Protein AF-0000000087757355 (afdb_homodimer)

Foldseek 3Di:
DPPDPPPPPPPPPPDPDPPDDDFDQQFDQPPDPDDSRRPRPGPPPPPPPPPVVVVVPDDDPVVVVVVLLVVLLVLLVVLVVLVVVLVVLLVCVVVVVDDPVRNVVSLVVSLVVNCVSAPFAADDDQWLDKDWWWWQDPVPDDNDTFIWIWTQHLLQQKIKTFGPDDPDPDDPPPPSNVCVPPQPVCVVSVPPDDCPVGMDIGRQALWDWDWDQDPVRWTKIWTWHDDPDDPDDTDIIIITDDDPVVSVSVRVSSCVRRVNVLVVLQVLQAADDDLVSLCVSVQVCPFPKFFLSSLVNVVSVVCVVVVDDDDDLVSDRVVLLLVQLCVAWEQEQNRTDHCVVHSVVVLVVQLVVQLVLCVVLVPPPVPPQPVVNCVVSVSSSLSSSLSSVVSSLQRCVSVVVSQVSVCCSRSPYPFKDKAWDPPDFDHKYWYWDDDNVKTKIKIKGKTKIFIWGPPPDPPTDTSFIKMKIWIWMGIRNHDTRNTMITMHTDPPPD/DPPDPPPPPPPPPPPPDPPDDDFDQQFPQPPDPDDSPRPRPGPPPCPPPPPPVVVVPDDDPVVVVVVLLVVLLVLLVVLVVLVVVLVVLLVCVVVVVDDPVRNVVSVVVSLVVNCVSAPFAADDDQWLDKDWWWWQDPPPDDNDTFIWIWTQHLLQQKIKTFGPDDPDPDDPPDPSNVCSPPQPVCVVSVPPPPPPVGMDIGRQALWDWDWDQDPVRWTKIKTWDDDPDDPDDTDIIIITDDDPVVSVSVSVSSCVRRVNVLVVLQVLQAADDDLVSLCVSVQVCPFPKFFLSSLVNVVSVVCVVVVDDDDDLVSDRVVLLLVQLCVAWEQEQNRTDHCVVHSVVVLVVQLVVQLVLCCVQVPPPVPPQPVVNCVVSVSSSLSSSLSSVVSSLQRCVSVVVSQVSVCCSRSPYPFKDKAWDPDDFDHKYWYWDDDNVKTKIKIKGKTKIFIWGPPPDPPTDTSFMKMKIWIWMGIRNHDTRSTMITMHTDPPPD

Radius of gyration: 35.77 Å; Cα contacts (8 Å, |Δi|>4): 1519; chains: 2; bounding box: 74×114×95 Å

pLDDT: mean 72.82, std 23.97, range [17.98, 97.5]

Solvent-accessible surface area (backbone atoms only — not comparable to full-atom values): 55435 Å² total; per-residue (Å²): 135,83,82,71,82,74,80,76,73,73,77,77,73,75,76,77,70,82,76,78,86,80,73,63,68,55,55,54,64,57,76,67,87,81,80,64,59,51,44,57,47,64,69,68,61,74,66,72,69,60,66,65,63,58,64,73,34,44,60,51,45,64,45,25,42,52,15,32,52,34,49,50,38,44,50,52,53,48,52,51,44,53,50,49,52,51,52,48,53,52,50,34,35,74,70,65,34,32,41,72,68,45,50,52,54,49,48,54,53,51,31,50,45,53,57,59,70,44,69,52,65,58,42,82,70,80,56,75,47,74,49,75,38,29,36,61,50,60,85,48,89,76,79,57,73,40,71,26,44,35,40,32,30,41,63,76,24,29,38,36,33,39,43,71,67,66,90,71,80,77,74,78,81,68,77,74,57,62,53,81,76,47,59,75,78,55,47,49,63,73,55,50,73,75,80,59,84,43,60,49,75,44,66,26,69,57,18,45,76,43,80,44,80,42,92,85,72,39,38,30,41,36,39,36,25,72,48,88,63,92,86,55,67,70,47,74,43,40,32,40,33,88,44,67,70,58,37,52,51,49,51,51,53,49,46,70,42,15,40,35,66,56,54,52,46,24,64,63,42,33,74,53,86,47,55,70,60,41,48,52,55,51,56,72,53,48,69,38,76,43,46,42,37,51,52,49,47,53,49,51,53,47,20,69,73,70,65,53,82,72,84,65,66,90,65,60,54,55,59,61,35,49,47,37,43,49,72,39,42,36,27,48,71,84,40,76,44,66,24,85,86,33,59,58,56,64,53,32,42,52,36,19,55,46,45,54,52,48,63,67,61,43,75,69,73,73,65,79,57,47,73,40,50,46,50,72,65,29,59,48,31,25,34,48,45,52,47,50,52,52,47,62,72,61,22,54,71,52,48,48,50,52,43,49,49,53,46,52,63,47,66,34,30,86,60,47,40,84,38,75,56,80,69,85,77,57,51,37,35,36,42,75,47,79,50,96,90,40,50,34,39,39,37,38,43,55,50,46,33,33,31,28,62,63,70,71,61,88,80,69,67,66,62,43,36,36,36,31,34,40,41,34,48,40,39,72,55,35,57,66,54,80,34,32,34,39,35,37,77,52,78,71,79,122,142,76,82,70,82,71,80,76,72,73,78,76,74,76,74,80,71,83,74,81,86,79,75,63,72,56,57,55,72,64,79,68,84,81,81,68,62,53,45,58,49,64,69,70,60,72,67,71,70,60,67,66,63,57,63,74,34,45,58,53,44,63,45,25,42,49,15,31,53,34,49,49,39,43,50,53,53,48,51,52,44,52,51,48,50,50,52,49,52,51,50,35,35,76,71,63,34,31,42,72,68,46,48,51,54,50,48,53,52,52,29,50,47,55,58,58,72,46,71,52,65,58,44,82,69,81,57,74,46,74,49,75,38,28,36,60,52,59,84,51,93,74,78,59,74,40,72,24,44,35,40,32,30,42,62,75,22,29,38,36,34,39,45,69,68,66,92,73,80,77,74,78,82,70,76,72,59,60,51,83,75,46,61,77,75,55,45,50,65,72,51,45,81,74,69,67,84,41,61,48,75,43,68,27,70,57,18,44,76,43,80,41,77,42,95,85,74,39,39,31,40,36,38,35,26,72,48,88,64,94,86,57,69,69,47,75,43,40,31,41,36,93,45,68,70,58,35,53,51,48,53,54,52,50,46,70,42,15,40,36,66,54,53,52,46,25,64,64,41,34,73,54,86,47,54,68,60,39,47,52,57,51,56,72,53,47,71,37,77,42,48,42,38,51,51,50,48,53,50,49,53,47,20,68,71,70,66,54,82,73,84,64,64,91,65,60,54,53,60,58,36,47,46,38,44,51,72,40,44,37,27,47,72,82,40,75,44,65,24,85,86,31,59,58,55,64,53,34,41,54,36,18,53,46,45,54,52,48,62,69,62,44,73,70,72,75,61,80,57,45,71,42,52,47,49,72,64,29,59,47,30,25,36,47,45,52,48,49,53,51,47,62,72,62,20,54,70,51,48,50,50,52,42,50,50,51,47,53,63,47,66,35,32,85,61,47,39,83,40,76,58,78,70,85,78,57,49,37,35,36,42,74,47,79,50,94,88,40,50,34,40,38,36,39,42,54,49,46,33,33,32,26,63,64,70,70,61,89,81,68,68,65,61,43,37,36,35,31,33,39,39,34,50,40,40,73,55,36,58,65,54,81,33,34,34,38,36,36,77,52,78,71,81,119

Nearest PDB structures (foldseek):
  3qwm-assembly1_A-2  TM=7.011E-01  e=1.470E-02  Homo sapiens
  5i7l-assembly3_A  TM=5.453E-01  e=4.694E-01  Homo sapiens
  4m4d-assembly1_A  TM=5.616E-01  e=2.652E+00  Mus musculus
  4m4d-assembly2_B  TM=4.818E-01  e=3.986E+00  Mus musculus
  3qwm-assembly1_A-2  TM=7.019E-01  e=2.580E-02  Homo sapiens

Secondary structure (DSSP, 8-state):
-------------------------EEEE--SSS---EEEE-TT------HHHHHHHSPPHHHHHHHHHHHHHHHHHHHHHHHHHHHHHHHHHHTTSB-HHHHHHHHHHHHHHHHHT-SS--B---EEEEEEEEE--TTSTTSS-EEEEEEEETTTTEEEEE----S--------TT-GGGS-HHHHHHHTTS---TTEEEEE-TT-EEEEEE-TTS-EEEEEEEEPSSTT--EEEEEEEESSHHHHHHHHHHHHHHH-HHHHHHHHHHTT--SHHHHHHHHHHHPSEEEEHHHHHHHHHHHHHHH------GGG--HHHHHHHHHH--EEETTEEEPGGG-THHHHHHHHHHHHHHHHHHS--------HHHHHHHTHHHHHHHHHHHHHHHT-HHHHHHHHHHHHHHHS--TTEEEEE--S--PPEEEEEEEETTEEEEEEEEEEEEEEEES---TT---SEEEEEEEEEEEETTBPPP--EEEEEE--TT-/-------------------------EEE---SSS----EEE-TT------HHHHHHHSPPHHHHHHHHHHHHHHHHHHHHHHHHHHHHHHHHHHTTSB-HHHHHHHHHHHHHHHHHT-SS--B---EEEEEEEEE--TTSTTSS-EEEEEEEETTTTEEEEE----S--------TT-GGGS-HHHHHHHTTS---TTEEEEE-TT-EEEEEE-TTS-EEEEEEEEPSSTT--EEEEEEEESSHHHHHHHHHHHHHHH-HHHHHHHHHHTT--SHHHHHHHHHHHPSEEEEHHHHHHHHHHHHHHH---PPPGGG--HHHHHHHHHH--EEETTEEEPGGG-THHHHHHHHHHHHHHHHHHS--------HHHHHHHTHHHHHHHHHHHHHHHT-HHHHHHHHHHHHHHHS--TTEEEEE--S--PPEEEEEEEETTEEEEEEEEEEEEEEEES---TT---SEEEEEEEEEEEETTBPPP--EEEEEE--TT-

InterPro domains:
  IPR001849 Pleckstrin homology domain [PS50003] (126-259)
  IPR001849 Pleckstrin homology domain [SM00233] (127-261)
  IPR011993 PH-like domain superfamily [G3DSA:2.30.29.30] (118-261)

Sequence (988 aa):
MDKAYQDHSIPFNQQQREKPARVYDVSMIMENDGASQGLRVDVNAKRKINDEKMKNGFACADTYLNASIQLLQQQSDTRQRIRNLWFLTQRLKWDNHINAHAMELLRTDLLQTMKGLGMEKQDGERVSKKGYLIMLDPIVRHNQPLKVWCTLSEEQCQLEITLPQHSSSSLPFQDAFGLSRLSSSLSWLLNEDQFDHENMSLPLYGAQVHATLAGDMKFRLDILVQKPSAGQGSRSFQFQVENEDEYLSWMTALESVARYDLFQLQASIRHVPNQDDYVRILSSYCPINIPLAWQRNRIAKEEKQTGIQRRDSKNMPMLQVIKDIERDSYVIDGITMTTTDGVNNVIQYLVGRVMEYLQDTDDPAPTVTSPAARMAKATEAKALSFVERILRGSSRTQSGGDIYDAISIVCSNKQLLVCPVSHDALPVQIDITVAPDAFQVNVFVVMHFKIMTQDTSASVADWARLEGTLKRSFTYGLVAQPGSIEIDIISTQEMDKAYQDHSIPFNQQQREKPARVYDVSMIMENDGASQGLRVDVNAKRKINDEKMKNGFACADTYLNASIQLLQQQSDTRQRIRNLWFLTQRLKWDNHINAHAMELLRTDLLQTMKGLGMEKQDGERVSKKGYLIMLDPIVRHNQPLKVWCTLSEEQCQLEITLPQHSSSSLPFQDAFGLSRLSSSLSWLLNEDQFDHENMSLPLYGAQVHATLAGDMKFRLDILVQKPSAGQGSRSFQFQVENEDEYLSWMTALESVARYDLFQLQASIRHVPNQDDYVRILSSYCPINIPLAWQRNRIAKEEKQTGIQRRDSKNMPMLQVIKDIERDSYVIDGITMTTTDGVNNVIQYLVGRVMEYLQDTDDPAPTVTSPAARMAKATEAKALSFVERILRGSSRTQSGGDIYDAISIVCSNKQLLVCPVSHDALPVQIDITVAPDAFQVNVFVVMHFKIMTQDTSASVADWARLEGTLKRSFTYGLVAQPGSIEIDIISTQE

Organism: NCBI:txid74557

Structure (mmCIF, N/CA/C/O backbone):
data_AF-0000000087757355-model_v1
#
loop_
_entity.id
_entity.type
_entity.pdbx_description
1 polymer 'PH domain-containing protein'
#
loop_
_atom_site.group_PDB
_atom_site.id
_atom_site.type_symbol
_atom_site.label_atom_id
_atom_site.label_alt_id
_atom_site.label_comp_id
_atom_site.label_asym_id
_atom_site.label_entity_id
_atom_site.label_seq_id
_atom_site.pdbx_PDB_ins_code
_atom_site.Cartn_x
_atom_site.Cartn_y
_atom_site.Cartn_z
_atom_site.occupancy
_atom_site.B_iso_or_equiv
_atom_site.auth_seq_id
_atom_site.auth_comp_id
_atom_site.auth_asym_id
_atom_site.auth_atom_id
_atom_site.pdbx_PDB_model_num
ATOM 1 N N . MET A 1 1 ? 26.609 4.07 35.969 1 19.14 1 MET A N 1
ATOM 2 C CA . MET A 1 1 ? 25.625 3.664 36.969 1 19.14 1 MET A CA 1
ATOM 3 C C . MET A 1 1 ? 24.219 4.094 36.531 1 19.14 1 MET A C 1
ATOM 5 O O . MET A 1 1 ? 23.969 5.277 36.312 1 19.14 1 MET A O 1
ATOM 9 N N . ASP A 1 2 ? 23.453 3.291 35.75 1 17.98 2 ASP A N 1
ATOM 10 C CA . ASP A 1 2 ? 22.484 3.383 34.656 1 17.98 2 ASP A CA 1
ATOM 11 C C . ASP A 1 2 ? 21.094 3.717 35.188 1 17.98 2 ASP A C 1
ATOM 13 O O . ASP A 1 2 ? 20.391 2.84 35.688 1 17.98 2 ASP A O 1
ATOM 17 N N . LYS A 1 3 ? 20.844 4.84 36.031 1 20.81 3 LYS A N 1
ATOM 18 C CA . LYS A 1 3 ? 19.672 4.918 36.906 1 20.81 3 LYS A CA 1
ATOM 19 C C . LYS A 1 3 ? 18.391 4.797 36.062 1 20.81 3 LYS A C 1
ATOM 21 O O . LYS A 1 3 ? 18.188 5.535 35.094 1 20.81 3 LYS A O 1
ATOM 26 N N . ALA A 1 4 ? 17.656 3.703 36.25 1 19.58 4 ALA A N 1
ATOM 27 C CA . ALA A 1 4 ? 16.438 3.025 35.812 1 19.58 4 ALA A CA 1
ATOM 28 C C . ALA A 1 4 ? 15.211 3.936 35.969 1 19.58 4 ALA A C 1
ATOM 30 O O . ALA A 1 4 ? 14.922 4.426 37.062 1 19.58 4 ALA A O 1
ATOM 31 N N . TYR A 1 5 ? 15.109 4.969 35.156 1 19.44 5 TYR A N 1
ATOM 32 C CA . TYR A 1 5 ? 13.953 5.859 35.25 1 19.44 5 TYR A CA 1
ATOM 33 C C . TYR A 1 5 ? 12.68 5.07 35.5 1 19.44 5 TYR A C 1
ATOM 35 O O . TYR A 1 5 ? 12.289 4.219 34.688 1 19.44 5 TYR A O 1
ATOM 43 N N . GLN A 1 6 ? 12.43 4.652 36.781 1 19.73 6 GLN A N 1
ATOM 44 C CA . GLN A 1 6 ? 11.344 3.85 37.344 1 19.73 6 GLN A CA 1
ATOM 45 C C . GLN A 1 6 ? 9.984 4.398 36.906 1 19.73 6 GLN A C 1
ATOM 47 O O . GLN A 1 6 ? 9.734 5.598 37.031 1 19.73 6 GLN A O 1
ATOM 52 N N . ASP A 1 7 ? 9.297 3.811 35.969 1 21.03 7 ASP A N 1
ATOM 53 C CA . ASP A 1 7 ? 7.949 3.889 35.406 1 21.03 7 ASP A CA 1
ATOM 54 C C . ASP A 1 7 ? 6.898 3.996 36.5 1 21.03 7 ASP A C 1
ATOM 56 O O . ASP A 1 7 ? 6.637 3.025 37.219 1 21.03 7 ASP A O 1
ATOM 60 N N . HIS A 1 8 ? 7.055 4.977 37.438 1 21.56 8 HIS A N 1
ATOM 61 C CA . HIS A 1 8 ? 6.082 5.027 38.5 1 21.56 8 HIS A CA 1
ATOM 62 C C . HIS A 1 8 ? 4.656 5.027 37.969 1 21.56 8 HIS A C 1
ATOM 64 O O . HIS A 1 8 ? 4.27 5.938 37.219 1 21.56 8 HIS A O 1
ATOM 70 N N . SER A 1 9 ? 4.066 3.881 37.75 1 21.88 9 SER A N 1
ATOM 71 C CA . SER A 1 9 ? 2.695 3.469 37.469 1 21.88 9 SER A CA 1
ATOM 72 C C . SER A 1 9 ? 1.715 4.109 38.438 1 21.88 9 SER A C 1
ATOM 74 O O . SER A 1 9 ? 1.725 3.793 39.625 1 21.88 9 SER A O 1
ATOM 76 N N . ILE A 1 10 ? 1.559 5.434 38.469 1 22.17 10 ILE A N 1
ATOM 77 C CA . ILE A 1 10 ? 0.559 5.961 39.406 1 22.17 10 ILE A CA 1
ATOM 78 C C . ILE A 1 10 ? -0.728 5.148 39.281 1 22.17 10 ILE A C 1
ATOM 80 O O . ILE A 1 10 ? -1.236 4.93 38.188 1 22.17 10 ILE A O 1
ATOM 84 N N . PRO A 1 11 ? -1.086 4.379 40.281 1 22.83 11 PRO A N 1
ATOM 85 C CA . PRO A 1 11 ? -2.262 3.514 40.375 1 22.83 11 PRO A CA 1
ATOM 86 C C . PRO A 1 11 ? -3.572 4.266 40.156 1 22.83 11 PRO A C 1
ATOM 88 O O . PRO A 1 11 ? -3.842 5.262 40.812 1 22.83 11 PRO A O 1
ATOM 91 N N . PHE A 1 12 ? -3.912 4.547 38.938 1 20.47 12 PHE A N 1
ATOM 92 C CA . PHE A 1 12 ? -5.207 5.148 38.656 1 20.47 12 PHE A CA 1
ATOM 93 C C . PHE A 1 12 ? -6.332 4.348 39.281 1 20.47 12 PHE A C 1
ATOM 95 O O . PHE A 1 12 ? -6.562 3.191 38.938 1 20.47 12 PHE A O 1
ATOM 102 N N . ASN A 1 13 ? -6.465 4.512 40.594 1 20.12 13 ASN A N 1
ATOM 103 C CA . ASN A 1 13 ? -7.613 3.961 41.312 1 20.12 13 ASN A CA 1
ATOM 104 C C . ASN A 1 13 ? -8.93 4.316 40.625 1 20.12 13 ASN A C 1
ATOM 106 O O . ASN A 1 13 ? -9.156 5.473 40.25 1 20.12 13 ASN A O 1
ATOM 110 N N . GLN A 1 14 ? -9.625 3.387 40.125 1 20.36 14 GLN A N 1
ATOM 111 C CA . GLN A 1 14 ? -10.852 3.182 39.375 1 20.36 14 GLN A CA 1
ATOM 112 C C . GLN A 1 14 ? -12.062 3.744 40.125 1 20.36 14 GLN A C 1
ATOM 114 O O . GLN A 1 14 ? -13.172 3.234 39.969 1 20.36 14 GLN A O 1
ATOM 119 N N . GLN A 1 15 ? -11.828 4.656 41.125 1 21.11 15 GLN A N 1
ATOM 120 C CA . GLN A 1 15 ? -13.164 4.809 41.656 1 21.11 15 GLN A CA 1
ATOM 121 C C . GLN A 1 15 ? -14.102 5.492 40.688 1 21.11 15 GLN A C 1
ATOM 123 O O . GLN A 1 15 ? -13.758 6.531 40.125 1 21.11 15 GLN A O 1
ATOM 128 N N . GLN A 1 16 ? -15.164 4.859 40.25 1 21.23 16 GLN A N 1
ATOM 129 C CA . GLN A 1 16 ? -16.328 5.078 39.406 1 21.23 16 GLN A CA 1
ATOM 130 C C . GLN A 1 16 ? -17.109 6.309 39.844 1 21.23 16 GLN A C 1
ATOM 132 O O . GLN A 1 16 ? -18.219 6.191 40.375 1 21.23 16 GLN A O 1
ATOM 137 N N . ARG A 1 17 ? -16.516 7.379 40.375 1 22.75 17 ARG A N 1
ATOM 138 C CA . ARG A 1 17 ? -17.594 8.266 40.781 1 22.75 17 ARG A CA 1
ATOM 139 C C . ARG A 1 17 ? -18.312 8.852 39.594 1 22.75 17 ARG A C 1
ATOM 141 O O . ARG A 1 17 ? -17.688 9.148 38.562 1 22.75 17 ARG A O 1
ATOM 148 N N . GLU A 1 18 ? -19.703 8.898 39.594 1 22.75 18 GLU A N 1
ATOM 149 C CA . GLU A 1 18 ? -20.766 9.398 38.75 1 22.75 18 GLU A CA 1
ATOM 150 C C . GLU A 1 18 ? -20.594 10.891 38.469 1 22.75 18 GLU A C 1
ATOM 152 O O . GLU A 1 18 ? -20.672 11.711 39.375 1 22.75 18 GLU A O 1
ATOM 157 N N . LYS A 1 19 ? -19.594 11.375 37.844 1 25.83 19 LYS A N 1
ATOM 158 C CA . LYS A 1 19 ? -19.562 12.836 37.812 1 25.83 19 LYS A CA 1
ATOM 159 C C . LYS A 1 19 ? -20.812 13.406 37.156 1 25.83 19 LYS A C 1
ATOM 161 O O . LYS A 1 19 ? -21.219 12.922 36.094 1 25.83 19 LYS A O 1
ATOM 166 N N . PRO A 1 20 ? -21.516 14.328 37.812 1 21.27 20 PRO A N 1
ATOM 167 C CA . PRO A 1 20 ? -22.766 14.945 37.344 1 21.27 20 PRO A CA 1
ATOM 168 C C . PRO A 1 20 ? -22.578 15.758 36.062 1 21.27 20 PRO A C 1
ATOM 170 O O . PRO A 1 20 ? -21.469 16.219 35.781 1 21.27 20 PRO A O 1
ATOM 173 N N . ALA A 1 21 ? -23.578 15.836 35.156 1 23.12 21 ALA A N 1
ATOM 174 C CA . ALA A 1 21 ? -23.828 16.422 33.844 1 23.12 21 ALA A CA 1
ATOM 175 C C . ALA A 1 21 ? -23.719 17.938 33.875 1 23.12 21 ALA A C 1
ATOM 177 O O . ALA A 1 21 ? -24.562 18.609 34.469 1 23.12 21 ALA A O 1
ATOM 178 N N . ARG A 1 22 ? -22.578 18.547 34.125 1 22.89 22 ARG A N 1
ATOM 179 C CA . ARG A 1 22 ? -22.625 20.016 34.188 1 22.89 22 ARG A CA 1
ATOM 180 C C . ARG A 1 22 ? -23 20.594 32.844 1 22.89 22 ARG A C 1
ATOM 182 O O . ARG A 1 22 ? -22.453 20.188 31.797 1 22.89 22 ARG A O 1
ATOM 189 N N . VAL A 1 23 ? -24.188 21.344 32.688 1 21.55 23 VAL A N 1
ATOM 190 C CA . VAL A 1 23 ? -24.891 22.078 31.641 1 21.55 23 VAL A CA 1
ATOM 191 C C . VAL A 1 23 ? -24.141 23.375 31.312 1 21.55 23 VAL A C 1
ATOM 193 O O . VAL A 1 23 ? -23.875 24.172 32.219 1 21.55 23 VAL A O 1
ATOM 196 N N . TYR A 1 24 ? -23.172 23.391 30.547 1 20.98 24 TYR A N 1
ATOM 197 C CA . TYR A 1 24 ? -22.578 24.688 30.297 1 20.98 24 TYR A CA 1
ATOM 198 C C . TYR A 1 24 ? -23.438 25.516 29.344 1 20.98 24 TYR A C 1
ATOM 200 O O . TYR A 1 24 ? -23.891 25 28.312 1 20.98 24 TYR A O 1
ATOM 208 N N . ASP A 1 25 ? -24.125 26.641 29.75 1 21.53 25 ASP A N 1
ATOM 209 C CA . ASP A 1 25 ? -24.953 27.672 29.141 1 21.53 25 ASP A CA 1
ATOM 210 C C . ASP A 1 25 ? -24.109 28.594 28.266 1 21.53 25 ASP A C 1
ATOM 212 O O . ASP A 1 25 ? -23.281 29.359 28.766 1 21.53 25 ASP A O 1
ATOM 216 N N . VAL A 1 26 ? -23.609 28.188 27.219 1 22.27 26 VAL A N 1
ATOM 217 C CA . VAL A 1 26 ? -22.844 29.156 26.453 1 22.27 26 VAL A CA 1
ATOM 218 C C . VAL A 1 26 ? -23.812 30.109 25.734 1 22.27 26 VAL A C 1
ATOM 220 O O . VAL A 1 26 ? -24.641 29.672 24.938 1 22.27 26 VAL A O 1
ATOM 223 N N . SER A 1 27 ? -24.156 31.312 26.188 1 20.97 27 SER A N 1
ATOM 224 C CA . SER A 1 27 ? -24.969 32.406 25.703 1 20.97 27 SER A CA 1
ATOM 225 C C . SER A 1 27 ? -24.328 33.094 24.5 1 20.97 27 SER A C 1
ATOM 227 O O . SER A 1 27 ? -23.234 33.656 24.609 1 20.97 27 SER A O 1
ATOM 229 N N . MET A 1 28 ? -24.625 32.719 23.328 1 21.73 28 MET A N 1
ATOM 230 C CA . MET A 1 28 ? -24.25 33.469 22.125 1 21.73 28 MET A CA 1
ATOM 231 C C . MET A 1 28 ? -25.109 34.719 21.984 1 21.73 28 MET A C 1
ATOM 233 O O . MET A 1 28 ? -26.328 34.625 21.859 1 21.73 28 MET A O 1
ATOM 237 N N . ILE A 1 29 ? -24.75 35.938 22.422 1 22.88 29 ILE A N 1
ATOM 238 C CA . ILE A 1 29 ? -25.406 37.219 22.312 1 22.88 29 ILE A CA 1
ATOM 239 C C . ILE A 1 29 ? -25.281 37.75 20.875 1 22.88 29 ILE A C 1
ATOM 241 O O . ILE A 1 29 ? -24.188 38 20.391 1 22.88 29 ILE A O 1
ATOM 245 N N . MET A 1 30 ? -26.281 37.469 20 1 23.89 30 MET A N 1
ATOM 246 C CA . MET A 1 30 ? -26.531 38.125 18.719 1 23.89 30 MET A CA 1
ATOM 247 C C . MET A 1 30 ? -26.969 39.562 18.938 1 23.89 30 MET A C 1
ATOM 249 O O . MET A 1 30 ? -27.984 39.812 19.562 1 23.89 30 MET A O 1
ATOM 253 N N . GLU A 1 31 ? -26.109 40.469 19.016 1 21.27 31 GLU A N 1
ATOM 254 C CA . GLU A 1 31 ? -26.562 41.844 19.094 1 21.27 31 GLU A CA 1
ATOM 255 C C . GLU A 1 31 ? -27.203 42.281 17.781 1 21.27 31 GLU A C 1
ATOM 257 O O . GLU A 1 31 ? -26.5 42.594 16.812 1 21.27 31 GLU A O 1
ATOM 262 N N . ASN A 1 32 ? -28.281 41.844 17.234 1 21.7 32 ASN A N 1
ATOM 263 C CA . ASN A 1 32 ? -28.984 42.844 16.469 1 21.7 32 ASN A CA 1
ATOM 264 C C . ASN A 1 32 ? -29.297 44.094 17.312 1 21.7 32 ASN A C 1
ATOM 266 O O . ASN A 1 32 ? -29.203 44.031 18.547 1 21.7 32 ASN A O 1
ATOM 270 N N . ASP A 1 33 ? -30.312 45.094 17.047 1 25.72 33 ASP A N 1
ATOM 271 C CA . ASP A 1 33 ? -31.016 46.031 17.906 1 25.72 33 ASP A CA 1
ATOM 272 C C . ASP A 1 33 ? -31.234 45.438 19.297 1 25.72 33 ASP A C 1
ATOM 274 O O . ASP A 1 33 ? -30.703 45.938 20.297 1 25.72 33 ASP A O 1
ATOM 278 N N . GLY A 1 34 ? -32.562 45.281 19.734 1 23.41 34 GLY A N 1
ATOM 279 C CA . GLY A 1 34 ? -33.062 45.219 21.109 1 23.41 34 GLY A CA 1
ATOM 280 C C . GLY A 1 34 ? -32.438 44.094 21.922 1 23.41 34 GLY A C 1
ATOM 281 O O . GLY A 1 34 ? -31.5 44.344 22.688 1 23.41 34 GLY A O 1
ATOM 282 N N . ALA A 1 35 ? -33.375 42.969 22.078 1 21.91 35 ALA A N 1
ATOM 283 C CA . ALA A 1 35 ? -33.344 41.969 23.156 1 21.91 35 ALA A CA 1
ATOM 284 C C . ALA A 1 35 ? -32.188 41 22.984 1 21.91 35 ALA A C 1
ATOM 286 O O . ALA A 1 35 ? -31.953 40.5 21.891 1 21.91 35 ALA A O 1
ATOM 287 N N . SER A 1 36 ? -31.125 41.188 23.703 1 24.17 36 SER A N 1
ATOM 288 C CA . SER A 1 36 ? -29.906 40.438 24.031 1 24.17 36 SER A CA 1
ATOM 289 C C . SER A 1 36 ? -30.172 38.969 24.203 1 24.17 36 SER A C 1
ATOM 291 O O . SER A 1 36 ? -30.281 38.469 25.328 1 24.17 36 SER A O 1
ATOM 293 N N . GLN A 1 37 ? -31.234 38.375 23.516 1 22.56 37 GLN A N 1
ATOM 294 C CA . GLN A 1 37 ? -31.516 37.062 24.078 1 22.56 37 GLN A CA 1
ATOM 295 C C . GLN A 1 37 ? -30.328 36.125 23.891 1 22.56 37 GLN A C 1
ATOM 297 O O . GLN A 1 37 ? -29.781 36.031 22.797 1 22.56 37 GLN A O 1
ATOM 302 N N . GLY A 1 38 ? -29.531 35.938 24.938 1 24.05 38 GLY A N 1
ATOM 303 C CA . GLY A 1 38 ? -28.516 34.938 25.266 1 24.05 38 GLY A CA 1
ATOM 304 C C . GLY A 1 38 ? -28.812 33.562 24.719 1 24.05 38 GLY A C 1
ATOM 305 O O . GLY A 1 38 ? -29.844 32.969 25.047 1 24.05 38 GLY A O 1
ATOM 306 N N . LEU A 1 39 ? -28.609 33.406 23.438 1 24.05 39 LEU A N 1
ATOM 307 C CA . LEU A 1 39 ? -28.938 32.062 22.969 1 24.05 39 LEU A CA 1
ATOM 308 C C . LEU A 1 39 ? -28.25 31 23.812 1 24.05 39 LEU A C 1
ATOM 310 O O . LEU A 1 39 ? -27.016 30.922 23.828 1 24.05 39 LEU A O 1
ATOM 314 N N . ARG A 1 40 ? -28.797 30.609 24.906 1 23.83 40 ARG A N 1
ATOM 315 C CA . ARG A 1 40 ? -28.547 29.469 25.797 1 23.83 40 ARG A CA 1
ATOM 316 C C . ARG A 1 40 ? -28.562 28.156 25.031 1 23.83 40 ARG A C 1
ATOM 318 O O . ARG A 1 40 ? -29.578 27.797 24.422 1 23.83 40 ARG A O 1
ATOM 325 N N . VAL A 1 41 ? -27.516 27.891 24.453 1 25.41 41 VAL A N 1
ATOM 326 C CA . VAL A 1 41 ? -27.516 26.578 23.828 1 25.41 41 VAL A CA 1
ATOM 327 C C . VAL A 1 41 ? -27.578 25.5 24.906 1 25.41 41 VAL A C 1
ATOM 329 O O . VAL A 1 41 ? -26.719 25.438 25.797 1 25.41 41 VAL A O 1
ATOM 332 N N . ASP A 1 42 ? -28.734 25.172 25.297 1 24.2 42 ASP A N 1
ATOM 333 C CA . ASP A 1 42 ? -29 24.078 26.234 1 24.2 42 ASP A CA 1
ATOM 334 C C . ASP A 1 42 ? -28.375 22.781 25.75 1 24.2 42 ASP A C 1
ATOM 336 O O . ASP A 1 42 ? -28.734 22.25 24.688 1 24.2 42 ASP A O 1
ATOM 340 N N . VAL A 1 43 ? -27.328 22.594 26.281 1 27.97 43 VAL A N 1
ATOM 341 C CA . VAL A 1 43 ? -26.453 21.453 26.047 1 27.97 43 VAL A CA 1
ATOM 342 C C . VAL A 1 43 ? -27.234 20.156 26.297 1 27.97 43 VAL A C 1
ATOM 344 O O . VAL A 1 43 ? -26.781 19.078 25.938 1 27.97 43 VAL A O 1
ATOM 347 N N . ASN A 1 44 ? -28.281 20.281 27.219 1 25.83 44 ASN A N 1
ATOM 348 C CA . ASN A 1 44 ? -29.031 19.094 27.625 1 25.83 44 ASN A CA 1
ATOM 349 C C . ASN A 1 44 ? -30.109 18.75 26.609 1 25.83 44 ASN A C 1
ATOM 351 O O . ASN A 1 44 ? -31.031 17.984 26.891 1 25.83 44 ASN A O 1
ATOM 355 N N . ALA A 1 45 ? -30.297 19.609 25.734 1 24.92 45 ALA A N 1
ATOM 356 C CA . ALA A 1 45 ? -31.484 19.172 25.016 1 24.92 45 ALA A CA 1
ATOM 357 C C . ALA A 1 45 ? -31.234 17.844 24.297 1 24.92 45 ALA A C 1
ATOM 359 O O . ALA A 1 45 ? -30.375 17.766 23.422 1 24.92 45 ALA A O 1
ATOM 360 N N . LYS A 1 46 ? -31.609 16.875 24.906 1 30.62 46 LYS A N 1
ATOM 361 C CA . LYS A 1 46 ? -31.719 15.539 24.312 1 30.62 46 LYS A CA 1
ATOM 362 C C . LYS A 1 46 ? -32.375 15.602 22.938 1 30.62 46 LYS A C 1
ATOM 364 O O . LYS A 1 46 ? -33.594 15.664 22.828 1 30.62 46 LYS A O 1
ATOM 369 N N . ARG A 1 47 ? -31.844 16.406 22.094 1 28.03 47 ARG A N 1
ATOM 370 C CA . ARG A 1 47 ? -32.594 16.203 20.859 1 28.03 47 ARG A CA 1
ATOM 371 C C . ARG A 1 47 ? -32.594 14.734 20.453 1 28.03 47 ARG A C 1
ATOM 373 O O . ARG A 1 47 ? -31.547 14.094 20.391 1 28.03 47 ARG A O 1
ATOM 380 N N . LYS A 1 48 ? -33.625 14.172 20.531 1 29.75 48 LYS A N 1
ATOM 381 C CA . LYS A 1 48 ? -33.906 12.859 19.938 1 29.75 48 LYS A CA 1
ATOM 382 C C . LYS A 1 48 ? -33.344 12.75 18.531 1 29.75 48 LYS A C 1
ATOM 384 O O . LYS A 1 48 ? -33.688 13.555 17.656 1 29.75 48 LYS A O 1
ATOM 389 N N . ILE A 1 49 ? -32.156 12.336 18.453 1 32.88 49 ILE A N 1
ATOM 390 C CA . ILE A 1 49 ? -31.578 11.898 17.188 1 32.88 49 ILE A CA 1
ATOM 391 C C . ILE A 1 49 ? -32.656 11.305 16.297 1 32.88 49 ILE A C 1
ATOM 393 O O . ILE A 1 49 ? -33.312 10.312 16.656 1 32.88 49 ILE A O 1
ATOM 397 N N . ASN A 1 50 ? -33.344 12.055 15.664 1 32.28 50 ASN A N 1
ATOM 398 C CA . ASN A 1 50 ? -34.281 11.43 14.75 1 32.28 50 ASN A CA 1
ATOM 399 C C . ASN A 1 50 ? -33.688 10.203 14.07 1 32.28 50 ASN A C 1
ATOM 401 O O . ASN A 1 50 ? -32.688 10.305 13.375 1 32.28 50 ASN A O 1
ATOM 405 N N . ASP A 1 51 ? -33.812 9.078 14.586 1 38.31 51 ASP A N 1
ATOM 406 C CA . ASP A 1 51 ? -33.562 7.684 14.211 1 38.31 51 ASP A CA 1
ATOM 407 C C . ASP A 1 51 ? -33.562 7.52 12.695 1 38.31 51 ASP A C 1
ATOM 409 O O . ASP A 1 51 ? -32.781 6.715 12.156 1 38.31 51 ASP A O 1
ATOM 413 N N . GLU A 1 52 ? -34.375 8.312 12.016 1 40.75 52 GLU A N 1
ATOM 414 C CA . GLU A 1 52 ? -34.562 8.094 10.586 1 40.75 52 GLU A CA 1
ATOM 415 C C . GLU A 1 52 ? -33.375 8.641 9.797 1 40.75 52 GLU A C 1
ATOM 417 O O . GLU A 1 52 ? -33 8.086 8.758 1 40.75 52 GLU A O 1
ATOM 422 N N . LYS A 1 53 ? -32.906 9.742 10.07 1 40.53 53 LYS A N 1
ATOM 423 C CA . LYS A 1 53 ? -31.812 10.344 9.305 1 40.53 53 LYS A CA 1
ATOM 424 C C . LYS A 1 53 ? -30.516 9.562 9.5 1 40.53 53 LYS A C 1
ATOM 426 O O . LYS A 1 53 ? -29.641 9.586 8.625 1 40.53 53 LYS A O 1
ATOM 431 N N . MET A 1 54 ? -30.266 9.055 10.609 1 40.84 54 MET A N 1
ATOM 432 C CA . MET A 1 54 ? -29.094 8.211 10.82 1 40.84 54 MET A CA 1
ATOM 433 C C . MET A 1 54 ? -29.141 6.977 9.93 1 40.84 54 MET A C 1
ATOM 435 O O . MET A 1 54 ? -28.094 6.457 9.523 1 40.84 54 MET A O 1
ATOM 439 N N . LYS A 1 55 ? -30.266 6.461 9.898 1 43.56 55 LYS A N 1
ATOM 440 C CA . LYS A 1 55 ? -30.391 5.227 9.133 1 43.56 55 LYS A CA 1
ATOM 441 C C . LYS A 1 55 ? -29.984 5.441 7.68 1 43.56 55 LYS A C 1
ATOM 443 O O . LYS A 1 55 ? -29.375 4.559 7.059 1 43.56 55 LYS A O 1
ATOM 448 N N . ASN A 1 56 ? -30.328 6.605 7.172 1 44.5 56 ASN A N 1
ATOM 449 C CA . ASN A 1 56 ? -30.078 6.855 5.754 1 44.5 56 ASN A CA 1
ATOM 450 C C . ASN A 1 56 ? -28.641 7.324 5.516 1 44.5 56 ASN A C 1
ATOM 452 O O . ASN A 1 56 ? -28.203 7.43 4.367 1 44.5 56 ASN A O 1
ATOM 456 N N . GLY A 1 57 ? -27.938 7.645 6.555 1 49.31 57 GLY A N 1
ATOM 457 C CA . GLY A 1 57 ? -26.656 8.305 6.344 1 49.31 57 GLY A CA 1
ATOM 458 C C . GLY A 1 57 ? -25.469 7.352 6.441 1 49.31 57 GLY A C 1
ATOM 459 O O . GLY A 1 57 ? -24.344 7.738 6.172 1 49.31 57 GLY A O 1
ATOM 460 N N . PHE A 1 58 ? -25.75 6.133 6.859 1 55.56 58 PHE A N 1
ATOM 461 C CA . PHE A 1 58 ? -24.641 5.203 7.035 1 55.56 58 PHE A CA 1
ATOM 462 C C . PHE A 1 58 ? -24.359 4.461 5.734 1 55.56 58 PHE A C 1
ATOM 464 O O . PHE A 1 58 ? -25.281 4.09 5.008 1 55.56 58 PHE A O 1
ATOM 471 N N . ALA A 1 59 ? -23.094 4.457 5.41 1 65.38 59 ALA A N 1
ATOM 472 C CA . ALA A 1 59 ? -22.688 3.701 4.227 1 65.38 59 ALA A CA 1
ATOM 473 C C . ALA A 1 59 ? -22.984 2.213 4.402 1 65.38 59 ALA A C 1
ATOM 475 O O . ALA A 1 59 ? -22.969 1.699 5.523 1 65.38 59 ALA A O 1
ATOM 476 N N . CYS A 1 60 ? -23.406 1.604 3.34 1 74.06 60 CYS A N 1
ATOM 477 C CA . CYS A 1 60 ? -23.797 0.201 3.342 1 74.06 60 CYS A CA 1
ATOM 478 C C . CYS A 1 60 ? -22.578 -0.712 3.23 1 74.06 60 CYS A C 1
ATOM 480 O O . CYS A 1 60 ? -21.469 -0.239 3.045 1 74.06 60 CYS A O 1
ATOM 482 N N . ALA A 1 61 ? -22.812 -1.98 3.475 1 79.75 61 ALA A N 1
ATOM 483 C CA . ALA A 1 61 ? -21.766 -3.008 3.438 1 79.75 61 ALA A CA 1
ATOM 484 C C . ALA A 1 61 ? -21.047 -3.006 2.098 1 79.75 61 ALA A C 1
ATOM 486 O O . ALA A 1 61 ? -19.812 -3.168 2.047 1 79.75 61 ALA A O 1
ATOM 487 N N . ASP A 1 62 ? -21.75 -2.705 1.098 1 82.5 62 ASP A N 1
ATOM 488 C CA . ASP A 1 62 ? -21.172 -2.693 -0.24 1 82.5 62 ASP A CA 1
ATOM 489 C C . ASP A 1 62 ? -20.156 -1.566 -0.384 1 82.5 62 ASP A C 1
ATOM 491 O O . ASP A 1 62 ? -19.141 -1.721 -1.073 1 82.5 62 ASP A O 1
ATOM 495 N N . THR A 1 63 ? -20.438 -0.512 0.31 1 84.88 63 THR A N 1
ATOM 496 C CA . THR A 1 63 ? -19.516 0.62 0.258 1 84.88 63 THR A CA 1
ATOM 497 C C . THR A 1 63 ? -18.156 0.231 0.813 1 84.88 63 THR A C 1
ATOM 499 O O . THR A 1 63 ? -17.125 0.483 0.18 1 84.88 63 THR A O 1
ATOM 502 N N . TYR A 1 64 ? -18.219 -0.455 1.852 1 89.12 64 TYR A N 1
ATOM 503 C CA . TYR A 1 64 ? -16.953 -0.789 2.516 1 89.12 64 TYR A CA 1
ATOM 504 C C . TYR A 1 64 ? -16.266 -1.954 1.819 1 89.12 64 TYR A C 1
ATOM 506 O O . TYR A 1 64 ? -15.031 -2.02 1.78 1 89.12 64 TYR A O 1
ATOM 514 N N . LEU A 1 65 ? -17.031 -2.83 1.315 1 88.25 65 LEU A N 1
ATOM 515 C CA . LEU A 1 65 ? -16.438 -3.891 0.516 1 88.25 65 LEU A CA 1
ATOM 516 C C . LEU A 1 65 ? -15.734 -3.316 -0.71 1 88.25 65 LEU A C 1
ATOM 518 O O . LEU A 1 65 ? -14.586 -3.668 -0.996 1 88.25 65 LEU A O 1
ATOM 522 N N . ASN A 1 66 ? -16.422 -2.494 -1.392 1 87 66 ASN A N 1
ATOM 523 C CA . ASN A 1 66 ? -15.82 -1.848 -2.555 1 87 66 ASN A CA 1
ATOM 524 C C . ASN A 1 66 ? -14.555 -1.075 -2.178 1 87 66 ASN A C 1
ATOM 526 O O . ASN A 1 66 ? -13.547 -1.146 -2.881 1 87 66 ASN A O 1
ATOM 530 N N . ALA A 1 67 ? -14.641 -0.381 -1.104 1 90.38 67 ALA A N 1
ATOM 531 C CA . ALA A 1 67 ? -13.461 0.354 -0.638 1 90.38 67 ALA A CA 1
ATOM 532 C C . ALA A 1 67 ? -12.289 -0.59 -0.378 1 90.38 67 ALA A C 1
ATOM 534 O O . ALA A 1 67 ? -11.156 -0.302 -0.765 1 90.38 67 ALA A O 1
ATOM 535 N N . SER A 1 68 ? -12.617 -1.651 0.258 1 90.94 68 SER A N 1
ATOM 536 C CA . SER A 1 68 ? -11.57 -2.611 0.592 1 90.94 68 SER A CA 1
ATOM 537 C C . SER A 1 68 ? -10.93 -3.195 -0.665 1 90.94 68 SER A C 1
ATOM 539 O O . SER A 1 68 ? -9.711 -3.332 -0.743 1 90.94 68 SER A O 1
ATOM 541 N N . ILE A 1 69 ? -11.719 -3.514 -1.643 1 88.44 69 ILE A N 1
ATOM 542 C CA . ILE A 1 69 ? -11.203 -4.082 -2.885 1 88.44 69 ILE A CA 1
ATOM 543 C C . ILE A 1 69 ? -10.383 -3.035 -3.629 1 88.44 69 ILE A C 1
ATOM 545 O O . ILE A 1 69 ? -9.344 -3.357 -4.215 1 88.44 69 ILE A O 1
ATOM 549 N N . GLN A 1 70 ? -10.844 -1.88 -3.615 1 89.5 70 GLN A N 1
ATOM 550 C CA . GLN A 1 70 ? -10.125 -0.784 -4.254 1 89.5 70 GLN A CA 1
ATOM 551 C C . GLN A 1 70 ? -8.773 -0.553 -3.586 1 89.5 70 GLN A C 1
ATOM 553 O O . GLN A 1 70 ? -7.773 -0.301 -4.262 1 89.5 70 GLN A O 1
ATOM 558 N N . LEU A 1 71 ? -8.766 -0.611 -2.305 1 90.94 71 LEU A N 1
ATOM 559 C CA . LEU A 1 71 ? -7.52 -0.465 -1.564 1 90.94 71 LEU A CA 1
ATOM 560 C C . LEU A 1 71 ? -6.57 -1.62 -1.865 1 90.94 71 LEU A C 1
ATOM 562 O O . LEU A 1 71 ? -5.359 -1.422 -1.977 1 90.94 71 LEU A O 1
ATOM 566 N N . LEU A 1 72 ? -7.094 -2.771 -2.002 1 87.62 72 LEU A N 1
ATOM 567 C CA . LEU A 1 72 ? -6.273 -3.922 -2.367 1 87.62 72 LEU A CA 1
ATOM 568 C C . LEU A 1 72 ? -5.68 -3.746 -3.762 1 87.62 72 LEU A C 1
ATOM 570 O O . LEU A 1 72 ? -4.531 -4.133 -4.004 1 87.62 72 LEU A O 1
ATOM 574 N N . GLN A 1 73 ? -6.457 -3.262 -4.664 1 86.25 73 GLN A N 1
ATOM 575 C CA . GLN A 1 73 ? -5.941 -2.967 -5.996 1 86.25 73 GLN A CA 1
ATOM 576 C C . GLN A 1 73 ? -4.773 -1.986 -5.93 1 86.25 73 GLN A C 1
ATOM 578 O O . GLN A 1 73 ? -3.773 -2.154 -6.633 1 86.25 73 GLN A O 1
ATOM 583 N N . GLN A 1 74 ? -4.953 -0.998 -5.164 1 87.94 74 GLN A N 1
ATOM 584 C CA . GLN A 1 74 ? -3.881 -0.024 -4.996 1 87.94 74 GLN A CA 1
ATOM 585 C C . GLN A 1 74 ? -2.625 -0.681 -4.434 1 87.94 74 GLN A C 1
ATOM 587 O O . GLN A 1 74 ? -1.508 -0.328 -4.816 1 87.94 74 GLN A O 1
ATOM 592 N N . GLN A 1 75 ? -2.789 -1.536 -3.521 1 86.25 75 GLN A N 1
ATOM 593 C CA . GLN A 1 75 ? -1.657 -2.266 -2.961 1 86.25 75 GLN A CA 1
ATOM 594 C C . GLN A 1 75 ? -0.947 -3.088 -4.031 1 86.25 75 GLN A C 1
ATOM 596 O O . GLN A 1 75 ? 0.282 -3.188 -4.035 1 86.25 75 GLN A O 1
ATOM 601 N N . SER A 1 76 ? -1.718 -3.654 -4.855 1 82.69 76 SER A N 1
ATOM 602 C CA . SER A 1 76 ? -1.135 -4.414 -5.957 1 82.69 76 SER A CA 1
ATOM 603 C C . SER A 1 76 ? -0.313 -3.516 -6.875 1 82.69 76 SER A C 1
ATOM 605 O O . SER A 1 76 ? 0.775 -3.895 -7.312 1 82.69 76 SER A O 1
ATOM 607 N N . ASP A 1 77 ? -0.809 -2.4 -7.137 1 84.31 77 ASP A N 1
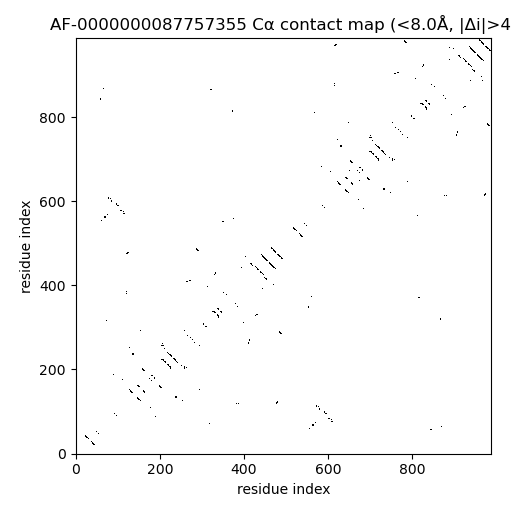ATOM 608 C CA . ASP A 1 77 ? -0.077 -1.433 -7.949 1 84.31 77 ASP A CA 1
ATOM 609 C C . ASP A 1 77 ? 1.227 -1.021 -7.27 1 84.31 77 ASP A C 1
ATOM 611 O O . ASP A 1 77 ? 2.256 -0.867 -7.93 1 84.31 77 ASP A O 1
ATOM 615 N N . THR A 1 78 ? 1.11 -0.831 -6.012 1 88.5 78 THR A N 1
ATOM 616 C CA . THR A 1 78 ? 2.299 -0.447 -5.258 1 88.5 78 THR A CA 1
ATOM 617 C C . THR A 1 78 ? 3.352 -1.552 -5.309 1 88.5 78 THR A C 1
ATOM 619 O O . THR A 1 78 ? 4.547 -1.274 -5.43 1 88.5 78 THR A O 1
ATOM 622 N N . ARG A 1 79 ? 2.955 -2.764 -5.199 1 84.94 79 ARG A N 1
ATOM 623 C CA . ARG A 1 79 ? 3.881 -3.887 -5.312 1 84.94 79 ARG A CA 1
ATOM 624 C C . ARG A 1 79 ? 4.621 -3.854 -6.645 1 84.94 79 ARG A C 1
ATOM 626 O O . ARG A 1 79 ? 5.832 -4.086 -6.691 1 84.94 79 ARG A O 1
ATOM 633 N N . GLN A 1 80 ? 3.889 -3.568 -7.637 1 82.56 80 GLN A N 1
ATOM 634 C CA . GLN A 1 80 ? 4.504 -3.486 -8.961 1 82.56 80 GLN A CA 1
ATOM 635 C C . GLN A 1 80 ? 5.52 -2.348 -9.023 1 82.56 80 GLN A C 1
ATOM 637 O O . GLN A 1 80 ? 6.582 -2.49 -9.633 1 82.56 80 GLN A O 1
ATOM 642 N N . ARG A 1 81 ? 5.238 -1.302 -8.414 1 86.38 81 ARG A N 1
ATOM 643 C CA . ARG A 1 81 ? 6.164 -0.173 -8.406 1 86.38 81 ARG A CA 1
ATOM 644 C C . ARG A 1 81 ? 7.43 -0.51 -7.625 1 86.38 81 ARG A C 1
ATOM 646 O O . ARG A 1 81 ? 8.523 -0.091 -8 1 86.38 81 ARG A O 1
ATOM 653 N N . ILE A 1 82 ? 7.234 -1.195 -6.574 1 87.38 82 ILE A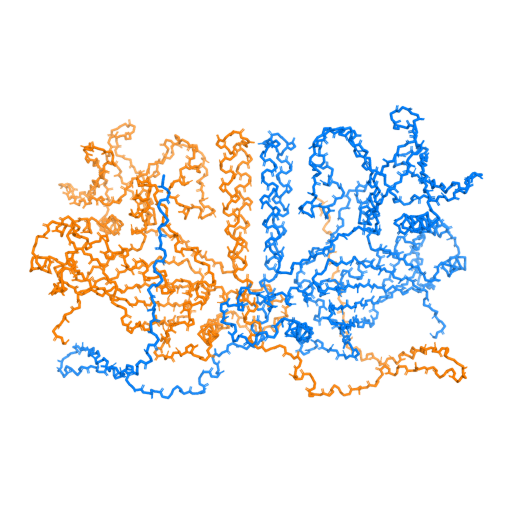 N 1
ATOM 654 C CA . ILE A 1 82 ? 8.391 -1.609 -5.789 1 87.38 82 ILE A CA 1
ATOM 655 C C . ILE A 1 82 ? 9.242 -2.584 -6.598 1 87.38 82 ILE A C 1
ATOM 657 O O . ILE A 1 82 ? 10.477 -2.518 -6.562 1 87.38 82 ILE A O 1
ATOM 661 N N . ARG A 1 83 ? 8.656 -3.43 -7.352 1 81.94 83 ARG A N 1
ATOM 662 C CA . ARG A 1 83 ? 9.398 -4.316 -8.242 1 81.94 83 ARG A CA 1
ATOM 663 C C . ARG A 1 83 ? 10.18 -3.523 -9.281 1 81.94 83 ARG A C 1
ATOM 665 O O . ARG A 1 83 ? 11.336 -3.842 -9.578 1 81.94 83 ARG A O 1
ATOM 672 N N . ASN A 1 84 ? 9.547 -2.541 -9.766 1 82.88 84 ASN A N 1
ATOM 673 C CA . ASN A 1 84 ? 10.211 -1.681 -10.734 1 82.88 84 ASN A CA 1
ATOM 674 C C . ASN A 1 84 ? 11.414 -0.973 -10.117 1 82.88 84 ASN A C 1
ATOM 676 O O . ASN A 1 84 ? 12.445 -0.79 -10.781 1 82.88 84 ASN A O 1
ATOM 680 N N . LEU A 1 85 ? 11.234 -0.557 -8.914 1 89.44 85 LEU A N 1
ATOM 681 C CA . LEU A 1 85 ? 12.344 0.063 -8.203 1 89.44 85 LEU A CA 1
ATOM 682 C C . LEU A 1 85 ? 13.508 -0.911 -8.055 1 89.44 85 LEU A C 1
ATOM 684 O O . LEU A 1 85 ? 14.672 -0.519 -8.18 1 89.44 85 LEU A O 1
ATOM 688 N N . TRP A 1 86 ? 13.141 -2.066 -7.812 1 85.62 86 TRP A N 1
ATOM 689 C CA . TRP A 1 86 ? 14.188 -3.08 -7.707 1 85.62 86 TRP A CA 1
ATOM 690 C C . TRP A 1 86 ? 14.883 -3.285 -9.047 1 85.62 86 TRP A C 1
ATOM 692 O O . TRP A 1 86 ? 16.109 -3.387 -9.102 1 85.62 86 TRP A O 1
ATOM 702 N N . PHE A 1 87 ? 14.117 -3.33 -10.094 1 80.19 87 PHE A N 1
ATOM 703 C CA . PHE A 1 87 ? 14.695 -3.461 -11.422 1 80.19 87 PHE A CA 1
ATOM 704 C C . PHE A 1 87 ? 15.602 -2.279 -11.742 1 80.19 87 PHE A C 1
ATOM 706 O O . PHE A 1 87 ? 16.688 -2.455 -12.305 1 80.19 87 PHE A O 1
ATOM 713 N N . LEU A 1 88 ? 15.18 -1.231 -11.383 1 87.5 88 LEU A N 1
ATOM 714 C CA . LEU A 1 88 ? 15.992 -0.035 -11.586 1 87.5 88 LEU A CA 1
ATOM 715 C C . LEU A 1 88 ? 17.297 -0.123 -10.805 1 87.5 88 LEU A C 1
ATOM 717 O O . LEU A 1 88 ? 18.359 0.194 -11.328 1 87.5 88 LEU A O 1
ATOM 721 N N . THR A 1 89 ? 17.219 -0.505 -9.594 1 88 89 THR A N 1
ATOM 722 C CA . THR A 1 89 ? 18.406 -0.631 -8.75 1 88 89 THR A CA 1
ATOM 723 C C . THR A 1 89 ? 19.406 -1.597 -9.375 1 88 89 THR A C 1
ATOM 725 O O . THR A 1 89 ? 20.609 -1.331 -9.375 1 88 89 THR A O 1
ATOM 728 N N . GLN A 1 90 ? 18.938 -2.621 -9.93 1 79.88 90 GLN A N 1
ATOM 729 C CA . GLN A 1 90 ? 19.797 -3.6 -10.586 1 79.88 90 GLN A CA 1
ATOM 730 C C . GLN A 1 90 ? 20.469 -3.006 -11.82 1 79.88 90 GLN A C 1
ATOM 732 O O . GLN A 1 90 ? 21.672 -3.191 -12.039 1 79.88 90 GLN A O 1
ATOM 737 N N . ARG A 1 91 ? 19.688 -2.363 -12.531 1 81.56 91 ARG A N 1
ATOM 738 C CA . ARG A 1 91 ? 20.219 -1.726 -13.734 1 81.56 91 ARG A CA 1
ATOM 739 C C . ARG A 1 91 ? 21.297 -0.696 -13.383 1 81.56 91 ARG A C 1
ATOM 741 O O . ARG A 1 91 ? 22.328 -0.618 -14.047 1 81.56 91 ARG A O 1
ATOM 748 N N . LEU A 1 92 ? 21.031 0.021 -12.398 1 87.5 92 LEU A N 1
ATOM 749 C CA . LEU A 1 92 ? 21.969 1.046 -11.969 1 87.5 92 LEU A CA 1
ATOM 750 C C . LEU A 1 92 ? 23.281 0.416 -11.484 1 87.5 92 LEU A C 1
ATOM 752 O O . LEU A 1 92 ? 24.359 0.985 -11.68 1 87.5 92 LEU A O 1
ATOM 756 N N . LYS A 1 93 ? 23.203 -0.674 -10.875 1 86.31 93 LYS A N 1
ATOM 757 C CA . LYS A 1 93 ? 24.406 -1.396 -10.484 1 86.31 93 LYS A CA 1
ATOM 758 C C . LYS A 1 93 ? 25.188 -1.869 -11.703 1 86.31 93 LYS A C 1
ATOM 760 O O . LYS A 1 93 ? 26.422 -1.728 -11.766 1 86.31 93 LYS A O 1
ATOM 765 N N . TRP A 1 94 ? 24.5 -2.389 -12.578 1 79.12 94 TRP A N 1
ATOM 766 C CA . TRP A 1 94 ? 25.109 -2.875 -13.805 1 79.12 94 TRP A CA 1
ATOM 767 C C . TRP A 1 94 ? 25.828 -1.749 -14.539 1 79.12 94 TRP A C 1
ATOM 769 O O . TRP A 1 94 ? 26.922 -1.954 -15.094 1 79.12 94 TRP A O 1
ATOM 779 N N . ASP A 1 95 ? 25.281 -0.63 -14.508 1 84.69 95 ASP A N 1
ATOM 780 C CA . ASP A 1 95 ? 25.844 0.531 -15.188 1 84.69 95 ASP A CA 1
ATOM 781 C C . ASP A 1 95 ? 26.875 1.241 -14.297 1 84.69 95 ASP A C 1
ATOM 783 O O . ASP A 1 95 ? 27.359 2.32 -14.641 1 84.69 95 ASP A O 1
ATOM 787 N N . ASN A 1 96 ? 27.078 0.701 -13.164 1 87.19 96 ASN A N 1
ATOM 788 C CA . ASN A 1 96 ? 28.094 1.167 -12.219 1 87.19 96 ASN A CA 1
ATOM 789 C C . ASN A 1 96 ? 27.734 2.531 -11.641 1 87.19 96 ASN A C 1
ATOM 791 O O . ASN A 1 96 ? 28.609 3.357 -11.391 1 87.19 96 ASN A O 1
ATOM 795 N N . HIS A 1 97 ? 26.531 2.738 -11.469 1 91.56 97 HIS A N 1
ATOM 796 C CA . HIS A 1 97 ? 26.062 3.959 -10.812 1 91.56 97 HIS A CA 1
ATOM 797 C C . HIS A 1 97 ? 25.859 3.738 -9.32 1 91.56 97 HIS A C 1
ATOM 799 O O . HIS A 1 97 ? 25.766 4.699 -8.555 1 91.56 97 HIS A O 1
ATOM 805 N N . ILE A 1 98 ? 25.75 2.473 -8.922 1 92.19 98 ILE A N 1
ATOM 806 C CA . ILE A 1 98 ? 25.594 2.053 -7.531 1 92.19 98 ILE A CA 1
ATOM 807 C C . ILE A 1 98 ? 26.578 0.914 -7.234 1 92.19 98 ILE A C 1
ATOM 809 O O . ILE A 1 98 ? 26.812 0.049 -8.078 1 92.19 98 ILE A O 1
ATOM 813 N N . ASN A 1 99 ? 27.203 0.964 -6.043 1 89.94 99 ASN A N 1
ATOM 814 C CA . ASN A 1 99 ? 28.125 -0.116 -5.711 1 89.94 99 ASN A CA 1
ATOM 815 C C . ASN A 1 99 ? 27.422 -1.275 -5.027 1 89.94 99 ASN A C 1
ATOM 817 O O . ASN A 1 99 ? 26.203 -1.216 -4.797 1 89.94 99 ASN A O 1
ATOM 821 N N . ALA A 1 100 ? 28.125 -2.338 -4.68 1 83.5 100 ALA A N 1
ATOM 822 C CA . ALA A 1 100 ? 27.562 -3.576 -4.152 1 83.5 100 ALA A CA 1
ATOM 823 C C . ALA A 1 100 ? 26.984 -3.367 -2.756 1 83.5 100 ALA A C 1
ATOM 825 O O . ALA A 1 100 ? 25.953 -3.947 -2.406 1 83.5 100 ALA A O 1
ATOM 826 N N . HIS A 1 101 ? 27.656 -2.516 -2.078 1 85.5 101 HIS A N 1
ATOM 827 C CA . HIS A 1 101 ? 27.203 -2.236 -0.721 1 85.5 101 HIS A CA 1
ATOM 828 C C . HIS A 1 101 ? 25.844 -1.535 -0.726 1 85.5 101 HIS A C 1
ATOM 830 O O . HIS A 1 101 ? 24.938 -1.924 0.014 1 85.5 101 HIS A O 1
ATOM 836 N N . ALA A 1 102 ? 25.703 -0.592 -1.566 1 90.25 102 ALA A N 1
ATOM 837 C CA . ALA A 1 102 ? 24.453 0.145 -1.7 1 90.25 102 ALA A CA 1
ATOM 838 C C . ALA A 1 102 ? 23.328 -0.763 -2.201 1 90.25 102 ALA A C 1
ATOM 840 O O . ALA A 1 102 ? 22.203 -0.681 -1.724 1 90.25 102 ALA A O 1
ATOM 841 N N . MET A 1 103 ? 23.688 -1.583 -3.086 1 89.25 103 MET A N 1
ATOM 842 C CA . MET A 1 103 ? 22.703 -2.498 -3.641 1 89.25 103 MET A CA 1
ATOM 843 C C . MET A 1 103 ? 22.141 -3.422 -2.561 1 89.25 103 MET A C 1
ATOM 845 O O . MET A 1 103 ? 20.938 -3.664 -2.5 1 89.25 103 MET A O 1
ATOM 849 N N . GLU A 1 104 ? 22.938 -3.867 -1.716 1 84.56 104 GLU A N 1
ATOM 850 C CA . GLU A 1 104 ? 22.516 -4.789 -0.665 1 84.56 104 GLU A CA 1
ATOM 851 C C . GLU A 1 104 ? 21.609 -4.094 0.344 1 84.56 104 GLU A C 1
ATOM 853 O O . GLU A 1 104 ? 20.625 -4.668 0.793 1 84.56 104 GLU A O 1
ATOM 858 N N . LEU A 1 105 ? 21.969 -2.912 0.657 1 89.38 105 LEU A N 1
ATOM 859 C CA . LEU A 1 105 ? 21.141 -2.17 1.607 1 89.38 105 LEU A CA 1
ATOM 860 C C . LEU A 1 105 ? 19.781 -1.851 1.01 1 89.38 105 LEU A C 1
ATOM 862 O O . LEU A 1 105 ? 18.75 -2.01 1.675 1 89.38 105 LEU A O 1
ATOM 866 N N . LEU A 1 106 ? 19.812 -1.467 -0.232 1 91 106 LEU A N 1
ATOM 867 C CA . LEU A 1 106 ? 18.562 -1.163 -0.917 1 91 106 LEU A CA 1
ATOM 868 C C . LEU A 1 106 ? 17.719 -2.422 -1.093 1 91 106 LEU A C 1
ATOM 870 O O . LEU A 1 106 ? 16.5 -2.385 -0.937 1 91 106 LEU A O 1
ATOM 874 N N . ARG A 1 107 ? 18.328 -3.473 -1.366 1 87.88 107 ARG A N 1
ATOM 875 C CA . ARG A 1 107 ? 17.641 -4.75 -1.483 1 87.88 107 ARG A CA 1
ATOM 876 C C . ARG A 1 107 ? 16.906 -5.098 -0.186 1 87.88 107 ARG A C 1
ATOM 878 O O . ARG A 1 107 ? 15.734 -5.465 -0.203 1 87.88 107 ARG A O 1
ATOM 885 N N . THR A 1 108 ? 17.578 -4.992 0.852 1 85.94 108 THR A N 1
ATOM 886 C CA . THR A 1 108 ? 17.031 -5.348 2.158 1 85.94 108 THR A CA 1
ATOM 887 C C . THR A 1 108 ? 15.812 -4.492 2.482 1 85.94 108 THR A C 1
ATOM 889 O O . THR A 1 108 ? 14.773 -5.016 2.9 1 85.94 108 THR A O 1
ATOM 892 N N . ASP A 1 109 ? 15.938 -3.242 2.221 1 90.19 109 ASP A N 1
ATOM 893 C CA . ASP A 1 109 ? 14.844 -2.338 2.547 1 90.19 109 ASP A CA 1
ATOM 894 C C . ASP A 1 109 ? 13.664 -2.543 1.599 1 90.19 109 ASP A C 1
ATOM 896 O O . ASP A 1 109 ? 12.5 -2.447 2.012 1 90.19 109 ASP A O 1
ATOM 900 N N . LEU A 1 110 ? 13.992 -2.777 0.374 1 90.19 110 LEU A N 1
ATOM 901 C CA . LEU A 1 110 ? 12.93 -3.031 -0.595 1 90.19 110 LEU A CA 1
ATOM 902 C C . LEU A 1 110 ? 12.203 -4.332 -0.275 1 90.19 110 LEU A C 1
ATOM 904 O O . LEU A 1 110 ? 10.977 -4.406 -0.384 1 90.19 110 LEU A O 1
ATOM 908 N N . LEU A 1 111 ? 12.906 -5.316 0.18 1 84.12 111 LEU A N 1
ATOM 909 C CA . LEU A 1 111 ? 12.297 -6.586 0.569 1 84.12 111 LEU A CA 1
ATOM 910 C C . LEU A 1 111 ? 11.398 -6.406 1.788 1 84.12 111 LEU A C 1
ATOM 912 O O . LEU A 1 111 ? 10.305 -6.977 1.848 1 84.12 111 LEU A O 1
ATOM 916 N N . GLN A 1 112 ? 11.891 -5.641 2.641 1 85.62 112 GLN A N 1
ATOM 917 C CA . GLN A 1 112 ? 11.086 -5.371 3.826 1 85.62 112 GLN A CA 1
ATOM 918 C C . GLN A 1 112 ? 9.812 -4.621 3.465 1 85.62 112 GLN A C 1
ATOM 920 O O . GLN A 1 112 ? 8.75 -4.883 4.039 1 85.62 112 GLN A O 1
ATOM 925 N N . THR A 1 113 ? 9.906 -3.746 2.582 1 88.38 113 THR A N 1
ATOM 926 C CA . THR A 1 113 ? 8.742 -2.994 2.125 1 88.38 113 THR A CA 1
ATOM 927 C C . THR A 1 113 ? 7.746 -3.914 1.426 1 88.38 113 THR A C 1
ATOM 929 O O . THR A 1 113 ? 6.539 -3.816 1.653 1 88.38 113 THR A O 1
ATOM 932 N N . MET A 1 114 ? 8.234 -4.84 0.681 1 85.5 114 MET A N 1
ATOM 933 C CA . MET A 1 114 ? 7.391 -5.801 -0.025 1 85.5 114 MET A CA 1
ATOM 934 C C . MET A 1 114 ? 6.668 -6.715 0.957 1 85.5 114 MET A C 1
ATOM 936 O O . MET A 1 114 ? 5.469 -6.965 0.812 1 85.5 114 MET A O 1
ATOM 940 N N . LYS A 1 115 ? 7.383 -7.168 1.902 1 81.19 115 LYS A N 1
ATOM 941 C CA . LYS A 1 115 ? 6.797 -8.039 2.916 1 81.19 115 LYS A CA 1
ATOM 942 C C . LYS A 1 115 ? 5.73 -7.305 3.725 1 81.19 115 LYS A C 1
ATOM 944 O O . LYS A 1 115 ? 4.723 -7.895 4.117 1 81.19 115 LYS A O 1
ATOM 949 N N . GLY A 1 116 ? 5.988 -6.035 3.867 1 83.19 116 GLY A N 1
ATOM 950 C CA . GLY A 1 116 ? 5.047 -5.227 4.621 1 83.19 116 GLY A CA 1
ATOM 951 C C . GLY A 1 116 ? 3.734 -4.996 3.893 1 83.19 116 GLY A C 1
ATOM 952 O O . GLY A 1 116 ? 2.723 -4.668 4.512 1 83.19 116 GLY A O 1
ATOM 953 N N . LEU A 1 117 ? 3.697 -5.199 2.619 1 85.12 117 LEU A N 1
ATOM 954 C CA . LEU A 1 117 ? 2.504 -4.977 1.81 1 85.12 117 LEU A CA 1
ATOM 955 C C . LEU A 1 117 ? 1.584 -6.191 1.856 1 85.12 117 LEU A C 1
ATOM 957 O O . LEU A 1 117 ? 0.414 -6.105 1.478 1 85.12 117 LEU A O 1
ATOM 961 N N . GLY A 1 118 ? 1.978 -7.297 2.344 1 80.62 118 GLY A N 1
ATOM 962 C CA . GLY A 1 118 ? 1.138 -8.477 2.445 1 80.62 118 GLY A CA 1
ATOM 963 C C . GLY A 1 118 ? 0.445 -8.602 3.789 1 80.62 118 GLY A C 1
ATOM 964 O O . GLY A 1 118 ? 1.104 -8.719 4.824 1 80.62 118 GLY A O 1
ATOM 965 N N . MET A 1 119 ? -0.86 -8.539 3.703 1 82.56 119 MET A N 1
ATOM 966 C CA . MET A 1 119 ? -1.604 -8.656 4.953 1 82.56 119 MET A CA 1
ATOM 967 C C . MET A 1 119 ? -1.565 -10.086 5.48 1 82.56 119 MET A C 1
ATOM 969 O O . MET A 1 119 ? -1.448 -10.312 6.688 1 82.56 119 MET A O 1
ATOM 973 N N . GLU A 1 120 ? -1.684 -10.945 4.469 1 80.5 120 GLU A N 1
ATOM 974 C CA . GLU A 1 120 ? -1.611 -12.359 4.84 1 80.5 120 GLU A CA 1
ATOM 975 C C . GLU A 1 120 ? -0.164 -12.828 4.938 1 80.5 120 GLU A C 1
ATOM 977 O O . GLU A 1 120 ? 0.608 -12.672 3.988 1 80.5 120 GLU A O 1
ATOM 982 N N . LYS A 1 121 ? 0.309 -13.094 6.098 1 77.19 121 LYS A N 1
ATOM 983 C CA . LYS A 1 121 ? 1.641 -13.68 6.227 1 77.19 121 LYS A CA 1
ATOM 984 C C . LYS A 1 121 ? 1.652 -15.133 5.758 1 77.19 121 LYS A C 1
ATOM 986 O O . LYS A 1 121 ? 0.954 -15.977 6.32 1 77.19 121 LYS A O 1
ATOM 991 N N . GLN A 1 122 ? 2.316 -15.305 4.695 1 80.56 122 GLN A N 1
ATOM 992 C CA . GLN A 1 122 ? 2.34 -16.641 4.105 1 80.56 122 GLN A CA 1
ATOM 993 C C . GLN A 1 122 ? 3.648 -17.359 4.418 1 80.56 122 GLN A C 1
ATOM 995 O O . GLN A 1 122 ? 4.727 -16.766 4.324 1 80.56 122 GLN A O 1
ATOM 1000 N N . ASP A 1 123 ? 3.445 -18.469 4.891 1 73.75 123 ASP A N 1
ATOM 1001 C CA . ASP A 1 123 ? 4.594 -19.312 5.219 1 73.75 123 ASP A CA 1
ATOM 1002 C C . ASP A 1 123 ? 4.781 -20.422 4.18 1 73.75 123 ASP A C 1
ATOM 1004 O O . ASP A 1 123 ? 3.842 -20.766 3.469 1 73.75 123 ASP A O 1
ATOM 1008 N N . GLY A 1 124 ? 6.062 -20.797 4.102 1 70.88 124 GLY A N 1
ATOM 1009 C CA . GLY A 1 124 ? 6.352 -21.938 3.256 1 70.88 124 GLY A CA 1
ATOM 1010 C C . GLY A 1 124 ? 7.18 -21.578 2.035 1 70.88 124 GLY A C 1
ATOM 1011 O O . GLY A 1 124 ? 7.332 -20.406 1.7 1 70.88 124 GLY A O 1
ATOM 1012 N N . GLU A 1 125 ? 8.008 -22.594 1.646 1 67.06 125 GLU A N 1
ATOM 1013 C CA . GLU A 1 125 ? 8.828 -22.484 0.446 1 67.06 125 GLU A CA 1
ATOM 1014 C C . GLU A 1 125 ? 8.273 -23.344 -0.687 1 67.06 125 GLU A C 1
ATOM 1016 O O . GLU A 1 125 ? 7.621 -24.359 -0.44 1 67.06 125 GLU A O 1
ATOM 1021 N N . ARG A 1 126 ? 8.336 -22.719 -1.79 1 71.5 126 ARG A N 1
ATOM 1022 C CA . ARG A 1 126 ? 7.934 -23.516 -2.945 1 71.5 126 ARG A CA 1
ATOM 1023 C C . ARG A 1 126 ? 9.023 -24.5 -3.342 1 71.5 126 ARG A C 1
ATOM 1025 O O . ARG A 1 126 ? 9.625 -24.375 -4.41 1 71.5 126 ARG A O 1
ATOM 1032 N N . VAL A 1 127 ? 9.516 -25.281 -2.348 1 70.12 127 VAL A N 1
ATOM 1033 C CA . VAL A 1 127 ? 10.531 -26.297 -2.555 1 70.12 127 VAL A CA 1
ATOM 1034 C C . VAL A 1 127 ? 9.883 -27.688 -2.582 1 70.12 127 VAL A C 1
ATOM 1036 O O . VAL A 1 127 ? 9.062 -28 -1.719 1 70.12 127 VAL A O 1
ATOM 1039 N N . SER A 1 128 ? 10.219 -28.375 -3.707 1 76.25 128 SER A N 1
ATOM 1040 C CA . SER A 1 128 ? 9.641 -29.703 -3.883 1 76.25 128 SER A CA 1
ATOM 1041 C C . SER A 1 128 ? 10.32 -30.719 -2.973 1 76.25 128 SER A C 1
ATOM 1043 O O . SER A 1 128 ? 9.648 -31.578 -2.396 1 76.25 128 SER A O 1
ATOM 1045 N N . LYS A 1 129 ? 11.695 -30.609 -2.889 1 88.62 129 LYS A N 1
ATOM 1046 C CA . LYS A 1 129 ? 12.438 -31.562 -2.066 1 88.62 129 LYS A CA 1
ATOM 1047 C C . LYS A 1 129 ? 13.812 -31.016 -1.7 1 88.62 129 LYS A C 1
ATOM 1049 O O . LYS A 1 129 ? 14.422 -30.281 -2.482 1 88.62 129 LYS A O 1
ATOM 1054 N N . LYS A 1 130 ? 14.18 -31.344 -0.462 1 90.06 130 LYS A N 1
ATOM 1055 C CA . LYS A 1 130 ? 15.523 -31.031 0.003 1 90.06 130 LYS A CA 1
ATOM 1056 C C . LYS A 1 130 ? 16.172 -32.25 0.657 1 90.06 130 LYS A C 1
ATOM 1058 O O . LYS A 1 130 ? 15.484 -33.125 1.188 1 90.06 130 LYS A O 1
ATOM 1063 N N . GLY A 1 131 ? 17.469 -32.312 0.465 1 89.19 131 GLY A N 1
ATOM 1064 C CA . GLY A 1 131 ? 18.172 -33.406 1.1 1 89.19 131 GLY A CA 1
ATOM 1065 C C . GLY A 1 131 ? 19.594 -33.594 0.577 1 89.19 131 GLY A C 1
ATOM 1066 O O . GLY A 1 131 ? 20.078 -32.781 -0.218 1 89.19 131 GLY A O 1
ATOM 1067 N N . TYR A 1 132 ? 20.203 -34.594 1.04 1 89.81 132 TYR A N 1
ATOM 1068 C CA . TYR A 1 132 ? 21.594 -34.844 0.665 1 89.81 132 TYR A CA 1
ATOM 1069 C C . TYR A 1 132 ? 21.656 -35.875 -0.466 1 89.81 132 TYR A C 1
ATOM 1071 O O . TYR A 1 132 ? 20.875 -36.844 -0.496 1 89.81 132 TYR A O 1
ATOM 1079 N N . LEU A 1 133 ? 22.578 -35.625 -1.374 1 90.31 133 LEU A N 1
ATOM 1080 C CA . LEU A 1 133 ? 22.969 -36.562 -2.418 1 90.31 133 LEU A CA 1
ATOM 1081 C C . LEU A 1 133 ? 24.484 -36.688 -2.486 1 90.31 133 LEU A C 1
ATOM 1083 O O . LEU A 1 133 ? 25.219 -35.812 -2.01 1 90.31 133 LEU A O 1
ATOM 1087 N N . ILE A 1 134 ? 24.922 -37.812 -2.938 1 88.69 134 ILE A N 1
ATOM 1088 C CA . ILE A 1 134 ? 26.344 -38 -3.168 1 88.69 134 ILE A CA 1
ATOM 1089 C C . ILE A 1 134 ? 26.656 -37.812 -4.652 1 88.69 134 ILE A C 1
ATOM 1091 O O . ILE A 1 134 ? 26.266 -38.625 -5.48 1 88.69 134 ILE A O 1
ATOM 1095 N N . MET A 1 135 ? 27.297 -36.844 -4.957 1 89.12 135 MET A N 1
ATOM 1096 C CA . MET A 1 135 ? 27.641 -36.531 -6.344 1 89.12 135 MET A CA 1
ATOM 1097 C C . MET A 1 135 ? 28.859 -37.344 -6.785 1 89.12 135 MET A C 1
ATOM 1099 O O . MET A 1 135 ? 29.906 -37.312 -6.125 1 89.12 135 MET A O 1
ATOM 1103 N N . LEU A 1 136 ? 28.734 -38 -7.949 1 83 136 LEU A N 1
ATOM 1104 C CA . LEU A 1 136 ? 29.812 -38.844 -8.461 1 83 136 LEU A CA 1
ATOM 1105 C C . LEU A 1 136 ? 30.547 -38.156 -9.602 1 83 136 LEU A C 1
ATOM 1107 O O . LEU A 1 136 ? 31.578 -38.625 -10.07 1 83 136 LEU A O 1
ATOM 1111 N N . ASP A 1 137 ? 30.094 -36.938 -10.062 1 72 137 ASP A N 1
ATOM 1112 C CA . ASP A 1 137 ? 30.656 -36.25 -11.211 1 72 137 ASP A CA 1
ATOM 1113 C C . ASP A 1 137 ? 32.062 -35.75 -10.906 1 72 137 ASP A C 1
ATOM 1115 O O . ASP A 1 137 ? 32.281 -35.156 -9.844 1 72 137 ASP A O 1
ATOM 1119 N N . PRO A 1 138 ? 32.938 -36.031 -11.883 1 60.53 138 PRO A N 1
ATOM 1120 C CA . PRO A 1 138 ? 34.344 -35.656 -11.648 1 60.53 138 PRO A CA 1
ATOM 1121 C C . PRO A 1 138 ? 34.531 -34.156 -11.578 1 60.53 138 PRO A C 1
ATOM 1123 O O . PRO A 1 138 ? 35.594 -33.656 -11.242 1 60.53 138 PRO A O 1
ATOM 1126 N N . ILE A 1 139 ? 33.625 -33.469 -12.133 1 55.22 139 ILE A N 1
ATOM 1127 C CA . ILE A 1 139 ? 33.844 -32 -12.164 1 55.22 139 ILE A CA 1
ATOM 1128 C C . ILE A 1 139 ? 34.219 -31.516 -10.766 1 55.22 139 ILE A C 1
ATOM 1130 O O . ILE A 1 139 ? 34.844 -30.469 -10.625 1 55.22 139 ILE A O 1
ATOM 1134 N N . VAL A 1 140 ? 33.688 -32.156 -9.875 1 51.25 140 VAL A N 1
ATOM 1135 C CA . VAL A 1 140 ? 34 -31.609 -8.555 1 51.25 140 VAL A CA 1
ATOM 1136 C C . VAL A 1 140 ? 35.406 -32.062 -8.141 1 51.25 140 VAL A C 1
ATOM 1138 O O . VAL A 1 140 ? 35.906 -33.062 -8.625 1 51.25 140 VAL A O 1
ATOM 1141 N N . ARG A 1 141 ? 36.219 -31.422 -7.414 1 49.94 141 ARG A N 1
ATOM 1142 C CA . ARG A 1 141 ? 37.625 -31.203 -7.141 1 49.94 141 ARG A CA 1
ATOM 1143 C C . ARG A 1 141 ? 38.438 -32.469 -7.402 1 49.94 141 ARG A C 1
ATOM 1145 O O . ARG A 1 141 ? 39.531 -32.406 -7.965 1 49.94 141 ARG A O 1
ATOM 1152 N N . HIS A 1 142 ? 38.5 -33.406 -6.629 1 50.75 142 HIS A N 1
ATOM 1153 C CA . HIS A 1 142 ? 39.594 -34.344 -6.512 1 50.75 142 HIS A CA 1
ATOM 1154 C C . HIS A 1 142 ? 39.125 -35.781 -6.738 1 50.75 142 HIS A C 1
ATOM 1156 O O . HIS A 1 142 ? 39.625 -36.719 -6.109 1 50.75 142 HIS A O 1
ATOM 1162 N N . ASN A 1 143 ? 38.156 -36.156 -7.738 1 58.5 143 ASN A N 1
ATOM 1163 C CA . ASN A 1 143 ? 37.844 -37.5 -8.188 1 58.5 143 ASN A CA 1
ATOM 1164 C C . ASN A 1 143 ? 37.219 -38.344 -7.082 1 58.5 143 ASN A C 1
ATOM 1166 O O . ASN A 1 143 ? 37.281 -39.562 -7.086 1 58.5 143 ASN A O 1
ATOM 1170 N N . GLN A 1 144 ? 36.844 -37.625 -5.824 1 69.5 144 GLN A N 1
ATOM 1171 C CA . GLN A 1 144 ? 36.125 -38.375 -4.789 1 69.5 144 GLN A CA 1
ATOM 1172 C C . GLN A 1 144 ? 34.656 -37.969 -4.723 1 69.5 144 GLN A C 1
ATOM 1174 O O . GLN A 1 144 ? 34.312 -36.812 -4.961 1 69.5 144 GLN A O 1
ATOM 1179 N N . PRO A 1 145 ? 33.844 -39 -4.484 1 80.94 145 PRO A N 1
ATOM 1180 C CA . PRO A 1 145 ? 32.438 -38.688 -4.262 1 80.94 145 PRO A CA 1
ATOM 1181 C C . PRO A 1 145 ? 32.219 -37.656 -3.146 1 80.94 145 PRO A C 1
ATOM 1183 O O . PRO A 1 145 ? 32.906 -37.688 -2.133 1 80.94 145 PRO A O 1
ATOM 1186 N N . LEU A 1 146 ? 31.375 -36.688 -3.377 1 82.38 146 LEU A N 1
ATOM 1187 C CA . LEU A 1 146 ? 31.141 -35.594 -2.43 1 82.38 146 LEU A CA 1
ATOM 1188 C C . LEU A 1 146 ? 29.672 -35.562 -2.006 1 82.38 146 LEU A C 1
ATOM 1190 O O . LEU A 1 146 ? 28.781 -35.562 -2.854 1 82.38 146 LEU A O 1
ATOM 1194 N N . LYS A 1 147 ? 29.516 -35.594 -0.701 1 86.69 147 LYS A N 1
ATOM 1195 C CA . LYS A 1 147 ? 28.156 -35.406 -0.181 1 86.69 147 LYS A CA 1
ATOM 1196 C C . LYS A 1 147 ? 27.734 -33.938 -0.312 1 86.69 147 LYS A C 1
ATOM 1198 O O . LYS A 1 147 ? 28.375 -33.031 0.25 1 86.69 147 LYS A O 1
ATOM 1203 N N . VAL A 1 148 ? 26.688 -33.75 -1.065 1 87.31 148 VAL A N 1
ATOM 1204 C CA . VAL A 1 148 ? 26.25 -32.406 -1.359 1 87.31 148 VAL A CA 1
ATOM 1205 C C . VAL A 1 148 ? 24.812 -32.219 -0.903 1 87.31 148 VAL A C 1
ATOM 1207 O O . VAL A 1 148 ? 24.031 -33.156 -0.865 1 87.31 148 VAL A O 1
ATOM 1210 N N . TRP A 1 149 ? 24.531 -31.047 -0.477 1 89.25 149 TRP A N 1
ATOM 1211 C CA . TRP A 1 149 ? 23.156 -30.688 -0.161 1 89.25 149 TRP A CA 1
ATOM 1212 C C . TRP A 1 149 ? 22.422 -30.203 -1.404 1 89.25 149 TRP A C 1
ATOM 1214 O O . TRP A 1 149 ? 22.875 -29.297 -2.092 1 89.25 149 TRP A O 1
ATOM 1224 N N . CYS A 1 150 ? 21.266 -30.828 -1.617 1 90.69 150 CYS A N 1
ATOM 1225 C CA . CYS A 1 150 ? 20.516 -30.5 -2.826 1 90.69 150 CYS A CA 1
ATOM 1226 C C . CYS A 1 150 ? 19.141 -29.938 -2.482 1 90.69 150 CYS A C 1
ATOM 1228 O O . CYS A 1 150 ? 18.484 -30.406 -1.546 1 90.69 150 CYS A O 1
ATOM 1230 N N . THR A 1 151 ? 18.828 -28.875 -3.188 1 89.25 151 THR A N 1
ATOM 1231 C CA . THR A 1 151 ? 17.5 -28.281 -3.092 1 89.25 151 THR A CA 1
ATOM 1232 C C . THR A 1 151 ? 16.812 -28.281 -4.453 1 89.25 151 THR A C 1
ATOM 1234 O O . THR A 1 151 ? 17.297 -27.672 -5.406 1 89.25 151 THR A O 1
ATOM 1237 N N . LEU A 1 152 ? 15.688 -28.969 -4.43 1 92.12 152 LEU A N 1
ATOM 1238 C CA . LEU A 1 152 ? 14.922 -29.062 -5.664 1 92.12 152 LEU A CA 1
ATOM 1239 C C . LEU A 1 152 ? 13.828 -28 -5.703 1 92.12 152 LEU A C 1
ATOM 1241 O O . LEU A 1 152 ? 12.945 -27.969 -4.844 1 92.12 152 LEU A O 1
ATOM 1245 N N . SER A 1 153 ? 13.852 -27.156 -6.719 1 86.06 153 SER A N 1
ATOM 1246 C CA . SER A 1 153 ? 12.852 -26.109 -6.887 1 86.06 153 SER A CA 1
ATOM 1247 C C . SER A 1 153 ? 11.922 -26.406 -8.055 1 86.06 153 SER A C 1
ATOM 1249 O O . SER A 1 153 ? 12.367 -26.531 -9.195 1 86.06 153 SER A O 1
ATOM 1251 N N . GLU A 1 154 ? 10.695 -26.422 -7.762 1 83.25 154 GLU A N 1
ATOM 1252 C CA . GLU A 1 154 ? 9.703 -26.641 -8.805 1 83.25 154 GLU A CA 1
ATOM 1253 C C . GLU A 1 154 ? 9.523 -25.375 -9.656 1 83.25 154 GLU A C 1
ATOM 1255 O O . GLU A 1 154 ? 9.391 -25.453 -10.883 1 83.25 154 GLU A O 1
ATOM 1260 N N . GLU A 1 155 ? 9.555 -24.312 -9.062 1 78.44 155 GLU A N 1
ATOM 1261 C CA . GLU A 1 155 ? 9.289 -23.062 -9.742 1 78.44 155 GLU A CA 1
ATOM 1262 C C . GLU A 1 155 ? 10.383 -22.75 -10.773 1 78.44 155 GLU A C 1
ATOM 1264 O O . GLU A 1 155 ? 10.086 -22.281 -11.875 1 78.44 155 GLU A O 1
ATOM 1269 N N . GLN A 1 156 ? 11.586 -23.031 -10.445 1 77.56 156 GLN A N 1
ATOM 1270 C CA . GLN A 1 156 ? 12.695 -22.719 -11.344 1 77.56 156 GLN A CA 1
ATOM 1271 C C . GLN A 1 156 ? 13.109 -23.938 -12.156 1 77.56 156 GLN A C 1
ATOM 1273 O O . GLN A 1 156 ? 13.93 -23.828 -13.07 1 77.56 156 GLN A O 1
ATOM 1278 N N . CYS A 1 157 ? 12.539 -25.016 -11.82 1 85.5 157 CYS A N 1
ATOM 1279 C CA . CYS A 1 157 ? 12.883 -26.281 -12.469 1 85.5 157 CYS A CA 1
ATOM 1280 C C . CYS A 1 157 ? 14.383 -26.531 -12.406 1 85.5 157 CYS A C 1
ATOM 1282 O O . CYS A 1 157 ? 15.023 -26.781 -13.43 1 85.5 157 CYS A O 1
ATOM 1284 N N . GLN A 1 158 ? 14.914 -26.422 -11.211 1 88.62 158 GLN A N 1
ATOM 1285 C CA . GLN A 1 158 ? 16.359 -26.562 -11.039 1 88.62 158 GLN A CA 1
ATOM 1286 C C . GLN A 1 158 ? 16.688 -27.344 -9.773 1 88.62 158 GLN A C 1
ATOM 1288 O O . GLN A 1 158 ? 15.914 -27.344 -8.812 1 88.62 158 GLN A O 1
ATOM 1293 N N . LEU A 1 159 ? 17.75 -28 -9.867 1 91 159 LEU A N 1
ATOM 1294 C CA . LEU A 1 159 ? 18.359 -28.609 -8.695 1 91 159 LEU A CA 1
ATOM 1295 C C . LEU A 1 159 ? 19.578 -27.797 -8.234 1 91 159 LEU A C 1
ATOM 1297 O O . LEU A 1 159 ? 20.594 -27.766 -8.922 1 91 159 LEU A O 1
ATOM 1301 N N . GLU A 1 160 ? 19.391 -27.203 -7.152 1 88.44 160 GLU A N 1
ATOM 1302 C CA . GLU A 1 160 ? 20.5 -26.438 -6.586 1 88.44 160 GLU A CA 1
ATOM 1303 C C . GLU A 1 160 ? 21.375 -27.328 -5.707 1 88.44 160 GLU A C 1
ATOM 1305 O O . GLU A 1 160 ? 20.891 -27.969 -4.785 1 88.44 160 GLU A O 1
ATOM 1310 N N . ILE A 1 161 ? 22.625 -27.281 -6.016 1 87.25 161 ILE A N 1
ATOM 1311 C CA . ILE A 1 161 ? 23.594 -28.125 -5.316 1 87.25 161 ILE A CA 1
ATOM 1312 C C . ILE A 1 161 ? 24.578 -27.25 -4.539 1 87.25 161 ILE A C 1
ATOM 1314 O O . ILE A 1 161 ? 25.266 -26.406 -5.125 1 87.25 161 ILE A O 1
ATOM 1318 N N . THR A 1 162 ? 24.5 -27.406 -3.299 1 83.31 162 THR A N 1
ATOM 1319 C CA . THR A 1 162 ? 25.453 -26.703 -2.441 1 83.31 162 THR A CA 1
ATOM 1320 C C . THR A 1 162 ? 26.641 -27.594 -2.084 1 83.31 162 THR A C 1
ATOM 1322 O O . THR A 1 162 ? 26.469 -28.625 -1.445 1 83.31 162 THR A O 1
ATOM 1325 N N . LEU A 1 163 ? 27.781 -27.125 -2.445 1 76.12 163 LEU A N 1
ATOM 1326 C CA . LEU A 1 163 ? 29 -27.875 -2.174 1 76.12 163 LEU A CA 1
ATOM 1327 C C . LEU A 1 163 ? 29.516 -27.594 -0.769 1 76.12 163 LEU A C 1
ATOM 1329 O O . LEU A 1 163 ? 29.359 -26.484 -0.258 1 76.12 163 LEU A O 1
ATOM 1333 N N . PRO A 1 164 ? 29.703 -28.625 0.03 1 68.06 164 PRO A N 1
ATOM 1334 C CA . PRO A 1 164 ? 30.219 -28.391 1.38 1 68.06 164 PRO A CA 1
ATOM 1335 C C . PRO A 1 164 ? 31.359 -27.375 1.407 1 68.06 164 PRO A C 1
ATOM 1337 O O . PRO A 1 164 ? 32.156 -27.344 0.479 1 68.06 164 PRO A O 1
ATOM 1340 N N . GLN A 1 165 ? 30.938 -26.125 1.959 1 52.69 165 GLN A N 1
ATOM 1341 C CA . GLN A 1 165 ? 31.984 -25.125 2.129 1 52.69 165 GLN A CA 1
ATOM 1342 C C . GLN A 1 165 ? 33.25 -25.766 2.693 1 52.69 165 GLN A C 1
ATOM 1344 O O . GLN A 1 165 ? 33.188 -26.688 3.504 1 52.69 165 GLN A O 1
ATOM 1349 N N . HIS A 1 166 ? 34.281 -25.766 2.129 1 43.66 166 HIS A N 1
ATOM 1350 C CA . HIS A 1 166 ? 35.375 -25.609 3.072 1 43.66 166 HIS A CA 1
ATOM 1351 C C . HIS A 1 166 ? 35.062 -24.547 4.121 1 43.66 166 HIS A C 1
ATOM 1353 O O . HIS A 1 166 ? 34.188 -23.688 3.898 1 43.66 166 HIS A O 1
ATOM 1359 N N . SER A 1 167 ? 35.594 -24.422 5.453 1 37 167 SER A N 1
ATOM 1360 C CA . SER A 1 167 ? 35.312 -23.609 6.641 1 37 167 SER A CA 1
ATOM 1361 C C . SER A 1 167 ? 34.938 -22.188 6.258 1 37 167 SER A C 1
ATOM 1363 O O . SER A 1 167 ? 34.875 -21.312 7.121 1 37 167 SER A O 1
ATOM 1365 N N . SER A 1 168 ? 35.094 -21.609 5.09 1 34.56 168 SER A N 1
ATOM 1366 C CA . SER A 1 168 ? 34.906 -20.188 5.328 1 34.56 168 SER A CA 1
ATOM 1367 C C . SER A 1 168 ? 33.406 -19.828 5.406 1 34.56 168 SER A C 1
ATOM 1369 O O . SER A 1 168 ? 32.594 -20.469 4.758 1 34.56 168 SER A O 1
ATOM 1371 N N . SER A 1 169 ? 32.875 -19.047 6.383 1 34.06 169 SER A N 1
ATOM 1372 C CA . SER A 1 169 ? 31.719 -18.484 7.066 1 34.06 169 SER A CA 1
ATOM 1373 C C . SER A 1 169 ? 30.734 -17.891 6.07 1 34.06 169 SER A C 1
ATOM 1375 O O . SER A 1 169 ? 30 -16.938 6.398 1 34.06 169 SER A O 1
ATOM 1377 N N . SER A 1 170 ? 30.766 -18.078 4.781 1 34.94 170 SER A N 1
ATOM 1378 C CA . SER A 1 170 ? 29.922 -17.062 4.141 1 34.94 170 SER A CA 1
ATOM 1379 C C . SER A 1 170 ? 28.438 -17.422 4.266 1 34.94 170 SER A C 1
ATOM 1381 O O . SER A 1 170 ? 28.078 -18.594 4.16 1 34.94 170 SER A O 1
ATOM 1383 N N . LEU A 1 171 ? 27.547 -16.719 5.031 1 32.25 171 LEU A N 1
ATOM 1384 C CA . LEU A 1 171 ? 26.109 -16.719 5.324 1 32.25 171 LEU A CA 1
ATOM 1385 C C . LEU A 1 171 ? 25.297 -16.953 4.055 1 32.25 171 LEU A C 1
ATOM 1387 O O . LEU A 1 171 ? 25.594 -16.375 3.01 1 32.25 171 LEU A O 1
ATOM 1391 N N . PRO A 1 172 ? 24.562 -18 3.977 1 35.44 172 PRO A N 1
ATOM 1392 C CA . PRO A 1 172 ? 23.688 -18.328 2.852 1 35.44 172 PRO A CA 1
ATOM 1393 C C . PRO A 1 172 ? 22.75 -17.172 2.484 1 35.44 172 PRO A C 1
ATOM 1395 O O . PRO A 1 172 ? 22.312 -16.422 3.363 1 35.44 172 PRO A O 1
ATOM 1398 N N . PHE A 1 173 ? 22.891 -16.688 1.369 1 32 173 PHE A N 1
ATOM 1399 C CA . PHE A 1 173 ? 22 -15.656 0.83 1 32 173 PHE A CA 1
ATOM 1400 C C . PHE A 1 173 ? 20.547 -16.125 0.838 1 32 173 PHE A C 1
ATOM 1402 O O . PHE A 1 173 ? 20.203 -17.078 0.144 1 32 173 PHE A O 1
ATOM 1409 N N . GLN A 1 174 ? 19.875 -16.156 1.88 1 33.34 174 GLN A N 1
ATOM 1410 C CA . GLN A 1 174 ? 18.438 -16.406 1.913 1 33.34 174 GLN A CA 1
ATOM 1411 C C . GLN A 1 174 ? 17.688 -15.484 0.956 1 33.34 174 GLN A C 1
ATOM 1413 O O . GLN A 1 174 ? 17.922 -14.273 0.959 1 33.34 174 GLN A O 1
ATOM 1418 N N . ASP A 1 175 ? 17.203 -16.016 -0.078 1 32.5 175 ASP A N 1
ATOM 1419 C CA . ASP A 1 175 ? 16.359 -15.32 -1.058 1 32.5 175 ASP A CA 1
ATOM 1420 C C . ASP A 1 175 ? 15.18 -14.625 -0.383 1 32.5 175 ASP A C 1
ATOM 1422 O O . ASP A 1 175 ? 14.109 -15.219 -0.243 1 32.5 175 ASP A O 1
ATOM 1426 N N . ALA A 1 176 ? 15.484 -13.867 0.501 1 30.67 176 ALA A N 1
ATOM 1427 C CA . ALA A 1 176 ? 14.492 -13.203 1.34 1 30.67 176 ALA A CA 1
ATOM 1428 C C . ALA A 1 176 ? 13.445 -12.484 0.489 1 30.67 176 ALA A C 1
ATOM 1430 O O . ALA A 1 176 ? 12.414 -12.055 1 1 30.67 176 ALA A O 1
ATOM 1431 N N . PHE A 1 177 ? 13.961 -11.945 -0.688 1 32.72 177 PHE A N 1
ATOM 1432 C CA . PHE A 1 177 ? 13.094 -10.969 -1.322 1 32.72 177 PHE A CA 1
ATOM 1433 C C . PHE A 1 177 ? 12.078 -11.648 -2.236 1 32.72 177 PHE A C 1
ATOM 1435 O O . PHE A 1 177 ? 11.422 -10.992 -3.047 1 32.72 177 PHE A O 1
ATOM 1442 N N . GLY A 1 178 ? 11.891 -12.914 -2.1 1 36.19 178 GLY A N 1
ATOM 1443 C CA . GLY A 1 178 ? 10.977 -13.57 -3.023 1 36.19 178 GLY A CA 1
ATOM 1444 C C . GLY A 1 178 ? 11.227 -13.195 -4.473 1 36.19 178 GLY A C 1
ATOM 1445 O O . GLY A 1 178 ? 10.289 -13.148 -5.277 1 36.19 178 GLY A O 1
ATOM 1446 N N . LEU A 1 179 ? 12.266 -12.531 -4.727 1 35.31 179 LEU A N 1
ATOM 1447 C CA . LEU A 1 179 ? 12.719 -12.172 -6.062 1 35.31 179 LEU A CA 1
ATOM 1448 C C . LEU A 1 179 ? 12.883 -13.414 -6.938 1 35.31 179 LEU A C 1
ATOM 1450 O O . LEU A 1 179 ? 13.219 -13.305 -8.117 1 35.31 179 LEU A O 1
ATOM 1454 N N . SER A 1 180 ? 12.883 -14.523 -6.402 1 37.44 180 SER A N 1
ATOM 1455 C CA . SER A 1 180 ? 12.891 -15.75 -7.191 1 37.44 180 SER A CA 1
ATOM 1456 C C . SER A 1 180 ? 11.695 -15.797 -8.141 1 37.44 180 SER A C 1
ATOM 1458 O O . SER A 1 180 ? 11.641 -16.641 -9.031 1 37.44 180 SER A O 1
ATOM 1460 N N . ARG A 1 181 ? 10.766 -15.109 -7.879 1 38.78 181 ARG A N 1
ATOM 1461 C CA . ARG A 1 181 ? 9.586 -14.992 -8.727 1 38.78 181 ARG A CA 1
ATOM 1462 C C . ARG A 1 181 ? 9.812 -13.992 -9.852 1 38.78 181 ARG A C 1
ATOM 1464 O O . ARG A 1 181 ? 8.859 -13.555 -10.5 1 38.78 181 ARG A O 1
ATOM 1471 N N . LEU A 1 182 ? 10.977 -13.266 -9.992 1 32.94 182 LEU A N 1
ATOM 1472 C CA . LEU A 1 182 ? 11.359 -12.5 -11.172 1 32.94 182 LEU A CA 1
ATOM 1473 C C . LEU A 1 182 ? 11.562 -13.422 -12.375 1 32.94 182 LEU A C 1
ATOM 1475 O O . LEU A 1 182 ? 11.844 -14.609 -12.211 1 32.94 182 LEU A O 1
ATOM 1479 N N . SER A 1 183 ? 11.328 -12.992 -13.609 1 32.5 183 SER A N 1
ATOM 1480 C CA . SER A 1 183 ? 11.664 -13.773 -14.797 1 32.5 183 SER A CA 1
ATOM 1481 C C . SER A 1 183 ? 13.109 -14.258 -14.75 1 32.5 183 SER A C 1
ATOM 1483 O O . SER A 1 183 ? 13.938 -13.672 -14.055 1 32.5 183 SER A O 1
ATOM 1485 N N . SER A 1 184 ? 13.414 -15.508 -15.18 1 35.22 184 SER A N 1
ATOM 1486 C CA . SER A 1 184 ? 14.742 -16.094 -15.312 1 35.22 184 SER A CA 1
ATOM 1487 C C . SER A 1 184 ? 15.766 -15.07 -15.797 1 35.22 184 SER A C 1
ATOM 1489 O O . SER A 1 184 ? 16.922 -15.086 -15.359 1 35.22 184 SER A O 1
ATOM 1491 N N . SER A 1 185 ? 15.438 -14.227 -16.625 1 32.97 185 SER A N 1
ATOM 1492 C CA . SER A 1 185 ? 16.406 -13.281 -17.172 1 32.97 185 SER A CA 1
ATOM 1493 C C . SER A 1 185 ? 16.938 -12.344 -16.078 1 32.97 185 SER A C 1
ATOM 1495 O O . SER A 1 185 ? 18.062 -11.875 -16.156 1 32.97 185 SER A O 1
ATOM 1497 N N . LEU A 1 186 ? 16.062 -12.039 -15.219 1 34.03 186 LEU A N 1
ATOM 1498 C CA . LEU A 1 186 ? 16.5 -11.016 -14.273 1 34.03 186 LEU A CA 1
ATOM 1499 C C . LEU A 1 186 ? 17.141 -11.648 -13.047 1 34.03 186 LEU A C 1
ATOM 1501 O O . LEU A 1 186 ? 17.844 -10.969 -12.289 1 34.03 186 LEU A O 1
ATOM 1505 N N . SER A 1 187 ? 16.812 -12.82 -12.797 1 35.5 187 SER A N 1
ATOM 1506 C CA . SER A 1 187 ? 17.453 -13.531 -11.695 1 35.5 187 SER A CA 1
ATOM 1507 C C . SER A 1 187 ? 18.969 -13.594 -11.898 1 35.5 187 SER A C 1
ATOM 1509 O O . SER A 1 187 ? 19.719 -13.734 -10.938 1 35.5 187 SER A O 1
ATOM 1511 N N . TRP A 1 188 ? 19.344 -13.594 -13.133 1 38.5 188 TRP A N 1
ATOM 1512 C CA . TRP A 1 188 ? 20.766 -13.633 -13.445 1 38.5 188 TRP A CA 1
ATOM 1513 C C . TRP A 1 188 ? 21.484 -12.406 -12.883 1 38.5 188 TRP A C 1
ATOM 1515 O O . TRP A 1 188 ? 22.656 -12.492 -12.492 1 38.5 188 TRP A O 1
ATOM 1525 N N . LEU A 1 189 ? 20.766 -11.328 -12.922 1 35 189 LEU A N 1
ATOM 1526 C CA . LEU A 1 189 ? 21.391 -10.055 -12.57 1 35 189 LEU A CA 1
ATOM 1527 C C . LEU A 1 189 ? 21.734 -10.016 -11.086 1 35 189 LEU A C 1
ATOM 1529 O O . LEU A 1 189 ? 22.609 -9.25 -10.664 1 35 189 LEU A O 1
ATOM 1533 N N . LEU A 1 190 ? 20.828 -10.516 -10.367 1 36.44 190 LEU A N 1
ATOM 1534 C CA . LEU A 1 190 ? 21.094 -10.555 -8.938 1 36.44 190 LEU A CA 1
ATOM 1535 C C . LEU A 1 190 ? 22.297 -11.422 -8.633 1 36.44 190 LEU A C 1
ATOM 1537 O O . LEU A 1 190 ? 22.906 -11.297 -7.566 1 36.44 190 LEU A O 1
ATOM 1541 N N . ASN A 1 191 ? 22.328 -12.469 -9.336 1 35.44 191 ASN A N 1
ATOM 1542 C CA . ASN A 1 191 ? 23.453 -13.391 -9.156 1 35.44 191 ASN A CA 1
ATOM 1543 C C . ASN A 1 191 ? 24.734 -12.844 -9.781 1 35.44 191 ASN A C 1
ATOM 1545 O O . ASN A 1 191 ? 25.188 -13.352 -10.805 1 35.44 191 ASN A O 1
ATOM 1549 N N . GLU A 1 192 ? 24.703 -11.602 -9.906 1 33.59 192 GLU A N 1
ATOM 1550 C CA . GLU A 1 192 ? 26 -11.281 -10.508 1 33.59 192 GLU A CA 1
ATOM 1551 C C . GLU A 1 192 ? 27.125 -12.039 -9.828 1 33.59 192 GLU A C 1
ATOM 1553 O O . GLU A 1 192 ? 28.266 -12.031 -10.305 1 33.59 192 GLU A O 1
ATOM 1558 N N . ASP A 1 193 ? 27.25 -11.57 -8.469 1 33 193 ASP A N 1
ATOM 1559 C CA . ASP A 1 193 ? 28.625 -11.953 -8.148 1 33 193 ASP A CA 1
ATOM 1560 C C . ASP A 1 193 ? 28.969 -13.328 -8.711 1 33 193 ASP A C 1
ATOM 1562 O O . ASP A 1 193 ? 28.078 -14.125 -9 1 33 193 ASP A O 1
ATOM 1566 N N . GLN A 1 194 ? 30.375 -13.5 -8.836 1 32.97 194 GLN A N 1
ATOM 1567 C CA . GLN A 1 194 ? 31.328 -14.508 -9.281 1 32.97 194 GLN A CA 1
ATOM 1568 C C . GLN A 1 194 ? 30.797 -15.914 -9.031 1 32.97 194 GLN A C 1
ATOM 1570 O O . GLN A 1 194 ? 29.875 -16.109 -8.242 1 32.97 194 GLN A O 1
ATOM 1575 N N . PHE A 1 195 ? 31.453 -16.984 -9.578 1 33.16 195 PHE A N 1
ATOM 1576 C CA . PHE A 1 195 ? 31.875 -18.359 -9.398 1 33.16 195 PHE A CA 1
ATOM 1577 C C . PHE A 1 195 ? 31.797 -18.766 -7.926 1 33.16 195 PHE A C 1
ATOM 1579 O O . PHE A 1 195 ? 32.844 -18.938 -7.273 1 33.16 195 PHE A O 1
ATOM 1586 N N . ASP A 1 196 ? 31.188 -18.109 -7.141 1 38.78 196 ASP A N 1
ATOM 1587 C CA . ASP A 1 196 ? 31.438 -18.766 -5.867 1 38.78 196 ASP A CA 1
ATOM 1588 C C . ASP A 1 196 ? 31.266 -20.281 -5.996 1 38.78 196 ASP A C 1
ATOM 1590 O O . ASP A 1 196 ? 30.172 -20.766 -6.309 1 38.78 196 ASP A O 1
ATOM 1594 N N . HIS A 1 197 ? 32.125 -20.875 -6.355 1 43.19 197 HIS A N 1
ATOM 1595 C CA . HIS A 1 197 ? 32.562 -22.25 -6.523 1 43.19 197 HIS A CA 1
ATOM 1596 C C . HIS A 1 197 ? 31.734 -23.203 -5.664 1 43.19 197 HIS A C 1
ATOM 1598 O O . HIS A 1 197 ? 31.828 -24.422 -5.816 1 43.19 197 HIS A O 1
ATOM 1604 N N . GLU A 1 198 ? 30.781 -22.531 -4.734 1 57.22 198 GLU A N 1
ATOM 1605 C CA . GLU A 1 198 ? 30.234 -23.453 -3.746 1 57.22 198 GLU A CA 1
ATOM 1606 C C . GLU A 1 198 ? 28.859 -23.938 -4.152 1 57.22 198 GLU A C 1
ATOM 1608 O O . GLU A 1 198 ? 28.359 -24.938 -3.617 1 57.22 198 GLU A O 1
ATOM 1613 N N . ASN A 1 199 ? 28.109 -23.203 -5.109 1 68.5 199 ASN A N 1
ATOM 1614 C CA . ASN A 1 199 ? 26.797 -23.719 -5.453 1 68.5 199 ASN A CA 1
ATOM 1615 C C . ASN A 1 199 ? 26.672 -23.969 -6.953 1 68.5 199 ASN A C 1
ATOM 1617 O O . ASN A 1 199 ? 27.219 -23.219 -7.762 1 68.5 199 ASN A O 1
ATOM 1621 N N . MET A 1 200 ? 26.281 -25.188 -7.312 1 77.19 200 MET A N 1
ATOM 1622 C CA . MET A 1 200 ? 25.984 -25.594 -8.68 1 77.19 200 MET A CA 1
ATOM 1623 C C . MET A 1 200 ? 24.469 -25.719 -8.883 1 77.19 200 MET A C 1
ATOM 1625 O O . MET A 1 200 ? 23.75 -26.109 -7.965 1 77.19 200 MET A O 1
ATOM 1629 N N . SER A 1 201 ? 23.984 -25.172 -10.016 1 85.62 201 SER A N 1
ATOM 1630 C CA . SER A 1 201 ? 22.578 -25.328 -10.367 1 85.62 201 SER A CA 1
ATOM 1631 C C . SER A 1 201 ? 22.422 -26.188 -11.617 1 85.62 201 SER A C 1
ATOM 1633 O O . SER A 1 201 ? 23.078 -25.938 -12.633 1 85.62 201 SER A O 1
ATOM 1635 N N . LEU A 1 202 ? 21.688 -27.219 -11.523 1 87.25 202 LEU A N 1
ATOM 1636 C CA . LEU A 1 202 ? 21.391 -28.109 -12.648 1 87.25 202 LEU A CA 1
ATOM 1637 C C . LEU A 1 202 ? 19.984 -27.844 -13.188 1 87.25 202 LEU A C 1
ATOM 1639 O O . LEU A 1 202 ? 19 -28.109 -12.5 1 87.25 202 LEU A O 1
ATOM 1643 N N . PRO A 1 203 ? 19.891 -27.312 -14.391 1 87.38 203 PRO A N 1
ATOM 1644 C CA . PRO A 1 203 ? 18.547 -27.188 -14.977 1 87.38 203 PRO A CA 1
ATOM 1645 C C . PRO A 1 203 ? 17.891 -28.531 -15.258 1 87.38 203 PRO A C 1
ATOM 1647 O O . PRO A 1 203 ? 18.516 -29.422 -15.844 1 87.38 203 PRO A O 1
ATOM 1650 N N . LEU A 1 204 ? 16.719 -28.672 -14.906 1 89.56 204 LEU A N 1
ATOM 1651 C CA . LEU A 1 204 ? 16.078 -29.984 -14.984 1 89.56 204 LEU A CA 1
ATOM 1652 C C . LEU A 1 204 ? 15.008 -30 -16.078 1 89.56 204 LEU A C 1
ATOM 1654 O O . LEU A 1 204 ? 14.492 -31.062 -16.438 1 89.56 204 LEU A O 1
ATOM 1658 N N . TYR A 1 205 ? 14.711 -28.891 -16.578 1 87.12 205 TYR A N 1
ATOM 1659 C CA . TYR A 1 205 ? 13.648 -28.797 -17.578 1 87.12 205 TYR A CA 1
ATOM 1660 C C . TYR A 1 205 ? 13.922 -29.719 -18.75 1 87.12 205 TYR A C 1
ATOM 1662 O O . TYR A 1 205 ? 14.812 -29.453 -19.562 1 87.12 205 TYR A O 1
ATOM 1670 N N . GLY A 1 206 ? 13.094 -30.812 -18.891 1 86.62 206 GLY A N 1
ATOM 1671 C CA . GLY A 1 206 ? 13.242 -31.766 -19.984 1 86.62 206 GLY A CA 1
ATOM 1672 C C . GLY A 1 206 ? 14.352 -32.781 -19.75 1 86.62 206 GLY A C 1
ATOM 1673 O O . GLY A 1 206 ? 14.688 -33.562 -20.641 1 86.62 206 GLY A O 1
ATOM 1674 N N . ALA A 1 207 ? 14.93 -32.75 -18.562 1 90.12 207 ALA A N 1
ATOM 1675 C CA . ALA A 1 207 ? 15.984 -33.688 -18.25 1 90.12 207 ALA A CA 1
ATOM 1676 C C . ALA A 1 207 ? 15.414 -35.094 -18.094 1 90.12 207 ALA A C 1
ATOM 1678 O O . ALA A 1 207 ? 14.266 -35.281 -17.688 1 90.12 207 ALA A O 1
ATOM 1679 N N . GLN A 1 208 ? 16.219 -36.031 -18.453 1 90.94 208 GLN A N 1
ATOM 1680 C CA . GLN A 1 208 ? 15.852 -37.438 -18.25 1 90.94 208 GLN A CA 1
ATOM 1681 C C . GLN A 1 208 ? 16.516 -38 -17 1 90.94 208 GLN A C 1
ATOM 1683 O O . GLN A 1 208 ? 17.719 -37.844 -16.797 1 90.94 208 GLN A O 1
ATOM 1688 N N . VAL A 1 209 ? 15.727 -38.562 -16.234 1 91.44 209 VAL A N 1
ATOM 1689 C CA . VAL A 1 209 ? 16.234 -39.188 -15.016 1 91.44 209 VAL A CA 1
ATOM 1690 C C . VAL A 1 209 ? 16.234 -40.688 -15.133 1 91.44 209 VAL A C 1
ATOM 1692 O O . VAL A 1 209 ? 15.195 -41.281 -15.422 1 91.44 209 VAL A O 1
ATOM 1695 N N . HIS A 1 210 ? 17.422 -41.25 -14.945 1 88.31 210 HIS A N 1
ATOM 1696 C CA . HIS A 1 210 ? 17.547 -42.719 -15.016 1 88.31 210 HIS A CA 1
ATOM 1697 C C . HIS A 1 210 ? 18.016 -43.281 -13.68 1 88.31 210 HIS A C 1
ATOM 1699 O O . HIS A 1 210 ? 18.891 -42.719 -13.016 1 88.31 210 HIS A O 1
ATOM 1705 N N . ALA A 1 211 ? 17.25 -44.219 -13.32 1 82.12 211 ALA A N 1
ATOM 1706 C CA . ALA A 1 211 ? 17.625 -44.938 -12.102 1 82.12 211 ALA A CA 1
ATOM 1707 C C . ALA A 1 211 ? 18.375 -46.219 -12.43 1 82.12 211 ALA A C 1
ATOM 1709 O O . ALA A 1 211 ? 17.953 -47 -13.289 1 82.12 211 ALA A O 1
ATOM 1710 N N . THR A 1 212 ? 19.609 -46.188 -12.031 1 75 212 THR A N 1
ATOM 1711 C CA . THR A 1 212 ? 20.375 -47.438 -12.242 1 75 212 THR A CA 1
ATOM 1712 C C . THR A 1 212 ? 20.766 -48.062 -10.906 1 75 212 THR A C 1
ATOM 1714 O O . THR A 1 212 ? 21.062 -47.344 -9.945 1 75 212 THR A O 1
ATOM 1717 N N . LEU A 1 213 ? 20.344 -49.281 -10.703 1 65.88 213 LEU A N 1
ATOM 1718 C CA . LEU A 1 213 ? 20.844 -50.031 -9.555 1 65.88 213 LEU A CA 1
ATOM 1719 C C . LEU A 1 213 ? 22.25 -50.531 -9.797 1 65.88 213 LEU A C 1
ATOM 1721 O O . LEU A 1 213 ? 22.531 -51.156 -10.844 1 65.88 213 LEU A O 1
ATOM 1725 N N . ALA A 1 214 ? 23.172 -49.906 -9.086 1 62.06 214 ALA A N 1
ATOM 1726 C CA . ALA A 1 214 ? 24.516 -50.469 -9.211 1 62.06 214 ALA A CA 1
ATOM 1727 C C . ALA A 1 214 ? 24.688 -51.719 -8.391 1 62.06 214 ALA A C 1
ATOM 1729 O O . ALA A 1 214 ? 23.875 -52 -7.504 1 62.06 214 ALA A O 1
ATOM 1730 N N . GLY A 1 215 ? 25.562 -52.688 -8.875 1 58.75 215 GLY A N 1
ATOM 1731 C CA . GLY A 1 215 ? 25.812 -54 -8.305 1 58.75 215 GLY A CA 1
ATOM 1732 C C . GLY A 1 215 ? 25.875 -53.969 -6.785 1 58.75 215 GLY A C 1
ATOM 1733 O O . GLY A 1 215 ? 25.469 -54.938 -6.133 1 58.75 215 GLY A O 1
ATOM 1734 N N . ASP A 1 216 ? 26.516 -53.125 -6.102 1 57.12 216 ASP A N 1
ATOM 1735 C CA . ASP A 1 216 ? 26.688 -53.188 -4.656 1 57.12 216 ASP A CA 1
ATOM 1736 C C . ASP A 1 216 ? 25.516 -52.531 -3.928 1 57.12 216 ASP A C 1
ATOM 1738 O O . ASP A 1 216 ? 25.688 -52.031 -2.809 1 57.12 216 ASP A O 1
ATOM 1742 N N . MET A 1 217 ? 24.359 -52.531 -4.422 1 57.69 217 MET A N 1
ATOM 1743 C CA . MET A 1 217 ? 23.109 -52.094 -3.816 1 57.69 217 MET A CA 1
ATOM 1744 C C . MET A 1 217 ? 23.109 -50.562 -3.678 1 57.69 217 MET A C 1
ATOM 1746 O O . MET A 1 217 ? 22.5 -50.031 -2.756 1 57.69 217 MET A O 1
ATOM 1750 N N . LYS A 1 218 ? 23.984 -50.031 -4.5 1 74.69 218 LYS A N 1
ATOM 1751 C CA . LYS A 1 218 ? 24 -48.594 -4.441 1 74.69 218 LYS A CA 1
ATOM 1752 C C . LYS A 1 218 ? 23 -48 -5.438 1 74.69 218 LYS A C 1
ATOM 1754 O O . LYS A 1 218 ? 22.922 -48.438 -6.586 1 74.69 218 LYS A O 1
ATOM 1759 N N . PHE A 1 219 ? 22.078 -47.188 -4.953 1 82.62 219 PHE A N 1
ATOM 1760 C CA . PHE A 1 219 ? 21.078 -46.5 -5.762 1 82.62 219 PHE A CA 1
ATOM 1761 C C . PHE A 1 219 ? 21.672 -45.281 -6.465 1 82.62 219 PHE A C 1
ATOM 1763 O O . PHE A 1 219 ? 22.234 -44.406 -5.816 1 82.62 219 PHE A O 1
ATOM 1770 N N . ARG A 1 220 ? 21.719 -45.406 -7.82 1 87.88 220 ARG A N 1
ATOM 1771 C CA . ARG A 1 220 ? 22.312 -44.312 -8.594 1 87.88 220 ARG A CA 1
ATOM 1772 C C . ARG A 1 220 ? 21.25 -43.594 -9.422 1 87.88 220 ARG A C 1
ATOM 1774 O O . ARG A 1 220 ? 20.344 -44.25 -9.977 1 87.88 220 ARG A O 1
ATOM 1781 N N . LEU A 1 221 ? 21.328 -42.312 -9.375 1 90 221 LEU A N 1
ATOM 1782 C CA . LEU A 1 221 ? 20.5 -41.438 -10.188 1 90 221 LEU A CA 1
ATOM 1783 C C . LEU A 1 221 ? 21.328 -40.75 -11.266 1 90 221 LEU A C 1
ATOM 1785 O O . LEU A 1 221 ? 22.344 -40.125 -10.961 1 90 221 LEU A O 1
ATOM 1789 N N . ASP A 1 222 ? 20.984 -41 -12.477 1 89.25 222 ASP A N 1
ATOM 1790 C CA . ASP A 1 222 ? 21.609 -40.312 -13.609 1 89.25 222 ASP A CA 1
ATOM 1791 C C . ASP A 1 222 ? 20.672 -39.281 -14.203 1 89.25 222 ASP A C 1
ATOM 1793 O O . ASP A 1 222 ? 19.594 -39.594 -14.68 1 89.25 222 ASP A O 1
ATOM 1797 N N . ILE A 1 223 ? 21.094 -38.094 -14.102 1 90.94 223 ILE A N 1
ATOM 1798 C CA . ILE A 1 223 ? 20.312 -36.969 -14.656 1 90.94 223 ILE A CA 1
ATOM 1799 C C . ILE A 1 223 ? 20.953 -36.5 -15.961 1 90.94 223 ILE A C 1
ATOM 1801 O O . ILE A 1 223 ? 22.078 -35.969 -15.961 1 90.94 223 ILE A O 1
ATOM 1805 N N . LEU A 1 224 ? 20.281 -36.719 -17 1 89.81 224 LEU A N 1
ATOM 1806 C CA . LEU A 1 224 ? 20.75 -36.281 -18.312 1 89.81 224 LEU A CA 1
ATOM 1807 C C . LEU A 1 224 ? 20.141 -34.906 -18.688 1 89.81 224 LEU A C 1
ATOM 1809 O O . LEU A 1 224 ? 18.922 -34.812 -18.859 1 89.81 224 LEU A O 1
ATOM 1813 N N . VAL A 1 225 ? 21 -33.938 -18.703 1 86.81 225 VAL A N 1
ATOM 1814 C CA . VAL A 1 225 ? 20.547 -32.562 -19 1 86.81 225 VAL A CA 1
ATOM 1815 C C . VAL A 1 225 ? 20.922 -32.219 -20.438 1 86.81 225 VAL A C 1
ATOM 1817 O O . VAL A 1 225 ? 22.031 -32.531 -20.891 1 86.81 225 VAL A O 1
ATOM 1820 N N . GLN A 1 226 ? 19.859 -31.594 -21.141 1 72.31 226 GLN A N 1
ATOM 1821 C CA . GLN A 1 226 ? 20.141 -31.156 -22.5 1 72.31 226 GLN A CA 1
ATOM 1822 C C . GLN A 1 226 ? 20.797 -29.797 -22.516 1 72.31 226 GLN A C 1
ATOM 1824 O O . GLN A 1 226 ? 20.453 -28.906 -21.734 1 72.31 226 GLN A O 1
ATOM 1829 N N . LYS A 1 227 ? 21.953 -29.562 -23.109 1 60.25 227 LYS A N 1
ATOM 1830 C CA . LYS A 1 227 ? 22.625 -28.266 -23.219 1 60.25 227 LYS A CA 1
ATOM 1831 C C . LYS A 1 227 ? 21.891 -27.359 -24.203 1 60.25 227 LYS A C 1
ATOM 1833 O O . LYS A 1 227 ? 21.469 -27.812 -25.281 1 60.25 227 LYS A O 1
ATOM 1838 N N . PRO A 1 228 ? 21.422 -26.094 -23.781 1 52.62 228 PRO A N 1
ATOM 1839 C CA . PRO A 1 228 ? 20.688 -25.141 -24.609 1 52.62 228 PRO A CA 1
ATOM 1840 C C . PRO A 1 228 ? 21.297 -24.969 -26 1 52.62 228 PRO A C 1
ATOM 1842 O O . PRO A 1 228 ? 20.609 -24.594 -26.938 1 52.62 228 PRO A O 1
ATOM 1845 N N . SER A 1 229 ? 22.656 -24.703 -26.188 1 45.78 229 SER A N 1
ATOM 1846 C CA . SER A 1 229 ? 23.219 -24.312 -27.469 1 45.78 229 SER A CA 1
ATOM 1847 C C . SER A 1 229 ? 22.953 -25.375 -28.531 1 45.78 229 SER A C 1
ATOM 1849 O O . SER A 1 229 ? 22.828 -26.562 -28.219 1 45.78 229 SER A O 1
ATOM 1851 N N . ALA A 1 230 ? 22.812 -24.984 -29.922 1 38.62 230 ALA A N 1
ATOM 1852 C CA . ALA A 1 230 ? 22.75 -25.5 -31.281 1 38.62 230 ALA A CA 1
ATOM 1853 C C . ALA A 1 230 ? 23.625 -26.734 -31.438 1 38.62 230 ALA A C 1
ATOM 1855 O O . ALA A 1 230 ? 24.797 -26.641 -31.797 1 38.62 230 ALA A O 1
ATOM 1856 N N . GLY A 1 231 ? 23.266 -27.844 -31.141 1 46.59 231 GLY A N 1
ATOM 1857 C CA . GLY A 1 231 ? 23.875 -29.078 -31.641 1 46.59 231 GLY A CA 1
ATOM 1858 C C . GLY A 1 231 ? 24.672 -29.812 -30.578 1 46.59 231 GLY A C 1
ATOM 1859 O O . GLY A 1 231 ? 25.281 -30.844 -30.859 1 46.59 231 GLY A O 1
ATOM 1860 N N . GLN A 1 232 ? 25.109 -29.078 -29.422 1 51.06 232 GLN A N 1
ATOM 1861 C CA . GLN A 1 232 ? 26.141 -29.75 -28.641 1 51.06 232 GLN A CA 1
ATOM 1862 C C . GLN A 1 232 ? 25.547 -30.531 -27.484 1 51.06 232 GLN A C 1
ATOM 1864 O O . GLN A 1 232 ? 24.641 -30.031 -26.797 1 51.06 232 GLN A O 1
ATOM 1869 N N . GLY A 1 233 ? 25.875 -31.891 -27.109 1 64.12 233 GLY A N 1
ATOM 1870 C CA . GLY A 1 233 ? 25.828 -33.156 -26.406 1 64.12 233 GLY A CA 1
ATOM 1871 C C . GLY A 1 233 ? 25.156 -33.062 -25.047 1 64.12 233 GLY A C 1
ATOM 1872 O O . GLY A 1 233 ? 24.766 -31.969 -24.609 1 64.12 233 GLY A O 1
ATOM 1873 N N . SER A 1 234 ? 24.266 -33.906 -24.594 1 74.12 234 SER A N 1
ATOM 1874 C CA . SER A 1 234 ? 23.703 -34.156 -23.281 1 74.12 234 SER A CA 1
ATOM 1875 C C . SER A 1 234 ? 24.797 -34.438 -22.25 1 74.12 234 SER A C 1
ATOM 1877 O O . SER A 1 234 ? 25.859 -34.938 -22.594 1 74.12 234 SER A O 1
ATOM 1879 N N . ARG A 1 235 ? 24.688 -33.625 -21.188 1 82.06 235 ARG A N 1
ATOM 1880 C CA . ARG A 1 235 ? 25.594 -33.906 -20.078 1 82.06 235 ARG A CA 1
ATOM 1881 C C . ARG A 1 235 ? 24.891 -34.719 -18.984 1 82.06 235 ARG A C 1
ATOM 1883 O O . ARG A 1 235 ? 23.734 -34.438 -18.641 1 82.06 235 ARG A O 1
ATOM 1890 N N . SER A 1 236 ? 25.594 -35.719 -18.594 1 85.31 236 SER A N 1
ATOM 1891 C CA . SER A 1 236 ? 25.031 -36.594 -17.562 1 85.31 236 SER A CA 1
ATOM 1892 C C . SER A 1 236 ? 25.641 -36.281 -16.188 1 85.31 236 SER A C 1
ATOM 1894 O O . SER A 1 236 ? 26.844 -36.031 -16.078 1 85.31 236 SER A O 1
ATOM 1896 N N . PHE A 1 237 ? 24.781 -36.156 -15.211 1 88.31 237 PHE A N 1
ATOM 1897 C CA . PHE A 1 237 ? 25.188 -36 -13.82 1 88.31 237 PHE A CA 1
ATOM 1898 C C . PHE A 1 237 ? 24.75 -37.219 -13 1 88.31 237 PHE A C 1
ATOM 1900 O O . PHE A 1 237 ? 23.578 -37.594 -13.016 1 88.31 237 PHE A O 1
ATOM 1907 N N . GLN A 1 238 ? 25.797 -37.75 -12.273 1 87.94 238 GLN A N 1
ATOM 1908 C CA . GLN A 1 238 ? 25.5 -38.969 -11.531 1 87.94 238 GLN A CA 1
ATOM 1909 C C . GLN A 1 238 ? 25.516 -38.719 -10.031 1 87.94 238 GLN A C 1
ATOM 1911 O O . GLN A 1 238 ? 26.406 -38.062 -9.508 1 87.94 238 GLN A O 1
ATOM 1916 N N . PHE A 1 239 ? 24.453 -39.25 -9.453 1 90.69 239 PHE A N 1
ATOM 1917 C CA . PHE A 1 239 ? 24.328 -39.156 -8 1 90.69 239 PHE A CA 1
ATOM 1918 C C . PHE A 1 239 ? 24.094 -40.531 -7.387 1 90.69 239 PHE A C 1
ATOM 1920 O O . PHE A 1 239 ? 23.5 -41.406 -8.023 1 90.69 239 PHE A O 1
ATOM 1927 N N . GLN A 1 240 ? 24.641 -40.656 -6.176 1 89.38 240 GLN A N 1
ATOM 1928 C CA . GLN A 1 240 ? 24.375 -41.844 -5.391 1 89.38 240 GLN A CA 1
ATOM 1929 C C . GLN A 1 240 ? 23.516 -41.531 -4.168 1 89.38 240 GLN A C 1
ATOM 1931 O O . GLN A 1 240 ? 23.656 -40.469 -3.562 1 89.38 240 GLN A O 1
ATOM 1936 N N . VAL A 1 241 ? 22.547 -42.469 -3.904 1 89 241 VAL A N 1
ATOM 1937 C CA . VAL A 1 241 ? 21.688 -42.344 -2.736 1 89 241 VAL A CA 1
ATOM 1938 C C . VAL A 1 241 ? 21.859 -43.562 -1.832 1 89 241 VAL A C 1
ATOM 1940 O O . VAL A 1 241 ? 22.031 -44.688 -2.316 1 89 241 VAL A O 1
ATOM 1943 N N . GLU A 1 242 ? 21.859 -43.344 -0.57 1 78.88 242 GLU A N 1
ATOM 1944 C CA . GLU A 1 242 ? 22.25 -44.375 0.385 1 78.88 242 GLU A CA 1
ATOM 1945 C C . GLU A 1 242 ? 21.078 -45.312 0.661 1 78.88 242 GLU A C 1
ATOM 1947 O O . GLU A 1 242 ? 21.281 -46.5 0.896 1 78.88 242 GLU A O 1
ATOM 1952 N N . ASN A 1 243 ? 19.891 -44.812 0.718 1 84.12 243 ASN A N 1
ATOM 1953 C CA . ASN A 1 243 ? 18.75 -45.656 1.056 1 84.12 243 ASN A CA 1
ATOM 1954 C C . ASN A 1 243 ? 17.719 -45.688 -0.075 1 84.12 243 ASN A C 1
ATOM 1956 O O . ASN A 1 243 ? 17.625 -44.75 -0.853 1 84.12 243 ASN A O 1
ATOM 1960 N N . GLU A 1 244 ? 16.984 -46.844 -0.102 1 84.88 244 GLU A N 1
ATOM 1961 C CA . GLU A 1 244 ? 16.031 -47.062 -1.173 1 84.88 244 GLU A CA 1
ATOM 1962 C C . GLU A 1 244 ? 14.867 -46.094 -1.097 1 84.88 244 GLU A C 1
ATOM 1964 O O . GLU A 1 244 ? 14.406 -45.562 -2.123 1 84.88 244 GLU A O 1
ATOM 1969 N N . ASP A 1 245 ? 14.484 -45.906 0.057 1 87.31 245 ASP A N 1
ATOM 1970 C CA . ASP A 1 245 ? 13.359 -45 0.219 1 87.31 245 ASP A CA 1
ATOM 1971 C C . ASP A 1 245 ? 13.719 -43.594 -0.278 1 87.31 245 ASP A C 1
ATOM 1973 O O . ASP A 1 245 ? 12.914 -42.969 -0.953 1 87.31 245 ASP A O 1
ATOM 1977 N N . GLU A 1 246 ? 14.898 -43.188 0.004 1 89.5 246 GLU A N 1
ATOM 1978 C CA . GLU A 1 246 ? 15.359 -41.906 -0.442 1 89.5 246 GLU A CA 1
ATOM 1979 C C . GLU A 1 246 ? 15.562 -41.875 -1.953 1 89.5 246 GLU A C 1
ATOM 1981 O O . GLU A 1 246 ? 15.32 -40.844 -2.602 1 89.5 246 GLU A O 1
ATOM 1986 N N . TYR A 1 247 ? 16 -42.969 -2.33 1 89.25 247 TYR A N 1
ATOM 1987 C CA . TYR A 1 247 ? 16.219 -43.094 -3.768 1 89.25 247 TYR A CA 1
ATOM 1988 C C . TYR A 1 247 ? 14.906 -42.938 -4.531 1 89.25 247 TYR A C 1
ATOM 1990 O O . TYR A 1 247 ? 14.836 -42.125 -5.461 1 89.25 247 TYR A O 1
ATOM 1998 N N . LEU A 1 248 ? 13.898 -43.562 -4.133 1 89.56 248 LEU A N 1
ATOM 1999 C CA . LEU A 1 248 ? 12.594 -43.469 -4.789 1 89.56 248 LEU A CA 1
ATOM 2000 C C . LEU A 1 248 ? 12 -42.094 -4.637 1 89.56 248 LEU A C 1
ATOM 2002 O O . LEU A 1 248 ? 11.391 -41.562 -5.57 1 89.56 248 LEU A O 1
ATOM 2006 N N . SER A 1 249 ? 12.227 -41.562 -3.553 1 92.12 249 SER A N 1
ATOM 2007 C CA . SER A 1 249 ? 11.711 -40.219 -3.281 1 92.12 249 SER A CA 1
ATOM 2008 C C . SER A 1 249 ? 12.359 -39.188 -4.191 1 92.12 249 SER A C 1
ATOM 2010 O O . SER A 1 249 ? 11.672 -38.312 -4.738 1 92.12 249 SER A O 1
ATOM 2012 N N . TRP A 1 250 ? 13.594 -39.25 -4.391 1 92.88 250 TRP A N 1
ATOM 2013 C CA . TRP A 1 250 ? 14.297 -38.312 -5.254 1 92.88 250 TRP A CA 1
ATOM 2014 C C . TRP A 1 250 ? 13.938 -38.531 -6.719 1 92.88 250 TRP A C 1
ATOM 2016 O O . TRP A 1 250 ? 13.758 -37.594 -7.477 1 92.88 250 TRP A O 1
ATOM 2026 N N . MET A 1 251 ? 13.891 -39.781 -7.059 1 91.38 251 MET A N 1
ATOM 2027 C CA . MET A 1 251 ? 13.531 -40.062 -8.445 1 91.38 251 MET A CA 1
ATOM 2028 C C . MET A 1 251 ? 12.18 -39.469 -8.797 1 91.38 251 MET A C 1
ATOM 2030 O O . MET A 1 251 ? 12.039 -38.812 -9.82 1 91.38 251 MET A O 1
ATOM 2034 N N . THR A 1 252 ? 11.266 -39.719 -7.902 1 90.94 252 THR A N 1
ATOM 2035 C CA . THR A 1 252 ? 9.914 -39.219 -8.133 1 90.94 252 THR A CA 1
ATOM 2036 C C . THR A 1 252 ? 9.906 -37.688 -8.172 1 90.94 252 THR A C 1
ATOM 2038 O O . THR A 1 252 ? 9.25 -37.094 -9.016 1 90.94 252 THR A O 1
ATOM 2041 N N . ALA A 1 253 ? 10.609 -37.125 -7.305 1 92.88 253 ALA A N 1
ATOM 2042 C CA . ALA A 1 253 ? 10.656 -35.656 -7.227 1 92.88 253 ALA A CA 1
ATOM 2043 C C . ALA A 1 253 ? 11.305 -35.062 -8.477 1 92.88 253 ALA A C 1
ATOM 2045 O O . ALA A 1 253 ? 10.781 -34.125 -9.055 1 92.88 253 ALA A O 1
ATOM 2046 N N . LEU A 1 254 ? 12.352 -35.656 -8.867 1 93.12 254 LEU A N 1
ATOM 2047 C CA . LEU A 1 254 ? 13.07 -35.156 -10.031 1 93.12 254 LEU A CA 1
ATOM 2048 C C . LEU A 1 254 ? 12.242 -35.312 -11.297 1 93.12 254 LEU A C 1
ATOM 2050 O O . LEU A 1 254 ? 12.18 -34.406 -12.125 1 93.12 254 LEU A O 1
ATOM 2054 N N . GLU A 1 255 ? 11.609 -36.406 -11.391 1 90.81 255 GLU A N 1
ATOM 2055 C CA . GLU A 1 255 ? 10.766 -36.656 -12.547 1 90.81 255 GLU A CA 1
ATOM 2056 C C . GLU A 1 255 ? 9.578 -35.688 -12.586 1 90.81 255 GLU A C 1
ATOM 2058 O O . GLU A 1 255 ? 9.172 -35.219 -13.656 1 90.81 255 GLU A O 1
ATOM 2063 N N . SER A 1 256 ? 9.125 -35.438 -11.406 1 90 256 SER A N 1
ATOM 2064 C CA . SER A 1 256 ? 7.969 -34.562 -11.312 1 90 256 SER A CA 1
ATOM 2065 C C . SER A 1 256 ? 8.32 -33.156 -11.734 1 90 256 SER A C 1
ATOM 2067 O O . SER A 1 256 ? 7.449 -32.375 -12.172 1 90 256 SER A O 1
ATOM 2069 N N . VAL A 1 257 ? 9.531 -32.812 -11.656 1 91.19 257 VAL A N 1
ATOM 2070 C CA . VAL A 1 257 ? 9.953 -31.453 -12.008 1 91.19 257 VAL A CA 1
ATOM 2071 C C . VAL A 1 257 ? 10.445 -31.422 -13.453 1 91.19 257 VAL A C 1
ATOM 2073 O O . VAL A 1 257 ? 10.148 -30.484 -14.195 1 91.19 257 VAL A O 1
ATOM 2076 N N . ALA A 1 258 ? 11.141 -32.438 -13.859 1 92.31 258 ALA A N 1
ATOM 2077 C CA . ALA A 1 258 ? 11.719 -32.469 -15.203 1 92.31 258 ALA A CA 1
ATOM 2078 C C . ALA A 1 258 ? 10.633 -32.656 -16.266 1 92.31 258 ALA A C 1
ATOM 2080 O O . ALA A 1 258 ? 10.648 -31.984 -17.297 1 92.31 258 ALA A O 1
ATOM 2081 N N . ARG A 1 259 ? 9.75 -33.562 -16.031 1 92.81 259 ARG A N 1
ATOM 2082 C CA . ARG A 1 259 ? 8.602 -33.906 -16.875 1 92.81 259 ARG A CA 1
ATOM 2083 C C . ARG A 1 259 ? 9.055 -34.25 -18.297 1 92.81 259 ARG A C 1
ATOM 2085 O O . ARG A 1 259 ? 8.523 -33.719 -19.266 1 92.81 259 ARG A O 1
ATOM 2092 N N . TYR A 1 260 ? 9.977 -35.125 -18.359 1 91.81 260 TYR A N 1
ATOM 2093 C CA . TYR A 1 260 ? 10.445 -35.625 -19.641 1 91.81 260 TYR A CA 1
ATOM 2094 C C . TYR A 1 260 ? 9.305 -36.25 -20.438 1 91.81 260 TYR A C 1
ATOM 2096 O O . TYR A 1 260 ? 9.312 -36.219 -21.656 1 91.81 260 TYR A O 1
ATOM 2104 N N . ASP A 1 261 ? 8.375 -36.844 -19.781 1 91.19 261 ASP A N 1
ATOM 2105 C CA . ASP A 1 261 ? 7.207 -37.438 -20.406 1 91.19 261 ASP A CA 1
ATOM 2106 C C . ASP A 1 261 ? 6.48 -36.438 -21.297 1 91.19 261 ASP A C 1
ATOM 2108 O O . ASP A 1 261 ? 5.992 -36.781 -22.375 1 91.19 261 ASP A O 1
ATOM 2112 N N . LEU A 1 262 ? 6.367 -35.219 -20.922 1 93.5 262 LEU A N 1
ATOM 2113 C CA . LEU A 1 262 ? 5.691 -34.188 -21.703 1 93.5 262 LEU A CA 1
ATOM 2114 C C . LEU A 1 262 ? 6.48 -33.875 -22.969 1 93.5 262 LEU A C 1
ATOM 2116 O O . LEU A 1 262 ? 5.891 -33.562 -24.016 1 93.5 262 LEU A O 1
ATOM 2120 N N . PHE A 1 263 ? 7.762 -33.938 -22.922 1 91 263 PHE A N 1
ATOM 2121 C CA . PHE A 1 263 ? 8.594 -33.719 -24.094 1 91 263 PHE A CA 1
ATOM 2122 C C . PHE A 1 263 ? 8.398 -34.875 -25.094 1 91 263 PHE A C 1
ATOM 2124 O O . PHE A 1 263 ? 8.359 -34.656 -26.297 1 91 263 PHE A O 1
ATOM 2131 N N . GLN A 1 264 ? 8.336 -36.031 -24.547 1 90.94 264 GLN A N 1
ATOM 2132 C CA . GLN A 1 264 ? 8.094 -37.188 -25.391 1 90.94 264 GLN A CA 1
ATOM 2133 C C . GLN A 1 264 ? 6.754 -37.094 -26.109 1 90.94 264 GLN A C 1
ATOM 2135 O O . GLN A 1 264 ? 6.656 -37.406 -27.312 1 90.94 264 GLN A O 1
ATOM 2140 N N . LEU A 1 265 ? 5.828 -36.688 -25.391 1 93.62 265 LEU A N 1
ATOM 2141 C CA . LEU A 1 265 ? 4.52 -36.5 -26 1 93.62 265 LEU A CA 1
ATOM 2142 C C . LEU A 1 265 ? 4.602 -35.469 -27.141 1 93.62 265 LEU A C 1
ATOM 2144 O O . LEU A 1 265 ? 4.102 -35.719 -28.234 1 93.62 265 LEU A O 1
ATOM 2148 N N . GLN A 1 266 ? 5.164 -34.406 -26.891 1 91.19 266 GLN A N 1
ATOM 2149 C CA . GLN A 1 266 ? 5.305 -33.344 -27.891 1 91.19 266 GLN A CA 1
ATOM 2150 C C . GLN A 1 266 ? 5.988 -33.875 -29.156 1 91.19 266 GLN A C 1
ATOM 2152 O O . GLN A 1 266 ? 5.551 -33.594 -30.266 1 91.19 266 GLN A O 1
ATOM 2157 N N . ALA A 1 267 ? 7.016 -34.594 -28.922 1 89.62 267 ALA A N 1
ATOM 2158 C CA . ALA A 1 267 ? 7.777 -35.156 -30.047 1 89.62 267 ALA A CA 1
ATOM 2159 C C . ALA A 1 267 ? 6.938 -36.125 -30.844 1 89.62 267 ALA A C 1
ATOM 2161 O O . ALA A 1 267 ? 7.043 -36.188 -32.062 1 89.62 267 ALA A O 1
ATOM 2162 N N . SER A 1 268 ? 6.125 -36.844 -30.188 1 92.19 268 SER A N 1
ATOM 2163 C CA . SER A 1 268 ? 5.34 -37.906 -30.828 1 92.19 268 SER A CA 1
ATOM 2164 C C . SER A 1 268 ? 4.203 -37.312 -31.656 1 92.19 268 SER A C 1
ATOM 2166 O O . SER A 1 268 ? 3.816 -37.875 -32.688 1 92.19 268 SER A O 1
ATOM 2168 N N . ILE A 1 269 ? 3.699 -36.188 -31.219 1 92.75 269 ILE A N 1
ATOM 2169 C CA . ILE A 1 269 ? 2.479 -35.688 -31.844 1 92.75 269 ILE A CA 1
ATOM 2170 C C . ILE A 1 269 ? 2.828 -34.625 -32.875 1 92.75 269 ILE A C 1
ATOM 2172 O O . ILE A 1 269 ? 2.039 -34.344 -33.781 1 92.75 269 ILE A O 1
ATOM 2176 N N . ARG A 1 270 ? 3.91 -34.062 -32.844 1 90 270 ARG A N 1
ATOM 2177 C CA . ARG A 1 270 ? 4.289 -32.875 -33.625 1 90 270 ARG A CA 1
ATOM 2178 C C . ARG A 1 270 ? 4.172 -33.125 -35.125 1 90 270 ARG A C 1
ATOM 2180 O O . ARG A 1 270 ? 3.822 -32.219 -35.875 1 90 270 ARG A O 1
ATOM 2187 N N . HIS A 1 271 ? 4.457 -34.312 -35.594 1 89.75 271 HIS A N 1
ATOM 2188 C CA . HIS A 1 271 ? 4.527 -34.531 -37.031 1 89.75 271 HIS A CA 1
ATOM 2189 C C . HIS A 1 271 ? 3.525 -35.594 -37.5 1 89.75 271 HIS A C 1
ATOM 2191 O O . HIS A 1 271 ? 3.611 -36.094 -38.594 1 89.75 271 HIS A O 1
ATOM 2197 N N . VAL A 1 272 ? 2.623 -35.844 -36.656 1 91.75 272 VAL A N 1
ATOM 2198 C CA . VAL A 1 272 ? 1.623 -36.844 -37.031 1 91.75 272 VAL A CA 1
ATOM 2199 C C . VAL A 1 272 ? 0.76 -36.312 -38.156 1 91.75 272 VAL A C 1
ATOM 2201 O O . VAL A 1 272 ? 0.168 -35.219 -38.062 1 91.75 272 VAL A O 1
ATOM 2204 N N . PRO A 1 273 ? 0.684 -36.969 -39.281 1 87.94 273 PRO A N 1
ATOM 2205 C CA . PRO A 1 273 ? 0.047 -36.406 -40.469 1 87.94 273 PRO A CA 1
ATOM 2206 C C . PRO A 1 273 ? -1.457 -36.656 -40.5 1 87.94 273 PRO A C 1
ATOM 2208 O O . PRO A 1 273 ? -2.176 -36.031 -41.281 1 87.94 273 PRO A O 1
ATOM 2211 N N . ASN A 1 274 ? -1.989 -37.688 -39.844 1 90 274 ASN A N 1
ATOM 2212 C CA . ASN A 1 274 ? -3.41 -38.031 -39.938 1 90 274 ASN A CA 1
ATOM 2213 C C . ASN A 1 274 ? -4.109 -37.938 -38.594 1 90 274 ASN A C 1
ATOM 2215 O O . ASN A 1 274 ? -3.467 -38.062 -37.562 1 90 274 ASN A O 1
ATOM 2219 N N . GLN A 1 275 ? -5.387 -37.812 -38.688 1 90.06 275 GLN A N 1
ATOM 2220 C CA . GLN A 1 275 ? -6.227 -37.594 -37.5 1 90.06 275 GLN A CA 1
ATOM 2221 C C . GLN A 1 275 ? -6.246 -38.844 -36.594 1 90.06 275 GLN A C 1
ATOM 2223 O O . GLN A 1 275 ? -6.16 -38.719 -35.375 1 90.06 275 GLN A O 1
ATOM 2228 N N . ASP A 1 276 ? -6.375 -39.969 -37.219 1 91.12 276 ASP A N 1
ATOM 2229 C CA . ASP A 1 276 ? -6.496 -41.219 -36.438 1 91.12 276 ASP A CA 1
ATOM 2230 C C . ASP A 1 276 ? -5.258 -41.438 -35.562 1 91.12 276 ASP A C 1
ATOM 2232 O O . ASP A 1 276 ? -5.371 -41.781 -34.406 1 91.12 276 ASP A O 1
ATOM 2236 N N . ASP A 1 277 ? -4.109 -41.188 -36.156 1 93.44 277 ASP A N 1
ATOM 2237 C CA . ASP A 1 277 ? -2.865 -41.375 -35.406 1 93.44 277 ASP A CA 1
ATOM 2238 C C . ASP A 1 277 ? -2.717 -40.312 -34.312 1 93.44 277 ASP A C 1
ATOM 2240 O O . ASP A 1 277 ? -2.24 -40.594 -33.219 1 93.44 277 ASP A O 1
ATOM 2244 N N . TYR A 1 278 ? -3.115 -39.125 -34.719 1 93.62 278 TYR A N 1
ATOM 2245 C CA . TYR A 1 278 ? -3.059 -38.031 -33.75 1 93.62 278 TYR A CA 1
ATOM 2246 C C . TYR A 1 278 ? -3.879 -38.375 -32.5 1 93.62 278 TYR A C 1
ATOM 2248 O O . TYR A 1 278 ? -3.383 -38.25 -31.391 1 93.62 278 TYR A O 1
ATOM 2256 N N . VAL A 1 279 ? -5.105 -38.812 -32.688 1 93.06 279 VAL A N 1
ATOM 2257 C CA . VAL A 1 279 ? -6.023 -39.094 -31.578 1 93.06 279 VAL A CA 1
ATOM 2258 C C . VAL A 1 279 ? -5.531 -40.281 -30.797 1 93.06 279 VAL A C 1
ATOM 2260 O O . VAL A 1 279 ? -5.641 -40.344 -29.562 1 93.06 279 VAL A O 1
ATOM 2263 N N . ARG A 1 280 ? -5.016 -41.219 -31.484 1 93.75 280 ARG A N 1
ATOM 2264 C CA . ARG A 1 280 ? -4.508 -42.438 -30.828 1 93.75 280 ARG A CA 1
ATOM 2265 C C . ARG A 1 280 ? -3.355 -42.094 -29.891 1 93.75 280 ARG A C 1
ATOM 2267 O O . ARG A 1 280 ? -3.336 -42.531 -28.734 1 93.75 280 ARG A O 1
ATOM 2274 N N . ILE A 1 281 ? -2.426 -41.344 -30.375 1 93.31 281 ILE A N 1
ATOM 2275 C CA . ILE A 1 281 ? -1.275 -40.969 -29.562 1 93.31 281 ILE A CA 1
ATOM 2276 C C . ILE A 1 281 ? -1.74 -40.125 -28.375 1 93.31 281 ILE A C 1
ATOM 2278 O O . ILE A 1 281 ? -1.358 -40.375 -27.234 1 93.31 281 ILE A O 1
ATOM 2282 N N . LEU A 1 282 ? -2.559 -39.156 -28.672 1 93.62 282 LEU A N 1
ATOM 2283 C CA . LEU A 1 282 ? -3.055 -38.281 -27.625 1 93.62 282 LEU A CA 1
ATOM 2284 C C . LEU A 1 282 ? -3.811 -39.094 -26.562 1 93.62 282 LEU A C 1
ATOM 2286 O O . LEU A 1 282 ? -3.631 -38.875 -25.359 1 93.62 282 LEU A O 1
ATOM 2290 N N . SER A 1 283 ? -4.68 -39.969 -26.969 1 92.81 283 SER A N 1
ATOM 2291 C CA . SER A 1 283 ? -5.488 -40.781 -26.062 1 92.81 283 SER A CA 1
ATOM 2292 C C . SER A 1 283 ? -4.609 -41.625 -25.156 1 92.81 283 SER A C 1
ATOM 2294 O O . SER A 1 283 ? -4.969 -41.906 -24.016 1 92.81 283 SER A O 1
ATOM 2296 N N . SER A 1 284 ? -3.512 -42.031 -25.625 1 93 284 SER A N 1
ATOM 2297 C CA . SER A 1 284 ? -2.623 -42.875 -24.844 1 93 284 SER A CA 1
ATOM 2298 C C . SER A 1 284 ? -1.985 -42.094 -23.703 1 93 284 SER A C 1
ATOM 2300 O O . SER A 1 284 ? -1.554 -42.688 -22.703 1 93 284 SER A O 1
ATOM 2302 N N . TYR A 1 285 ? -1.911 -40.812 -23.781 1 93.25 285 TYR A N 1
ATOM 2303 C CA . TYR A 1 285 ? -1.285 -40 -22.75 1 93.25 285 TYR A CA 1
ATOM 2304 C C . TYR A 1 285 ? -2.334 -39.375 -21.828 1 93.25 285 TYR A C 1
ATOM 2306 O O . TYR A 1 285 ? -2.008 -38.906 -20.75 1 93.25 285 TYR A O 1
ATOM 2314 N N . CYS A 1 286 ? -3.623 -39.406 -22.266 1 93.31 286 CYS A N 1
ATOM 2315 C CA . CYS A 1 286 ? -4.672 -38.75 -21.5 1 93.31 286 CYS A CA 1
ATOM 2316 C C . CYS A 1 286 ? -5.078 -39.594 -20.297 1 93.31 286 CYS A C 1
ATOM 2318 O O . CYS A 1 286 ? -5.133 -40.812 -20.391 1 93.31 286 CYS A O 1
ATOM 2320 N N . PRO A 1 287 ? -5.293 -39 -19.141 1 95.19 287 PRO A N 1
ATOM 2321 C CA . PRO A 1 287 ? -5.223 -37.562 -18.891 1 95.19 287 PRO A CA 1
ATOM 2322 C C . PRO A 1 287 ? -3.791 -37.031 -18.734 1 95.19 287 PRO A C 1
ATOM 2324 O O . PRO A 1 287 ? -2.953 -37.719 -18.141 1 95.19 287 PRO A O 1
ATOM 2327 N N . ILE A 1 288 ? -3.551 -35.906 -19.359 1 96.19 288 ILE A N 1
ATOM 2328 C CA . ILE A 1 288 ? -2.234 -35.281 -19.281 1 96.19 288 ILE A CA 1
ATOM 2329 C C . ILE A 1 288 ? -2.217 -34.25 -18.156 1 96.19 288 ILE A C 1
ATOM 2331 O O . ILE A 1 288 ? -3.051 -33.344 -18.109 1 96.19 288 ILE A O 1
ATOM 2335 N N . ASN A 1 289 ? -1.334 -34.375 -17.266 1 95.19 289 ASN A N 1
ATOM 2336 C CA . ASN A 1 289 ? -1.181 -33.406 -16.172 1 95.19 289 ASN A CA 1
ATOM 2337 C C . ASN A 1 289 ? 0.033 -32.531 -16.391 1 95.19 289 ASN A C 1
ATOM 2339 O O . ASN A 1 289 ? 1.163 -33 -16.469 1 95.19 289 ASN A O 1
ATOM 2343 N N . ILE A 1 290 ? -0.194 -31.281 -16.438 1 95.38 290 ILE A N 1
ATOM 2344 C CA . ILE A 1 290 ? 0.861 -30.312 -16.688 1 95.38 290 ILE A CA 1
ATOM 2345 C C . ILE A 1 290 ? 0.981 -29.359 -15.5 1 95.38 290 ILE A C 1
ATOM 2347 O O . ILE A 1 290 ? 0.101 -28.531 -15.266 1 95.38 290 ILE A O 1
ATOM 2351 N N . PRO A 1 291 ? 2.076 -29.406 -14.773 1 92.12 291 PRO A N 1
ATOM 2352 C CA . PRO A 1 291 ? 2.275 -28.406 -13.711 1 92.12 291 PRO A CA 1
ATOM 2353 C C . PRO A 1 291 ? 2.461 -27 -14.266 1 92.12 291 PRO A C 1
ATOM 2355 O O . PRO A 1 291 ? 3.199 -26.797 -15.234 1 92.12 291 PRO A O 1
ATOM 2358 N N . LEU A 1 292 ? 1.823 -26.047 -13.633 1 90.88 292 LEU A N 1
ATOM 2359 C CA . LEU A 1 292 ? 1.903 -24.672 -14.117 1 90.88 292 LEU A CA 1
ATOM 2360 C C . LEU A 1 292 ? 3.33 -24.156 -14.016 1 90.88 292 LEU A C 1
ATOM 2362 O O . LEU A 1 292 ? 3.762 -23.359 -14.852 1 90.88 292 LEU A O 1
ATOM 2366 N N . ALA A 1 293 ? 3.996 -24.531 -12.977 1 86.19 293 ALA A N 1
ATOM 2367 C CA . ALA A 1 293 ? 5.387 -24.109 -12.836 1 86.19 293 ALA A CA 1
ATOM 2368 C C . ALA A 1 293 ? 6.215 -24.547 -14.039 1 86.19 293 ALA A C 1
ATOM 2370 O O . ALA A 1 293 ? 7.023 -23.781 -14.562 1 86.19 293 ALA A O 1
ATOM 2371 N N . TRP A 1 294 ? 6.012 -25.703 -14.422 1 89.19 294 TRP A N 1
ATOM 2372 C CA . TRP A 1 294 ? 6.715 -26.25 -15.578 1 89.19 294 TRP A CA 1
ATOM 2373 C C . TRP A 1 294 ? 6.371 -25.469 -16.844 1 89.19 294 TRP A C 1
ATOM 2375 O O . TRP A 1 294 ? 7.258 -25.125 -17.625 1 89.19 294 TRP A O 1
ATOM 2385 N N . GLN A 1 295 ? 5.133 -25.25 -17.016 1 89.88 295 GLN A N 1
ATOM 2386 C CA . GLN A 1 295 ? 4.66 -24.5 -18.172 1 89.88 295 GLN A CA 1
ATOM 2387 C C . GLN A 1 295 ? 5.301 -23.109 -18.219 1 89.88 295 GLN A C 1
ATOM 2389 O O . GLN A 1 295 ? 5.703 -22.656 -19.281 1 89.88 295 GLN A O 1
ATOM 2394 N N . ARG A 1 296 ? 5.312 -22.516 -17.156 1 83.81 296 ARG A N 1
ATOM 2395 C CA . ARG A 1 296 ? 5.879 -21.172 -17.078 1 83.81 296 ARG A CA 1
ATOM 2396 C C . ARG A 1 296 ? 7.352 -21.172 -17.469 1 83.81 296 ARG A C 1
ATOM 2398 O O . ARG A 1 296 ? 7.832 -20.25 -18.125 1 83.81 296 ARG A O 1
ATOM 2405 N N . ASN A 1 297 ? 8.008 -22.109 -17.016 1 80.94 297 ASN A N 1
ATOM 2406 C CA . ASN A 1 297 ? 9.414 -22.234 -17.375 1 80.94 297 ASN A CA 1
ATOM 2407 C C . ASN A 1 297 ? 9.586 -22.438 -18.875 1 80.94 297 ASN A C 1
ATOM 2409 O O . ASN A 1 297 ? 10.516 -21.891 -19.484 1 80.94 297 ASN A O 1
ATOM 2413 N N . ARG A 1 298 ? 8.758 -23.203 -19.406 1 83 298 ARG A N 1
ATOM 2414 C CA . ARG A 1 298 ? 8.789 -23.422 -20.844 1 83 298 ARG A CA 1
ATOM 2415 C C . ARG A 1 298 ? 8.555 -22.125 -21.609 1 83 298 ARG A C 1
ATOM 2417 O O . ARG A 1 298 ? 9.281 -21.812 -22.562 1 83 298 ARG A O 1
ATOM 2424 N N . ILE A 1 299 ? 7.59 -21.438 -21.188 1 82.44 299 ILE A N 1
ATOM 2425 C CA . ILE A 1 299 ? 7.227 -20.188 -21.844 1 82.44 299 ILE A CA 1
ATOM 2426 C C . ILE A 1 299 ? 8.352 -19.172 -21.688 1 82.44 299 ILE A C 1
ATOM 2428 O O . ILE A 1 299 ? 8.711 -18.469 -22.641 1 82.44 299 ILE A O 1
ATOM 2432 N N . ALA A 1 300 ? 8.836 -19.078 -20.516 1 74.81 300 ALA A N 1
ATOM 2433 C CA . ALA A 1 300 ? 9.93 -18.156 -20.25 1 74.81 300 ALA A CA 1
ATOM 2434 C C . ALA A 1 300 ? 11.125 -18.438 -21.156 1 74.81 300 ALA A C 1
ATOM 2436 O O . ALA A 1 300 ? 11.781 -17.516 -21.641 1 74.81 300 ALA A O 1
ATOM 2437 N N . LYS A 1 301 ? 11.469 -19.641 -21.281 1 72.12 301 LYS A N 1
ATOM 2438 C CA . LYS A 1 301 ? 12.578 -20.047 -22.141 1 72.12 301 LYS A CA 1
ATOM 2439 C C . LYS A 1 301 ? 12.328 -19.641 -23.594 1 72.12 301 LYS A C 1
ATOM 2441 O O . LYS A 1 301 ? 13.234 -19.156 -24.281 1 72.12 301 LYS A O 1
ATOM 2446 N N . GLU A 1 302 ? 11.125 -19.844 -23.922 1 73.44 302 GLU A N 1
ATOM 2447 C CA . GLU A 1 302 ? 10.758 -19.469 -25.281 1 73.44 302 GLU A CA 1
ATOM 2448 C C . GLU A 1 302 ? 10.805 -17.953 -25.469 1 73.44 302 GLU A C 1
ATOM 2450 O O . GLU A 1 302 ? 11.227 -17.469 -26.516 1 73.44 302 GLU A O 1
ATOM 2455 N N . GLU A 1 303 ? 10.312 -17.297 -24.453 1 71.5 303 GLU A N 1
ATOM 2456 C CA . GLU A 1 303 ? 10.336 -15.836 -24.516 1 71.5 303 GLU A CA 1
ATOM 2457 C C . GLU A 1 303 ? 11.766 -15.312 -24.609 1 71.5 303 GLU A C 1
ATOM 2459 O O . GLU A 1 303 ? 12.039 -14.359 -25.328 1 71.5 303 GLU A O 1
ATOM 2464 N N . LYS A 1 304 ? 12.617 -15.828 -23.844 1 62.84 304 LYS A N 1
ATOM 2465 C CA . LYS A 1 304 ? 14.023 -15.438 -23.891 1 62.84 304 LYS A CA 1
ATOM 2466 C C . LYS A 1 304 ? 14.625 -15.688 -25.266 1 62.84 304 LYS A C 1
ATOM 2468 O O . LYS A 1 304 ? 15.422 -14.891 -25.766 1 62.84 304 LYS A O 1
ATOM 2473 N N . GLN A 1 305 ? 14.195 -16.734 -25.844 1 61.78 305 GLN A N 1
ATOM 2474 C CA . GLN A 1 305 ? 14.727 -17.125 -27.141 1 61.78 305 GLN A CA 1
ATOM 2475 C C . GLN A 1 305 ? 14.141 -16.266 -28.266 1 61.78 305 GLN A C 1
ATOM 2477 O O . GLN A 1 305 ? 14.852 -15.867 -29.188 1 61.78 305 GLN A O 1
ATOM 2482 N N . THR A 1 306 ? 12.844 -16.031 -28.062 1 61.97 306 THR A N 1
ATOM 2483 C CA . THR A 1 306 ? 12.172 -15.312 -29.141 1 61.97 306 THR A CA 1
ATOM 2484 C C . THR A 1 306 ? 12.156 -13.812 -28.875 1 61.97 306 THR A C 1
ATOM 2486 O O . THR A 1 306 ? 11.977 -13.016 -29.797 1 61.97 306 THR A O 1
ATOM 2489 N N . GLY A 1 307 ? 12.336 -13.383 -27.547 1 57.09 307 GLY A N 1
ATOM 2490 C CA . GLY A 1 307 ? 12.281 -11.984 -27.172 1 57.09 307 GLY A CA 1
ATOM 2491 C C . GLY A 1 307 ? 10.867 -11.484 -26.938 1 57.09 307 GLY A C 1
ATOM 2492 O O . GLY A 1 307 ? 10.672 -10.336 -26.531 1 57.09 307 GLY A O 1
ATOM 2493 N N . ILE A 1 308 ? 9.914 -12.297 -27.203 1 48.88 308 ILE A N 1
ATOM 2494 C CA . ILE A 1 308 ? 8.523 -11.883 -27.047 1 48.88 308 ILE A CA 1
ATOM 2495 C C . ILE A 1 308 ? 8.062 -12.148 -25.625 1 48.88 308 ILE A C 1
ATOM 2497 O O . ILE A 1 308 ? 8.172 -13.266 -25.125 1 48.88 308 ILE A O 1
ATOM 2501 N N . GLN A 1 309 ? 7.793 -11.023 -24.906 1 55.31 309 GLN A N 1
ATOM 2502 C CA . GLN A 1 309 ? 7.375 -11.141 -23.516 1 55.31 309 GLN A CA 1
ATOM 2503 C C . GLN A 1 309 ? 5.867 -11.336 -23.406 1 55.31 309 GLN A C 1
ATOM 2505 O O . GLN A 1 309 ? 5.09 -10.594 -24.016 1 55.31 309 GLN A O 1
ATOM 2510 N N . ARG A 1 310 ? 5.531 -12.531 -22.953 1 53.62 310 ARG A N 1
ATOM 2511 C CA . ARG A 1 310 ? 4.117 -12.766 -22.656 1 53.62 310 ARG A CA 1
ATOM 2512 C C . ARG A 1 310 ? 3.736 -12.211 -21.297 1 53.62 310 ARG A C 1
ATOM 2514 O O . ARG A 1 310 ? 4.582 -12.102 -20.406 1 53.62 310 ARG A O 1
ATOM 2521 N N . ARG A 1 311 ? 2.627 -11.68 -21.141 1 49.19 311 ARG A N 1
ATOM 2522 C CA . ARG A 1 311 ? 2.121 -11.031 -19.938 1 49.19 311 ARG A CA 1
ATOM 2523 C C . ARG A 1 311 ? 2.033 -12.023 -18.781 1 49.19 311 ARG A C 1
ATOM 2525 O O . ARG A 1 311 ? 1.583 -13.156 -18.953 1 49.19 311 ARG A O 1
ATOM 2532 N N . ASP A 1 312 ? 2.748 -11.812 -17.75 1 49.66 312 ASP A N 1
ATOM 2533 C CA . ASP A 1 312 ? 2.76 -12.656 -16.547 1 49.66 312 ASP A CA 1
ATOM 2534 C C . ASP A 1 312 ? 1.409 -12.625 -15.844 1 49.66 312 ASP A C 1
ATOM 2536 O O . ASP A 1 312 ? 0.876 -11.547 -15.562 1 49.66 312 ASP A O 1
ATOM 2540 N N . SER A 1 313 ? 0.682 -13.727 -15.758 1 49.28 313 SER A N 1
ATOM 2541 C CA . SER A 1 313 ? -0.593 -13.953 -15.078 1 49.28 313 SER A CA 1
ATOM 2542 C C . SER A 1 313 ? -0.562 -13.422 -13.648 1 49.28 313 SER A C 1
ATOM 2544 O O . SER A 1 313 ? -1.589 -13.008 -13.109 1 49.28 313 SER A O 1
ATOM 2546 N N . LYS A 1 314 ? 0.563 -13.562 -12.898 1 52.91 314 LYS A N 1
ATOM 2547 C CA . LYS A 1 314 ? 0.629 -13.25 -11.477 1 52.91 314 LYS A CA 1
ATOM 2548 C C . LYS A 1 314 ? 0.33 -11.773 -11.219 1 52.91 314 LYS A C 1
ATOM 2550 O O . LYS A 1 314 ? -0.077 -11.398 -10.117 1 52.91 314 LYS A O 1
ATOM 2555 N N . ASN A 1 315 ? 0.346 -11.133 -12.266 1 60.91 315 ASN A N 1
ATOM 2556 C CA . ASN A 1 315 ? 0.22 -9.695 -12.055 1 60.91 315 ASN A CA 1
ATOM 2557 C C . ASN A 1 315 ? -1.08 -9.156 -12.648 1 60.91 315 ASN A C 1
ATOM 2559 O O . ASN A 1 315 ? -1.142 -7.996 -13.07 1 60.91 315 ASN A O 1
ATOM 2563 N N . MET A 1 316 ? -1.969 -10.094 -12.547 1 71.5 316 MET A N 1
ATOM 2564 C CA . MET A 1 316 ? -3.234 -9.633 -13.109 1 71.5 316 MET A CA 1
ATOM 2565 C C . MET A 1 316 ? -3.83 -8.508 -12.266 1 71.5 316 MET A C 1
ATOM 2567 O O . MET A 1 316 ? -3.963 -8.648 -11.047 1 71.5 316 MET A O 1
ATOM 2571 N N . PRO A 1 317 ? -4.164 -7.441 -12.898 1 74.44 317 PRO A N 1
ATOM 2572 C CA . PRO A 1 317 ? -4.809 -6.355 -12.156 1 74.44 317 PRO A CA 1
ATOM 2573 C C . PRO A 1 317 ? -6.18 -6.75 -11.609 1 74.44 317 PRO A C 1
ATOM 2575 O O . PRO A 1 317 ? -6.914 -7.492 -12.266 1 74.44 317 PRO A O 1
ATOM 2578 N N . MET A 1 318 ? -6.531 -6.293 -10.492 1 79.94 318 MET A N 1
ATOM 2579 C CA . MET A 1 318 ? -7.816 -6.574 -9.859 1 79.94 318 MET A CA 1
ATOM 2580 C C . MET A 1 318 ? -8.969 -6.129 -10.75 1 79.94 318 MET A C 1
ATOM 2582 O O . MET A 1 318 ? -10.047 -6.73 -10.727 1 79.94 318 MET A O 1
ATOM 2586 N N . LEU A 1 319 ? -8.719 -5.133 -11.523 1 81.19 319 LEU A N 1
ATOM 2587 C CA . LEU A 1 319 ? -9.758 -4.668 -12.43 1 81.19 319 LEU A CA 1
ATOM 2588 C C . LEU A 1 319 ? -10.195 -5.781 -13.383 1 81.19 319 LEU A C 1
ATOM 2590 O O . LEU A 1 319 ? -11.391 -5.98 -13.602 1 81.19 319 LEU A O 1
ATOM 2594 N N . GLN A 1 320 ? -9.25 -6.52 -13.922 1 84.12 320 GLN A N 1
ATOM 2595 C CA . GLN A 1 320 ? -9.57 -7.629 -14.82 1 84.12 320 GLN A CA 1
ATOM 2596 C C . GLN A 1 320 ? -10.273 -8.758 -14.07 1 84.12 320 GLN A C 1
ATOM 2598 O O . GLN A 1 320 ? -11.195 -9.383 -14.602 1 84.12 320 GLN A O 1
ATOM 2603 N N . VAL A 1 321 ? -9.859 -9.008 -12.875 1 86.81 321 VAL A N 1
ATOM 2604 C CA . VAL A 1 321 ? -10.477 -10.039 -12.055 1 86.81 321 VAL A CA 1
ATOM 2605 C C . VAL A 1 321 ? -11.953 -9.711 -11.828 1 86.81 321 VAL A C 1
ATOM 2607 O O . VAL A 1 321 ? -12.812 -10.586 -11.969 1 86.81 321 VAL A O 1
ATOM 2610 N N . ILE A 1 322 ? -12.203 -8.492 -11.555 1 85.25 322 ILE A N 1
ATOM 2611 C CA . ILE A 1 322 ? -13.578 -8.07 -11.289 1 85.25 322 ILE A CA 1
ATOM 2612 C C . ILE A 1 322 ? -14.406 -8.18 -12.562 1 85.25 322 ILE A C 1
ATOM 2614 O O . ILE A 1 322 ? -15.57 -8.586 -12.516 1 85.25 322 ILE A O 1
ATOM 2618 N N . LYS A 1 323 ? -13.891 -7.797 -13.648 1 83.81 323 LYS A N 1
ATOM 2619 C CA . LYS A 1 323 ? -14.586 -7.957 -14.922 1 83.81 323 LYS A CA 1
ATOM 2620 C C . LYS A 1 323 ? -14.945 -9.422 -15.18 1 83.81 323 LYS A C 1
ATOM 2622 O O . LYS A 1 323 ? -16.047 -9.727 -15.648 1 83.81 323 LYS A O 1
ATOM 2627 N N . ASP A 1 324 ? -14 -10.281 -14.898 1 87.06 324 ASP A N 1
ATOM 2628 C CA . ASP A 1 324 ? -14.234 -11.711 -15.07 1 87.06 324 ASP A CA 1
ATOM 2629 C C . ASP A 1 324 ? -15.344 -12.195 -14.133 1 87.06 324 ASP A C 1
ATOM 2631 O O . ASP A 1 324 ? -16.203 -12.977 -14.539 1 87.06 324 ASP A O 1
ATOM 2635 N N . ILE A 1 325 ? -15.289 -11.719 -12.938 1 86.31 325 ILE A N 1
ATOM 2636 C CA . ILE A 1 325 ? -16.281 -12.148 -11.961 1 86.31 325 ILE A CA 1
ATOM 2637 C C . ILE A 1 325 ? -17.672 -11.703 -12.422 1 86.31 325 ILE A C 1
ATOM 2639 O O . ILE A 1 325 ? -18.656 -12.438 -12.242 1 86.31 325 ILE A O 1
ATOM 2643 N N . GLU A 1 326 ? -17.734 -10.586 -12.953 1 82.06 326 GLU A N 1
ATOM 2644 C CA . GLU A 1 326 ? -19 -10.055 -13.43 1 82.06 326 GLU A CA 1
ATOM 2645 C C . GLU A 1 326 ? -19.578 -10.914 -14.547 1 82.06 326 GLU A C 1
ATOM 2647 O O . GLU A 1 326 ? -20.797 -11.055 -14.656 1 82.06 326 GLU A O 1
ATOM 2652 N N . ARG A 1 327 ? -18.781 -11.422 -15.289 1 81.19 327 ARG A N 1
ATOM 2653 C CA . ARG A 1 327 ? -19.203 -12.156 -16.469 1 81.19 327 ARG A CA 1
ATOM 2654 C C . ARG A 1 327 ? -19.391 -13.641 -16.156 1 81.19 327 ARG A C 1
ATOM 2656 O O . ARG A 1 327 ? -20.172 -14.328 -16.828 1 81.19 327 ARG A O 1
ATOM 2663 N N . ASP A 1 328 ? -18.828 -14.094 -15.141 1 85.5 328 ASP A N 1
ATOM 2664 C CA . ASP A 1 328 ? -18.734 -15.531 -14.914 1 85.5 328 ASP A CA 1
ATOM 2665 C C . ASP A 1 328 ? -19.781 -15.984 -13.891 1 85.5 328 ASP A C 1
ATOM 2667 O O . ASP A 1 328 ? -20.453 -15.156 -13.281 1 85.5 328 ASP A O 1
ATOM 2671 N N . SER A 1 329 ? -19.906 -17.234 -13.891 1 87.12 329 SER A N 1
ATOM 2672 C CA . SER A 1 329 ? -20.688 -17.891 -12.844 1 87.12 329 SER A CA 1
ATOM 2673 C C . SER A 1 329 ? -19.812 -18.734 -11.93 1 87.12 329 SER A C 1
ATOM 2675 O O . SER A 1 329 ? -18.75 -19.203 -12.344 1 87.12 329 SER A O 1
ATOM 2677 N N . TYR A 1 330 ? -20.312 -18.859 -10.68 1 91.06 330 TYR A N 1
ATOM 2678 C CA . TYR A 1 330 ? -19.547 -19.594 -9.688 1 91.06 330 TYR A CA 1
ATOM 2679 C C . TYR A 1 330 ? -20.391 -20.656 -9.008 1 91.06 330 TYR A C 1
ATOM 2681 O O . TYR A 1 330 ? -21.594 -20.453 -8.812 1 91.06 330 TYR A O 1
ATOM 2689 N N . VAL A 1 331 ? -19.812 -21.734 -8.789 1 92.56 331 VAL A N 1
ATOM 2690 C CA . VAL A 1 331 ? -20.391 -22.734 -7.902 1 92.56 331 VAL A CA 1
ATOM 2691 C C . VAL A 1 331 ? -19.484 -22.938 -6.695 1 92.56 331 VAL A C 1
ATOM 2693 O O . VAL A 1 331 ? -18.359 -23.453 -6.832 1 92.56 331 VAL A O 1
ATOM 2696 N N . ILE A 1 332 ? -19.969 -22.516 -5.523 1 92.38 332 ILE A N 1
ATOM 2697 C CA . ILE A 1 332 ? -19.172 -22.609 -4.301 1 92.38 332 ILE A CA 1
ATOM 2698 C C . ILE A 1 332 ? -19.812 -23.625 -3.357 1 92.38 332 ILE A C 1
ATOM 2700 O O .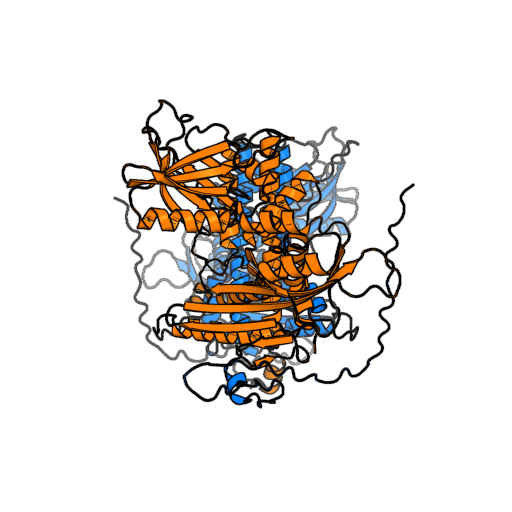 ILE A 1 332 ? -20.953 -23.438 -2.904 1 92.38 332 ILE A O 1
ATOM 2704 N N . ASP A 1 333 ? -19.078 -24.609 -3.047 1 91 333 ASP A N 1
ATOM 2705 C CA . ASP A 1 333 ? -19.562 -25.688 -2.199 1 91 333 ASP A CA 1
ATOM 2706 C C . ASP A 1 333 ? -20.906 -26.203 -2.693 1 91 333 ASP A C 1
ATOM 2708 O O . ASP A 1 333 ? -21.844 -26.359 -1.906 1 91 333 ASP A O 1
ATOM 2712 N N . GLY A 1 334 ? -21 -26.281 -3.992 1 88.19 334 GLY A N 1
ATOM 2713 C CA . GLY A 1 334 ? -22.203 -26.812 -4.605 1 88.19 334 GLY A CA 1
ATOM 2714 C C . GLY A 1 334 ? -23.297 -25.781 -4.789 1 88.19 334 GLY A C 1
ATOM 2715 O O . GLY A 1 334 ? -24.344 -26.078 -5.375 1 88.19 334 GLY A O 1
ATOM 2716 N N . ILE A 1 335 ? -23.062 -24.562 -4.324 1 86 335 ILE A N 1
ATOM 2717 C CA . ILE A 1 335 ? -24.062 -23.516 -4.438 1 86 335 ILE A CA 1
ATOM 2718 C C . ILE A 1 335 ? -23.734 -22.625 -5.637 1 86 335 ILE A C 1
ATOM 2720 O O . ILE A 1 335 ? -22.656 -22.047 -5.727 1 86 335 ILE A O 1
ATOM 2724 N N . THR A 1 336 ? -24.719 -22.516 -6.465 1 87.31 336 THR A N 1
ATOM 2725 C CA . THR A 1 336 ? -24.531 -21.672 -7.633 1 87.31 336 THR A CA 1
ATOM 2726 C C . THR A 1 336 ? -24.734 -20.203 -7.266 1 87.31 336 THR A C 1
ATOM 2728 O O . THR A 1 336 ? -25.75 -19.828 -6.684 1 87.31 336 THR A O 1
ATOM 2731 N N . MET A 1 337 ? -23.734 -19.5 -7.453 1 83 337 MET A N 1
ATOM 2732 C CA . MET A 1 337 ? -23.812 -18.062 -7.203 1 83 337 MET A CA 1
ATOM 2733 C C . MET A 1 337 ? -23.906 -17.297 -8.516 1 83 337 MET A C 1
ATOM 2735 O O . MET A 1 337 ? -23.109 -17.516 -9.43 1 83 337 MET A O 1
ATOM 2739 N N . THR A 1 338 ? -25 -16.609 -8.703 1 69.75 338 THR A N 1
ATOM 2740 C CA . THR A 1 338 ? -25.125 -15.797 -9.906 1 69.75 338 THR A CA 1
ATOM 2741 C C . THR A 1 338 ? -24.578 -14.391 -9.656 1 69.75 338 THR A C 1
ATOM 2743 O O . THR A 1 338 ? -24.75 -13.836 -8.57 1 69.75 338 THR A O 1
ATOM 2746 N N . THR A 1 339 ? -23.766 -14.031 -10.461 1 66.44 339 THR A N 1
ATOM 2747 C CA . THR A 1 339 ? -23.156 -12.711 -10.344 1 66.44 339 THR A CA 1
ATOM 2748 C C . THR A 1 339 ? -24.078 -11.641 -10.938 1 66.44 339 THR A C 1
ATOM 2750 O O . THR A 1 339 ? -23.703 -10.461 -10.984 1 66.44 339 THR A O 1
ATOM 2753 N N . THR A 1 340 ? -25.188 -12.133 -11.367 1 59.84 340 THR A N 1
ATOM 2754 C CA . THR A 1 340 ? -26.141 -11.148 -11.867 1 59.84 340 THR A CA 1
ATOM 2755 C C . THR A 1 340 ? -26.531 -10.164 -10.773 1 59.84 340 THR A C 1
ATOM 2757 O O . THR A 1 340 ? -26.812 -8.992 -11.055 1 59.84 340 THR A O 1
ATOM 2760 N N . ASP A 1 341 ? -26.547 -10.703 -9.578 1 56.06 341 ASP A N 1
ATOM 2761 C CA . ASP A 1 341 ? -27 -9.852 -8.484 1 56.06 341 ASP A CA 1
ATOM 2762 C C . ASP A 1 341 ? -25.844 -9.016 -7.934 1 56.06 341 ASP A C 1
ATOM 2764 O O . ASP A 1 341 ? -26.016 -8.25 -6.984 1 56.06 341 ASP A O 1
ATOM 2768 N N . GLY A 1 342 ? -24.688 -9.242 -8.562 1 65.44 342 GLY A N 1
ATOM 2769 C CA . GLY A 1 342 ? -23.594 -8.359 -8.156 1 65.44 342 GLY A CA 1
ATOM 2770 C C . GLY A 1 342 ? -22.312 -9.102 -7.828 1 65.44 342 GLY A C 1
ATOM 2771 O O . GLY A 1 342 ? -22.359 -10.188 -7.23 1 65.44 342 GLY A O 1
ATOM 2772 N N . VAL A 1 343 ? -21.234 -8.625 -8.227 1 71.69 343 VAL A N 1
ATOM 2773 C CA . VAL A 1 343 ? -19.891 -9.156 -8.031 1 71.69 343 VAL A CA 1
ATOM 2774 C C . VAL A 1 343 ? -19.609 -9.328 -6.543 1 71.69 343 VAL A C 1
ATOM 2776 O O . VAL A 1 343 ? -18.875 -10.234 -6.141 1 71.69 343 VAL A O 1
ATOM 2779 N N . ASN A 1 344 ? -20.406 -8.719 -5.738 1 81.62 344 ASN A N 1
ATOM 2780 C CA . ASN A 1 344 ? -20.109 -8.664 -4.312 1 81.62 344 ASN A CA 1
ATOM 2781 C C . ASN A 1 344 ? -20.578 -9.93 -3.596 1 81.62 344 ASN A C 1
ATOM 2783 O O . ASN A 1 344 ? -20.031 -10.297 -2.553 1 81.62 344 ASN A O 1
ATOM 2787 N N . ASN A 1 345 ? -21.453 -10.703 -4.215 1 83.19 345 ASN A N 1
ATOM 2788 C CA . ASN A 1 345 ? -22 -11.875 -3.539 1 83.19 345 ASN A CA 1
ATOM 2789 C C . ASN A 1 345 ? -20.938 -12.961 -3.369 1 83.19 345 ASN A C 1
ATOM 2791 O O . ASN A 1 345 ? -20.828 -13.562 -2.301 1 83.19 345 ASN A O 1
ATOM 2795 N N . VAL A 1 346 ? -20.203 -13.188 -4.414 1 87.62 346 VAL A N 1
ATOM 2796 C CA . VAL A 1 346 ? -19.156 -14.203 -4.387 1 87.62 346 VAL A CA 1
ATOM 2797 C C . VAL A 1 346 ? -18.109 -13.836 -3.344 1 87.62 346 VAL A C 1
ATOM 2799 O O . VAL A 1 346 ? -17.734 -14.672 -2.516 1 87.62 346 VAL A O 1
ATOM 2802 N N . ILE A 1 347 ? -17.766 -12.594 -3.355 1 89.69 347 ILE A N 1
ATOM 2803 C CA . ILE A 1 347 ? -16.719 -12.117 -2.457 1 89.69 347 ILE A CA 1
ATOM 2804 C C . ILE A 1 347 ? -17.219 -12.172 -1.014 1 89.69 347 ILE A C 1
ATOM 2806 O O . ILE A 1 347 ? -16.5 -12.641 -0.121 1 89.69 347 ILE A O 1
ATOM 2810 N N . GLN A 1 348 ? -18.438 -11.758 -0.823 1 89.44 348 GLN A N 1
ATOM 2811 C CA . GLN A 1 348 ? -19.016 -11.727 0.513 1 89.44 348 GLN A CA 1
ATOM 2812 C C . GLN A 1 348 ? -19.125 -13.125 1.102 1 89.44 348 GLN A C 1
ATOM 2814 O O . GLN A 1 348 ? -18.859 -13.328 2.287 1 89.44 348 GLN A O 1
ATOM 2819 N N . TYR A 1 349 ? -19.484 -13.992 0.267 1 89.12 349 TYR A N 1
ATOM 2820 C CA . TYR A 1 349 ? -19.625 -15.367 0.734 1 89.12 349 TYR A CA 1
ATOM 2821 C C . TYR A 1 349 ? -18.281 -15.938 1.149 1 89.12 349 TYR A C 1
ATOM 2823 O O . TYR A 1 349 ? -18.141 -16.516 2.229 1 89.12 349 TYR A O 1
ATOM 2831 N N . LEU A 1 350 ? -17.328 -15.82 0.341 1 92.75 350 LEU A N 1
ATOM 2832 C CA . LEU A 1 350 ? -15.992 -16.344 0.622 1 92.75 350 LEU A CA 1
ATOM 2833 C C . LEU A 1 350 ? -15.406 -15.711 1.877 1 92.75 350 LEU A C 1
ATOM 2835 O O . LEU A 1 350 ? -14.859 -16.406 2.732 1 92.75 350 LEU A O 1
ATOM 2839 N N . VAL A 1 351 ? -15.555 -14.391 1.982 1 92.81 351 VAL A N 1
ATOM 2840 C CA . VAL A 1 351 ? -15.039 -13.695 3.156 1 92.81 351 VAL A CA 1
ATOM 2841 C C . VAL A 1 351 ? -15.758 -14.195 4.41 1 92.81 351 VAL A C 1
ATOM 2843 O O . VAL A 1 351 ? -15.133 -14.398 5.449 1 92.81 351 VAL A O 1
ATOM 2846 N N . GLY A 1 352 ? -17.031 -14.336 4.258 1 90.31 352 GLY A N 1
ATOM 2847 C CA . GLY A 1 352 ? -17.797 -14.859 5.375 1 90.31 352 GLY A CA 1
ATOM 2848 C C . GLY A 1 352 ? -17.297 -16.203 5.875 1 90.31 352 GLY A C 1
ATOM 2849 O O . GLY A 1 352 ? -17.172 -16.406 7.086 1 90.31 352 GLY A O 1
ATOM 2850 N N . ARG A 1 353 ? -16.969 -17.062 4.992 1 91.88 353 ARG A N 1
ATOM 2851 C CA . ARG A 1 353 ? -16.484 -18.391 5.348 1 91.88 353 ARG A CA 1
ATOM 2852 C C . ARG A 1 353 ? -15.117 -18.312 6.016 1 91.88 353 ARG A C 1
ATOM 2854 O O . ARG A 1 353 ? -14.844 -19.047 6.977 1 91.88 353 ARG A O 1
ATOM 2861 N N . VAL A 1 354 ? -14.242 -17.5 5.52 1 92.81 354 VAL A N 1
ATOM 2862 C CA . VAL A 1 354 ? -12.914 -17.344 6.094 1 92.81 354 VAL A CA 1
ATOM 2863 C C . VAL A 1 354 ? -13.016 -16.75 7.492 1 92.81 354 VAL A C 1
ATOM 2865 O O . VAL A 1 354 ? -12.328 -17.188 8.414 1 92.81 354 VAL A O 1
ATOM 2868 N N . MET A 1 355 ? -13.891 -15.758 7.633 1 89.75 355 MET A N 1
ATOM 2869 C CA . MET A 1 355 ? -14.086 -15.102 8.922 1 89.75 355 MET A CA 1
ATOM 2870 C C . MET A 1 355 ? -14.586 -16.094 9.969 1 89.75 355 MET A C 1
ATOM 2872 O O . MET A 1 355 ? -14.141 -16.062 11.117 1 89.75 355 MET A O 1
ATOM 2876 N N . GLU A 1 356 ? -15.461 -16.891 9.57 1 87.19 356 GLU A N 1
ATOM 2877 C CA . GLU A 1 356 ? -15.961 -17.922 10.477 1 87.19 356 GLU A CA 1
ATOM 2878 C C . GLU A 1 356 ? -14.82 -18.797 10.984 1 87.19 356 GLU A C 1
ATOM 2880 O O . GLU A 1 356 ? -14.758 -19.109 12.18 1 87.19 356 GLU A O 1
ATOM 2885 N N . TYR A 1 357 ? -14.008 -19.172 10.141 1 89 357 TYR A N 1
ATOM 2886 C CA . TYR A 1 357 ? -12.859 -20 10.492 1 89 357 TYR A CA 1
ATOM 2887 C C . TYR A 1 357 ? -11.922 -19.266 11.438 1 89 357 TYR A C 1
ATOM 2889 O O . TYR A 1 357 ? -11.484 -19.828 12.445 1 89 357 TYR A O 1
ATOM 2897 N N . LEU A 1 358 ? -11.648 -18.031 11.117 1 86.81 358 LEU A N 1
ATOM 2898 C CA . LEU A 1 358 ? -10.688 -17.266 11.906 1 86.81 358 LEU A CA 1
ATOM 2899 C C . LEU A 1 358 ? -11.242 -16.953 13.289 1 86.81 358 LEU A C 1
ATOM 2901 O O . LEU A 1 358 ? -10.492 -16.875 14.258 1 86.81 358 LEU A O 1
ATOM 2905 N N . GLN A 1 359 ? -12.461 -16.719 13.359 1 79.75 359 GLN A N 1
ATOM 2906 C CA . GLN A 1 359 ? -13.086 -16.453 14.648 1 79.75 359 GLN A CA 1
ATOM 2907 C C . GLN A 1 359 ? -13.086 -17.688 15.531 1 79.75 359 GLN A C 1
ATOM 2909 O O . GLN A 1 359 ? -12.969 -17.594 16.75 1 79.75 359 GLN A O 1
ATOM 2914 N N . ASP A 1 360 ? -13.203 -18.766 14.859 1 78.56 360 ASP A N 1
ATOM 2915 C CA . ASP A 1 360 ? -13.211 -20.016 15.586 1 78.56 360 ASP A CA 1
ATOM 2916 C C . ASP A 1 360 ? -11.812 -20.375 16.078 1 78.56 360 ASP A C 1
ATOM 2918 O O . ASP A 1 360 ? -11.656 -21 17.125 1 78.56 360 ASP A O 1
ATOM 2922 N N . THR A 1 361 ? -10.773 -20.078 15.289 1 73.12 361 THR A N 1
ATOM 2923 C CA . THR A 1 361 ? -9.398 -20.453 15.617 1 73.12 361 THR A CA 1
ATOM 2924 C C . THR A 1 361 ? -8.75 -19.406 16.516 1 73.12 361 THR A C 1
ATOM 2926 O O . THR A 1 361 ? -7.773 -19.703 17.203 1 73.12 361 THR A O 1
ATOM 2929 N N . ASP A 1 362 ? -9.07 -18.219 16.219 1 61.78 362 ASP A N 1
ATOM 2930 C CA . ASP A 1 362 ? -8.5 -17.172 17.062 1 61.78 362 ASP A CA 1
ATOM 2931 C C . ASP A 1 362 ? -8.867 -17.391 18.531 1 61.78 362 ASP A C 1
ATOM 2933 O O . ASP A 1 362 ? -9.953 -17.875 18.844 1 61.78 362 ASP A O 1
ATOM 2937 N N . ASP A 1 363 ? -7.934 -17.812 19.344 1 52.19 363 ASP A N 1
ATOM 2938 C CA . ASP A 1 363 ? -8.008 -18.016 20.797 1 52.19 363 ASP A CA 1
ATOM 2939 C C . ASP A 1 363 ? -9.18 -17.25 21.391 1 52.19 363 ASP A C 1
ATOM 2941 O O . ASP A 1 363 ? -9.367 -16.062 21.109 1 52.19 363 ASP A O 1
ATOM 2945 N N . PRO A 1 364 ? -10.203 -18.047 21.875 1 43.94 364 PRO A N 1
ATOM 2946 C CA . PRO A 1 364 ? -11.398 -17.594 22.594 1 43.94 364 PRO A CA 1
ATOM 2947 C C . PRO A 1 364 ? -11.133 -16.375 23.469 1 43.94 364 PRO A C 1
ATOM 2949 O O . PRO A 1 364 ? -11.953 -16.016 24.312 1 43.94 364 PRO A O 1
ATOM 2952 N N . ALA A 1 365 ? -10.008 -16.219 23.938 1 37.78 365 ALA A N 1
ATOM 2953 C CA . ALA A 1 365 ? -10.07 -15.266 25.047 1 37.78 365 ALA A CA 1
ATOM 2954 C C . ALA A 1 365 ? -11.07 -14.148 24.75 1 37.78 365 ALA A C 1
ATOM 2956 O O . ALA A 1 365 ? -11.062 -13.578 23.656 1 37.78 365 ALA A O 1
ATOM 2957 N N . PRO A 1 366 ? -12.25 -14.367 25.281 1 38.59 366 PRO A N 1
ATOM 2958 C CA . PRO A 1 366 ? -13.375 -13.422 25.312 1 38.59 366 PRO A CA 1
ATOM 2959 C C . PRO A 1 366 ? -12.961 -12 24.922 1 38.59 366 PRO A C 1
ATOM 2961 O O . PRO A 1 366 ? -13.734 -11.062 25.109 1 38.59 366 PRO A O 1
ATOM 2964 N N . THR A 1 367 ? -11.758 -11.633 25.344 1 40.84 367 THR A N 1
ATOM 2965 C CA . THR A 1 367 ? -11.539 -10.219 25.625 1 40.84 367 THR A CA 1
ATOM 2966 C C . THR A 1 367 ? -12.055 -9.352 24.484 1 40.84 367 THR A C 1
ATOM 2968 O O . THR A 1 367 ? -11.797 -9.633 23.312 1 40.84 367 THR A O 1
ATOM 2971 N N . VAL A 1 368 ? -13.242 -8.883 24.641 1 45.81 368 VAL A N 1
ATOM 2972 C CA . VAL A 1 368 ? -13.797 -7.68 24.047 1 45.81 368 VAL A CA 1
ATOM 2973 C C . VAL A 1 368 ? -12.695 -6.902 23.328 1 45.81 368 VAL A C 1
ATOM 2975 O O . VAL A 1 368 ? -11.906 -6.203 23.969 1 45.81 368 VAL A O 1
ATOM 2978 N N . THR A 1 369 ? -11.852 -7.445 22.547 1 54.91 369 THR A N 1
ATOM 2979 C CA . THR A 1 369 ? -10.578 -6.898 22.094 1 54.91 369 THR A CA 1
ATOM 2980 C C . THR A 1 369 ? -10.773 -5.504 21.5 1 54.91 369 THR A C 1
ATOM 2982 O O . THR A 1 369 ? -11.719 -5.273 20.75 1 54.91 369 THR A O 1
ATOM 2985 N N . SER A 1 370 ? -10.57 -4.551 22.219 1 69.94 370 SER A N 1
ATOM 2986 C CA . SER A 1 370 ? -10.508 -3.127 21.922 1 69.94 370 SER A CA 1
ATOM 2987 C C . SER A 1 370 ? -10.305 -2.891 20.422 1 69.94 370 SER A C 1
ATOM 2989 O O . SER A 1 370 ? -9.734 -3.734 19.734 1 69.94 370 SER A O 1
ATOM 2991 N N . PRO A 1 371 ? -11.211 -2.131 19.922 1 74.62 371 PRO A N 1
ATOM 2992 C CA . PRO A 1 371 ? -10.984 -1.744 18.531 1 74.62 371 PRO A CA 1
ATOM 2993 C C . PRO A 1 371 ? -9.5 -1.668 18.172 1 74.62 371 PRO A C 1
ATOM 2995 O O . PRO A 1 371 ? -9.109 -2.045 17.062 1 74.62 371 PRO A O 1
ATOM 2998 N N . ALA A 1 372 ? -8.805 -1.394 19.203 1 75.19 372 ALA A N 1
ATOM 2999 C CA . ALA A 1 372 ? -7.367 -1.31 18.953 1 75.19 372 ALA A CA 1
ATOM 3000 C C . ALA A 1 372 ? -6.758 -2.697 18.766 1 75.19 372 ALA A C 1
ATOM 3002 O O . ALA A 1 372 ? -5.891 -2.889 17.922 1 75.19 372 ALA A O 1
ATOM 3003 N N . ALA A 1 373 ? -7.23 -3.609 19.562 1 75.56 373 ALA A N 1
ATOM 3004 C CA . ALA A 1 373 ? -6.727 -4.977 19.438 1 75.56 373 ALA A CA 1
ATOM 3005 C C . ALA A 1 373 ? -7.137 -5.59 18.094 1 75.56 373 ALA A C 1
ATOM 3007 O O . ALA A 1 373 ? -6.352 -6.301 17.469 1 75.56 373 ALA A O 1
ATOM 3008 N N . ARG A 1 374 ? -8.266 -5.297 17.734 1 78.81 374 ARG A N 1
ATOM 3009 C CA . ARG A 1 374 ? -8.75 -5.781 16.453 1 78.81 374 ARG A CA 1
ATOM 3010 C C . ARG A 1 374 ? -7.93 -5.203 15.297 1 78.81 374 ARG A C 1
ATOM 3012 O O . ARG A 1 374 ? -7.602 -5.91 14.344 1 78.81 374 ARG A O 1
ATOM 3019 N N . MET A 1 375 ? -7.688 -3.957 15.445 1 80.25 375 MET A N 1
ATOM 3020 C CA . MET A 1 375 ? -6.879 -3.277 14.438 1 80.25 375 MET A CA 1
ATOM 3021 C C . MET A 1 375 ? -5.496 -3.91 14.336 1 80.25 375 MET A C 1
ATOM 3023 O O . MET A 1 375 ? -4.996 -4.148 13.234 1 80.25 375 MET A O 1
ATOM 3027 N N . ALA A 1 376 ? -4.961 -4.199 15.414 1 77.44 376 ALA A N 1
ATOM 3028 C CA . ALA A 1 376 ? -3.613 -4.758 15.445 1 77.44 376 ALA A CA 1
ATOM 3029 C C . ALA A 1 376 ? -3.584 -6.156 14.844 1 77.44 376 ALA A C 1
ATOM 3031 O O . ALA A 1 376 ? -2.639 -6.516 14.133 1 77.44 376 ALA A O 1
ATOM 3032 N N . LYS A 1 377 ? -4.598 -6.898 15.117 1 81.81 377 LYS A N 1
ATOM 3033 C CA . LYS A 1 377 ? -4.664 -8.258 14.602 1 81.81 377 LYS A CA 1
ATOM 3034 C C . LYS A 1 377 ? -4.977 -8.273 13.109 1 81.81 377 LYS A C 1
ATOM 3036 O O . LYS A 1 377 ? -4.57 -9.188 12.391 1 81.81 377 LYS A O 1
ATOM 3041 N N . ALA A 1 378 ? -5.727 -7.371 12.609 1 88.62 378 ALA A N 1
ATOM 3042 C CA . ALA A 1 378 ? -6.062 -7.156 11.203 1 88.62 378 ALA A CA 1
ATOM 3043 C C . ALA A 1 378 ? -6.723 -8.398 10.602 1 88.62 378 ALA A C 1
ATOM 3045 O O . ALA A 1 378 ? -6.406 -8.789 9.477 1 88.62 378 ALA A O 1
ATOM 3046 N N . THR A 1 379 ? -7.582 -9.008 11.383 1 87.69 379 THR A N 1
ATOM 3047 C CA . THR A 1 379 ? -8.211 -10.266 10.992 1 87.69 379 THR A CA 1
ATOM 3048 C C . THR A 1 379 ? -9.039 -10.086 9.727 1 87.69 379 THR A C 1
ATOM 3050 O O . THR A 1 379 ? -8.992 -10.922 8.82 1 87.69 379 THR A O 1
ATOM 3053 N N . GLU A 1 380 ? -9.766 -9.031 9.656 1 90.56 380 GLU A N 1
ATOM 3054 C CA . GLU A 1 380 ? -10.648 -8.797 8.516 1 90.56 380 GLU A CA 1
ATOM 3055 C C . GLU A 1 380 ? -9.852 -8.547 7.242 1 90.56 380 GLU A C 1
ATOM 3057 O O . GLU A 1 380 ? -10.188 -9.078 6.18 1 90.56 380 GLU A O 1
ATOM 3062 N N . ALA A 1 381 ? -8.844 -7.746 7.344 1 92.19 381 ALA A N 1
ATOM 3063 C CA . ALA A 1 381 ? -8.008 -7.477 6.18 1 92.19 381 ALA A CA 1
ATOM 3064 C C . ALA A 1 381 ? -7.293 -8.742 5.711 1 92.19 381 ALA A C 1
ATOM 3066 O O . ALA A 1 381 ? -7.113 -8.953 4.512 1 92.19 381 ALA A O 1
ATOM 3067 N N . LYS A 1 382 ? -6.879 -9.547 6.641 1 91.94 382 LYS A N 1
ATOM 3068 C CA . LYS A 1 382 ? -6.242 -10.812 6.297 1 91.94 382 LYS A CA 1
ATOM 3069 C C . LYS A 1 382 ? -7.207 -11.727 5.547 1 91.94 382 LYS A C 1
ATOM 3071 O O . LYS A 1 382 ? -6.824 -12.359 4.559 1 91.94 382 LYS A O 1
ATOM 3076 N N . ALA A 1 383 ? -8.391 -11.781 6.035 1 92.75 383 ALA A N 1
ATOM 3077 C CA . ALA A 1 383 ? -9.406 -12.586 5.371 1 92.75 383 ALA A CA 1
ATOM 3078 C C . ALA A 1 383 ? -9.641 -12.109 3.939 1 92.75 383 ALA A C 1
ATOM 3080 O O . ALA A 1 383 ? -9.68 -12.922 3.01 1 92.75 383 ALA A O 1
ATOM 3081 N N . LEU A 1 384 ? -9.773 -10.875 3.787 1 93.06 384 LEU A N 1
ATOM 3082 C CA . LEU A 1 384 ? -10 -10.297 2.469 1 93.06 384 LEU A CA 1
ATOM 3083 C C . LEU A 1 384 ? -8.812 -10.555 1.549 1 93.06 384 LEU A C 1
ATOM 3085 O O . LEU A 1 384 ? -8.984 -10.812 0.357 1 93.06 384 LEU A O 1
ATOM 3089 N N . SER A 1 385 ? -7.641 -10.398 2.033 1 92.25 385 SER A N 1
ATOM 3090 C CA . SER A 1 385 ? -6.434 -10.648 1.251 1 92.25 385 SER A CA 1
ATOM 3091 C C . SER A 1 385 ? -6.379 -12.086 0.763 1 92.25 385 SER A C 1
ATOM 3093 O O . SER A 1 385 ? -5.984 -12.352 -0.375 1 92.25 385 SER A O 1
ATOM 3095 N N . PHE A 1 386 ? -6.734 -13 1.596 1 93.5 386 PHE A N 1
ATOM 3096 C CA . PHE A 1 386 ? -6.789 -14.398 1.2 1 93.5 386 PHE A CA 1
ATOM 3097 C C . PHE A 1 386 ? -7.793 -14.609 0.073 1 93.5 386 PHE A C 1
ATOM 3099 O O . PHE A 1 386 ? -7.504 -15.312 -0.897 1 93.5 386 PHE A O 1
ATOM 3106 N N . VAL A 1 387 ? -8.914 -14.008 0.239 1 93.44 387 VAL A N 1
ATOM 3107 C CA . VAL A 1 387 ? -9.953 -14.133 -0.777 1 93.44 387 VAL A CA 1
ATOM 3108 C C . VAL A 1 387 ? -9.469 -13.523 -2.09 1 93.44 387 VAL A C 1
ATOM 3110 O O . VAL A 1 387 ? -9.734 -14.055 -3.168 1 93.44 387 VAL A O 1
ATOM 3113 N N . GLU A 1 388 ? -8.828 -12.422 -2.002 1 91.12 388 GLU A N 1
ATOM 3114 C CA . GLU A 1 388 ? -8.258 -11.812 -3.197 1 91.12 388 GLU A CA 1
ATOM 3115 C C . GLU A 1 388 ? -7.344 -12.781 -3.939 1 91.12 388 GLU A C 1
ATOM 3117 O O . GLU A 1 388 ? -7.379 -12.859 -5.168 1 91.12 388 GLU A O 1
ATOM 3122 N N . ARG A 1 389 ? -6.52 -13.492 -3.258 1 90.62 389 ARG A N 1
ATOM 3123 C CA . ARG A 1 389 ? -5.637 -14.477 -3.861 1 90.62 389 ARG A CA 1
ATOM 3124 C C . ARG A 1 389 ? -6.434 -15.547 -4.602 1 90.62 389 ARG A C 1
ATOM 3126 O O . ARG A 1 389 ? -6.062 -15.953 -5.707 1 90.62 389 ARG A O 1
ATOM 3133 N N . ILE A 1 390 ? -7.457 -15.953 -3.986 1 92.94 390 ILE A N 1
ATOM 3134 C CA . ILE A 1 390 ? -8.312 -16.984 -4.582 1 92.94 390 ILE A CA 1
ATOM 3135 C C . ILE A 1 390 ? -8.922 -16.453 -5.875 1 92.94 390 ILE A C 1
ATOM 3137 O O . ILE A 1 390 ? -8.906 -17.141 -6.902 1 92.94 390 ILE A O 1
ATOM 3141 N N . LEU A 1 391 ? -9.422 -15.281 -5.793 1 91.06 391 LEU A N 1
ATOM 3142 C CA . LEU A 1 391 ? -10.094 -14.695 -6.945 1 91.06 391 LEU A CA 1
ATOM 3143 C C . LEU A 1 391 ? -9.117 -14.469 -8.094 1 91.06 391 LEU A C 1
ATOM 3145 O O . LEU A 1 391 ? -9.438 -14.742 -9.25 1 91.06 391 LEU A O 1
ATOM 3149 N N . ARG A 1 392 ? -8 -14.016 -7.82 1 88.44 392 ARG A N 1
ATOM 3150 C CA . ARG A 1 392 ? -6.973 -13.828 -8.844 1 88.44 392 ARG A CA 1
ATOM 3151 C C . ARG A 1 392 ? -6.586 -15.164 -9.477 1 88.44 392 ARG A C 1
ATOM 3153 O O . ARG A 1 392 ? -6.391 -15.25 -10.688 1 88.44 392 ARG A O 1
ATOM 3160 N N . GLY A 1 393 ? -6.441 -16.141 -8.656 1 88.69 393 GLY A N 1
ATOM 3161 C CA . GLY A 1 393 ? -6.039 -17.453 -9.125 1 88.69 393 GLY A CA 1
ATOM 3162 C C . GLY A 1 393 ? -7.141 -18.188 -9.867 1 88.69 393 GLY A C 1
ATOM 3163 O O . GLY A 1 393 ? -6.891 -19.219 -10.516 1 88.69 393 GLY A O 1
ATOM 3164 N N . SER A 1 394 ? -8.367 -17.688 -9.797 1 89.69 394 SER A N 1
ATOM 3165 C CA . SER A 1 394 ? -9.5 -18.375 -10.422 1 89.69 394 SER A CA 1
ATOM 3166 C C . SER A 1 394 ? -10.047 -17.578 -11.602 1 89.69 394 SER A C 1
ATOM 3168 O O . SER A 1 394 ? -11.062 -17.953 -12.188 1 89.69 394 SER A O 1
ATOM 3170 N N . SER A 1 395 ? -9.406 -16.5 -11.859 1 89.31 395 SER A N 1
ATOM 3171 C CA . SER A 1 395 ? -9.883 -15.664 -12.953 1 89.31 395 SER A CA 1
ATOM 3172 C C . SER A 1 395 ? -9.898 -16.438 -14.273 1 89.31 395 SER A C 1
ATOM 3174 O O . SER A 1 395 ? -8.922 -17.094 -14.617 1 89.31 395 SER A O 1
ATOM 3176 N N . ARG A 1 396 ? -10.93 -16.297 -15.031 1 87.31 396 ARG A N 1
ATOM 3177 C CA . ARG A 1 396 ? -11.102 -17.047 -16.266 1 87.31 396 ARG A CA 1
ATOM 3178 C C . ARG A 1 396 ? -10.109 -16.594 -17.328 1 87.31 396 ARG A C 1
ATOM 3180 O O . ARG A 1 396 ? -9.633 -17.406 -18.141 1 87.31 396 ARG A O 1
ATOM 3187 N N . THR A 1 397 ? -9.891 -15.32 -17.359 1 86.56 397 THR A N 1
ATOM 3188 C CA . THR A 1 397 ? -8.953 -14.797 -18.344 1 86.56 397 THR A CA 1
ATOM 3189 C C . THR A 1 397 ? -7.574 -15.43 -18.172 1 86.56 397 THR A C 1
ATOM 3191 O O . THR A 1 397 ? -6.988 -15.93 -19.141 1 86.56 397 THR A O 1
ATOM 3194 N N . GLN A 1 398 ? -7.113 -15.469 -17.031 1 87.25 398 GLN A N 1
ATOM 3195 C CA . GLN A 1 398 ? -5.801 -16.062 -16.781 1 87.25 398 GLN A CA 1
ATOM 3196 C C . GLN A 1 398 ? -5.852 -17.578 -16.875 1 87.25 398 GLN A C 1
ATOM 3198 O O . GLN A 1 398 ? -4.969 -18.203 -17.469 1 87.25 398 GLN A O 1
ATOM 3203 N N . SER A 1 399 ? -6.785 -18.156 -16.234 1 89.88 399 SER A N 1
ATOM 3204 C CA . SER A 1 399 ? -6.918 -19.609 -16.266 1 89.88 399 SER A CA 1
ATOM 3205 C C . SER A 1 399 ? -7.109 -20.125 -17.688 1 89.88 399 SER A C 1
ATOM 3207 O O . SER A 1 399 ? -6.539 -21.141 -18.062 1 89.88 399 SER A O 1
ATOM 3209 N N . GLY A 1 400 ? -7.922 -19.391 -18.422 1 89.5 400 GLY A N 1
ATOM 3210 C CA . GLY A 1 400 ? -8.094 -19.75 -19.828 1 89.5 400 GLY A CA 1
ATOM 3211 C C . GLY A 1 400 ? -6.809 -19.656 -20.625 1 89.5 400 GLY A C 1
ATOM 3212 O O . GLY A 1 400 ? -6.523 -20.516 -21.469 1 89.5 400 GLY A O 1
ATOM 3213 N N . GLY A 1 401 ? -6.082 -18.609 -20.391 1 88.81 401 GLY A N 1
ATOM 3214 C CA . GLY A 1 401 ? -4.777 -18.469 -21.031 1 88.81 401 GLY A CA 1
ATOM 3215 C C . GLY A 1 401 ? -3.822 -19.594 -20.656 1 88.81 401 GLY A C 1
ATOM 3216 O O . GLY A 1 401 ? -3.111 -20.109 -21.516 1 88.81 401 GLY A O 1
ATOM 3217 N N . ASP A 1 402 ? -3.793 -19.922 -19.422 1 91.31 402 ASP A N 1
ATOM 3218 C CA . ASP A 1 402 ? -2.93 -21 -18.953 1 91.31 402 ASP A CA 1
ATOM 3219 C C . ASP A 1 402 ? -3.312 -22.328 -19.609 1 91.31 402 ASP A C 1
ATOM 3221 O O . ASP A 1 402 ? -2.441 -23.094 -20.016 1 91.31 402 ASP A O 1
ATOM 3225 N N . ILE A 1 403 ? -4.566 -22.594 -19.656 1 93.75 403 ILE A N 1
ATOM 3226 C CA . ILE A 1 403 ? -5.047 -23.828 -20.266 1 93.75 403 ILE A CA 1
ATOM 3227 C C . ILE A 1 403 ? -4.699 -23.844 -21.75 1 93.75 403 ILE A C 1
ATOM 3229 O O . ILE A 1 403 ? -4.223 -24.859 -22.281 1 93.75 403 ILE A O 1
ATOM 3233 N N . TYR A 1 404 ? -4.941 -22.781 -22.375 1 92.69 404 TYR A N 1
ATOM 3234 C CA . TYR A 1 404 ? -4.598 -22.672 -23.781 1 92.69 404 TYR A CA 1
ATOM 3235 C C . TYR A 1 404 ? -3.115 -22.953 -24.016 1 92.69 404 TYR A C 1
ATOM 3237 O O . TYR A 1 404 ? -2.752 -23.703 -24.906 1 92.69 404 TYR A O 1
ATOM 3245 N N . ASP A 1 405 ? -2.338 -22.312 -23.266 1 92 405 ASP A N 1
ATOM 3246 C CA . ASP A 1 405 ? -0.897 -22.516 -23.391 1 92 405 ASP A CA 1
ATOM 3247 C C . ASP A 1 405 ? -0.519 -23.969 -23.172 1 92 405 ASP A C 1
ATOM 3249 O O . ASP A 1 405 ? 0.317 -24.516 -23.906 1 92 405 ASP A O 1
ATOM 3253 N N . ALA A 1 406 ? -1.086 -24.547 -22.203 1 94.94 406 ALA A N 1
ATOM 3254 C CA . ALA A 1 406 ? -0.791 -25.938 -21.906 1 94.94 406 ALA A CA 1
ATOM 3255 C C . ALA A 1 406 ? -1.123 -26.828 -23.109 1 94.94 406 ALA A C 1
ATOM 3257 O O . ALA A 1 406 ? -0.297 -27.641 -23.547 1 94.94 406 ALA A O 1
ATOM 3258 N N . ILE A 1 407 ? -2.27 -26.625 -23.656 1 94.25 407 ILE A N 1
ATOM 3259 C CA . ILE A 1 407 ? -2.719 -27.406 -24.797 1 94.25 407 ILE A CA 1
ATOM 3260 C C . ILE A 1 407 ? -1.84 -27.109 -26 1 94.25 407 ILE A C 1
ATOM 3262 O O . ILE A 1 407 ? -1.42 -28.031 -26.719 1 94.25 407 ILE A O 1
ATOM 3266 N N . SER A 1 408 ? -1.522 -25.891 -26.156 1 91 408 SER A N 1
ATOM 3267 C CA . SER A 1 408 ? -0.711 -25.484 -27.297 1 91 408 SER A CA 1
ATOM 3268 C C . SER A 1 408 ? 0.697 -26.062 -27.219 1 91 408 SER A C 1
ATOM 3270 O O . SER A 1 408 ? 1.308 -26.375 -28.25 1 91 408 SER A O 1
ATOM 3272 N N . ILE A 1 409 ? 1.172 -26.188 -26.078 1 90.56 409 ILE A N 1
ATOM 3273 C CA . ILE A 1 409 ? 2.533 -26.688 -25.891 1 90.56 409 ILE A CA 1
ATOM 3274 C C . ILE A 1 409 ? 2.576 -28.188 -26.109 1 90.56 409 ILE A C 1
ATOM 3276 O O . ILE A 1 409 ? 3.449 -28.688 -26.828 1 90.56 409 ILE A O 1
ATOM 3280 N N . VAL A 1 410 ? 1.622 -28.875 -25.578 1 92.12 410 VAL A N 1
ATOM 3281 C CA . VAL A 1 410 ? 1.764 -30.328 -25.5 1 92.12 410 VAL A CA 1
ATOM 3282 C C . VAL A 1 410 ? 1.019 -30.984 -26.656 1 92.12 410 VAL A C 1
ATOM 3284 O O . VAL A 1 410 ? 1.368 -32.094 -27.094 1 92.12 410 VAL A O 1
ATOM 3287 N N . CYS A 1 411 ? 0.043 -30.328 -27.219 1 89.69 411 CYS A N 1
ATOM 3288 C CA . CYS A 1 411 ? -0.776 -30.938 -28.25 1 89.69 411 CYS A CA 1
ATOM 3289 C C . CYS A 1 411 ? -0.508 -30.281 -29.609 1 89.69 411 CYS A C 1
ATOM 3291 O O . CYS A 1 411 ? -1.286 -30.453 -30.547 1 89.69 411 CYS A O 1
ATOM 3293 N N . SER A 1 412 ? 0.515 -29.609 -29.641 1 83.69 412 SER A N 1
ATOM 3294 C CA . SER A 1 412 ? 0.818 -28.859 -30.844 1 83.69 412 SER A CA 1
ATOM 3295 C C . SER A 1 412 ? 1.217 -29.781 -32 1 83.69 412 SER A C 1
ATOM 3297 O O . SER A 1 412 ? 1.91 -30.766 -31.781 1 83.69 412 SER A O 1
ATOM 3299 N N . ASN A 1 413 ? 0.668 -29.484 -33.062 1 88.81 413 ASN A N 1
ATOM 3300 C CA . ASN A 1 413 ? 0.987 -30.078 -34.344 1 88.81 413 ASN A CA 1
ATOM 3301 C C . ASN A 1 413 ? 1.139 -29.016 -35.438 1 88.81 413 ASN A C 1
ATOM 3303 O O . ASN A 1 413 ? 0.427 -28 -35.406 1 88.81 413 ASN A O 1
ATOM 3307 N N . LYS A 1 414 ? 2.127 -29.156 -36.375 1 82.75 414 LYS A N 1
ATOM 3308 C CA . LYS A 1 414 ? 2.48 -28.141 -37.375 1 82.75 414 LYS A CA 1
ATOM 3309 C C . LYS A 1 414 ? 1.296 -27.828 -38.281 1 82.75 414 LYS A C 1
ATOM 3311 O O . LYS A 1 414 ? 1.207 -26.719 -38.812 1 82.75 414 LYS A O 1
ATOM 3316 N N . GLN A 1 415 ? 0.384 -28.688 -38.375 1 84.5 415 GLN A N 1
ATOM 3317 C CA . GLN A 1 415 ? -0.707 -28.516 -39.344 1 84.5 415 GLN A CA 1
ATOM 3318 C C . GLN A 1 415 ? -2.008 -28.156 -38.625 1 84.5 415 GLN A C 1
ATOM 3320 O O . GLN A 1 415 ? -3.031 -27.922 -39.281 1 84.5 415 GLN A O 1
ATOM 3325 N N . LEU A 1 416 ? -1.954 -28.156 -37.344 1 88.69 416 LEU A N 1
ATOM 3326 C CA . LEU A 1 416 ? -3.207 -28.047 -36.625 1 88.69 416 LEU A CA 1
ATOM 3327 C C . LEU A 1 416 ? -3.254 -26.75 -35.812 1 88.69 416 LEU A C 1
ATOM 3329 O O . LEU A 1 416 ? -2.211 -26.172 -35.5 1 88.69 416 LEU A O 1
ATOM 3333 N N . LEU A 1 417 ? -4.469 -26.281 -35.562 1 88.81 417 LEU A N 1
ATOM 3334 C CA . LEU A 1 417 ? -4.734 -25.094 -34.75 1 88.81 417 LEU A CA 1
ATOM 3335 C C . LEU A 1 417 ? -5.582 -25.453 -33.531 1 88.81 417 LEU A C 1
ATOM 3337 O O . LEU A 1 417 ? -6.445 -26.328 -33.594 1 88.81 417 LEU A O 1
ATOM 3341 N N . VAL A 1 418 ? -5.281 -24.812 -32.438 1 90.69 418 VAL A N 1
ATOM 3342 C CA . VAL A 1 418 ? -6.07 -24.922 -31.219 1 90.69 418 VAL A CA 1
ATOM 3343 C C . VAL A 1 418 ? -7.07 -23.766 -31.141 1 90.69 418 VAL A C 1
ATOM 3345 O O . VAL A 1 418 ? -6.68 -22.594 -31.172 1 90.69 418 VAL A O 1
ATOM 3348 N N . CYS A 1 419 ? -8.383 -24.031 -31.047 1 89.06 419 CYS A N 1
ATOM 3349 C CA . CYS A 1 419 ? -9.422 -23 -31 1 89.06 419 CYS A CA 1
ATOM 3350 C C . CYS A 1 419 ? -10.328 -23.203 -29.781 1 89.06 419 CYS A C 1
ATOM 3352 O O . CYS A 1 419 ? -10.844 -24.297 -29.562 1 89.06 419 CYS A O 1
ATOM 3354 N N . PRO A 1 420 ? -10.469 -22.156 -29.031 1 88.44 420 PRO A N 1
ATOM 3355 C CA . PRO A 1 420 ? -11.422 -22.281 -27.938 1 88.44 420 PRO A CA 1
ATOM 3356 C C . PRO A 1 420 ? -12.852 -22.516 -28.422 1 88.44 420 PRO A C 1
ATOM 3358 O O . PRO A 1 420 ? -13.25 -22 -29.469 1 88.44 420 PRO A O 1
ATOM 3361 N N . VAL A 1 421 ? -13.547 -23.344 -27.719 1 82.38 421 VAL A N 1
ATOM 3362 C CA . VAL A 1 421 ? -14.953 -23.578 -28.031 1 82.38 421 VAL A CA 1
ATOM 3363 C C . VAL A 1 421 ? -15.82 -22.531 -27.312 1 82.38 421 VAL A C 1
ATOM 3365 O O . VAL A 1 421 ? -15.656 -22.297 -26.125 1 82.38 421 VAL A O 1
ATOM 3368 N N . SER A 1 422 ? -16.281 -21.328 -27.984 1 64.38 422 SER A N 1
ATOM 3369 C CA . SER A 1 422 ? -16.969 -20.156 -27.484 1 64.38 422 SER A CA 1
ATOM 3370 C C . SER A 1 422 ? -18.188 -20.531 -26.641 1 64.38 422 SER A C 1
ATOM 3372 O O . SER A 1 422 ? -18.688 -19.734 -25.859 1 64.38 422 SER A O 1
ATOM 3374 N N . HIS A 1 423 ? -18.859 -21.719 -26.766 1 59.31 423 HIS A N 1
ATOM 3375 C CA . HIS A 1 423 ? -20.188 -21.734 -26.156 1 59.31 423 HIS A CA 1
ATOM 3376 C C . HIS A 1 423 ? -20.109 -21.422 -24.672 1 59.31 423 HIS A C 1
ATOM 3378 O O . HIS A 1 423 ? -19.078 -20.922 -24.188 1 59.31 423 HIS A O 1
ATOM 3384 N N . ASP A 1 424 ? -21.031 -22.062 -23.734 1 59.81 424 ASP A N 1
ATOM 3385 C CA . ASP A 1 424 ? -21.438 -21.844 -22.344 1 59.81 424 ASP A CA 1
ATOM 3386 C C . ASP A 1 424 ? -20.281 -22.062 -21.391 1 59.81 424 ASP A C 1
ATOM 3388 O O . ASP A 1 424 ? -19.797 -23.188 -21.219 1 59.81 424 ASP A O 1
ATOM 3392 N N . ALA A 1 425 ? -19.547 -20.984 -21.141 1 69.88 425 ALA A N 1
ATOM 3393 C CA . ALA A 1 425 ? -18.5 -21.031 -20.125 1 69.88 425 ALA A CA 1
ATOM 3394 C C . ALA A 1 425 ? -18.969 -21.766 -18.875 1 69.88 425 ALA A C 1
ATOM 3396 O O . ALA A 1 425 ? -20.062 -21.5 -18.375 1 69.88 425 ALA A O 1
ATOM 3397 N N . LEU A 1 426 ? -18.328 -22.906 -18.641 1 86.19 426 LEU A N 1
ATOM 3398 C CA . LEU A 1 426 ? -18.609 -23.625 -17.391 1 86.19 426 LEU A CA 1
ATOM 3399 C C . LEU A 1 426 ? -18.297 -22.75 -16.188 1 86.19 426 LEU A C 1
ATOM 3401 O O . LEU A 1 426 ? -17.375 -21.938 -16.219 1 86.19 426 LEU A O 1
ATOM 3405 N N . PRO A 1 427 ? -19.125 -22.906 -15.188 1 91.25 427 PRO A N 1
ATOM 3406 C CA . PRO A 1 427 ? -18.875 -22.094 -13.992 1 91.25 427 PRO A CA 1
ATOM 3407 C C . PRO A 1 427 ? -17.547 -22.422 -13.32 1 91.25 427 PRO A C 1
ATOM 3409 O O . PRO A 1 427 ? -17.078 -23.562 -13.414 1 91.25 427 PRO A O 1
ATOM 3412 N N . VAL A 1 428 ? -17.016 -21.453 -12.727 1 93.81 428 VAL A N 1
ATOM 3413 C CA . VAL A 1 428 ? -15.859 -21.688 -11.867 1 93.81 428 VAL A CA 1
ATOM 3414 C C . VAL A 1 428 ? -16.297 -22.438 -10.609 1 93.81 428 VAL A C 1
ATOM 3416 O O . VAL A 1 428 ? -17.25 -22.031 -9.938 1 93.81 428 VAL A O 1
ATOM 3419 N N . GLN A 1 429 ? -15.625 -23.484 -10.383 1 95.12 429 GLN A N 1
ATOM 3420 C CA . GLN A 1 429 ? -15.969 -24.297 -9.219 1 95.12 429 GLN A CA 1
ATOM 3421 C C . GLN A 1 429 ? -15 -24.031 -8.07 1 95.12 429 GLN A C 1
ATOM 3423 O O . GLN A 1 429 ? -13.781 -24.078 -8.25 1 95.12 429 GLN A O 1
ATOM 3428 N N . ILE A 1 430 ? -15.555 -23.766 -6.895 1 95.69 430 ILE A N 1
ATOM 3429 C CA . ILE A 1 430 ? -14.766 -23.531 -5.691 1 95.69 430 ILE A CA 1
ATOM 3430 C C . ILE A 1 430 ? -15.25 -24.438 -4.566 1 95.69 430 ILE A C 1
ATOM 3432 O O . ILE A 1 430 ? -16.438 -24.422 -4.215 1 95.69 430 ILE A O 1
ATOM 3436 N N . ASP A 1 431 ? -14.375 -25.234 -4.047 1 96 431 ASP A N 1
ATOM 3437 C CA . ASP A 1 431 ? -14.672 -26.109 -2.914 1 96 431 ASP A CA 1
ATOM 3438 C C . ASP A 1 431 ? -13.875 -25.703 -1.679 1 96 431 ASP A C 1
ATOM 3440 O O . ASP A 1 431 ? -12.648 -25.562 -1.739 1 96 431 ASP A O 1
ATOM 3444 N N . ILE A 1 432 ? -14.562 -25.547 -0.6 1 95.88 432 ILE A N 1
ATOM 3445 C CA . ILE A 1 432 ? -13.93 -25.109 0.642 1 95.88 432 ILE A CA 1
ATOM 3446 C C . ILE A 1 432 ? -13.852 -26.297 1.617 1 95.88 432 ILE A C 1
ATOM 3448 O O . ILE A 1 432 ? -14.867 -26.938 1.893 1 95.88 432 ILE A O 1
ATOM 3452 N N . THR A 1 433 ? -12.688 -26.594 2.074 1 94.31 433 THR A N 1
ATOM 3453 C CA . THR A 1 433 ? -12.461 -27.609 3.098 1 94.31 433 THR A CA 1
ATOM 3454 C C . THR A 1 433 ? -11.922 -26.969 4.375 1 94.31 433 THR A C 1
ATOM 3456 O O . THR A 1 433 ? -10.891 -26.297 4.355 1 94.31 433 THR A O 1
ATOM 3459 N N . VAL A 1 434 ? -12.602 -27.219 5.457 1 92.12 434 VAL A N 1
ATOM 3460 C CA . VAL A 1 434 ? -12.211 -26.625 6.738 1 92.12 434 VAL A CA 1
ATOM 3461 C C . VAL A 1 434 ? -11.789 -27.734 7.699 1 92.12 434 VAL A C 1
ATOM 3463 O O . VAL A 1 434 ? -12.562 -28.656 7.973 1 92.12 434 VAL A O 1
ATOM 3466 N N . ALA A 1 435 ? -10.578 -27.703 8.039 1 87.69 435 ALA A N 1
ATOM 3467 C CA . ALA A 1 435 ? -10.031 -28.531 9.117 1 87.69 435 ALA A CA 1
ATOM 3468 C C . ALA A 1 435 ? -9.648 -27.688 10.328 1 87.69 435 ALA A C 1
ATOM 3470 O O . ALA A 1 435 ? -9.633 -26.453 10.25 1 87.69 435 ALA A O 1
ATOM 3471 N N . PRO A 1 436 ? -9.484 -28.234 11.508 1 82.56 436 PRO A N 1
ATOM 3472 C CA . PRO A 1 436 ? -9.188 -27.453 12.711 1 82.56 436 PRO A CA 1
ATOM 3473 C C . PRO A 1 436 ? -7.992 -26.516 12.523 1 82.56 436 PRO A C 1
ATOM 3475 O O . PRO A 1 436 ? -8.008 -25.391 13.016 1 82.56 436 PRO A O 1
ATOM 3478 N N . ASP A 1 437 ? -7.055 -27.016 11.711 1 84.25 437 ASP A N 1
ATOM 3479 C CA . ASP A 1 437 ? -5.871 -26.156 11.633 1 84.25 437 ASP A CA 1
ATOM 3480 C C . ASP A 1 437 ? -5.617 -25.703 10.195 1 84.25 437 ASP A C 1
ATOM 3482 O O . ASP A 1 437 ? -4.516 -25.266 9.859 1 84.25 437 ASP A O 1
ATOM 3486 N N . ALA A 1 438 ? -6.672 -25.891 9.477 1 91.12 438 ALA A N 1
ATOM 3487 C CA . ALA A 1 438 ? -6.402 -25.531 8.086 1 91.12 438 ALA A CA 1
ATOM 3488 C C . ALA A 1 438 ? -7.684 -25.125 7.367 1 91.12 438 ALA A C 1
ATOM 3490 O O . ALA A 1 438 ? -8.727 -25.766 7.523 1 91.12 438 ALA A O 1
ATOM 3491 N N . PHE A 1 439 ? -7.648 -24.016 6.754 1 94.44 439 PHE A N 1
ATOM 3492 C CA . PHE A 1 439 ? -8.68 -23.562 5.836 1 94.44 439 PHE A CA 1
ATOM 3493 C C . PHE A 1 439 ? -8.195 -23.641 4.395 1 94.44 439 PHE A C 1
ATOM 3495 O O . PHE A 1 439 ? -7.344 -22.844 3.984 1 94.44 439 PHE A O 1
ATOM 3502 N N . GLN A 1 440 ? -8.758 -24.562 3.643 1 95.44 440 GLN A N 1
ATOM 3503 C CA . GLN A 1 440 ? -8.281 -24.797 2.285 1 95.44 440 GLN A CA 1
ATOM 3504 C C . GLN A 1 440 ? -9.391 -24.578 1.262 1 95.44 440 GLN A C 1
ATOM 3506 O O . GLN A 1 440 ? -10.539 -24.969 1.492 1 95.44 440 GLN A O 1
ATOM 3511 N N . VAL A 1 441 ? -9.008 -23.922 0.181 1 96.5 441 VAL A N 1
ATOM 3512 C CA . VAL A 1 441 ? -9.93 -23.672 -0.922 1 96.5 441 VAL A CA 1
ATOM 3513 C C . VAL A 1 441 ? -9.375 -24.281 -2.207 1 96.5 441 VAL A C 1
ATOM 3515 O O . VAL A 1 441 ? -8.242 -24.016 -2.596 1 96.5 441 VAL A O 1
ATOM 3518 N N . ASN A 1 442 ? -10.172 -25.109 -2.848 1 95.81 442 ASN A N 1
ATOM 3519 C CA . ASN A 1 442 ? -9.82 -25.703 -4.133 1 95.81 442 ASN A CA 1
ATOM 3520 C C . ASN A 1 442 ? -10.625 -25.094 -5.273 1 95.81 442 ASN A C 1
ATOM 3522 O O . ASN A 1 442 ? -11.844 -24.969 -5.184 1 95.81 442 ASN A O 1
ATOM 3526 N N . VAL A 1 443 ? -9.914 -24.688 -6.277 1 96.31 443 VAL A N 1
ATOM 3527 C CA . VAL A 1 443 ? -10.531 -24.016 -7.418 1 96.31 443 VAL A CA 1
ATOM 3528 C C . VAL A 1 443 ? -10.359 -24.875 -8.672 1 96.31 443 VAL A C 1
ATOM 3530 O O . VAL A 1 443 ? -9.281 -25.422 -8.922 1 96.31 443 VAL A O 1
ATOM 3533 N N . PHE A 1 444 ? -11.43 -24.953 -9.461 1 95.88 444 PHE A N 1
ATOM 3534 C CA . PHE A 1 444 ? -11.422 -25.656 -10.734 1 95.88 444 PHE A CA 1
ATOM 3535 C C . PHE A 1 444 ? -12 -24.781 -11.844 1 95.88 444 PHE A C 1
ATOM 3537 O O . PHE A 1 444 ? -13.109 -24.266 -11.711 1 95.88 444 PHE A O 1
ATOM 3544 N N . VAL A 1 445 ? -11.281 -24.578 -12.82 1 94.69 445 VAL A N 1
ATOM 3545 C CA . VAL A 1 445 ? -11.742 -23.875 -14.016 1 94.69 445 VAL A CA 1
ATOM 3546 C C . VAL A 1 445 ? -11.641 -24.797 -15.234 1 94.69 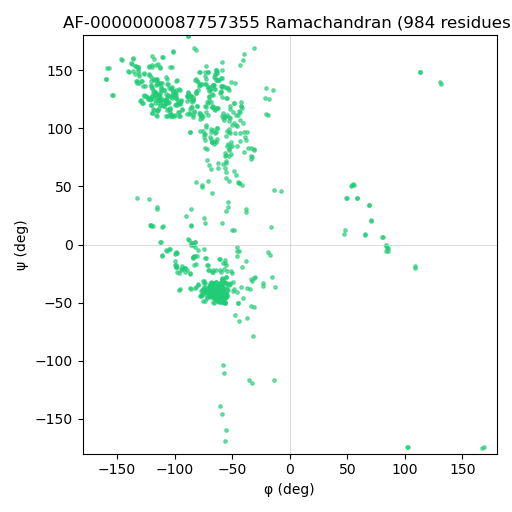445 VAL A C 1
ATOM 3548 O O . VAL A 1 445 ? -10.578 -25.359 -15.508 1 94.69 445 VAL A O 1
ATOM 3551 N N . VAL A 1 446 ? -12.727 -24.938 -15.977 1 93.88 446 VAL A N 1
ATOM 3552 C CA . VAL A 1 446 ? -12.781 -25.859 -17.094 1 93.88 446 VAL A CA 1
ATOM 3553 C C . VAL A 1 446 ? -13.031 -25.094 -18.391 1 93.88 446 VAL A C 1
ATOM 3555 O O . VAL A 1 446 ? -13.891 -24.203 -18.438 1 93.88 446 VAL A O 1
ATOM 3558 N N . MET A 1 447 ? -12.25 -25.406 -19.359 1 92.94 447 MET A N 1
ATOM 3559 C CA . MET A 1 447 ? -12.438 -24.844 -20.688 1 92.94 447 MET A CA 1
ATOM 3560 C C . MET A 1 447 ? -12.336 -25.938 -21.75 1 92.94 447 MET A C 1
ATOM 3562 O O . MET A 1 447 ? -11.648 -26.938 -21.562 1 92.94 447 MET A O 1
ATOM 3566 N N . HIS A 1 448 ? -13.016 -25.688 -22.891 1 92.25 448 HIS A N 1
ATOM 3567 C CA . HIS A 1 448 ? -13 -26.641 -24 1 92.25 448 HIS A CA 1
ATOM 3568 C C . HIS A 1 448 ? -12.328 -26.031 -25.234 1 92.25 448 HIS A C 1
ATOM 3570 O O . HIS A 1 448 ? -12.5 -24.844 -25.516 1 92.25 448 HIS A O 1
ATOM 3576 N N . PHE A 1 449 ? -11.594 -26.875 -25.875 1 91.75 449 PHE A N 1
ATOM 3577 C CA . PHE A 1 449 ? -10.906 -26.469 -27.094 1 91.75 449 PHE A CA 1
ATOM 3578 C C . PHE A 1 449 ? -11.117 -27.484 -28.203 1 91.75 449 PHE A C 1
ATOM 3580 O O . PHE A 1 449 ? -11.391 -28.656 -27.922 1 91.75 449 PHE A O 1
ATOM 3587 N N . LYS A 1 450 ? -11.086 -26.969 -29.422 1 90.25 450 LYS A N 1
ATOM 3588 C CA . LYS A 1 450 ? -11.102 -27.859 -30.578 1 90.25 450 LYS A CA 1
ATOM 3589 C C . LYS A 1 450 ? -9.789 -27.781 -31.359 1 90.25 450 LYS A C 1
ATOM 3591 O O . LYS A 1 450 ? -9.172 -26.719 -31.422 1 90.25 450 LYS A O 1
ATOM 3596 N N . ILE A 1 451 ? -9.32 -28.922 -31.781 1 91.19 451 ILE A N 1
ATOM 3597 C CA . ILE A 1 451 ? -8.148 -29.016 -32.656 1 91.19 451 ILE A CA 1
ATOM 3598 C C . ILE A 1 451 ? -8.594 -29.188 -34.094 1 91.19 451 ILE A C 1
ATOM 3600 O O . ILE A 1 451 ? -9.305 -30.141 -34.438 1 91.19 451 ILE A O 1
ATOM 3604 N N . MET A 1 452 ? -8.164 -28.234 -34.875 1 88.31 452 MET A N 1
ATOM 3605 C CA . MET A 1 452 ? -8.617 -28.297 -36.281 1 88.31 452 MET A CA 1
ATOM 3606 C C . MET A 1 452 ? -7.469 -28 -37.219 1 88.31 452 MET A C 1
ATOM 3608 O O . MET A 1 452 ? -6.434 -27.469 -36.812 1 88.31 452 MET A O 1
ATOM 3612 N N . THR A 1 453 ? -7.641 -28.406 -38.469 1 84.25 453 THR A N 1
ATOM 3613 C CA . THR A 1 453 ? -6.637 -28.156 -39.469 1 84.25 453 THR A CA 1
ATOM 3614 C C . THR A 1 453 ? -6.629 -26.688 -39.875 1 84.25 453 THR A C 1
ATOM 3616 O O . THR A 1 453 ? -7.633 -25.984 -39.719 1 84.25 453 THR A O 1
ATOM 3619 N N . GLN A 1 454 ? -5.43 -26.109 -40.188 1 74.31 454 GLN A N 1
ATOM 3620 C CA . GLN A 1 454 ? -5.273 -24.719 -40.594 1 74.31 454 GLN A CA 1
ATOM 3621 C C . GLN A 1 454 ? -6.039 -24.453 -41.906 1 74.31 454 GLN A C 1
ATOM 3623 O O . GLN A 1 454 ? -6.441 -23.328 -42.156 1 74.31 454 GLN A O 1
ATOM 3628 N N . ASP A 1 455 ? -6.094 -25.422 -42.812 1 62.91 455 ASP A N 1
ATOM 3629 C CA . ASP A 1 455 ? -6.75 -25.219 -44.094 1 62.91 455 ASP A CA 1
ATOM 3630 C C . ASP A 1 455 ? -8.242 -24.953 -43.938 1 62.91 455 ASP A C 1
ATOM 3632 O O . ASP A 1 455 ? -8.953 -25.766 -43.312 1 62.91 455 ASP A O 1
ATOM 3636 N N . THR A 1 456 ? -8.547 -23.703 -43.781 1 55.56 456 THR A N 1
ATOM 3637 C CA . THR A 1 456 ? -9.859 -23.109 -43.594 1 55.56 456 THR A CA 1
ATOM 3638 C C . THR A 1 456 ? -10.875 -23.703 -44.562 1 55.56 456 THR A C 1
ATOM 3640 O O . THR A 1 456 ? -11.977 -23.172 -44.719 1 55.56 456 THR A O 1
ATOM 3643 N N . SER A 1 457 ? -10.562 -24.469 -45.406 1 51.88 457 SER A N 1
ATOM 3644 C CA . SER A 1 457 ? -11.711 -24.828 -46.219 1 51.88 457 SER A CA 1
ATOM 3645 C C . SER A 1 457 ? -12.828 -25.422 -45.375 1 51.88 457 SER A C 1
ATOM 3647 O O . SER A 1 457 ? -12.578 -25.984 -44.312 1 51.88 457 SER A O 1
ATOM 3649 N N . ALA A 1 458 ? -14.102 -25.016 -45.625 1 51.75 458 ALA A N 1
ATOM 3650 C CA . ALA A 1 458 ? -15.406 -25.062 -44.969 1 51.75 458 ALA A CA 1
ATOM 3651 C C . ALA A 1 458 ? -15.562 -26.344 -44.156 1 51.75 458 ALA A C 1
ATOM 3653 O O . ALA A 1 458 ? -16.266 -26.359 -43.125 1 51.75 458 ALA A O 1
ATOM 3654 N N . SER A 1 459 ? -15.336 -27.484 -44.781 1 48.94 459 SER A N 1
ATOM 3655 C CA . SER A 1 459 ? -15.93 -28.734 -44.281 1 48.94 459 SER A CA 1
ATOM 3656 C C . SER A 1 459 ? -15.023 -29.406 -43.25 1 48.94 459 SER A C 1
ATOM 3658 O O . SER A 1 459 ? -15.203 -30.594 -42.969 1 48.94 459 SER A O 1
ATOM 3660 N N . VAL A 1 460 ? -13.906 -28.812 -42.844 1 55.88 460 VAL A N 1
ATOM 3661 C CA . VAL A 1 460 ? -12.938 -29.734 -42.25 1 55.88 460 VAL A CA 1
ATOM 3662 C C . VAL A 1 460 ? -13.281 -29.969 -40.781 1 55.88 460 VAL A C 1
ATOM 3664 O O . VAL A 1 460 ? -13.492 -29.016 -40.031 1 55.88 460 VAL A O 1
ATOM 3667 N N . ALA A 1 461 ? -13.68 -31.25 -40.406 1 66.62 461 ALA A N 1
ATOM 3668 C CA . ALA A 1 461 ? -14.039 -31.859 -39.125 1 66.62 461 ALA A CA 1
ATOM 3669 C C . ALA A 1 461 ? -12.953 -31.641 -38.094 1 66.62 461 ALA A C 1
ATOM 3671 O O . ALA A 1 461 ? -11.773 -31.562 -38.406 1 66.62 461 ALA A O 1
ATOM 3672 N N . ASP A 1 462 ? -13.227 -31.266 -36.875 1 83.44 462 ASP A N 1
ATOM 3673 C CA . ASP A 1 462 ? -12.359 -31.219 -35.688 1 83.44 462 ASP A CA 1
ATOM 3674 C C . ASP A 1 462 ? -11.594 -32.531 -35.531 1 83.44 462 ASP A C 1
ATOM 3676 O O . ASP A 1 462 ? -12.172 -33.625 -35.656 1 83.44 462 ASP A O 1
ATOM 3680 N N . TRP A 1 463 ? -10.234 -32.375 -35.531 1 89.12 463 TRP A N 1
ATOM 3681 C CA . TRP A 1 463 ? -9.453 -33.594 -35.25 1 89.12 463 TRP A CA 1
ATOM 3682 C C . TRP A 1 463 ? -9.758 -34.125 -33.844 1 89.12 463 TRP A C 1
ATOM 3684 O O . TRP A 1 463 ? -9.867 -35.344 -33.656 1 89.12 463 TRP A O 1
ATOM 3694 N N . ALA A 1 464 ? -9.867 -33.219 -32.906 1 91.62 464 ALA A N 1
ATOM 3695 C CA . ALA A 1 464 ? -10.125 -33.594 -31.531 1 91.62 464 ALA A CA 1
ATOM 3696 C C . ALA A 1 464 ? -10.742 -32.469 -30.734 1 91.62 464 ALA A C 1
ATOM 3698 O O . ALA A 1 464 ? -10.633 -31.297 -31.141 1 91.62 464 ALA A O 1
ATOM 3699 N N . ARG A 1 465 ? -11.5 -32.844 -29.734 1 91.94 465 ARG A N 1
ATOM 3700 C CA . ARG A 1 465 ? -11.984 -31.906 -28.734 1 91.94 465 ARG A CA 1
ATOM 3701 C C . ARG A 1 465 ? -11.359 -32.188 -27.375 1 91.94 465 ARG A C 1
ATOM 3703 O O . ARG A 1 465 ? -11.375 -33.312 -26.906 1 91.94 465 ARG A O 1
ATOM 3710 N N . LEU A 1 466 ? -10.805 -31.156 -26.875 1 93.81 466 LEU A N 1
ATOM 3711 C CA . LEU A 1 466 ? -10.062 -31.312 -25.625 1 93.81 466 LEU A CA 1
ATOM 3712 C C . LEU A 1 466 ? -10.703 -30.516 -24.5 1 93.81 466 LEU A C 1
ATOM 3714 O O . LEU A 1 466 ? -11.273 -29.438 -24.734 1 93.81 466 LEU A O 1
ATOM 3718 N N . GLU A 1 467 ? -10.68 -31.094 -23.344 1 94.25 467 GLU A N 1
ATOM 3719 C CA . GLU A 1 467 ? -11.055 -30.406 -22.109 1 94.25 467 GLU A CA 1
ATOM 3720 C C . GLU A 1 467 ? -9.828 -30.109 -21.25 1 94.25 467 GLU A C 1
ATOM 3722 O O . GLU A 1 467 ? -9.031 -31.016 -20.969 1 94.25 467 GLU A O 1
ATOM 3727 N N . GLY A 1 468 ? -9.648 -28.844 -20.984 1 95.5 468 GLY A N 1
ATOM 3728 C CA . GLY A 1 468 ? -8.625 -28.438 -20.031 1 95.5 468 GLY A CA 1
ATOM 3729 C C . GLY A 1 468 ? -9.195 -28 -18.703 1 95.5 468 GLY A C 1
ATOM 3730 O O . GLY A 1 468 ? -10.125 -27.188 -18.656 1 95.5 468 GLY A O 1
ATOM 3731 N N . THR A 1 469 ? -8.695 -28.578 -17.641 1 95.69 469 THR A N 1
ATOM 3732 C CA . THR A 1 469 ? -9.125 -28.203 -16.297 1 95.69 469 THR A CA 1
ATOM 3733 C C . THR A 1 469 ? -7.949 -27.656 -15.484 1 95.69 469 THR A C 1
ATOM 3735 O O . THR A 1 469 ? -6.98 -28.375 -15.227 1 95.69 469 THR A O 1
ATOM 3738 N N . LEU A 1 470 ? -8.07 -26.438 -15.125 1 96.25 470 LEU A N 1
ATOM 3739 C CA . LEU A 1 470 ? -7.105 -25.859 -14.195 1 96.25 470 LEU A CA 1
ATOM 3740 C C . LEU A 1 470 ? -7.492 -26.172 -12.75 1 96.25 470 LEU A C 1
ATOM 3742 O O . LEU A 1 470 ? -8.641 -25.953 -12.359 1 96.25 470 LEU A O 1
ATOM 3746 N N . LYS A 1 471 ? -6.59 -26.734 -12.047 1 96.06 471 LYS A N 1
ATOM 3747 C CA . LYS A 1 471 ? -6.77 -27.031 -10.625 1 96.06 471 LYS A CA 1
ATOM 3748 C C . LYS A 1 471 ? -5.777 -26.25 -9.773 1 96.06 471 LYS A C 1
ATOM 3750 O O . LYS A 1 471 ? -4.562 -26.344 -9.977 1 96.06 471 LYS A O 1
ATOM 3755 N N . ARG A 1 472 ? -6.266 -25.531 -8.828 1 94.75 472 ARG A N 1
ATOM 3756 C CA . ARG A 1 472 ? -5.434 -24.797 -7.887 1 94.75 472 ARG A CA 1
ATOM 3757 C C . ARG A 1 472 ? -5.945 -24.953 -6.457 1 94.75 472 ARG A C 1
ATOM 3759 O O . ARG A 1 472 ? -7.152 -25.094 -6.238 1 94.75 472 ARG A O 1
ATOM 3766 N N . SER A 1 473 ? -5.016 -24.906 -5.582 1 93.19 473 SER A N 1
ATOM 3767 C CA . SER A 1 473 ? -5.352 -24.984 -4.164 1 93.19 473 SER A CA 1
ATOM 3768 C C . SER A 1 473 ? -4.742 -23.828 -3.385 1 93.19 473 SER A C 1
ATOM 3770 O O . SER A 1 473 ? -3.588 -23.469 -3.615 1 93.19 473 SER A O 1
ATOM 3772 N N . PHE A 1 474 ? -5.555 -23.297 -2.533 1 93.69 474 PHE A N 1
ATOM 3773 C CA . PHE A 1 474 ? -5.125 -22.219 -1.654 1 93.69 474 PHE A CA 1
ATOM 3774 C C . PHE A 1 474 ? -5.371 -22.578 -0.194 1 93.69 474 PHE A C 1
ATOM 3776 O O . PHE A 1 474 ? -6.461 -23.031 0.165 1 93.69 474 PHE A O 1
ATOM 3783 N N . THR A 1 475 ? -4.379 -22.469 0.584 1 93.56 475 THR A N 1
ATOM 3784 C CA . THR A 1 475 ? -4.508 -22.672 2.023 1 93.56 475 THR A CA 1
ATOM 3785 C C . THR A 1 475 ? -4.172 -21.375 2.775 1 93.56 475 THR A C 1
ATOM 3787 O O . THR A 1 475 ? -3.141 -20.75 2.52 1 93.56 475 THR A O 1
ATOM 3790 N N . TYR A 1 476 ? -5.039 -21.016 3.691 1 92.75 476 TYR A N 1
ATOM 3791 C CA . TYR A 1 476 ? -4.809 -19.797 4.449 1 92.75 476 TYR A CA 1
ATOM 3792 C C . TYR A 1 476 ? -3.486 -19.859 5.207 1 92.75 476 TYR A C 1
ATOM 3794 O O . TYR A 1 476 ? -3.203 -20.859 5.883 1 92.75 476 TYR A O 1
ATOM 3802 N N . GLY A 1 477 ? -2.701 -18.828 5.109 1 89.56 477 GLY A N 1
ATOM 3803 C CA . GLY A 1 477 ? -1.449 -18.734 5.844 1 89.56 477 GLY A CA 1
ATOM 3804 C C . GLY A 1 477 ? -0.298 -19.438 5.156 1 89.56 477 GLY A C 1
ATOM 3805 O O . GLY A 1 477 ? 0.838 -19.406 5.633 1 89.56 477 GLY A O 1
ATOM 3806 N N . LEU A 1 478 ? -0.593 -20.047 4.035 1 88.5 478 LEU A N 1
ATOM 3807 C CA . LEU A 1 478 ? 0.457 -20.766 3.322 1 88.5 478 LEU A CA 1
ATOM 3808 C C . LEU A 1 478 ? 0.621 -20.219 1.906 1 88.5 478 LEU A C 1
ATOM 3810 O O . LEU A 1 478 ? -0.331 -19.703 1.322 1 88.5 478 LEU A O 1
ATOM 3814 N N . VAL A 1 479 ? 1.772 -20.391 1.476 1 83.31 479 VAL A N 1
ATOM 3815 C CA . VAL A 1 479 ? 2.051 -19.984 0.102 1 83.31 479 VAL A CA 1
ATOM 3816 C C . VAL A 1 479 ? 1.263 -20.875 -0.867 1 83.31 479 VAL A C 1
ATOM 3818 O O . VAL A 1 479 ? 1.169 -22.078 -0.676 1 83.31 479 VAL A O 1
ATOM 3821 N N . ALA A 1 480 ? 0.725 -20.094 -1.854 1 76.12 480 ALA A N 1
ATOM 3822 C CA . ALA A 1 480 ? -0.086 -20.812 -2.832 1 76.12 480 ALA A CA 1
ATOM 3823 C C . ALA A 1 480 ? 0.789 -21.641 -3.76 1 76.12 480 ALA A C 1
ATOM 3825 O O . ALA A 1 480 ? 1.866 -21.203 -4.172 1 76.12 480 ALA A O 1
ATOM 3826 N N . GLN A 1 481 ? 0.308 -22.812 -4.008 1 75.06 481 GLN A N 1
ATOM 3827 C CA . GLN A 1 481 ? 0.923 -23.625 -5.051 1 75.06 481 GLN A CA 1
ATOM 3828 C C . GLN A 1 481 ? 0.44 -23.203 -6.434 1 75.06 481 GLN A C 1
ATOM 3830 O O . GLN A 1 481 ? -0.69 -22.734 -6.59 1 75.06 481 GLN A O 1
ATOM 3835 N N . PRO A 1 482 ? 1.275 -23.188 -7.379 1 79.06 482 PRO A N 1
ATOM 3836 C CA . PRO A 1 482 ? 0.884 -22.719 -8.711 1 79.06 482 PRO A CA 1
ATOM 3837 C C . PRO A 1 482 ? -0.327 -23.469 -9.266 1 79.06 482 PRO A C 1
ATOM 3839 O O . PRO A 1 482 ? -1.198 -22.859 -9.891 1 79.06 482 PRO A O 1
ATOM 3842 N N . GLY A 1 483 ? -0.421 -24.719 -9.031 1 89.19 483 GLY A N 1
ATOM 3843 C CA . GLY A 1 483 ? -1.508 -25.516 -9.578 1 89.19 483 GLY A CA 1
ATOM 3844 C C . GLY A 1 483 ? -1.094 -26.344 -10.781 1 89.19 483 GLY A C 1
ATOM 3845 O O . GLY A 1 483 ? 0.097 -26.562 -11.008 1 89.19 483 GLY A O 1
ATOM 3846 N N . SER A 1 484 ? -2.053 -27 -11.406 1 94.19 484 SER A N 1
ATOM 3847 C CA . SER A 1 484 ? -1.815 -27.859 -12.555 1 94.19 484 SER A CA 1
ATOM 3848 C C . SER A 1 484 ? -2.988 -27.812 -13.531 1 94.19 484 SER A C 1
ATOM 3850 O O . SER A 1 484 ? -4.086 -27.391 -13.172 1 94.19 484 SER A O 1
ATOM 3852 N N . ILE A 1 485 ? -2.643 -28.188 -14.672 1 96.19 485 ILE A N 1
ATOM 3853 C CA . ILE A 1 485 ? -3.662 -28.297 -15.711 1 96.19 485 ILE A CA 1
ATOM 3854 C C . ILE A 1 485 ? -3.809 -29.766 -16.125 1 96.19 485 ILE A C 1
ATOM 3856 O O . ILE A 1 485 ? -2.814 -30.453 -16.375 1 96.19 485 ILE A O 1
ATOM 3860 N N . GLU A 1 486 ? -5.008 -30.219 -16.141 1 97.5 486 GLU A N 1
ATOM 3861 C CA . GLU A 1 486 ? -5.328 -31.562 -16.641 1 97.5 486 GLU A CA 1
ATOM 3862 C C . GLU A 1 486 ? -6.035 -31.484 -17.984 1 97.5 486 GLU A C 1
ATOM 3864 O O . GLU A 1 486 ? -7.027 -30.781 -18.141 1 97.5 486 GLU A O 1
ATOM 3869 N N . ILE A 1 487 ? -5.516 -32.125 -18.953 1 96.81 487 ILE A N 1
ATOM 3870 C CA . ILE A 1 487 ? -6.098 -32.156 -20.281 1 96.81 487 ILE A CA 1
ATOM 3871 C C . ILE A 1 487 ? -6.672 -33.531 -20.578 1 96.81 487 ILE A C 1
ATOM 3873 O O . ILE A 1 487 ? -6.016 -34.562 -20.328 1 96.81 487 ILE A O 1
ATOM 3877 N N . ASP A 1 488 ? -7.832 -33.562 -21.062 1 96 488 ASP A N 1
ATOM 3878 C CA . ASP A 1 488 ? -8.484 -34.812 -21.453 1 96 488 ASP A CA 1
ATOM 3879 C C . ASP A 1 488 ? -9.203 -34.656 -22.797 1 96 488 ASP A C 1
ATOM 3881 O O . ASP A 1 488 ? -9.516 -33.531 -23.219 1 96 488 ASP A O 1
ATOM 3885 N N . ILE A 1 489 ? -9.406 -35.75 -23.516 1 94.12 489 ILE A N 1
ATOM 3886 C CA . ILE A 1 489 ? -10.141 -35.75 -24.781 1 94.12 489 ILE A CA 1
ATOM 3887 C C . ILE A 1 489 ? -11.633 -35.938 -24.516 1 94.12 489 ILE A C 1
ATOM 3889 O O . ILE A 1 489 ? -12.031 -36.75 -23.672 1 94.12 489 ILE A O 1
ATOM 3893 N N . ILE A 1 490 ? -12.445 -35 -25.109 1 88.38 490 ILE A N 1
ATOM 3894 C CA . ILE A 1 490 ? -13.891 -35.094 -25 1 88.38 490 ILE A CA 1
ATOM 3895 C C . ILE A 1 490 ? -14.43 -36 -26.109 1 88.38 490 ILE A C 1
ATOM 3897 O O . ILE A 1 490 ? -14.078 -35.844 -27.281 1 88.38 490 ILE A O 1
ATOM 3901 N N . SER A 1 491 ? -15.102 -37.156 -25.828 1 75 491 SER A N 1
ATOM 3902 C CA . SER A 1 491 ? -15.68 -38.031 -26.828 1 75 491 SER A CA 1
ATOM 3903 C C . SER A 1 491 ? -16.844 -37.375 -27.562 1 75 491 SER A C 1
ATOM 3905 O O . SER A 1 491 ? -17.688 -36.719 -26.938 1 75 491 SER A O 1
ATOM 3907 N N . THR A 1 492 ? -16.625 -36.844 -28.734 1 56.88 492 THR A N 1
ATOM 3908 C CA . THR A 1 492 ? -17.719 -36.375 -29.578 1 56.88 492 THR A CA 1
ATOM 3909 C C . THR A 1 492 ? -18.844 -37.406 -29.625 1 56.88 492 THR A C 1
ATOM 3911 O O . THR A 1 492 ? -19.797 -37.25 -30.391 1 56.88 492 THR A O 1
ATOM 3914 N N . GLN A 1 493 ? -18.953 -38.531 -29.109 1 43.41 493 GLN A N 1
ATOM 3915 C CA . GLN A 1 493 ? -20.094 -39.312 -29.547 1 43.41 493 GLN A CA 1
ATOM 3916 C C . GLN A 1 493 ? -21.406 -38.562 -29.344 1 43.41 493 GLN A C 1
ATOM 3918 O O . GLN A 1 493 ? -22.422 -38.875 -29.969 1 43.41 493 GLN A O 1
ATOM 3923 N N . GLU A 1 494 ? -21.719 -37.844 -28.234 1 37.78 494 GLU A N 1
ATOM 3924 C CA . GLU A 1 494 ? -23.156 -37.562 -28.266 1 37.78 494 GLU A CA 1
ATOM 3925 C C . GLU A 1 494 ? -23.5 -36.469 -29.266 1 37.78 494 GLU A C 1
ATOM 3927 O O . GLU A 1 494 ? -22.781 -35.469 -29.375 1 37.78 494 GLU A O 1
ATOM 3932 N N . MET B 1 1 ? 4.676 4.613 -42.156 1 18.2 1 MET B N 1
ATOM 3933 C CA . MET B 1 1 ? 3.969 3.566 -42.875 1 18.2 1 MET B CA 1
ATOM 3934 C C . MET B 1 1 ? 3.703 2.363 -41.969 1 18.2 1 MET B C 1
ATOM 3936 O O . MET B 1 1 ? 4.375 1.337 -42.094 1 18.2 1 MET B O 1
ATOM 3940 N N . ASP B 1 2 ? 3.361 2.613 -40.75 1 18.12 2 ASP B N 1
ATOM 3941 C CA . ASP B 1 2 ? 3.113 2.23 -39.375 1 18.12 2 ASP B CA 1
ATOM 3942 C C . ASP B 1 2 ? 1.854 1.373 -39.25 1 18.12 2 ASP B C 1
ATOM 3944 O O . ASP B 1 2 ? 0.74 1.898 -39.25 1 18.12 2 ASP B O 1
ATOM 3948 N N . LYS B 1 3 ? 1.756 0.137 -40.094 1 20.81 3 LYS B N 1
ATOM 3949 C CA . LYS B 1 3 ? 0.431 -0.397 -40.406 1 20.81 3 LYS B CA 1
ATOM 3950 C C . LYS B 1 3 ? -0.332 -0.734 -39.125 1 20.81 3 LYS B C 1
ATOM 3952 O O . LYS B 1 3 ? 0.161 -1.487 -38.281 1 20.81 3 LYS B O 1
ATOM 3957 N N . ALA B 1 4 ? -1.366 0.004 -38.812 1 19.42 4 ALA B N 1
ATOM 3958 C CA . ALA B 1 4 ? -2.375 0.193 -37.781 1 19.42 4 ALA B CA 1
ATOM 3959 C C . ALA B 1 4 ? -3.184 -1.083 -37.562 1 19.42 4 ALA B C 1
ATOM 3961 O O . ALA B 1 4 ? -3.785 -1.611 -38.5 1 19.42 4 ALA B O 1
ATOM 3962 N N . TYR B 1 5 ? -2.508 -2.141 -36.969 1 19.91 5 TYR B N 1
ATOM 3963 C CA . TYR B 1 5 ? -3.254 -3.365 -36.719 1 19.91 5 TYR B CA 1
ATOM 3964 C C . TYR B 1 5 ? -4.695 -3.053 -36.312 1 19.91 5 TYR B C 1
ATOM 3966 O O . TYR B 1 5 ? -4.945 -2.338 -35.344 1 19.91 5 TYR B O 1
ATOM 3974 N N . GLN B 1 6 ? -5.574 -2.826 -37.281 1 19.95 6 GLN B N 1
ATOM 3975 C CA . GLN B 1 6 ? -6.984 -2.451 -37.281 1 19.95 6 GLN B CA 1
ATOM 3976 C C . GLN B 1 6 ? -7.797 -3.402 -36.406 1 19.95 6 GLN B C 1
ATOM 3978 O O . GLN B 1 6 ? -7.699 -4.621 -36.562 1 19.95 6 GLN B O 1
ATOM 3983 N N . ASP B 1 7 ? -8.117 -3.025 -35.188 1 21.47 7 ASP B N 1
ATOM 3984 C CA . ASP B 1 7 ? -9 -3.525 -34.156 1 21.47 7 ASP B CA 1
ATOM 3985 C C . ASP B 1 7 ? -10.336 -3.994 -34.719 1 21.47 7 ASP B C 1
ATOM 3987 O O . ASP B 1 7 ? -11.164 -3.176 -35.125 1 21.47 7 ASP B O 1
ATOM 3991 N N . HIS B 1 8 ? -10.258 -4.887 -35.781 1 21.95 8 HIS B N 1
ATOM 3992 C CA . HIS B 1 8 ? -11.531 -5.285 -36.344 1 21.95 8 HIS B CA 1
ATOM 3993 C C . HIS B 1 8 ? -12.508 -5.754 -35.281 1 21.95 8 HIS B C 1
ATOM 3995 O O . HIS B 1 8 ? -12.234 -6.727 -34.562 1 21.95 8 HIS B O 1
ATOM 4001 N N . SER B 1 9 ? -13.227 -4.855 -34.656 1 22.08 9 SER B N 1
ATOM 4002 C CA . SER B 1 9 ? -14.391 -4.926 -33.781 1 22.08 9 SER B CA 1
ATOM 4003 C C . SER B 1 9 ? -15.461 -5.848 -34.344 1 22.08 9 SER B C 1
ATOM 4005 O O . SER B 1 9 ? -16.062 -5.543 -35.375 1 22.08 9 SER B O 1
ATOM 4007 N N . ILE B 1 10 ? -15.172 -7.16 -34.562 1 22.22 10 ILE B N 1
ATOM 4008 C CA . ILE B 1 10 ? -16.25 -7.992 -35.062 1 22.22 10 ILE B CA 1
ATOM 4009 C C . ILE B 1 10 ? -17.531 -7.688 -34.281 1 22.22 10 ILE B C 1
ATOM 4011 O O . ILE B 1 10 ? -17.531 -7.641 -33.062 1 22.22 10 ILE B O 1
ATOM 4015 N N . PRO B 1 11 ? -18.5 -7.105 -34.906 1 23.53 11 PRO B N 1
ATOM 4016 C CA . PRO B 1 11 ? -19.812 -6.727 -34.344 1 23.53 11 PRO B CA 1
ATOM 4017 C C . PRO B 1 11 ? -20.547 -7.898 -33.719 1 23.53 11 PRO B C 1
ATOM 4019 O O . PRO B 1 11 ? -20.812 -8.906 -34.406 1 23.53 11 PRO B O 1
ATOM 4022 N N . PHE B 1 12 ? -20.109 -8.367 -32.594 1 20.28 12 PHE B N 1
ATOM 4023 C CA . PHE B 1 12 ? -20.844 -9.438 -31.922 1 20.28 12 PHE B CA 1
ATOM 4024 C C . PHE B 1 12 ? -22.312 -9.07 -31.781 1 20.28 12 PHE B C 1
ATOM 4026 O O . PHE B 1 12 ? -22.656 -8.109 -31.094 1 20.28 12 PHE B O 1
ATOM 4033 N N . ASN B 1 13 ? -23.031 -9.211 -32.875 1 20.5 13 ASN B N 1
ATOM 4034 C CA . ASN B 1 13 ? -24.484 -9.094 -32.844 1 20.5 13 ASN B CA 1
ATOM 4035 C C . ASN B 1 13 ? -25.094 -9.938 -31.719 1 20.5 13 ASN B C 1
ATOM 4037 O O . ASN B 1 13 ? -24.812 -11.133 -31.625 1 20.5 13 ASN B O 1
ATOM 4041 N N . GLN B 1 14 ? -25.5 -9.352 -30.703 1 20.08 14 GLN B N 1
ATOM 4042 C CA . GLN B 1 14 ? -26.125 -9.703 -29.438 1 20.08 14 GLN B CA 1
ATOM 4043 C C . GLN B 1 14 ? -27.406 -10.508 -29.656 1 20.08 14 GLN B C 1
ATOM 4045 O O . GLN B 1 14 ? -28.5 -10.008 -29.438 1 20.08 14 GLN B O 1
ATOM 4050 N N . GLN B 1 15 ? -27.469 -11.281 -30.812 1 21.72 15 GLN B N 1
ATOM 4051 C CA . GLN B 1 15 ? -28.797 -11.852 -30.703 1 21.72 15 GLN B CA 1
ATOM 4052 C C . GLN B 1 15 ? -28.906 -12.797 -29.516 1 21.72 15 GLN B C 1
ATOM 4054 O O . GLN B 1 15 ? -28.047 -13.656 -29.312 1 21.72 15 GLN B O 1
ATOM 4059 N N . GLN B 1 16 ? -29.734 -12.5 -28.547 1 20.97 16 GLN B N 1
ATOM 4060 C CA . GLN B 1 16 ? -30.203 -13.07 -27.281 1 20.97 16 GLN B CA 1
ATOM 4061 C C . GLN B 1 16 ? -30.719 -14.492 -27.469 1 20.97 16 GLN B C 1
ATOM 4063 O O . GLN B 1 16 ? -31.922 -14.734 -27.453 1 20.97 16 GLN B O 1
ATOM 4068 N N . ARG B 1 17 ? -30.141 -15.344 -28.328 1 23.34 17 ARG B N 1
ATOM 4069 C CA . ARG B 1 17 ? -30.969 -16.547 -28.297 1 23.34 17 ARG B CA 1
ATOM 4070 C C . ARG B 1 17 ? -30.797 -17.281 -26.969 1 23.34 17 ARG B C 1
ATOM 4072 O O . ARG B 1 17 ? -29.703 -17.328 -26.406 1 23.34 17 ARG B O 1
ATOM 4079 N N . GLU B 1 18 ? -31.938 -17.75 -26.344 1 22.77 18 GLU B N 1
ATOM 4080 C CA . GLU B 1 18 ? -32.25 -18.516 -25.141 1 22.77 18 GLU B CA 1
ATOM 4081 C C . GLU B 1 18 ? -31.516 -19.859 -25.156 1 22.77 18 GLU B C 1
ATOM 4083 O O . GLU B 1 18 ? -31.766 -20.703 -26.031 1 22.77 18 GLU B O 1
ATOM 4088 N N . LYS B 1 19 ? -30.25 -19.984 -25.094 1 26 19 LYS B N 1
ATOM 4089 C CA . LYS B 1 19 ? -29.75 -21.344 -25.25 1 26 19 LYS B CA 1
ATOM 4090 C C . LYS B 1 19 ? -30.297 -22.25 -24.141 1 26 19 LYS B C 1
ATOM 4092 O O . LYS B 1 19 ? -30.328 -21.859 -22.969 1 26 19 LYS B O 1
ATOM 4097 N N . PRO B 1 20 ? -30.859 -23.422 -24.469 1 21.36 20 PRO B N 1
ATOM 4098 C CA . PRO B 1 20 ? -31.484 -24.391 -23.562 1 21.36 20 PRO B CA 1
ATOM 4099 C C . PRO B 1 20 ? -30.484 -25 -22.594 1 21.36 20 PRO B C 1
ATOM 4101 O O . PRO B 1 20 ? -29.281 -25.047 -22.875 1 21.36 20 PRO B O 1
ATOM 4104 N N . ALA B 1 21 ? -30.859 -25.344 -21.312 1 23.09 21 ALA B N 1
ATOM 4105 C CA . ALA B 1 21 ? -30.266 -25.875 -20.094 1 23.09 21 ALA B CA 1
ATOM 4106 C C . ALA B 1 21 ? -29.703 -27.281 -20.312 1 23.09 21 ALA B C 1
ATOM 4108 O O . ALA B 1 21 ? -30.453 -28.219 -20.547 1 23.09 21 ALA B O 1
ATOM 4109 N N . ARG B 1 22 ? -28.625 -27.531 -21.047 1 23.11 22 ARG B N 1
ATOM 4110 C CA . ARG B 1 22 ? -28.203 -28.922 -21.203 1 23.11 22 ARG B CA 1
ATOM 4111 C C . ARG B 1 22 ? -27.719 -29.484 -19.875 1 23.11 22 ARG B C 1
ATOM 4113 O O . ARG B 1 22 ? -26.969 -28.828 -19.141 1 23.11 22 ARG B O 1
ATOM 4120 N N . VAL B 1 23 ? -28.359 -30.594 -19.25 1 21.66 23 VAL B N 1
ATOM 4121 C CA . VAL B 1 23 ? -28.25 -31.422 -18.062 1 21.66 23 VAL B CA 1
ATOM 4122 C C . VAL B 1 23 ? -27.047 -32.375 -18.203 1 21.66 23 VAL B C 1
ATOM 4124 O O . VAL B 1 23 ? -26.953 -33.125 -19.188 1 21.66 23 VAL B O 1
ATOM 4127 N N . TYR B 1 24 ? -25.875 -32 -17.922 1 21.27 24 TYR B N 1
ATOM 4128 C CA . TYR B 1 24 ? -24.812 -33 -18.047 1 21.27 24 TYR B CA 1
ATOM 4129 C C . TYR B 1 24 ? -24.812 -33.938 -16.844 1 21.27 24 TYR B C 1
ATOM 4131 O O . TYR B 1 24 ? -24.891 -33.5 -15.703 1 21.27 24 TYR B O 1
ATOM 4139 N N . ASP B 1 25 ? -25.125 -35.281 -16.938 1 21.89 25 ASP B N 1
ATOM 4140 C CA . ASP B 1 25 ? -25.156 -36.469 -16.062 1 21.89 25 ASP B CA 1
ATOM 4141 C C . ASP B 1 25 ? -23.75 -36.938 -15.719 1 21.89 25 ASP B C 1
ATOM 4143 O O . ASP B 1 25 ? -23.031 -37.438 -16.578 1 21.89 25 ASP B O 1
ATOM 4147 N N . VAL B 1 26 ? -23.031 -36.312 -14.945 1 22.44 26 VAL B N 1
ATOM 4148 C CA . VAL B 1 26 ? -21.719 -36.844 -14.633 1 22.44 26 VAL B CA 1
ATOM 4149 C C . VAL B 1 26 ? -21.859 -37.969 -13.617 1 22.44 26 VAL B C 1
ATOM 4151 O O . VAL B 1 26 ? -22.375 -37.781 -12.516 1 22.44 26 VAL B O 1
ATOM 4154 N N . SER B 1 27 ? -21.891 -39.281 -13.906 1 21.62 27 SER B N 1
ATOM 4155 C CA . SER B 1 27 ? -21.969 -40.562 -13.172 1 21.62 27 SER B CA 1
ATOM 4156 C C . SER B 1 27 ? -20.688 -40.812 -12.383 1 21.62 27 SER B C 1
ATOM 4158 O O . SER B 1 27 ? -19.609 -40.938 -12.961 1 21.62 27 SER B O 1
ATOM 4160 N N . MET B 1 28 ? -20.578 -40.406 -11.156 1 22.06 28 MET B N 1
ATOM 4161 C CA . MET B 1 28 ? -19.5 -40.812 -10.266 1 22.06 28 MET B CA 1
ATOM 4162 C C . MET B 1 28 ? -19.703 -42.25 -9.805 1 22.06 28 MET B C 1
ATOM 4164 O O . MET B 1 28 ? -20.703 -42.562 -9.172 1 22.06 28 MET B O 1
ATOM 4168 N N . ILE B 1 29 ? -19.156 -43.344 -10.359 1 23.73 29 ILE B N 1
ATOM 4169 C CA . ILE B 1 29 ? -19.188 -44.75 -10.031 1 23.73 29 ILE B CA 1
ATOM 4170 C C . ILE B 1 29 ? -18.312 -45.031 -8.805 1 23.73 29 ILE B C 1
ATOM 4172 O O . ILE B 1 29 ? -17.094 -44.844 -8.844 1 23.73 29 ILE B O 1
ATOM 4176 N N . MET B 1 30 ? -18.875 -44.969 -7.531 1 23.8 30 MET B N 1
ATOM 4177 C CA . MET B 1 30 ? -18.312 -45.5 -6.293 1 23.8 30 MET B CA 1
ATOM 4178 C C . MET B 1 30 ? -18.297 -47.031 -6.324 1 23.8 30 MET B C 1
ATOM 4180 O O . MET B 1 30 ? -19.344 -47.656 -6.516 1 23.8 30 MET B O 1
ATOM 4184 N N . GLU B 1 31 ? -17.297 -47.625 -6.648 1 21.98 31 GLU B N 1
ATOM 4185 C CA . GLU B 1 31 ? -17.188 -49.094 -6.637 1 21.98 31 GLU B CA 1
ATOM 4186 C C . GLU B 1 31 ? -17.234 -49.656 -5.211 1 21.98 31 GLU B C 1
ATOM 4188 O O . GLU B 1 31 ? -16.203 -49.688 -4.527 1 21.98 31 GLU B O 1
ATOM 4193 N N . ASN B 1 32 ? -18 -49.375 -4.195 1 22.31 32 ASN B N 1
ATOM 4194 C CA . ASN B 1 32 ? -18.094 -50.5 -3.271 1 22.31 32 ASN B CA 1
ATOM 4195 C C . ASN B 1 32 ? -18.594 -51.781 -3.975 1 22.31 32 ASN B C 1
ATOM 4197 O O . ASN B 1 32 ? -19.125 -51.688 -5.078 1 22.31 32 ASN B O 1
ATOM 4201 N N . ASP B 1 33 ? -19 -53 -3.297 1 26 33 ASP B N 1
ATOM 4202 C CA . ASP B 1 33 ? -19.672 -54.188 -3.811 1 26 33 ASP B CA 1
ATOM 4203 C C . ASP B 1 33 ? -20.688 -53.812 -4.887 1 26 33 ASP B C 1
ATOM 4205 O O . ASP B 1 33 ? -20.625 -54.312 -6.012 1 26 33 ASP B O 1
ATOM 4209 N N . GLY B 1 34 ? -22.031 -54.094 -4.602 1 23.59 34 GLY B N 1
ATOM 4210 C CA . GLY B 1 34 ? -23.078 -54.375 -5.574 1 23.59 34 GLY B CA 1
ATOM 4211 C C . GLY B 1 34 ? -23.234 -53.25 -6.594 1 23.59 34 GLY B C 1
ATOM 4212 O O . GLY B 1 34 ? -22.719 -53.344 -7.711 1 23.59 34 GLY B O 1
ATOM 4213 N N . ALA B 1 35 ? -24.5 -52.531 -6.395 1 22.52 35 ALA B N 1
ATOM 4214 C CA . ALA B 1 35 ? -25.25 -51.781 -7.402 1 22.52 35 ALA B CA 1
ATOM 4215 C C . ALA B 1 35 ? -24.531 -50.469 -7.738 1 22.52 35 ALA B C 1
ATOM 4217 O O . ALA B 1 35 ? -24.031 -49.781 -6.848 1 22.52 35 ALA B O 1
ATOM 4218 N N . SER B 1 36 ? -23.859 -50.406 -8.844 1 24.61 36 SER B N 1
ATOM 4219 C CA . SER B 1 36 ? -23.203 -49.375 -9.633 1 24.61 36 SER B CA 1
ATOM 4220 C C . SER B 1 36 ? -24.016 -48.094 -9.617 1 24.61 36 SER B C 1
ATOM 4222 O O . SER B 1 36 ? -24.844 -47.844 -10.492 1 24.61 36 SER B O 1
ATOM 4224 N N . GLN B 1 37 ? -24.781 -47.781 -8.523 1 22.69 37 GLN B N 1
ATOM 4225 C CA . GLN B 1 37 ? -25.703 -46.688 -8.836 1 22.69 37 GLN B CA 1
ATOM 4226 C C . GLN B 1 37 ? -24.938 -45.438 -9.18 1 22.69 37 GLN B C 1
ATOM 4228 O O . GLN B 1 37 ? -24.047 -45 -8.445 1 22.69 37 GLN B O 1
ATOM 4233 N N . GLY B 1 38 ? -24.781 -45.125 -10.469 1 24.17 38 GLY B N 1
ATOM 4234 C CA . GLY B 1 38 ? -24.391 -43.906 -11.172 1 24.17 38 GLY B CA 1
ATOM 4235 C C . GLY B 1 38 ? -24.859 -42.656 -10.484 1 24.17 38 GLY B C 1
ATOM 4236 O O . GLY B 1 38 ? -26.062 -42.438 -10.312 1 24.17 38 GLY B O 1
ATOM 4237 N N . LEU B 1 39 ? -24.172 -42.312 -9.406 1 24.14 39 LEU B N 1
ATOM 4238 C CA . LEU B 1 39 ? -24.703 -41.094 -8.773 1 24.14 39 LEU B CA 1
ATOM 4239 C C . LEU B 1 39 ? -24.797 -39.969 -9.773 1 24.14 39 LEU B C 1
ATOM 4241 O O . LEU B 1 39 ? -23.781 -39.531 -10.336 1 24.14 39 LEU B O 1
ATOM 4245 N N . ARG B 1 40 ? -25.844 -39.844 -10.508 1 24.5 40 ARG B N 1
ATOM 4246 C CA . ARG B 1 40 ? -26.375 -38.781 -11.367 1 24.5 40 ARG B CA 1
ATOM 4247 C C . ARG B 1 40 ? -26.453 -37.469 -10.609 1 24.5 40 ARG B C 1
ATOM 4249 O O . ARG B 1 40 ? -27.156 -37.344 -9.609 1 24.5 40 ARG B O 1
ATOM 4256 N N . VAL B 1 41 ? -25.391 -36.875 -10.57 1 25.89 41 VAL B N 1
ATOM 4257 C CA . VAL B 1 41 ? -25.531 -35.562 -9.953 1 25.89 41 VAL B CA 1
ATOM 4258 C C . VAL B 1 41 ? -26.375 -34.656 -10.844 1 25.89 41 VAL B C 1
ATOM 4260 O O . VAL B 1 41 ? -26.031 -34.438 -12.016 1 25.89 41 VAL B O 1
ATOM 4263 N N . ASP B 1 42 ? -27.625 -34.688 -10.68 1 24.83 42 ASP B N 1
ATOM 4264 C CA . ASP B 1 42 ? -28.594 -33.812 -11.344 1 24.83 42 ASP B CA 1
ATOM 4265 C C . ASP B 1 42 ? -28.219 -32.344 -11.18 1 24.83 42 ASP B C 1
ATOM 4267 O O . ASP B 1 42 ? -28.219 -31.828 -10.062 1 24.83 42 ASP B O 1
ATOM 4271 N N . VAL B 1 43 ? -27.609 -31.953 -12.117 1 28.95 43 VAL B N 1
ATOM 4272 C CA . VAL B 1 43 ? -27.109 -30.594 -12.242 1 28.95 43 VAL B CA 1
ATOM 4273 C C . VAL B 1 43 ? -28.266 -29.594 -12.078 1 28.95 43 VAL B C 1
ATOM 4275 O O . VAL B 1 43 ? -28.031 -28.406 -11.844 1 28.95 43 VAL B O 1
ATOM 4278 N N . ASN B 1 44 ? -29.5 -30.109 -12.469 1 26.66 44 ASN B N 1
ATOM 4279 C CA . ASN B 1 44 ? -30.672 -29.25 -12.438 1 26.66 44 ASN B CA 1
ATOM 4280 C C . ASN B 1 44 ? -31.25 -29.141 -11.023 1 26.66 44 ASN B C 1
ATOM 4282 O O . ASN B 1 44 ? -32.375 -28.672 -10.844 1 26.66 44 ASN B O 1
ATOM 4286 N N . ALA B 1 45 ? -30.734 -29.938 -10.227 1 25.75 45 ALA B N 1
ATOM 4287 C CA . ALA B 1 45 ? -31.547 -29.812 -9.016 1 25.75 45 ALA B CA 1
ATOM 4288 C C . ALA B 1 45 ? -31.406 -28.406 -8.414 1 25.75 45 ALA B C 1
ATOM 4290 O O . ALA B 1 45 ? -30.297 -28 -8.039 1 25.75 45 ALA B O 1
ATOM 4291 N N . LYS B 1 46 ? -32.281 -27.641 -8.734 1 31.11 46 LYS B N 1
ATOM 4292 C CA . LYS B 1 46 ? -32.5 -26.344 -8.102 1 31.11 46 LYS B CA 1
ATOM 4293 C C . LYS B 1 46 ? -32.406 -26.453 -6.582 1 31.11 46 LYS B C 1
ATOM 4295 O O . LYS B 1 46 ? -33.344 -26.891 -5.922 1 31.11 46 LYS B O 1
ATOM 4300 N N . ARG B 1 47 ? -31.359 -26.984 -6.125 1 28.2 47 ARG B N 1
ATOM 4301 C CA . ARG B 1 47 ? -31.5 -26.859 -4.68 1 28.2 47 ARG B CA 1
ATOM 4302 C C . ARG B 1 47 ? -31.781 -25.406 -4.281 1 28.2 47 ARG B C 1
ATOM 4304 O O . ARG B 1 47 ? -31.016 -24.5 -4.652 1 28.2 47 ARG B O 1
ATOM 4311 N N . LYS B 1 48 ? -32.906 -25.156 -3.943 1 31.8 48 LYS B N 1
ATOM 4312 C CA . LYS B 1 48 ? -33.281 -23.922 -3.273 1 31.8 48 LYS B CA 1
ATOM 4313 C C . LYS B 1 48 ? -32.281 -23.531 -2.193 1 31.8 48 LYS B C 1
ATOM 4315 O O . LYS B 1 48 ? -31.969 -24.344 -1.311 1 31.8 48 LYS B O 1
ATOM 4320 N N . ILE B 1 49 ? -31.375 -22.688 -2.549 1 33.75 49 ILE B N 1
ATOM 4321 C CA . ILE B 1 49 ? -30.531 -22 -1.587 1 33.75 49 ILE B CA 1
ATOM 4322 C C . ILE B 1 49 ? -31.297 -21.781 -0.287 1 33.75 49 ILE B C 1
ATOM 4324 O O . ILE B 1 49 ? -32.344 -21.109 -0.279 1 33.75 49 ILE B O 1
ATOM 4328 N N . ASN B 1 50 ? -31.344 -22.672 0.483 1 32.91 50 ASN B N 1
ATOM 4329 C CA . ASN B 1 50 ? -31.969 -22.312 1.751 1 32.91 50 ASN B CA 1
ATOM 4330 C C . ASN B 1 50 ? -31.578 -20.922 2.205 1 32.91 50 ASN B C 1
ATOM 4332 O O . ASN B 1 50 ? -30.391 -20.641 2.396 1 32.91 50 ASN B O 1
ATOM 4336 N N . ASP B 1 51 ? -32.281 -19.938 1.904 1 39.47 51 ASP B N 1
ATOM 4337 C CA . ASP B 1 51 ? -32.344 -18.516 2.232 1 39.47 51 ASP B CA 1
ATOM 4338 C C . ASP B 1 51 ? -31.672 -18.234 3.586 1 39.47 51 ASP B C 1
ATOM 4340 O O . ASP B 1 51 ? -31.031 -17.203 3.768 1 39.47 51 ASP B O 1
ATOM 4344 N N . GLU B 1 52 ? -31.828 -19.188 4.504 1 41.53 52 GLU B N 1
ATOM 4345 C CA . GLU B 1 52 ? -31.391 -18.922 5.871 1 41.53 52 GLU B CA 1
ATOM 4346 C C . GLU B 1 52 ? -29.875 -19.031 6 1 41.53 52 GLU B C 1
ATOM 4348 O O . GLU B 1 52 ? -29.266 -18.312 6.789 1 41.53 52 GLU B O 1
ATOM 4353 N N . LYS B 1 53 ? -29.266 -19.953 5.469 1 41.31 53 LYS B N 1
ATOM 4354 C CA . LYS B 1 53 ? -27.828 -20.156 5.617 1 41.31 53 LYS B CA 1
ATOM 4355 C C . LYS B 1 53 ? -27.047 -19.062 4.906 1 41.31 53 LYS B C 1
ATOM 4357 O O . LYS B 1 53 ? -25.906 -18.766 5.277 1 41.31 53 LYS B O 1
ATOM 4362 N N . MET B 1 54 ? -27.484 -18.578 3.855 1 41.94 54 MET B N 1
ATOM 4363 C CA . MET B 1 54 ? -26.844 -17.453 3.186 1 41.94 54 MET B CA 1
ATOM 4364 C C . MET B 1 54 ? -26.844 -16.219 4.078 1 41.94 54 MET B C 1
ATOM 4366 O O . MET B 1 54 ? -25.938 -15.383 3.982 1 41.94 54 MET B O 1
ATOM 4370 N N . LYS B 1 55 ? -27.922 -16.062 4.637 1 44.25 55 LYS B N 1
ATOM 4371 C CA . LYS B 1 55 ? -28.031 -14.852 5.441 1 44.25 55 LYS B CA 1
ATOM 4372 C C . LYS B 1 55 ? -26.969 -14.805 6.527 1 44.25 55 LYS B C 1
ATOM 4374 O O . LYS B 1 55 ? -26.438 -13.734 6.84 1 44.25 55 LYS B O 1
ATOM 4379 N N . ASN B 1 56 ? -26.688 -15.969 7.082 1 45.16 56 ASN B N 1
ATOM 4380 C CA . ASN B 1 56 ? -25.75 -15.992 8.203 1 45.16 56 ASN B CA 1
ATOM 4381 C C . ASN B 1 56 ? -24.312 -16 7.73 1 45.16 56 ASN B C 1
ATOM 4383 O O . ASN B 1 56 ? -23.391 -15.867 8.531 1 45.16 56 ASN B O 1
ATOM 4387 N N . GLY B 1 57 ? -24.078 -16.188 6.449 1 50.56 57 GLY B N 1
ATOM 4388 C CA . GLY B 1 57 ? -22.719 -16.406 6.012 1 50.56 57 GLY B CA 1
ATOM 4389 C C . GLY B 1 57 ? -22.047 -15.164 5.449 1 50.56 57 GLY B C 1
ATOM 4390 O O . GLY B 1 57 ? -20.859 -15.172 5.141 1 50.56 57 GLY B O 1
ATOM 4391 N N . PHE B 1 58 ? -22.828 -14.117 5.293 1 56.06 58 PHE B N 1
ATOM 4392 C CA . PHE B 1 58 ? -22.25 -12.914 4.691 1 56.06 58 PHE B CA 1
ATOM 4393 C C . PHE B 1 58 ? -21.641 -12.023 5.762 1 56.06 58 PHE B C 1
ATOM 4395 O O . PHE B 1 58 ? -22.188 -11.867 6.852 1 56.06 58 PHE B O 1
ATOM 4402 N N . ALA B 1 59 ? -20.438 -11.641 5.492 1 67.88 59 ALA B N 1
ATOM 4403 C CA . ALA B 1 59 ? -19.781 -10.703 6.402 1 67.88 59 ALA B CA 1
ATOM 4404 C C . ALA B 1 59 ? -20.547 -9.383 6.48 1 67.88 59 ALA B C 1
ATOM 4406 O O . ALA B 1 59 ? -21.188 -8.977 5.508 1 67.88 59 ALA B O 1
ATOM 4407 N N . CYS B 1 60 ? -20.594 -8.844 7.648 1 75 60 CYS B N 1
ATOM 4408 C CA . CYS B 1 60 ? -21.359 -7.629 7.926 1 75 60 CYS B CA 1
ATOM 4409 C C . CYS B 1 60 ? -20.562 -6.387 7.543 1 75 60 CYS B C 1
ATOM 4411 O O . CYS B 1 60 ? -19.391 -6.488 7.16 1 75 60 CYS B O 1
ATOM 4413 N N . ALA B 1 61 ? -21.234 -5.262 7.535 1 80.19 61 ALA B N 1
ATOM 4414 C CA . ALA B 1 61 ? -20.656 -3.971 7.172 1 80.19 61 ALA B CA 1
ATOM 4415 C C . ALA B 1 61 ? -19.438 -3.656 8.031 1 80.19 61 ALA B C 1
ATOM 4417 O O . ALA B 1 61 ? -18.438 -3.131 7.531 1 80.19 61 ALA B O 1
ATOM 4418 N N . ASP B 1 62 ? -19.484 -4.086 9.227 1 83.12 62 ASP B N 1
ATOM 4419 C CA . ASP B 1 62 ? -18.391 -3.824 10.148 1 83.12 62 ASP B CA 1
ATOM 4420 C C . ASP B 1 62 ? -17.125 -4.582 9.727 1 83.12 62 ASP B C 1
ATOM 4422 O O . ASP B 1 62 ? -16.016 -4.086 9.891 1 83.12 62 ASP B O 1
ATOM 4426 N N . THR B 1 63 ? -17.375 -5.727 9.172 1 85.25 63 THR B N 1
ATOM 4427 C CA . THR B 1 63 ? -16.234 -6.527 8.711 1 85.25 63 THR B CA 1
ATOM 4428 C C . THR B 1 63 ? -15.461 -5.793 7.625 1 85.25 63 THR B C 1
ATOM 4430 O O . THR B 1 63 ? -14.234 -5.68 7.699 1 85.25 63 THR B O 1
ATOM 4433 N N . TYR B 1 64 ? -16.172 -5.23 6.781 1 89.19 64 TYR B N 1
ATOM 4434 C CA . TYR B 1 64 ? -15.531 -4.59 5.645 1 89.19 64 TYR B CA 1
ATOM 4435 C C . TYR B 1 64 ? -14.977 -3.223 6.031 1 89.19 64 TYR B C 1
ATOM 4437 O O . TYR B 1 64 ? -13.945 -2.793 5.508 1 89.19 64 TYR B O 1
ATOM 4445 N N . LEU B 1 65 ? -15.656 -2.572 6.887 1 88.5 65 LEU B N 1
ATOM 4446 C CA . LEU B 1 65 ? -15.102 -1.322 7.398 1 88.5 65 LEU B CA 1
ATOM 4447 C C . LEU B 1 65 ? -13.789 -1.567 8.125 1 88.5 65 LEU B C 1
ATOM 4449 O O . LEU B 1 65 ? -12.797 -0.871 7.879 1 88.5 65 LEU B O 1
ATOM 4453 N N . ASN B 1 66 ? -13.812 -2.508 8.984 1 87.25 66 ASN B N 1
ATOM 4454 C CA . ASN B 1 66 ? -12.586 -2.854 9.695 1 87.25 66 ASN B CA 1
ATOM 4455 C C . ASN B 1 66 ? -11.469 -3.246 8.734 1 87.25 66 ASN B C 1
ATOM 4457 O O . ASN B 1 66 ? -10.328 -2.82 8.898 1 87.25 66 ASN B O 1
ATOM 4461 N N . ALA B 1 67 ? -11.812 -4.02 7.773 1 90.5 67 ALA B N 1
ATOM 4462 C CA . ALA B 1 67 ? -10.82 -4.406 6.773 1 90.5 67 ALA B CA 1
ATOM 4463 C C . ALA B 1 67 ? -10.234 -3.178 6.078 1 90.5 67 ALA B C 1
ATOM 4465 O O . ALA B 1 67 ? -9.023 -3.084 5.883 1 90.5 67 ALA B O 1
ATOM 4466 N N . SER B 1 68 ? -11.117 -2.305 5.73 1 90.88 68 SER B N 1
ATOM 4467 C CA . SER B 1 68 ? -10.68 -1.099 5.035 1 90.88 68 SER B CA 1
ATOM 4468 C C . SER B 1 68 ? -9.742 -0.265 5.902 1 90.88 68 SER B C 1
ATOM 4470 O O . SER B 1 68 ? -8.719 0.228 5.422 1 90.88 68 SER B O 1
ATOM 4472 N N . ILE B 1 69 ? -10.055 -0.127 7.148 1 88.56 69 ILE B N 1
ATOM 4473 C CA . ILE B 1 69 ? -9.234 0.661 8.055 1 88.56 69 ILE B CA 1
ATOM 4474 C C . ILE B 1 69 ? -7.887 -0.033 8.266 1 88.56 69 ILE B C 1
ATOM 4476 O O . ILE B 1 69 ? -6.848 0.625 8.344 1 88.56 69 ILE B O 1
ATOM 4480 N N . GLN B 1 70 ? -7.941 -1.276 8.375 1 89.81 70 GLN B N 1
ATOM 4481 C CA . GLN B 1 70 ? -6.719 -2.053 8.531 1 89.81 70 GLN B CA 1
ATOM 4482 C C . GLN B 1 70 ? -5.82 -1.922 7.309 1 89.81 70 GLN B C 1
ATOM 4484 O O . GLN B 1 70 ? -4.598 -1.81 7.434 1 89.81 70 GLN B O 1
ATOM 4489 N N . LEU B 1 71 ? -6.41 -1.97 6.18 1 91 71 LEU B N 1
ATOM 4490 C CA . LEU B 1 71 ? -5.656 -1.79 4.941 1 91 71 LEU B CA 1
ATOM 4491 C C . LEU B 1 71 ? -5.07 -0.385 4.863 1 91 71 LEU B C 1
ATOM 4493 O O . LEU B 1 71 ? -3.943 -0.204 4.395 1 91 71 LEU B O 1
ATOM 4497 N N . LEU B 1 72 ? -5.785 0.568 5.301 1 87.75 72 LEU B N 1
ATOM 4498 C CA . LEU B 1 72 ? -5.281 1.936 5.336 1 87.75 72 LEU B CA 1
ATOM 4499 C C . LEU B 1 72 ? -4.094 2.051 6.285 1 87.75 72 LEU B C 1
ATOM 4501 O O . LEU B 1 72 ? -3.139 2.781 6.008 1 87.75 72 LEU B O 1
ATOM 4505 N N . GLN B 1 73 ? -4.195 1.418 7.406 1 86.38 73 GLN B N 1
ATOM 4506 C CA . GLN B 1 73 ? -3.062 1.393 8.328 1 86.38 73 GLN B CA 1
ATOM 4507 C C . GLN B 1 73 ? -1.823 0.802 7.664 1 86.38 73 GLN B C 1
ATOM 4509 O O . GLN B 1 73 ? -0.715 1.312 7.84 1 86.38 73 GLN B O 1
ATOM 4514 N N . GLN B 1 74 ? -2.031 -0.249 7 1 88.06 74 GLN B N 1
ATOM 4515 C CA . GLN B 1 74 ? -0.918 -0.869 6.289 1 88.06 74 GLN B CA 1
ATOM 4516 C C . GLN B 1 74 ? -0.323 0.086 5.258 1 88.06 74 GLN B C 1
ATOM 4518 O O . GLN B 1 74 ? 0.893 0.11 5.055 1 88.06 74 GLN B O 1
ATOM 4523 N N . GLN B 1 75 ? -1.131 0.788 4.598 1 86.31 75 GLN B N 1
ATOM 4524 C CA . GLN B 1 75 ? -0.663 1.777 3.633 1 86.31 75 GLN B CA 1
ATOM 4525 C C . GLN B 1 75 ? 0.18 2.852 4.312 1 86.31 75 GLN B C 1
ATOM 4527 O O . GLN B 1 75 ? 1.179 3.311 3.754 1 86.31 75 GLN B O 1
ATOM 4532 N N . SER B 1 76 ? -0.253 3.229 5.434 1 83 76 SER B N 1
ATOM 4533 C CA . SER B 1 76 ? 0.516 4.207 6.195 1 83 76 SER B CA 1
ATOM 4534 C C . SER B 1 76 ? 1.891 3.664 6.566 1 83 76 SER B C 1
ATOM 4536 O O . SER B 1 76 ? 2.891 4.379 6.484 1 83 76 SER B O 1
ATOM 4538 N N . ASP B 1 77 ? 1.919 2.465 6.941 1 84.56 77 ASP B N 1
ATOM 4539 C CA . ASP B 1 77 ? 3.191 1.82 7.25 1 84.56 77 ASP B CA 1
ATOM 4540 C C . ASP B 1 77 ? 4.094 1.765 6.02 1 84.56 77 ASP B C 1
ATOM 4542 O O . ASP B 1 77 ? 5.305 1.975 6.117 1 84.56 77 ASP B O 1
ATOM 4546 N N . THR B 1 78 ? 3.486 1.458 4.949 1 88.44 78 THR B N 1
ATOM 4547 C CA . THR B 1 78 ? 4.246 1.391 3.707 1 88.44 78 THR B CA 1
ATOM 4548 C C . THR B 1 78 ? 4.82 2.758 3.35 1 88.44 78 THR B C 1
ATOM 4550 O O . THR B 1 78 ? 5.961 2.857 2.887 1 88.44 78 THR B O 1
ATOM 4553 N N . ARG B 1 79 ? 4.066 3.787 3.516 1 85.12 79 ARG B N 1
ATOM 4554 C CA . ARG B 1 79 ? 4.559 5.141 3.273 1 85.12 79 ARG B CA 1
ATOM 4555 C C . ARG B 1 79 ? 5.801 5.43 4.109 1 85.12 79 ARG B C 1
ATOM 4557 O O . ARG B 1 79 ? 6.766 6.012 3.613 1 85.12 79 ARG B O 1
ATOM 4564 N N . GLN B 1 80 ? 5.73 5.004 5.309 1 83.06 80 GLN B N 1
ATOM 4565 C CA . GLN B 1 80 ? 6.879 5.211 6.188 1 83.06 80 GLN B CA 1
ATOM 4566 C C . GLN B 1 80 ? 8.094 4.43 5.699 1 83.06 80 GLN B C 1
ATOM 4568 O O . GLN B 1 80 ? 9.219 4.922 5.758 1 83.06 80 GLN B O 1
ATOM 4573 N N . ARG B 1 81 ? 7.887 3.312 5.199 1 86.5 81 ARG B N 1
ATOM 4574 C CA . ARG B 1 81 ? 8.992 2.512 4.684 1 86.5 81 ARG B CA 1
ATOM 4575 C C . ARG B 1 81 ? 9.594 3.148 3.439 1 86.5 81 ARG B C 1
ATOM 4577 O O . ARG B 1 81 ? 10.812 3.1 3.238 1 86.5 81 ARG B O 1
ATOM 4584 N N . ILE B 1 82 ? 8.758 3.656 2.656 1 87.62 82 ILE B N 1
ATOM 4585 C CA . ILE B 1 82 ? 9.242 4.332 1.457 1 87.62 82 ILE B CA 1
ATOM 4586 C C . ILE B 1 82 ? 10.039 5.574 1.853 1 87.62 82 ILE B C 1
ATOM 4588 O O . ILE B 1 82 ? 11.078 5.871 1.25 1 87.62 82 ILE B O 1
ATOM 4592 N N . ARG B 1 83 ? 9.633 6.27 2.846 1 82.19 83 ARG B N 1
ATOM 4593 C CA . ARG B 1 83 ? 10.398 7.398 3.357 1 82.19 83 ARG B CA 1
ATOM 4594 C C . ARG B 1 83 ? 11.773 6.953 3.859 1 82.19 83 ARG B C 1
ATOM 4596 O O . ARG B 1 83 ? 12.781 7.617 3.609 1 82.19 83 ARG B O 1
ATOM 4603 N N . ASN B 1 84 ? 11.75 5.855 4.508 1 83.19 84 ASN B N 1
ATOM 4604 C CA . ASN B 1 84 ? 13.016 5.305 4.992 1 83.19 84 ASN B CA 1
ATOM 4605 C C . ASN B 1 84 ? 13.945 4.941 3.838 1 83.19 84 ASN B C 1
ATOM 4607 O O . ASN B 1 84 ? 15.164 5.117 3.938 1 83.19 84 ASN B O 1
ATOM 4611 N N . LEU B 1 85 ? 13.359 4.402 2.842 1 89.5 85 LEU B N 1
ATOM 4612 C CA . LEU B 1 85 ? 14.141 4.082 1.652 1 89.5 85 LEU B CA 1
ATOM 4613 C C . LEU B 1 85 ? 14.766 5.34 1.059 1 89.5 85 LEU B C 1
ATOM 4615 O O . LEU B 1 85 ? 15.906 5.316 0.601 1 89.5 85 LEU B O 1
ATOM 4619 N N . TRP B 1 86 ? 14.016 6.316 1.091 1 85.69 86 TRP B N 1
ATOM 4620 C CA . TRP B 1 86 ? 14.539 7.578 0.582 1 85.69 86 TRP B CA 1
ATOM 4621 C C . TRP B 1 86 ? 15.688 8.086 1.458 1 85.69 86 TRP B C 1
ATOM 4623 O O . TRP B 1 86 ? 16.703 8.539 0.949 1 85.69 86 TRP B O 1
ATOM 4633 N N . PHE B 1 87 ? 15.508 7.977 2.742 1 80.69 87 PHE B N 1
ATOM 4634 C CA . PHE B 1 87 ? 16.562 8.375 3.664 1 80.69 87 PHE B CA 1
ATOM 4635 C C . PHE B 1 87 ? 17.812 7.535 3.439 1 80.69 87 PHE B C 1
ATOM 4637 O O . PHE B 1 87 ? 18.938 8.062 3.447 1 80.69 87 PHE B O 1
ATOM 4644 N N . LEU B 1 88 ? 17.594 6.383 3.256 1 87.94 88 LEU B N 1
ATOM 4645 C CA . LEU B 1 88 ? 18.719 5.492 2.979 1 87.94 88 LEU B CA 1
ATOM 4646 C C . LEU B 1 88 ? 19.438 5.898 1.689 1 87.94 88 LEU B C 1
ATOM 4648 O O . LEU B 1 88 ? 20.656 5.945 1.642 1 87.94 88 LEU B O 1
ATOM 4652 N N . THR B 1 89 ? 18.703 6.16 0.688 1 88.75 89 THR B N 1
ATOM 4653 C CA . THR B 1 89 ? 19.266 6.562 -0.595 1 88.75 89 THR B CA 1
ATOM 4654 C C . THR B 1 89 ? 20.109 7.824 -0.444 1 88.75 89 THR B C 1
ATOM 4656 O O . THR B 1 89 ? 21.203 7.922 -1.016 1 88.75 89 THR B O 1
ATOM 4659 N N . GLN B 1 90 ? 19.672 8.711 0.33 1 80.44 90 GLN B N 1
ATOM 4660 C CA . GLN B 1 90 ? 20.406 9.945 0.576 1 80.44 90 GLN B CA 1
ATOM 4661 C C . GLN B 1 90 ? 21.719 9.672 1.321 1 80.44 90 GLN B C 1
ATOM 4663 O O . GLN B 1 90 ? 22.766 10.211 0.971 1 80.44 90 GLN B O 1
ATOM 4668 N N . ARG B 1 91 ? 21.578 8.883 2.266 1 82.25 91 ARG B N 1
ATOM 4669 C CA . ARG B 1 91 ? 22.766 8.516 3.039 1 82.25 91 ARG B CA 1
ATOM 4670 C C . ARG B 1 91 ? 23.797 7.824 2.16 1 82.25 91 ARG B C 1
ATOM 4672 O O . ARG B 1 91 ? 25 8.094 2.266 1 82.25 91 ARG B O 1
ATOM 4679 N N . LEU B 1 92 ? 23.344 7 1.353 1 87.88 92 LEU B N 1
ATOM 4680 C CA . LEU B 1 92 ? 24.234 6.266 0.463 1 87.88 92 LEU B CA 1
ATOM 4681 C C . LEU B 1 92 ? 24.922 7.211 -0.516 1 87.88 92 LEU B C 1
ATOM 4683 O O . LEU B 1 92 ? 26.078 6.996 -0.884 1 87.88 92 LEU B O 1
ATOM 4687 N N . LYS B 1 93 ? 24.266 8.195 -0.949 1 86.62 93 LYS B N 1
ATOM 4688 C CA . LYS B 1 93 ? 24.875 9.203 -1.8 1 86.62 93 LYS B CA 1
ATOM 4689 C C . LYS B 1 93 ? 25.953 9.977 -1.042 1 86.62 93 LYS B C 1
ATOM 4691 O O . LYS B 1 93 ? 27.047 10.203 -1.566 1 86.62 93 LYS B O 1
ATOM 4696 N N . TRP B 1 94 ? 25.625 10.336 0.082 1 79.88 94 TRP B N 1
ATOM 4697 C CA . TRP B 1 94 ? 26.562 11.07 0.923 1 79.88 94 TRP B CA 1
ATOM 4698 C C . TRP B 1 94 ? 27.828 10.258 1.16 1 79.88 94 TRP B C 1
ATOM 4700 O O . TRP B 1 94 ? 28.938 10.812 1.172 1 79.88 94 TRP B O 1
ATOM 4710 N N . ASP B 1 95 ? 27.672 9.031 1.313 1 85.62 95 ASP B N 1
ATOM 4711 C CA . ASP B 1 95 ? 28.797 8.133 1.567 1 85.62 95 ASP B CA 1
ATOM 4712 C C . ASP B 1 95 ? 29.453 7.695 0.262 1 85.62 95 ASP B C 1
ATOM 4714 O O . ASP B 1 95 ? 30.344 6.836 0.264 1 85.62 95 ASP B O 1
ATOM 4718 N N . ASN B 1 96 ? 28.953 8.188 -0.796 1 87.62 96 ASN B N 1
ATOM 4719 C CA . ASN B 1 96 ? 29.516 7.977 -2.127 1 87.62 96 ASN B CA 1
ATOM 4720 C C . ASN B 1 96 ? 29.344 6.527 -2.58 1 87.62 96 ASN B C 1
ATOM 4722 O O . ASN B 1 96 ? 30.219 5.98 -3.252 1 87.62 96 ASN B O 1
ATOM 4726 N N . HIS B 1 97 ? 28.312 5.977 -2.191 1 91.69 97 HIS B N 1
ATOM 4727 C CA . HIS B 1 97 ? 27.984 4.629 -2.652 1 91.69 97 HIS B CA 1
ATOM 4728 C C . HIS B 1 97 ? 27.078 4.672 -3.871 1 91.69 97 HIS B C 1
ATOM 4730 O O . HIS B 1 97 ? 26.922 3.668 -4.574 1 91.69 97 HIS B O 1
ATOM 4736 N N . ILE B 1 98 ? 26.406 5.816 -4.059 1 92.19 98 ILE B N 1
ATOM 4737 C CA . ILE B 1 98 ? 25.531 6.062 -5.195 1 92.19 98 ILE B CA 1
ATOM 4738 C C . ILE B 1 98 ? 25.875 7.41 -5.824 1 92.19 98 ILE B C 1
ATOM 4740 O O . ILE B 1 98 ? 26.203 8.367 -5.121 1 92.19 98 ILE B O 1
ATOM 4744 N N . ASN B 1 99 ? 25.875 7.473 -7.188 1 90 99 ASN B N 1
ATOM 4745 C CA . ASN B 1 99 ? 26.188 8.75 -7.828 1 90 99 ASN B CA 1
ATOM 4746 C C . ASN B 1 99 ? 24.922 9.594 -8.016 1 90 99 ASN B C 1
ATOM 4748 O O . ASN B 1 99 ? 23.828 9.164 -7.668 1 90 99 ASN B O 1
ATOM 4752 N N . ALA B 1 100 ? 25.047 10.781 -8.578 1 83.44 100 ALA B N 1
ATOM 4753 C CA . ALA B 1 100 ? 23.969 11.758 -8.695 1 83.44 100 ALA B CA 1
ATOM 4754 C C . ALA B 1 100 ? 22.906 11.289 -9.688 1 83.44 100 ALA B C 1
ATOM 4756 O O . ALA B 1 100 ? 21.719 11.516 -9.477 1 83.44 100 ALA B O 1
ATOM 4757 N N . HIS B 1 101 ? 23.406 10.625 -10.648 1 84.94 101 HIS B N 1
ATOM 4758 C CA . HIS B 1 101 ? 22.484 10.125 -11.656 1 84.94 101 HIS B CA 1
ATOM 4759 C C . HIS B 1 101 ? 21.562 9.062 -11.086 1 84.94 101 HIS B C 1
ATOM 4761 O O . HIS B 1 101 ? 20.344 9.109 -11.297 1 84.94 101 HIS B O 1
ATOM 4767 N N . ALA B 1 102 ? 22.109 8.172 -10.336 1 90.31 102 ALA B N 1
ATOM 4768 C CA . ALA B 1 102 ? 21.328 7.113 -9.695 1 90.31 102 ALA B CA 1
ATOM 4769 C C . ALA B 1 102 ? 20.359 7.688 -8.672 1 90.31 102 ALA B C 1
ATOM 4771 O O . ALA B 1 102 ? 19.203 7.242 -8.578 1 90.31 102 ALA B O 1
ATOM 4772 N N . MET B 1 103 ? 20.812 8.648 -8 1 89.31 103 MET B N 1
ATOM 4773 C CA . MET B 1 103 ? 19.969 9.273 -6.988 1 89.31 103 MET B CA 1
ATOM 4774 C C . MET B 1 103 ? 18.734 9.906 -7.625 1 89.31 103 MET B C 1
ATOM 4776 O O . MET B 1 103 ? 17.625 9.781 -7.105 1 89.31 103 MET B O 1
ATOM 4780 N N . GLU B 1 104 ? 18.891 10.492 -8.711 1 84.56 104 GLU B N 1
ATOM 4781 C CA . GLU B 1 104 ? 17.781 11.164 -9.383 1 84.56 104 GLU B CA 1
ATOM 4782 C C . GLU B 1 104 ? 16.766 10.156 -9.906 1 84.56 104 GLU B C 1
ATOM 4784 O O . GLU B 1 104 ? 15.555 10.383 -9.805 1 84.56 104 GLU B O 1
ATOM 4789 N N . LEU B 1 105 ? 17.266 9.125 -10.43 1 89.25 105 LEU B N 1
ATOM 4790 C CA . LEU B 1 105 ? 16.359 8.102 -10.945 1 89.25 105 LEU B CA 1
ATOM 4791 C C . LEU B 1 105 ? 15.578 7.445 -9.805 1 89.25 105 LEU B C 1
ATOM 4793 O O . LEU B 1 105 ? 14.367 7.246 -9.914 1 89.25 105 LEU B O 1
ATOM 4797 N N . LEU B 1 106 ? 16.297 7.168 -8.766 1 90.94 106 LEU B N 1
ATOM 4798 C CA . LEU B 1 106 ? 15.648 6.562 -7.605 1 90.94 106 LEU B CA 1
ATOM 4799 C C . LEU B 1 106 ? 14.656 7.527 -6.969 1 90.94 106 LEU B C 1
ATOM 4801 O O . LEU B 1 106 ? 13.57 7.121 -6.547 1 90.94 106 LEU B O 1
ATOM 4805 N N . ARG B 1 107 ? 14.992 8.75 -6.93 1 88.12 107 ARG B N 1
ATOM 4806 C CA . ARG B 1 107 ? 14.078 9.766 -6.41 1 88.12 107 ARG B CA 1
ATOM 4807 C C . ARG B 1 107 ? 12.773 9.789 -7.199 1 88.12 107 ARG B C 1
ATOM 4809 O O . ARG B 1 107 ? 11.688 9.789 -6.617 1 88.12 107 ARG B O 1
ATOM 4816 N N . THR B 1 108 ? 12.883 9.797 -8.438 1 85.56 108 THR B N 1
ATOM 4817 C CA . THR B 1 108 ? 11.719 9.875 -9.312 1 85.56 108 THR B CA 1
ATOM 4818 C C . THR B 1 108 ? 10.797 8.68 -9.094 1 85.56 108 THR B C 1
ATOM 4820 O O . THR B 1 108 ? 9.578 8.844 -8.945 1 85.56 108 THR B O 1
ATOM 4823 N N . ASP B 1 109 ? 11.383 7.531 -9 1 89.81 109 ASP B N 1
ATOM 4824 C CA . ASP B 1 109 ? 10.578 6.324 -8.836 1 89.81 109 ASP B CA 1
ATOM 4825 C C . ASP B 1 109 ? 9.969 6.246 -7.441 1 89.81 109 ASP B C 1
ATOM 4827 O O . ASP B 1 109 ? 8.836 5.785 -7.277 1 89.81 109 ASP B O 1
ATOM 4831 N N . LEU B 1 110 ? 10.742 6.68 -6.504 1 90.06 110 LEU B N 1
ATOM 4832 C CA . LEU B 1 110 ? 10.234 6.684 -5.141 1 90.06 110 LEU B CA 1
ATOM 4833 C C . LEU B 1 110 ? 9.094 7.684 -4.992 1 90.06 110 LEU B C 1
ATOM 4835 O O . LEU B 1 110 ? 8.094 7.402 -4.316 1 90.06 110 LEU B O 1
ATOM 4839 N N . LEU B 1 111 ? 9.172 8.789 -5.645 1 84.06 111 LEU B N 1
ATOM 4840 C CA . LEU B 1 111 ? 8.109 9.789 -5.617 1 84.06 111 LEU B CA 1
ATOM 4841 C C . LEU B 1 111 ? 6.848 9.266 -6.289 1 84.06 111 LEU B C 1
ATOM 4843 O O . LEU B 1 111 ? 5.742 9.484 -5.797 1 84.06 111 LEU B O 1
ATOM 4847 N N . GLN B 1 112 ? 7.098 8.594 -7.32 1 85.38 112 GLN B N 1
ATOM 4848 C CA . GLN B 1 112 ? 5.957 8.008 -8.016 1 85.38 112 GLN B CA 1
ATOM 4849 C C . GLN B 1 112 ? 5.273 6.949 -7.156 1 85.38 112 GLN B C 1
ATOM 4851 O O . GLN B 1 112 ? 4.047 6.84 -7.152 1 85.38 112 GLN B O 1
ATOM 4856 N N . THR B 1 113 ? 6.027 6.207 -6.477 1 88.19 113 THR B N 1
ATOM 4857 C CA . THR B 1 113 ? 5.488 5.184 -5.586 1 88.19 113 THR B CA 1
ATOM 4858 C C . THR B 1 113 ? 4.703 5.824 -4.445 1 88.19 113 THR B C 1
ATOM 4860 O O . THR B 1 113 ? 3.617 5.359 -4.094 1 88.19 113 THR B O 1
ATOM 4863 N N . MET B 1 114 ? 5.176 6.91 -3.949 1 85.69 114 MET B N 1
ATOM 4864 C CA . MET B 1 114 ? 4.512 7.629 -2.867 1 85.69 114 MET B CA 1
ATOM 4865 C C . MET B 1 114 ? 3.182 8.211 -3.336 1 85.69 114 MET B C 1
ATOM 4867 O O . MET B 1 114 ? 2.172 8.102 -2.637 1 85.69 114 MET B O 1
ATOM 4871 N N . LYS B 1 115 ? 3.213 8.781 -4.477 1 81.25 115 LYS B N 1
ATOM 4872 C CA . LYS B 1 115 ? 1.995 9.359 -5.039 1 81.25 115 LYS B CA 1
ATOM 4873 C C . LYS B 1 115 ? 0.953 8.281 -5.312 1 81.25 115 LYS B C 1
ATOM 4875 O O . LYS B 1 115 ? -0.248 8.516 -5.16 1 81.25 115 LYS B O 1
ATOM 4880 N N . GLY B 1 116 ? 1.485 7.137 -5.637 1 83.06 116 GLY B N 1
ATOM 4881 C CA . GLY B 1 116 ? 0.592 6.027 -5.934 1 83.06 116 GLY B CA 1
ATOM 4882 C C . GLY B 1 116 ? -0.105 5.48 -4.703 1 83.06 116 GLY B C 1
ATOM 4883 O O . GLY B 1 116 ? -1.134 4.809 -4.812 1 83.06 116 GLY B O 1
ATOM 4884 N N . LEU B 1 117 ? 0.381 5.762 -3.541 1 85.38 117 LEU B N 1
ATOM 4885 C CA . LEU B 1 117 ? -0.187 5.266 -2.293 1 85.38 117 LEU B CA 1
ATOM 4886 C C . LEU B 1 117 ? -1.337 6.152 -1.828 1 85.38 117 LEU B C 1
ATOM 4888 O O . LEU B 1 117 ? -2.111 5.762 -0.951 1 85.38 117 LEU B O 1
ATOM 4892 N N . GLY B 1 118 ? -1.56 7.281 -2.387 1 80.75 118 GLY B N 1
ATOM 4893 C CA . GLY B 1 118 ? -2.66 8.156 -2.016 1 80.75 118 GLY B CA 1
ATOM 4894 C C . GLY B 1 118 ? -3.9 7.949 -2.865 1 80.75 118 GLY B C 1
ATOM 4895 O O . GLY B 1 118 ? -3.865 8.148 -4.082 1 80.75 118 GLY B O 1
ATOM 4896 N N . MET B 1 119 ? -4.934 7.5 -2.188 1 83.19 119 MET B N 1
ATOM 4897 C CA . MET B 1 119 ? -6.172 7.289 -2.932 1 83.19 119 MET B CA 1
ATOM 4898 C C . MET B 1 119 ? -6.812 8.617 -3.312 1 83.19 119 MET B C 1
ATOM 4900 O O . MET B 1 119 ? -7.32 8.773 -4.426 1 83.19 119 MET B O 1
ATOM 4904 N N . GLU B 1 120 ? -6.723 9.477 -2.311 1 81.06 120 GLU B N 1
ATOM 4905 C CA . GLU B 1 120 ? -7.25 10.812 -2.568 1 81.06 120 GLU B CA 1
ATOM 4906 C C . GLU B 1 120 ? -6.215 11.688 -3.27 1 81.06 120 GLU B C 1
ATOM 4908 O O . GLU B 1 120 ? -5.102 11.859 -2.773 1 81.06 120 GLU B O 1
ATOM 4913 N N . LYS B 1 121 ? -6.445 12.023 -4.484 1 77.88 121 LYS B N 1
ATOM 4914 C CA . LYS B 1 121 ? -5.555 12.969 -5.152 1 77.88 121 LYS B CA 1
ATOM 4915 C C . LYS B 1 121 ? -5.762 14.383 -4.633 1 77.88 121 LYS B C 1
ATOM 4917 O O . LYS B 1 121 ? -6.863 14.93 -4.727 1 77.88 121 LYS B O 1
ATOM 4922 N N . GLN B 1 122 ? -4.785 14.836 -4.023 1 81 122 GLN B N 1
ATOM 4923 C CA . GLN B 1 122 ? -4.883 16.156 -3.412 1 81 122 GLN B CA 1
ATOM 4924 C C . GLN B 1 122 ? -4.148 17.203 -4.242 1 81 122 GLN B C 1
ATOM 4926 O O . GLN B 1 122 ? -3.02 16.984 -4.684 1 81 122 GLN B O 1
ATOM 4931 N N . ASP B 1 123 ? -4.871 18.172 -4.52 1 74.12 123 ASP B N 1
ATOM 4932 C CA . ASP B 1 123 ? -4.309 19.281 -5.281 1 74.12 123 ASP B CA 1
ATOM 4933 C C . ASP B 1 123 ? -3.986 20.469 -4.375 1 74.12 123 ASP B C 1
ATOM 4935 O O . ASP B 1 123 ? -4.547 20.578 -3.281 1 74.12 123 ASP B O 1
ATOM 4939 N N . GLY B 1 124 ? -2.996 21.188 -4.879 1 70.69 124 GLY B N 1
ATOM 4940 C CA . GLY B 1 124 ? -2.699 22.438 -4.188 1 70.69 124 GLY B CA 1
ATOM 4941 C C . GLY B 1 124 ? -1.34 22.438 -3.512 1 70.69 124 GLY B C 1
ATOM 4942 O O . GLY B 1 124 ? -0.699 21.391 -3.4 1 70.69 124 GLY B O 1
ATOM 4943 N N . GLU B 1 125 ? -0.772 23.656 -3.469 1 66.88 125 GLU B N 1
ATOM 4944 C CA . GLU B 1 125 ? 0.499 23.891 -2.787 1 66.88 125 GLU B CA 1
ATOM 4945 C C . GLU B 1 125 ? 0.294 24.641 -1.479 1 66.88 125 GLU B C 1
ATOM 4947 O O . GLU B 1 125 ? -0.664 25.406 -1.34 1 66.88 125 GLU B O 1
ATOM 4952 N N . ARG B 1 126 ? 1.044 24.141 -0.573 1 70.56 126 ARG B N 1
ATOM 4953 C CA . ARG B 1 126 ? 0.995 24.891 0.686 1 70.56 126 ARG B CA 1
ATOM 4954 C C . ARG B 1 126 ? 1.796 26.172 0.595 1 70.56 126 ARG B C 1
ATOM 4956 O O . ARG B 1 126 ? 2.85 26.312 1.221 1 70.56 126 ARG B O 1
ATOM 4963 N N . VAL B 1 127 ? 1.552 26.953 -0.469 1 69 127 VAL B N 1
ATOM 4964 C CA . VAL B 1 127 ? 2.213 28.25 -0.654 1 69 127 VAL B CA 1
ATOM 4965 C C . VAL B 1 127 ? 1.278 29.375 -0.225 1 69 127 VAL B C 1
ATOM 4967 O O . VAL B 1 127 ? 0.104 29.391 -0.6 1 69 127 VAL B O 1
ATOM 4970 N N . SER B 1 128 ? 1.857 30.203 0.672 1 75.31 128 SER B N 1
ATOM 4971 C CA . SER B 1 128 ? 1.065 31.312 1.199 1 75.31 128 SER B CA 1
ATOM 4972 C C . SER B 1 128 ? 0.904 32.438 0.163 1 75.31 128 SER B C 1
ATOM 4974 O O . SER B 1 128 ? -0.185 32.969 0.005 1 75.31 128 SER B O 1
ATOM 4976 N N . LYS B 1 129 ? 2.072 32.75 -0.556 1 88.5 129 LYS B N 1
ATOM 4977 C CA . LYS B 1 129 ? 2.027 33.812 -1.556 1 88.5 129 LYS B CA 1
ATOM 4978 C C . LYS B 1 129 ? 3.18 33.656 -2.547 1 88.5 129 LYS B C 1
ATOM 4980 O O . LYS B 1 129 ? 4.27 33.219 -2.186 1 88.5 129 LYS B O 1
ATOM 4985 N N . LYS B 1 130 ? 2.826 33.969 -3.793 1 90 130 LYS B N 1
ATOM 4986 C CA . LYS B 1 130 ? 3.84 34.062 -4.84 1 90 130 LYS B CA 1
ATOM 4987 C C . LYS B 1 130 ? 3.715 35.344 -5.629 1 90 130 LYS B C 1
ATOM 4989 O O . LYS B 1 130 ? 2.627 35.906 -5.73 1 90 130 LYS B O 1
ATOM 4994 N N . GLY B 1 131 ? 4.848 35.844 -6.02 1 89.38 131 GLY B N 1
ATOM 4995 C CA . GLY B 1 131 ? 4.816 37.062 -6.824 1 89.38 131 GLY B CA 1
ATOM 4996 C C . GLY B 1 131 ? 6.18 37.688 -6.992 1 89.38 131 GLY B C 1
ATOM 4997 O O . GLY B 1 131 ? 7.195 37.125 -6.586 1 89.38 131 GLY B O 1
ATOM 4998 N N . TYR B 1 132 ? 6.168 38.812 -7.594 1 89.94 132 TYR B N 1
ATOM 4999 C CA . TYR B 1 132 ? 7.41 39.5 -7.871 1 89.94 132 TYR B CA 1
ATOM 5000 C C . TYR B 1 132 ? 7.68 40.594 -6.812 1 89.94 132 TYR B C 1
ATOM 5002 O O . TYR B 1 132 ? 6.754 41.25 -6.344 1 89.94 132 TYR B O 1
ATOM 5010 N N . LEU B 1 133 ? 8.945 40.688 -6.453 1 90.38 133 LEU B N 1
ATOM 5011 C CA . LEU B 1 133 ? 9.469 41.781 -5.637 1 90.38 133 LEU B CA 1
ATOM 5012 C C . LEU B 1 133 ? 10.727 42.344 -6.262 1 90.38 133 LEU B C 1
ATOM 5014 O O . LEU B 1 133 ? 11.375 41.719 -7.09 1 90.38 133 LEU B O 1
ATOM 5018 N N . ILE B 1 134 ? 10.961 43.594 -5.977 1 88.62 134 ILE B N 1
ATOM 5019 C CA . ILE B 1 134 ? 12.203 44.219 -6.414 1 88.62 134 ILE B CA 1
ATOM 5020 C C . ILE B 1 134 ? 13.195 44.281 -5.254 1 88.62 134 ILE B C 1
ATOM 5022 O O . ILE B 1 134 ? 12.992 45 -4.281 1 88.62 134 ILE B O 1
ATOM 5026 N N . MET B 1 135 ? 14.164 43.562 -5.348 1 89.06 135 MET B N 1
ATOM 5027 C CA . MET B 1 135 ? 15.18 43.5 -4.301 1 89.06 135 MET B CA 1
ATOM 5028 C C . MET B 1 135 ? 16.156 44.656 -4.414 1 89.06 135 MET B C 1
ATOM 5030 O O . MET B 1 135 ? 16.719 44.875 -5.48 1 89.06 135 MET B O 1
ATOM 5034 N N . LEU B 1 136 ? 16.391 45.344 -3.27 1 82.75 136 LEU B N 1
ATOM 5035 C CA . LEU B 1 136 ? 17.266 46.5 -3.25 1 82.75 136 LEU B CA 1
ATOM 5036 C C . LEU B 1 136 ? 18.609 46.188 -2.629 1 82.75 136 LEU B C 1
ATOM 5038 O O . LEU B 1 136 ? 19.531 47 -2.662 1 82.75 136 LEU B O 1
ATOM 5042 N N . ASP B 1 137 ? 18.797 44.906 -2.096 1 71.69 137 ASP B N 1
ATOM 5043 C CA . ASP B 1 137 ? 20.016 44.531 -1.396 1 71.69 137 ASP B CA 1
ATOM 5044 C C . ASP B 1 137 ? 21.203 44.438 -2.365 1 71.69 137 ASP B C 1
ATOM 5046 O O . ASP B 1 137 ? 21.062 43.844 -3.449 1 71.69 137 ASP B O 1
ATOM 5050 N N . PRO B 1 138 ? 22.312 45.094 -1.913 1 60.03 138 PRO B N 1
ATOM 5051 C CA . PRO B 1 138 ? 23.469 45.094 -2.799 1 60.03 138 PRO B CA 1
ATOM 5052 C C . PRO B 1 138 ? 24.047 43.719 -3.035 1 60.03 138 PRO B C 1
ATOM 5054 O O . PRO B 1 138 ? 24.969 43.531 -3.854 1 60.03 138 PRO B O 1
ATOM 5057 N N . ILE B 1 139 ? 23.781 42.875 -2.178 1 54.47 139 ILE B N 1
ATOM 5058 C CA . ILE B 1 139 ? 24.438 41.562 -2.299 1 54.47 139 ILE B CA 1
ATOM 5059 C C . ILE B 1 139 ? 24.359 41.094 -3.746 1 54.47 139 ILE B C 1
ATOM 5061 O O . ILE B 1 139 ? 25.203 40.312 -4.191 1 54.47 139 ILE B O 1
ATOM 5065 N N . VAL B 1 140 ? 23.297 41.312 -4.297 1 51.22 140 VAL B N 1
ATOM 5066 C CA . VAL B 1 140 ? 23.234 40.781 -5.652 1 51.22 140 VAL B CA 1
ATOM 5067 C C . VAL B 1 140 ? 24.109 41.625 -6.578 1 51.22 140 VAL B C 1
ATOM 5069 O O . VAL B 1 140 ? 24.391 42.812 -6.281 1 51.22 140 VAL B O 1
ATOM 5072 N N . ARG B 1 141 ? 24.672 41.188 -7.691 1 49.09 141 ARG B N 1
ATOM 5073 C CA . ARG B 1 141 ? 25.844 41.406 -8.531 1 49.09 141 ARG B CA 1
ATOM 5074 C C . ARG B 1 141 ? 26.203 42.906 -8.586 1 49.09 141 ARG B C 1
ATOM 5076 O O . ARG B 1 141 ? 27.375 43.25 -8.797 1 49.09 141 ARG B O 1
ATOM 5083 N N . HIS B 1 142 ? 25.422 43.781 -9.086 1 50.62 142 HIS B N 1
ATOM 5084 C CA . HIS B 1 142 ? 25.984 45 -9.641 1 50.62 142 HIS B CA 1
ATOM 5085 C C . HIS B 1 142 ? 25.219 46.25 -9.141 1 50.62 142 HIS B C 1
ATOM 5087 O O . HIS B 1 142 ? 25.031 47.188 -9.883 1 50.62 142 HIS B O 1
ATOM 5093 N N . ASN B 1 143 ? 24.75 46.406 -7.793 1 57.91 143 ASN B N 1
ATOM 5094 C CA . ASN B 1 143 ? 24.266 47.625 -7.172 1 57.91 143 ASN B CA 1
ATOM 5095 C C . ASN B 1 143 ? 22.969 48.125 -7.828 1 57.91 143 ASN B C 1
ATOM 5097 O O . ASN B 1 143 ? 22.672 49.312 -7.82 1 57.91 143 ASN B O 1
ATOM 5101 N N . GLN B 1 144 ? 22.312 47.25 -8.812 1 69 144 GLN B N 1
ATOM 5102 C CA . GLN B 1 144 ? 21.031 47.688 -9.375 1 69 144 GLN B CA 1
ATOM 5103 C C . GLN B 1 144 ? 19.891 46.844 -8.797 1 69 144 GLN B C 1
ATOM 5105 O O . GLN B 1 144 ? 20.047 45.656 -8.5 1 69 144 GLN B O 1
ATOM 5110 N N . PRO B 1 145 ? 18.766 47.562 -8.602 1 81.25 145 PRO B N 1
ATOM 5111 C CA . PRO B 1 145 ? 17.578 46.812 -8.18 1 81.25 145 PRO B CA 1
ATOM 5112 C C . PRO B 1 145 ? 17.203 45.688 -9.148 1 81.25 145 PRO B C 1
ATOM 5114 O O . PRO B 1 145 ? 17.328 45.844 -10.359 1 81.25 145 PRO B O 1
ATOM 5117 N N . LEU B 1 146 ? 16.891 44.531 -8.617 1 82.19 146 LEU B N 1
ATOM 5118 C CA . LEU B 1 146 ? 16.609 43.344 -9.422 1 82.19 146 LEU B CA 1
ATOM 5119 C C . LEU B 1 146 ? 15.203 42.844 -9.141 1 82.19 146 LEU B C 1
ATOM 5121 O O . LEU B 1 146 ? 14.828 42.656 -7.977 1 82.19 146 LEU B O 1
ATOM 5125 N N . LYS B 1 147 ? 14.469 42.719 -10.219 1 86.69 147 LYS B N 1
ATOM 5126 C CA . LYS B 1 147 ? 13.164 42.062 -10.078 1 86.69 147 LYS B CA 1
ATOM 5127 C C . LYS B 1 147 ? 13.305 40.562 -9.875 1 86.69 147 LYS B C 1
ATOM 5129 O O . LYS B 1 147 ? 13.852 39.875 -10.727 1 86.69 147 LYS B O 1
ATOM 5134 N N . VAL B 1 148 ? 12.82 40.156 -8.742 1 87.19 148 VAL B N 1
ATOM 5135 C CA . VAL B 1 148 ? 13 38.75 -8.383 1 87.19 148 VAL B CA 1
ATOM 5136 C C . VAL B 1 148 ? 11.641 38.094 -8.148 1 87.19 148 VAL B C 1
ATOM 5138 O O . VAL B 1 148 ? 10.68 38.75 -7.77 1 87.19 148 VAL B O 1
ATOM 5141 N N . TRP B 1 149 ? 11.578 36.875 -8.484 1 89.19 149 TRP B N 1
ATOM 5142 C CA . TRP B 1 149 ? 10.391 36.094 -8.164 1 89.19 149 TRP B CA 1
ATOM 5143 C C . TRP B 1 149 ? 10.484 35.5 -6.766 1 89.19 149 TRP B C 1
ATOM 5145 O O . TRP B 1 149 ? 11.461 34.812 -6.434 1 89.19 149 TRP B O 1
ATOM 5155 N N . CYS B 1 150 ? 9.43 35.75 -6.008 1 90.69 150 CYS B N 1
ATOM 5156 C CA . CYS B 1 150 ? 9.453 35.312 -4.621 1 90.69 150 CYS B CA 1
ATOM 5157 C C . CYS B 1 150 ? 8.32 34.344 -4.344 1 90.69 150 CYS B C 1
ATOM 5159 O O . CYS B 1 150 ? 7.211 34.5 -4.844 1 90.69 150 CYS B O 1
ATOM 5161 N N . THR B 1 151 ? 8.695 33.281 -3.65 1 89 151 THR B N 1
ATOM 5162 C CA . THR B 1 151 ? 7.723 32.312 -3.17 1 89 151 THR B CA 1
ATOM 5163 C C . THR B 1 151 ? 7.766 32.188 -1.648 1 89 151 THR B C 1
ATOM 5165 O O . THR B 1 151 ? 8.797 31.844 -1.073 1 89 151 THR B O 1
ATOM 5168 N N . LEU B 1 152 ? 6.598 32.5 -1.113 1 91.75 152 LEU B N 1
ATOM 5169 C CA . LEU B 1 152 ? 6.488 32.469 0.341 1 91.75 152 LEU B CA 1
ATOM 5170 C C . LEU B 1 152 ? 5.926 31.109 0.797 1 91.75 152 LEU B C 1
ATOM 5172 O O . LEU B 1 152 ? 4.812 30.75 0.417 1 91.75 152 LEU B O 1
ATOM 5176 N N . SER B 1 153 ? 6.672 30.422 1.64 1 85.81 153 SER B N 1
ATOM 5177 C CA . SER B 1 153 ? 6.242 29.125 2.172 1 85.81 153 SER B CA 1
ATOM 5178 C C . SER B 1 153 ? 5.902 29.219 3.656 1 85.81 153 SER B C 1
ATOM 5180 O O . SER B 1 153 ? 6.762 29.547 4.473 1 85.81 153 SER B O 1
ATOM 5182 N N . GLU B 1 154 ? 4.73 28.859 3.947 1 82.94 154 GLU B N 1
ATOM 5183 C CA . GLU B 1 154 ? 4.316 28.844 5.348 1 82.94 154 GLU B CA 1
ATOM 5184 C C . GLU B 1 154 ? 4.93 27.656 6.086 1 82.94 154 GLU B C 1
ATOM 5186 O O . GLU B 1 154 ? 5.344 27.781 7.242 1 82.94 154 GLU B O 1
ATOM 5191 N N . GLU B 1 155 ? 5.008 26.609 5.484 1 78.75 155 GLU B N 1
ATOM 5192 C CA . GLU B 1 155 ? 5.477 25.375 6.117 1 78.75 155 GLU B CA 1
ATOM 5193 C C . GLU B 1 155 ? 6.949 25.484 6.508 1 78.75 155 GLU B C 1
ATOM 5195 O O . GLU B 1 155 ? 7.344 25.047 7.586 1 78.75 155 GLU B O 1
ATOM 5200 N N . GLN B 1 156 ? 7.723 26.109 5.691 1 78.06 156 GLN B N 1
ATOM 5201 C CA . GLN B 1 156 ? 9.156 26.219 5.965 1 78.06 156 GLN B CA 1
ATOM 5202 C C . GLN B 1 156 ? 9.5 27.562 6.582 1 78.06 156 GLN B C 1
ATOM 5204 O O . GLN B 1 156 ? 10.641 27.781 7.012 1 78.06 156 GLN B O 1
ATOM 5209 N N . CYS B 1 157 ? 8.531 28.391 6.625 1 85.75 157 CYS B N 1
ATOM 5210 C CA . CYS B 1 157 ? 8.734 29.75 7.133 1 85.75 157 CYS B CA 1
ATOM 5211 C C . CYS B 1 157 ? 9.883 30.438 6.406 1 85.75 157 CYS B C 1
ATOM 5213 O O . CYS B 1 157 ? 10.812 30.938 7.047 1 85.75 157 CYS B O 1
ATOM 5215 N N . GLN B 1 158 ? 9.82 30.391 5.086 1 88.62 158 GLN B N 1
ATOM 5216 C CA . GLN B 1 158 ? 10.906 30.938 4.289 1 88.62 158 GLN B CA 1
ATOM 5217 C C . GLN B 1 158 ? 10.375 31.688 3.066 1 88.62 158 GLN B C 1
ATOM 5219 O O . GLN B 1 158 ? 9.289 31.375 2.572 1 88.62 158 GLN B O 1
ATOM 5224 N N . LEU B 1 159 ? 11.094 32.656 2.717 1 90.94 159 LEU B N 1
ATOM 5225 C CA . LEU B 1 159 ? 10.891 33.312 1.438 1 90.94 159 LEU B CA 1
ATOM 5226 C C . LEU B 1 159 ? 11.938 32.875 0.421 1 90.94 159 LEU B C 1
ATOM 5228 O O . LEU B 1 159 ? 13.125 33.188 0.562 1 90.94 159 LEU B O 1
ATOM 5232 N N . GLU B 1 160 ? 11.469 32.156 -0.502 1 88.38 160 GLU B N 1
ATOM 5233 C CA . GLU B 1 160 ? 12.367 31.719 -1.568 1 88.38 160 GLU B CA 1
ATOM 5234 C C . GLU B 1 160 ? 12.438 32.75 -2.686 1 88.38 160 GLU B C 1
ATOM 5236 O O . GLU B 1 160 ? 11.406 33.156 -3.234 1 88.38 160 GLU B O 1
ATOM 5241 N N . ILE B 1 161 ? 13.641 33.156 -2.992 1 87.06 161 ILE B N 1
ATOM 5242 C CA . ILE B 1 161 ? 13.883 34.188 -3.994 1 87.06 161 ILE B CA 1
ATOM 5243 C C . ILE B 1 161 ? 14.609 33.562 -5.191 1 87.06 161 ILE B C 1
ATOM 5245 O O . ILE B 1 161 ? 15.711 33.031 -5.051 1 87.06 161 ILE B O 1
ATOM 5249 N N . THR B 1 162 ? 13.938 33.625 -6.258 1 83.38 162 THR B N 1
ATOM 5250 C CA . THR B 1 162 ? 14.562 33.156 -7.5 1 83.38 162 THR B CA 1
ATOM 5251 C C . THR B 1 162 ? 15.117 34.344 -8.289 1 83.38 162 THR B C 1
ATOM 5253 O O . THR B 1 162 ? 14.375 35.219 -8.711 1 83.38 162 THR B O 1
ATOM 5256 N N . LEU B 1 163 ? 16.391 34.281 -8.5 1 75.62 163 LEU B N 1
ATOM 5257 C CA . LEU B 1 163 ? 17.062 35.344 -9.242 1 75.62 163 LEU B CA 1
ATOM 5258 C C . LEU B 1 163 ? 16.953 35.094 -10.742 1 75.62 163 LEU B C 1
ATOM 5260 O O . LEU B 1 163 ? 16.922 33.969 -11.203 1 75.62 163 LEU B O 1
ATOM 5264 N N . PRO B 1 164 ? 16.391 36.062 -11.453 1 67 164 PRO B N 1
ATOM 5265 C CA . PRO B 1 164 ? 16.281 35.906 -12.906 1 67 164 PRO B CA 1
ATOM 5266 C C . PRO B 1 164 ? 17.531 35.281 -13.523 1 67 164 PRO B C 1
ATOM 5268 O O . PRO B 1 164 ? 18.641 35.562 -13.086 1 67 164 PRO B O 1
ATOM 5271 N N . GLN B 1 165 ? 17.312 33.906 -13.867 1 52.41 165 GLN B N 1
ATOM 5272 C CA . GLN B 1 165 ? 18.422 33.281 -14.578 1 52.41 165 GLN B CA 1
ATOM 5273 C C . GLN B 1 165 ? 19 34.219 -15.633 1 52.41 165 GLN B C 1
ATOM 5275 O O . GLN B 1 165 ? 18.266 35 -16.219 1 52.41 165 GLN B O 1
ATOM 5280 N N . HIS B 1 166 ? 20.141 34.562 -15.672 1 43.25 166 HIS B N 1
ATOM 5281 C CA . HIS B 1 166 ? 20.625 34.594 -17.047 1 43.25 166 HIS B CA 1
ATOM 5282 C C . HIS B 1 166 ? 20.109 33.438 -17.859 1 43.25 166 HIS B C 1
ATOM 5284 O O . HIS B 1 166 ? 19.703 32.406 -17.297 1 43.25 166 HIS B O 1
ATOM 5290 N N . SER B 1 167 ? 20.078 33.25 -19.297 1 36.31 167 SER B N 1
ATOM 5291 C CA . SER B 1 167 ? 19.5 32.312 -20.281 1 36.31 167 SER B CA 1
ATOM 5292 C C . SER B 1 167 ? 19.609 30.875 -19.812 1 36.31 167 SER B C 1
ATOM 5294 O O . SER B 1 167 ? 19.328 29.953 -20.578 1 36.31 167 SER B O 1
ATOM 5296 N N . SER B 1 168 ? 20.422 30.391 -18.891 1 34.22 168 SER B N 1
ATOM 5297 C CA . SER B 1 168 ? 20.5 28.953 -19.094 1 34.22 168 SER B CA 1
ATOM 5298 C C . SER B 1 168 ? 19.297 28.25 -18.469 1 34.22 168 SER B C 1
ATOM 5300 O O . SER B 1 168 ? 18.766 28.688 -17.453 1 34.22 168 SER B O 1
ATOM 5302 N N . SER B 1 169 ? 18.531 27.297 -19.109 1 33.97 169 SER B N 1
ATOM 5303 C CA . SER B 1 169 ? 17.359 26.422 -19.203 1 33.97 169 SER B CA 1
ATOM 5304 C C . SER B 1 169 ? 17.188 25.625 -17.906 1 33.97 169 SER B C 1
ATOM 5306 O O . SER B 1 169 ? 16.656 24.5 -17.938 1 33.97 169 SER B O 1
ATOM 5308 N N . SER B 1 170 ? 17.797 25.859 -16.797 1 35.06 170 SER B N 1
ATOM 5309 C CA . SER B 1 170 ? 17.688 24.688 -15.93 1 35.06 170 SER B CA 1
ATOM 5310 C C . SER B 1 170 ? 16.297 24.609 -15.281 1 35.06 170 SER B C 1
ATOM 5312 O O . SER B 1 170 ? 15.742 25.641 -14.883 1 35.06 170 SER B O 1
ATOM 5314 N N . LEU B 1 171 ? 15.383 23.672 -15.594 1 32.75 171 LEU B N 1
ATOM 5315 C CA . LEU B 1 171 ? 14.055 23.266 -15.156 1 32.75 171 LEU B CA 1
ATOM 5316 C C . LEU B 1 171 ? 13.953 23.297 -13.633 1 32.75 171 LEU B C 1
ATOM 5318 O O . LEU B 1 171 ? 14.859 22.828 -12.938 1 32.75 171 LEU B O 1
ATOM 5322 N N . PRO B 1 172 ? 13.102 24.078 -13.102 1 35.69 172 PRO B N 1
ATOM 5323 C CA . PRO B 1 172 ? 12.844 24.172 -11.664 1 35.69 172 PRO B CA 1
ATOM 5324 C C . PRO B 1 172 ? 12.562 22.812 -11.031 1 35.69 172 PRO B C 1
ATOM 5326 O O . PRO B 1 172 ? 11.984 21.938 -11.68 1 35.69 172 PRO B O 1
ATOM 5329 N N . PHE B 1 173 ? 13.297 22.406 -10.164 1 31.98 173 PHE B N 1
ATOM 5330 C CA . PHE B 1 173 ? 13.133 21.188 -9.383 1 31.98 173 PHE B CA 1
ATOM 5331 C C . PHE B 1 173 ? 11.773 21.172 -8.688 1 31.98 173 PHE B C 1
ATOM 5333 O O . PHE B 1 173 ? 11.5 22.016 -7.828 1 31.98 173 PHE B O 1
ATOM 5340 N N . GLN B 1 174 ? 10.742 20.906 -9.281 1 33.12 174 GLN B N 1
ATOM 5341 C CA . GLN B 1 174 ? 9.453 20.688 -8.633 1 33.12 174 GLN B CA 1
ATOM 5342 C C . GLN B 1 174 ? 9.555 19.641 -7.531 1 33.12 174 GLN B C 1
ATOM 5344 O O . GLN B 1 174 ? 10.102 18.562 -7.754 1 33.12 174 GLN B O 1
ATOM 5349 N N . ASP B 1 175 ? 9.445 20.031 -6.312 1 32.38 175 ASP B N 1
ATOM 5350 C CA . ASP B 1 175 ? 9.43 19.172 -5.125 1 32.38 175 ASP B CA 1
ATOM 5351 C C . ASP B 1 175 ? 8.344 18.109 -5.23 1 32.38 175 ASP B C 1
ATOM 5353 O O . ASP B 1 175 ? 7.215 18.312 -4.77 1 32.38 175 ASP B O 1
ATOM 5357 N N . ALA B 1 176 ? 8.414 17.422 -6.172 1 30.41 176 ALA B N 1
ATOM 5358 C CA . ALA B 1 176 ? 7.391 16.422 -6.492 1 30.41 176 ALA B CA 1
ATOM 5359 C C . ALA B 1 176 ? 7.164 15.477 -5.316 1 30.41 176 ALA B C 1
ATOM 5361 O O . ALA B 1 176 ? 6.18 14.734 -5.297 1 30.41 176 ALA B O 1
ATOM 5362 N N . PHE B 1 177 ? 8.336 15.227 -4.578 1 33 177 PHE B N 1
ATOM 5363 C CA . PHE B 1 177 ? 8.203 14.117 -3.635 1 33 177 PHE B CA 1
ATOM 5364 C C . PHE B 1 177 ? 7.625 14.602 -2.309 1 33 177 PHE B C 1
ATOM 5366 O O . PHE B 1 177 ? 7.621 13.859 -1.323 1 33 177 PHE B O 1
ATOM 5373 N N . GLY B 1 178 ? 7.047 15.719 -2.266 1 35.09 178 GLY B N 1
ATOM 5374 C CA . GLY B 1 178 ? 6.555 16.219 -0.993 1 35.09 178 GLY B CA 1
ATOM 5375 C C . GLY B 1 178 ? 7.578 16.125 0.121 1 35.09 178 GLY B C 1
ATOM 5376 O O . GLY B 1 178 ? 7.227 15.906 1.281 1 35.09 178 GLY B O 1
ATOM 5377 N N . LEU B 1 179 ? 8.75 15.875 -0.188 1 35.03 179 LEU B N 1
ATOM 5378 C CA . LEU B 1 179 ? 9.883 15.805 0.729 1 35.03 179 LEU B CA 1
ATOM 5379 C C . LEU B 1 179 ? 10.016 17.094 1.531 1 35.03 179 LEU B C 1
ATOM 5381 O O . LEU B 1 179 ? 10.875 17.203 2.41 1 35.03 179 LEU B O 1
ATOM 5385 N N . SER B 1 180 ? 9.453 18.141 1.151 1 36.16 180 SER B N 1
ATOM 5386 C CA . SER B 1 180 ? 9.422 19.344 1.989 1 36.16 180 SER B CA 1
ATOM 5387 C C . SER B 1 180 ? 8.844 19.047 3.367 1 36.16 180 SER B C 1
ATOM 5389 O O . SER B 1 180 ? 8.898 19.875 4.266 1 36.16 180 SER B O 1
ATOM 5391 N N . ARG B 1 181 ? 8.117 18.062 3.461 1 36.81 181 ARG B N 1
ATOM 5392 C CA . ARG B 1 181 ? 7.605 17.641 4.762 1 36.81 181 ARG B CA 1
ATOM 5393 C C . ARG B 1 181 ? 8.656 16.859 5.535 1 36.81 181 ARG B C 1
ATOM 5395 O O . ARG B 1 181 ? 8.336 16.203 6.535 1 36.81 181 ARG B O 1
ATOM 5402 N N . LEU B 1 182 ? 9.867 16.531 4.973 1 32.38 182 LEU B N 1
ATOM 5403 C CA . LEU B 1 182 ? 10.961 15.977 5.766 1 32.38 182 LEU B CA 1
ATOM 5404 C C . LEU B 1 182 ? 11.445 16.984 6.801 1 32.38 182 LEU B C 1
ATOM 5406 O O . LEU B 1 182 ? 11.258 18.188 6.633 1 32.38 182 LEU B O 1
ATOM 5410 N N . SER B 1 183 ? 11.914 16.578 7.969 1 31.23 183 SER B N 1
ATOM 5411 C CA . SER B 1 183 ? 12.547 17.453 8.945 1 31.23 183 SER B CA 1
ATOM 5412 C C . SER B 1 183 ? 13.602 18.344 8.289 1 31.23 183 SER B C 1
ATOM 5414 O O . SER B 1 183 ? 14.141 18 7.23 1 31.23 183 SER B O 1
ATOM 5416 N N . SER B 1 184 ? 13.695 19.625 8.648 1 34.47 184 SER B N 1
ATOM 5417 C CA . SER B 1 184 ? 14.695 20.609 8.219 1 34.47 184 SER B CA 1
ATOM 5418 C C . SER B 1 184 ? 16.062 19.953 8.016 1 34.47 184 SER B C 1
ATOM 5420 O O . SER B 1 184 ? 16.797 20.312 7.102 1 34.47 184 SER B O 1
ATOM 5422 N N . SER B 1 185 ? 16.406 19.062 8.805 1 32.47 185 SER B N 1
ATOM 5423 C CA . SER B 1 185 ? 17.734 18.5 8.703 1 32.47 185 SER B CA 1
ATOM 5424 C C . SER B 1 185 ? 17.922 17.734 7.398 1 32.47 185 SER B C 1
ATOM 5426 O O . SER B 1 185 ? 19.031 17.641 6.871 1 32.47 185 SER B O 1
ATOM 5428 N N . LEU B 1 186 ? 16.906 17.109 7.016 1 33.47 186 LEU B N 1
ATOM 5429 C CA . LEU B 1 186 ? 17.094 16.234 5.867 1 33.47 186 LEU B CA 1
ATOM 5430 C C . LEU B 1 186 ? 16.859 16.984 4.562 1 33.47 186 LEU B C 1
ATOM 5432 O O . LEU B 1 186 ? 17.219 16.5 3.488 1 33.47 186 LEU B O 1
ATOM 5436 N N . SER B 1 187 ? 16.156 18.016 4.645 1 35.22 187 SER B N 1
ATOM 5437 C CA . SER B 1 187 ? 15.969 18.859 3.463 1 35.22 187 SER B CA 1
ATOM 5438 C C . SER B 1 187 ? 17.312 19.328 2.912 1 35.22 187 SER B C 1
ATOM 5440 O O . SER B 1 187 ? 17.422 19.641 1.724 1 35.22 187 SER B O 1
ATOM 5442 N N . TRP B 1 188 ? 18.219 19.484 3.797 1 38.19 188 TRP B N 1
ATOM 5443 C CA . TRP B 1 188 ? 19.547 19.922 3.391 1 38.19 188 TRP B CA 1
ATOM 5444 C C . TRP B 1 188 ? 20.188 18.938 2.42 1 38.19 188 TRP B C 1
ATOM 5446 O O . TRP B 1 188 ? 20.938 19.328 1.528 1 38.19 188 TRP B O 1
ATOM 5456 N N . LEU B 1 189 ? 19.875 17.719 2.689 1 34.28 189 LEU B N 1
ATOM 5457 C CA . LEU B 1 189 ? 20.531 16.656 1.94 1 34.28 189 LEU B CA 1
ATOM 5458 C C . LEU B 1 189 ? 20.109 16.672 0.474 1 34.28 189 LEU B C 1
ATOM 5460 O O . LEU B 1 189 ? 20.844 16.188 -0.392 1 34.28 189 LEU B O 1
ATOM 5464 N N . LEU B 1 190 ? 18.891 16.891 0.332 1 36.12 190 LEU B N 1
ATOM 5465 C CA . LEU B 1 190 ? 18.391 17 -1.038 1 36.12 190 LEU B CA 1
ATOM 5466 C C . LEU B 1 190 ? 19.016 18.188 -1.754 1 36.12 190 LEU B C 1
ATOM 5468 O O . LEU B 1 190 ? 19.047 18.234 -2.986 1 36.12 190 LEU B O 1
ATOM 5472 N N . ASN B 1 191 ? 19.125 19.203 -0.979 1 35.19 191 ASN B N 1
ATOM 5473 C CA . ASN B 1 191 ? 19.719 20.422 -1.522 1 35.19 191 ASN B CA 1
ATOM 5474 C C . ASN B 1 191 ? 21.219 20.297 -1.699 1 35.19 191 ASN B C 1
ATOM 5476 O O . ASN B 1 191 ? 21.984 20.969 -1.008 1 35.19 191 ASN B O 1
ATOM 5480 N N . GLU B 1 192 ? 21.625 19.109 -1.704 1 33.16 192 GLU B N 1
ATOM 5481 C CA . GLU B 1 192 ? 23.062 19.234 -1.853 1 33.16 192 GLU B CA 1
ATOM 5482 C C . GLU B 1 192 ? 23.422 20.203 -2.979 1 33.16 192 GLU B C 1
ATOM 5484 O O . GLU B 1 192 ? 24.594 20.516 -3.193 1 33.16 192 GLU B O 1
ATOM 5489 N N . ASP B 1 193 ? 22.906 19.75 -4.176 1 32.78 193 ASP B N 1
ATOM 5490 C CA . ASP B 1 193 ? 23.688 20.609 -5.07 1 32.78 193 ASP B CA 1
ATOM 5491 C C . ASP B 1 193 ? 23.688 22.047 -4.578 1 32.78 193 ASP B C 1
ATOM 5493 O O . ASP B 1 193 ? 22.641 22.625 -4.312 1 32.78 193 ASP B O 1
ATOM 5497 N N . GLN B 1 194 ? 24.781 22.438 -3.965 1 33.91 194 GLN B N 1
ATOM 5498 C CA . GLN B 1 194 ? 25.391 23.672 -3.506 1 33.91 194 GLN B CA 1
ATOM 5499 C C . GLN B 1 194 ? 24.688 24.891 -4.102 1 33.91 194 GLN B C 1
ATOM 5501 O O . GLN B 1 194 ? 24.156 25.734 -3.371 1 33.91 194 GLN B O 1
ATOM 5506 N N . PHE B 1 195 ? 25.5 25.672 -4.93 1 31.95 195 PHE B N 1
ATOM 5507 C CA . PHE B 1 195 ? 25.781 27 -5.469 1 31.95 195 PHE B CA 1
ATOM 5508 C C . PHE B 1 195 ? 24.75 27.375 -6.52 1 31.95 195 PHE B C 1
ATOM 5510 O O . PHE B 1 195 ? 25.047 28.125 -7.453 1 31.95 195 PHE B O 1
ATOM 5517 N N . ASP B 1 196 ? 23.859 26.594 -6.883 1 39 196 ASP B N 1
ATOM 5518 C CA . ASP B 1 196 ? 23.266 27.328 -7.996 1 39 196 ASP B CA 1
ATOM 5519 C C . ASP B 1 196 ? 22.844 28.734 -7.57 1 39 196 ASP B C 1
ATOM 5521 O O . ASP B 1 196 ? 21.984 28.891 -6.703 1 39 196 ASP B O 1
ATOM 5525 N N . HIS B 1 197 ? 23.625 29.578 -7.582 1 43.31 197 HIS B N 1
ATOM 5526 C CA . HIS B 1 197 ? 23.734 31.031 -7.484 1 43.31 197 HIS B CA 1
ATOM 5527 C C . HIS B 1 197 ? 22.391 31.703 -7.727 1 43.31 197 HIS B C 1
ATOM 5529 O O . HIS B 1 197 ? 22.234 32.906 -7.488 1 43.31 197 HIS B O 1
ATOM 5535 N N . GLU B 1 198 ? 21.297 30.828 -8.203 1 56.41 198 GLU B N 1
ATOM 5536 C CA . GLU B 1 198 ? 20.141 31.531 -8.742 1 56.41 198 GLU B CA 1
ATOM 5537 C C . GLU B 1 198 ? 19.031 31.641 -7.715 1 56.41 198 GLU B C 1
ATOM 5539 O O . GLU B 1 198 ? 18.094 32.438 -7.883 1 56.41 198 GLU B O 1
ATOM 5544 N N . ASN B 1 199 ? 19.062 30.781 -6.574 1 68.06 199 ASN B N 1
ATOM 5545 C CA . ASN B 1 199 ? 17.953 30.922 -5.633 1 68.06 199 ASN B CA 1
ATOM 5546 C C . ASN B 1 199 ? 18.453 31.234 -4.227 1 68.06 199 ASN B C 1
ATOM 5548 O O . ASN B 1 199 ? 19.5 30.734 -3.805 1 68.06 199 ASN B O 1
ATOM 5552 N N . MET B 1 200 ? 17.938 32.344 -3.646 1 77.38 200 MET B N 1
ATOM 5553 C CA . MET B 1 200 ? 18.172 32.75 -2.264 1 77.38 200 MET B CA 1
ATOM 5554 C C . MET B 1 200 ? 16.969 32.438 -1.388 1 77.38 200 MET B C 1
ATOM 5556 O O . MET B 1 200 ? 15.828 32.5 -1.84 1 77.38 200 MET B O 1
ATOM 5560 N N . SER B 1 201 ? 17.25 31.844 -0.202 1 85.69 201 SER B N 1
ATOM 5561 C CA . SER B 1 201 ? 16.188 31.609 0.764 1 85.69 201 SER B CA 1
ATOM 5562 C C . SER B 1 201 ? 16.359 32.469 2.01 1 85.69 201 SER B C 1
ATOM 5564 O O . SER B 1 201 ? 17.438 32.5 2.592 1 85.69 201 SER B O 1
ATOM 5566 N N . LEU B 1 202 ? 15.375 33.25 2.346 1 87.31 202 LEU B N 1
ATOM 5567 C CA . LEU B 1 202 ? 15.367 34.094 3.535 1 87.31 202 LEU B CA 1
ATOM 5568 C C . LEU B 1 202 ? 14.516 33.469 4.637 1 87.31 202 LEU B C 1
ATOM 5570 O O . LEU B 1 202 ? 13.297 33.344 4.5 1 87.31 202 LEU B O 1
ATOM 5574 N N . PRO B 1 203 ? 15.148 33 5.719 1 87.81 203 PRO B N 1
ATOM 5575 C CA . PRO B 1 203 ? 14.336 32.5 6.84 1 87.81 203 PRO B CA 1
ATOM 5576 C C . PRO B 1 203 ? 13.5 33.625 7.488 1 87.81 203 PRO B C 1
ATOM 5578 O O . PRO B 1 203 ? 14.031 34.688 7.797 1 87.81 203 PRO B O 1
ATOM 5581 N N . LEU B 1 204 ? 12.32 33.375 7.719 1 89.75 204 LEU B N 1
ATOM 5582 C CA . LEU B 1 204 ? 11.422 34.438 8.188 1 89.75 204 LEU B CA 1
ATOM 5583 C C . LEU B 1 204 ? 11.023 34.188 9.633 1 89.75 204 LEU B C 1
ATOM 5585 O O . LEU B 1 204 ? 10.422 35.062 10.266 1 89.75 204 LEU B O 1
ATOM 5589 N N . TYR B 1 205 ? 11.336 33.094 10.141 1 87.44 205 TYR B N 1
ATOM 5590 C CA . TYR B 1 205 ? 10.922 32.75 11.5 1 87.44 205 TYR B CA 1
ATOM 5591 C C . TYR B 1 205 ? 11.414 33.812 12.492 1 87.44 205 TYR B C 1
ATOM 5593 O O . TYR B 1 205 ? 12.609 33.875 12.797 1 87.44 205 TYR B O 1
ATOM 5601 N N . GLY B 1 206 ? 10.461 34.625 13.055 1 86.88 206 GLY B N 1
ATOM 5602 C CA . GLY B 1 206 ? 10.797 35.656 14.031 1 86.88 206 GLY B CA 1
ATOM 5603 C C . GLY B 1 206 ? 11.312 36.938 13.391 1 86.88 206 GLY B C 1
ATOM 5604 O O . GLY B 1 206 ? 11.758 37.844 14.094 1 86.88 206 GLY B O 1
ATOM 5605 N N . ALA B 1 207 ? 11.25 36.969 12.078 1 90.31 207 ALA B N 1
ATOM 5606 C CA . ALA B 1 207 ? 11.703 38.188 11.391 1 90.31 207 ALA B CA 1
ATOM 5607 C C . ALA B 1 207 ? 10.734 39.344 11.609 1 90.31 207 ALA B C 1
ATOM 5609 O O . ALA B 1 207 ? 9.531 39.125 11.797 1 90.31 207 ALA B O 1
ATOM 5610 N N . GLN B 1 208 ? 11.266 40.5 11.625 1 91.12 208 GLN B N 1
ATOM 5611 C CA . GLN B 1 208 ? 10.461 41.719 11.719 1 91.12 208 GLN B CA 1
ATOM 5612 C C . GLN B 1 208 ? 10.273 42.344 10.352 1 91.12 208 GLN B C 1
ATOM 5614 O O . GLN B 1 208 ? 11.242 42.531 9.609 1 91.12 208 GLN B O 1
ATOM 5619 N N . VAL B 1 209 ? 9.086 42.594 10.07 1 91.62 209 VAL B N 1
ATOM 5620 C CA . VAL B 1 209 ? 8.781 43.219 8.789 1 91.62 209 VAL B CA 1
ATOM 5621 C C . VAL B 1 209 ? 8.375 44.656 9.016 1 91.62 209 VAL B C 1
ATOM 5623 O O . VAL B 1 209 ? 7.453 44.938 9.781 1 91.62 209 VAL B O 1
ATOM 5626 N N . HIS B 1 210 ? 9.117 45.531 8.344 1 88.69 210 HIS B N 1
ATOM 5627 C CA . HIS B 1 210 ? 8.82 46.969 8.445 1 88.69 210 HIS B CA 1
ATOM 5628 C C . HIS B 1 210 ? 8.406 47.531 7.098 1 88.69 210 HIS B C 1
ATOM 5630 O O . HIS B 1 210 ? 8.992 47.219 6.066 1 88.69 210 HIS B O 1
ATOM 5636 N N . ALA B 1 211 ? 7.336 48.156 7.207 1 82.75 211 ALA B N 1
ATOM 5637 C CA . ALA B 1 211 ? 6.859 48.875 6.02 1 82.75 211 ALA B CA 1
ATOM 5638 C C . ALA B 1 211 ? 7.277 50.344 6.055 1 82.75 211 ALA B C 1
ATOM 5640 O O . ALA B 1 211 ? 7.113 51.031 7.07 1 82.75 211 ALA B O 1
ATOM 5641 N N . THR B 1 212 ? 8.117 50.656 5.105 1 75.56 212 THR B N 1
ATOM 5642 C CA . THR B 1 212 ? 8.492 52.062 5.027 1 75.56 212 THR B CA 1
ATOM 5643 C C . THR B 1 212 ? 8.039 52.656 3.699 1 75.56 212 THR B C 1
ATOM 5645 O O . THR B 1 212 ? 8.062 52 2.666 1 75.56 212 THR B O 1
ATOM 5648 N N . LEU B 1 213 ? 7.238 53.688 3.793 1 66.5 213 LEU B N 1
ATOM 5649 C CA . LEU B 1 213 ? 6.926 54.469 2.594 1 66.5 213 LEU B CA 1
ATOM 5650 C C . LEU B 1 213 ? 8.07 55.406 2.238 1 66.5 213 LEU B C 1
ATOM 5652 O O . LEU B 1 213 ? 8.562 56.156 3.094 1 66.5 213 LEU B O 1
ATOM 5656 N N . ALA B 1 214 ? 8.734 55.031 1.155 1 62.91 214 ALA B N 1
ATOM 5657 C CA . ALA B 1 214 ? 9.781 55.969 0.727 1 62.91 214 ALA B CA 1
ATOM 5658 C C . ALA B 1 214 ? 9.18 57.219 0.087 1 62.91 214 ALA B C 1
ATOM 5660 O O . ALA B 1 214 ? 8.008 57.219 -0.302 1 62.91 214 ALA B O 1
ATOM 5661 N N . GLY B 1 215 ? 9.891 58.406 0.244 1 58.69 215 GLY B N 1
ATOM 5662 C CA . GLY B 1 215 ? 9.484 59.719 -0.232 1 58.69 215 GLY B CA 1
ATOM 5663 C C . GLY B 1 215 ? 8.898 59.688 -1.631 1 58.69 215 GLY B C 1
ATOM 5664 O O . GLY B 1 215 ? 8.016 60.469 -1.957 1 58.69 215 GLY B O 1
ATOM 5665 N N . ASP B 1 216 ? 9.344 58.906 -2.564 1 58.22 216 ASP B N 1
ATOM 5666 C CA . ASP B 1 216 ? 8.852 58.906 -3.938 1 58.22 216 ASP B CA 1
ATOM 5667 C C . ASP B 1 216 ? 7.684 57.938 -4.121 1 58.22 216 ASP B C 1
ATOM 5669 O O . ASP B 1 216 ? 7.41 57.5 -5.234 1 58.22 216 ASP B O 1
ATOM 5673 N N . MET B 1 217 ? 6.969 57.625 -3.092 1 59.12 217 MET B N 1
ATOM 5674 C CA . MET B 1 217 ? 5.746 56.844 -3.084 1 59.12 217 MET B CA 1
ATOM 5675 C C . MET B 1 217 ? 6.051 55.375 -3.387 1 59.12 217 MET B C 1
ATOM 5677 O O . MET B 1 217 ? 5.211 54.656 -3.949 1 59.12 217 MET B O 1
ATOM 5681 N N . LYS B 1 218 ? 7.32 55.125 -3.133 1 75.75 218 LYS B N 1
ATOM 5682 C CA . LYS B 1 218 ? 7.652 53.719 -3.357 1 75.75 218 LYS B CA 1
ATOM 5683 C C . LYS B 1 218 ? 7.43 52.906 -2.094 1 75.75 218 LYS B C 1
ATOM 5685 O O . LYS B 1 218 ? 7.758 53.344 -0.99 1 75.75 218 LYS B O 1
ATOM 5690 N N . PHE B 1 219 ? 6.691 51.844 -2.225 1 82.75 219 PHE B N 1
ATOM 5691 C CA . PHE B 1 219 ? 6.398 50.906 -1.135 1 82.75 219 PHE B CA 1
ATOM 5692 C C . PHE B 1 219 ? 7.59 50 -0.864 1 82.75 219 PHE B C 1
ATOM 5694 O O . PHE B 1 219 ? 8.023 49.25 -1.75 1 82.75 219 PHE B O 1
ATOM 5701 N N . ARG B 1 220 ? 8.195 50.25 0.344 1 87.75 220 ARG B N 1
ATOM 5702 C CA . ARG B 1 220 ? 9.375 49.438 0.685 1 87.75 220 ARG B CA 1
ATOM 5703 C C . ARG B 1 220 ? 9.086 48.5 1.852 1 87.75 220 ARG B C 1
ATOM 5705 O O . ARG B 1 220 ? 8.375 48.875 2.793 1 87.75 220 ARG B O 1
ATOM 5712 N N . LEU B 1 221 ? 9.523 47.312 1.648 1 90.31 221 LEU B N 1
ATOM 5713 C CA . LEU B 1 221 ? 9.469 46.281 2.691 1 90.31 221 LEU B CA 1
ATOM 5714 C C . LEU B 1 221 ? 10.859 45.969 3.215 1 90.31 221 LEU B C 1
ATOM 5716 O O . LEU B 1 221 ? 11.766 45.656 2.432 1 90.31 221 LEU B O 1
ATOM 5720 N N . ASP B 1 222 ? 11.047 46.188 4.48 1 89.5 222 ASP B N 1
ATOM 5721 C CA . ASP B 1 222 ? 12.289 45.812 5.145 1 89.5 222 ASP B CA 1
ATOM 5722 C C . ASP B 1 222 ? 12.102 44.594 6.031 1 89.5 222 ASP B C 1
ATOM 5724 O O . ASP B 1 222 ? 11.305 44.625 6.969 1 89.5 222 ASP B O 1
ATOM 5728 N N . ILE B 1 223 ? 12.766 43.562 5.68 1 91.19 223 ILE B N 1
ATOM 5729 C CA . ILE B 1 223 ? 12.703 42.344 6.457 1 91.19 223 ILE B CA 1
ATOM 5730 C C . ILE B 1 223 ? 13.977 42.188 7.293 1 91.19 223 ILE B C 1
ATOM 5732 O O . ILE B 1 223 ? 15.07 42 6.746 1 91.19 223 ILE B O 1
ATOM 5736 N N . LEU B 1 224 ? 13.828 42.25 8.547 1 90.12 224 LEU B N 1
ATOM 5737 C CA . LEU B 1 224 ? 14.938 42.062 9.477 1 90.12 224 LEU B CA 1
ATOM 5738 C C . LEU B 1 224 ? 15.008 40.625 9.984 1 90.12 224 LEU B C 1
ATOM 5740 O O . LEU B 1 224 ? 14.102 40.188 10.68 1 90.12 224 LEU B O 1
ATOM 5744 N N . VAL B 1 225 ? 16.031 39.938 9.539 1 87.25 225 VAL B N 1
ATOM 5745 C CA . VAL B 1 225 ? 16.203 38.531 9.922 1 87.25 225 VAL B CA 1
ATOM 5746 C C . VAL B 1 225 ? 17.281 38.438 11 1 87.25 225 VAL B C 1
ATOM 5748 O O . VAL B 1 225 ? 18.312 39.094 10.922 1 87.25 225 VAL B O 1
ATOM 5751 N N . GLN B 1 226 ? 16.891 37.562 12.062 1 72.44 226 GLN B N 1
ATOM 5752 C CA . GLN B 1 226 ? 17.875 37.344 13.117 1 72.44 226 GLN B CA 1
ATOM 5753 C C . GLN B 1 226 ? 18.859 36.25 12.727 1 72.44 226 GLN B C 1
ATOM 5755 O O . GLN B 1 226 ? 18.484 35.25 12.133 1 72.44 226 GLN B O 1
ATOM 5760 N N . LYS B 1 227 ? 20.172 36.438 12.703 1 60.66 227 LYS B N 1
ATOM 5761 C CA . LYS B 1 227 ? 21.172 35.406 12.414 1 60.66 227 LYS B CA 1
ATOM 5762 C C . LYS B 1 227 ? 21.281 34.406 13.555 1 60.66 227 LYS B C 1
ATOM 5764 O O . LYS B 1 227 ? 21.281 34.781 14.727 1 60.66 227 LYS B O 1
ATOM 5769 N N . PRO B 1 228 ? 21.047 33.031 13.266 1 52.62 228 PRO B N 1
ATOM 5770 C CA . PRO B 1 228 ? 21.094 31.969 14.289 1 52.62 228 PRO B CA 1
ATOM 5771 C C . PRO B 1 228 ? 22.297 32.094 15.211 1 52.62 228 PRO B C 1
ATOM 5773 O O . PRO B 1 228 ? 22.266 31.625 16.344 1 52.62 228 PRO B O 1
ATOM 5776 N N . SER B 1 229 ? 23.594 32.25 14.719 1 45.84 229 SER B N 1
ATOM 5777 C CA . SER B 1 229 ? 24.781 32.125 15.555 1 45.84 229 SER B CA 1
ATOM 5778 C C . SER B 1 229 ? 24.75 33.125 16.703 1 45.84 229 SER B C 1
ATOM 5780 O O . SER B 1 229 ? 24.078 34.156 16.625 1 45.84 229 SER B O 1
ATOM 5782 N N . ALA B 1 230 ? 25.562 32.844 17.922 1 38.34 230 ALA B N 1
ATOM 5783 C CA . ALA B 1 230 ? 26.016 33.406 19.203 1 38.34 230 ALA B CA 1
ATOM 5784 C C . ALA B 1 230 ? 26.234 34.906 19.109 1 38.34 230 ALA B C 1
ATOM 5786 O O . ALA B 1 230 ? 27.375 35.375 18.969 1 38.34 230 ALA B O 1
ATOM 5787 N N . GLY B 1 231 ? 25.344 35.719 19.047 1 46.44 231 GLY B N 1
ATOM 5788 C CA . GLY B 1 231 ? 25.594 37.125 19.375 1 46.44 231 GLY B CA 1
ATOM 5789 C C . GLY B 1 231 ? 25.562 38.031 18.156 1 46.44 231 GLY B C 1
ATOM 5790 O O . GLY B 1 231 ? 25.828 39.219 18.266 1 46.44 231 GLY B O 1
ATOM 5791 N N . GLN B 1 232 ? 25.703 37.438 16.875 1 50.84 232 GLN B N 1
ATOM 5792 C CA . GLN B 1 232 ? 26.047 38.344 15.789 1 50.84 232 GLN B CA 1
ATOM 5793 C C . GLN B 1 232 ? 24.797 38.781 15.039 1 50.84 232 GLN B C 1
ATOM 5795 O O . GLN B 1 232 ? 23.906 38 14.758 1 50.84 232 GLN B O 1
ATOM 5800 N N . GLY B 1 233 ? 24.5 40.188 14.656 1 64.25 233 GLY B N 1
ATOM 5801 C CA . GLY B 1 233 ? 23.781 41.312 14.102 1 64.25 233 GLY B CA 1
ATOM 5802 C C . GLY B 1 233 ? 22.641 40.906 13.195 1 64.25 233 GLY B C 1
ATOM 5803 O O . GLY B 1 233 ? 22.438 39.719 12.922 1 64.25 233 GLY B O 1
ATOM 5804 N N . SER B 1 234 ? 21.453 41.406 13.25 1 74.44 234 SER B N 1
ATOM 5805 C CA . SER B 1 234 ? 20.297 41.375 12.344 1 74.44 234 SER B CA 1
ATOM 5806 C C . SER B 1 234 ? 20.672 41.875 10.953 1 74.44 234 SER B C 1
ATOM 5808 O O . SER B 1 234 ? 21.562 42.719 10.812 1 74.44 234 SER B O 1
ATOM 5810 N N . ARG B 1 235 ? 20.344 41 10.016 1 82.19 235 ARG B N 1
ATOM 5811 C CA . ARG B 1 235 ? 20.516 41.438 8.641 1 82.19 235 ARG B CA 1
ATOM 5812 C C . ARG B 1 235 ? 19.188 41.906 8.047 1 82.19 235 ARG B C 1
ATOM 5814 O O . ARG B 1 235 ? 18.156 41.25 8.25 1 82.19 235 ARG B O 1
ATOM 5821 N N . SER B 1 236 ? 19.281 43.062 7.445 1 85.44 236 SER B N 1
ATOM 5822 C CA . SER B 1 236 ? 18.078 43.625 6.848 1 85.44 236 SER B CA 1
ATOM 5823 C C . SER B 1 236 ? 18.062 43.406 5.336 1 85.44 236 SER B C 1
ATOM 5825 O O . SER B 1 236 ? 19.078 43.562 4.672 1 85.44 236 SER B O 1
ATOM 5827 N N . PHE B 1 237 ? 16.938 42.938 4.852 1 88.25 237 PHE B N 1
ATOM 5828 C CA . PHE B 1 237 ? 16.688 42.812 3.42 1 88.25 237 PHE B CA 1
ATOM 5829 C C . PHE B 1 237 ? 15.594 43.781 2.975 1 88.25 237 PHE B C 1
ATOM 5831 O O . PHE B 1 237 ? 14.5 43.781 3.549 1 88.25 237 PHE B O 1
ATOM 5838 N N . GLN B 1 238 ? 15.969 44.531 1.893 1 88.19 238 GLN B N 1
ATOM 5839 C CA . GLN B 1 238 ? 15.016 45.562 1.454 1 88.19 238 GLN B CA 1
ATOM 5840 C C . GLN B 1 238 ? 14.422 45.188 0.096 1 88.19 238 GLN B C 1
ATOM 5842 O O . GLN B 1 238 ? 15.141 44.781 -0.817 1 88.19 238 GLN B O 1
ATOM 5847 N N . PHE B 1 239 ? 13.117 45.312 0.103 1 90.69 239 PHE B N 1
ATOM 5848 C CA . PHE B 1 239 ? 12.383 45.062 -1.134 1 90.69 239 PHE B CA 1
ATOM 5849 C C . PHE B 1 239 ? 11.484 46.25 -1.472 1 90.69 239 PHE B C 1
ATOM 5851 O O . PHE B 1 239 ? 11.023 46.969 -0.577 1 90.69 239 PHE B O 1
ATOM 5858 N N . GLN B 1 240 ? 11.344 46.438 -2.781 1 89.62 240 GLN B N 1
ATOM 5859 C CA . GLN B 1 240 ? 10.398 47.438 -3.268 1 89.62 240 GLN B CA 1
ATOM 5860 C C . GLN B 1 240 ? 9.227 46.781 -3.992 1 89.62 240 GLN B C 1
ATOM 5862 O O . GLN B 1 240 ? 9.398 45.75 -4.668 1 89.62 240 GLN B O 1
ATOM 5867 N N . VAL B 1 241 ? 8.008 47.312 -3.732 1 89.44 241 VAL B N 1
ATOM 5868 C CA . VAL B 1 241 ? 6.789 46.844 -4.387 1 89.44 241 VAL B CA 1
ATOM 5869 C C . VAL B 1 241 ? 6.164 47.969 -5.195 1 89.44 241 VAL B C 1
ATOM 5871 O O . VAL B 1 241 ? 6.184 49.156 -4.773 1 89.44 241 VAL B O 1
ATOM 5874 N N . GLU B 1 242 ? 5.648 47.656 -6.316 1 79.81 242 GLU B N 1
ATOM 5875 C CA . GLU B 1 242 ? 5.227 48.688 -7.277 1 79.81 242 GLU B CA 1
ATOM 5876 C C . GLU B 1 242 ? 3.846 49.25 -6.922 1 79.81 242 GLU B C 1
ATOM 5878 O O . GLU B 1 242 ? 3.559 50.406 -7.168 1 79.81 242 GLU B O 1
ATOM 5883 N N . ASN B 1 243 ? 2.971 48.406 -6.441 1 84.38 243 ASN B N 1
ATOM 5884 C CA . ASN B 1 243 ? 1.61 48.844 -6.164 1 84.38 243 ASN B CA 1
ATOM 5885 C C . ASN B 1 243 ? 1.25 48.688 -4.691 1 84.38 243 ASN B C 1
ATOM 5887 O O . ASN B 1 243 ? 1.81 47.812 -4.012 1 84.38 243 ASN B O 1
ATOM 5891 N N . GLU B 1 244 ? 0.29 49.531 -4.273 1 85.06 244 GLU B N 1
ATOM 5892 C CA . GLU B 1 244 ? -0.11 49.562 -2.871 1 85.06 244 GLU B CA 1
ATOM 5893 C C . GLU B 1 244 ? -0.81 48.25 -2.479 1 85.06 244 GLU B C 1
ATOM 5895 O O . GLU B 1 244 ? -0.577 47.719 -1.392 1 85.06 244 GLU B O 1
ATOM 5900 N N . ASP B 1 245 ? -1.604 47.906 -3.344 1 87.31 245 ASP B N 1
ATOM 5901 C CA . ASP B 1 245 ? -2.338 46.688 -3.041 1 87.31 245 ASP B CA 1
ATOM 5902 C C . ASP B 1 245 ? -1.385 45.5 -2.85 1 87.31 245 ASP B C 1
ATOM 5904 O O . ASP B 1 245 ? -1.559 44.688 -1.931 1 87.31 245 ASP B O 1
ATOM 5908 N N . GLU B 1 246 ? -0.393 45.438 -3.654 1 89.69 246 GLU B N 1
ATOM 5909 C CA . GLU B 1 246 ? 0.595 44.375 -3.551 1 89.69 246 GLU B CA 1
ATOM 5910 C C . GLU B 1 246 ? 1.46 44.531 -2.305 1 89.69 246 GLU B C 1
ATOM 5912 O O . GLU B 1 246 ? 1.864 43.531 -1.688 1 89.69 246 GLU B O 1
ATOM 5917 N N . TYR B 1 247 ? 1.653 45.75 -2.1 1 89.62 247 TYR B N 1
ATOM 5918 C CA . TYR B 1 247 ? 2.438 46.062 -0.911 1 89.62 247 TYR B CA 1
ATOM 5919 C C . TYR B 1 247 ? 1.747 45.562 0.349 1 89.62 247 TYR B C 1
ATOM 5921 O O . TYR B 1 247 ? 2.355 44.844 1.154 1 89.62 247 TYR B O 1
ATOM 5929 N N . LEU B 1 248 ? 0.519 45.812 0.491 1 89.75 248 LEU B N 1
ATOM 5930 C CA . LEU B 1 248 ? -0.243 45.375 1.659 1 89.75 248 LEU B CA 1
ATOM 5931 C C . LEU B 1 248 ? -0.378 43.875 1.696 1 89.75 248 LEU B C 1
ATOM 5933 O O . LEU B 1 248 ? -0.303 43.25 2.766 1 89.75 248 LEU B O 1
ATOM 5937 N N . SER B 1 249 ? -0.525 43.344 0.594 1 92.25 249 SER B N 1
ATOM 5938 C CA . SER B 1 249 ? -0.669 41.906 0.495 1 92.25 249 SER B CA 1
ATOM 5939 C C . SER B 1 249 ? 0.604 41.188 0.937 1 92.25 249 SER B C 1
ATOM 5941 O O . SER B 1 249 ? 0.546 40.219 1.676 1 92.25 249 SER B O 1
ATOM 5943 N N . TRP B 1 250 ? 1.704 41.656 0.561 1 92.94 250 TRP B N 1
ATOM 5944 C CA . TRP B 1 250 ? 2.977 41.031 0.938 1 92.94 250 TRP B CA 1
ATOM 5945 C C . TRP B 1 250 ? 3.268 41.281 2.418 1 92.94 250 TRP B C 1
ATOM 5947 O O . TRP B 1 250 ? 3.758 40.375 3.104 1 92.94 250 TRP B O 1
ATOM 5957 N N . MET B 1 251 ? 3.016 42.438 2.83 1 91.62 251 MET B N 1
ATOM 5958 C CA . MET B 1 251 ? 3.25 42.75 4.242 1 91.62 251 MET B CA 1
ATOM 5959 C C . MET B 1 251 ? 2.459 41.781 5.133 1 91.62 251 MET B C 1
ATOM 5961 O O . MET B 1 251 ? 3.016 41.188 6.059 1 91.62 251 MET B O 1
ATOM 5965 N N . THR B 1 252 ? 1.209 41.688 4.77 1 91.12 252 THR B N 1
ATOM 5966 C CA . THR B 1 252 ? 0.338 40.812 5.551 1 91.12 252 THR B CA 1
ATOM 5967 C C . THR B 1 252 ? 0.816 39.375 5.484 1 91.12 252 THR B C 1
ATOM 5969 O O . THR B 1 252 ? 0.833 38.656 6.496 1 91.12 252 THR B O 1
ATOM 5972 N N . ALA B 1 253 ? 1.193 38.938 4.359 1 92.88 253 ALA B N 1
ATOM 5973 C CA . ALA B 1 253 ? 1.646 37.562 4.164 1 92.88 253 ALA B CA 1
ATOM 5974 C C . ALA B 1 253 ? 2.934 37.312 4.938 1 92.88 253 ALA B C 1
ATOM 5976 O O . ALA B 1 253 ? 3.057 36.281 5.617 1 92.88 253 ALA B O 1
ATOM 5977 N N . LEU B 1 254 ? 3.812 38.219 4.844 1 93.25 254 LEU B N 1
ATOM 5978 C CA . LEU B 1 254 ? 5.098 38.062 5.512 1 93.25 254 LEU B CA 1
ATOM 5979 C C . LEU B 1 254 ? 4.93 38.062 7.027 1 93.25 254 LEU B C 1
ATOM 5981 O O . LEU B 1 254 ? 5.539 37.25 7.727 1 93.25 254 LEU B O 1
ATOM 5985 N N . GLU B 1 255 ? 4.105 38.906 7.477 1 90.94 255 GLU B N 1
ATOM 5986 C CA . GLU B 1 255 ? 3.852 38.969 8.914 1 90.94 255 GLU B CA 1
ATOM 5987 C C . GLU B 1 255 ? 3.172 37.688 9.414 1 90.94 255 GLU B C 1
ATOM 5989 O O . GLU B 1 255 ? 3.457 37.25 10.523 1 90.94 255 GLU B O 1
ATOM 5994 N N . SER B 1 256 ? 2.332 37.25 8.57 1 90.12 256 SER B N 1
ATOM 5995 C CA . SER B 1 256 ? 1.59 36.062 8.953 1 90.12 256 SER B CA 1
ATOM 5996 C C . SER B 1 256 ? 2.512 34.844 9.062 1 90.12 256 SER B C 1
ATOM 5998 O O . SER B 1 256 ? 2.219 33.906 9.797 1 90.12 256 SER B O 1
ATOM 6000 N N . VAL B 1 257 ? 3.588 34.875 8.414 1 91.19 257 VAL B N 1
ATOM 6001 C CA . VAL B 1 257 ? 4.516 33.75 8.438 1 91.19 257 VAL B CA 1
ATOM 6002 C C . VAL B 1 257 ? 5.598 33.969 9.484 1 91.19 257 VAL B C 1
ATOM 6004 O O . VAL B 1 257 ? 5.973 33.062 10.219 1 91.19 257 VAL B O 1
ATOM 6007 N N . ALA B 1 258 ? 6.055 35.188 9.609 1 92.5 258 ALA B N 1
ATOM 6008 C CA . ALA B 1 258 ? 7.137 35.5 10.539 1 92.5 258 ALA B CA 1
ATOM 6009 C C . ALA B 1 258 ? 6.66 35.438 11.984 1 92.5 258 ALA B C 1
ATOM 6011 O O . ALA B 1 258 ? 7.355 34.875 12.844 1 92.5 258 ALA B O 1
ATOM 6012 N N . ARG B 1 259 ? 5.527 36 12.258 1 92.88 259 ARG B N 1
ATOM 6013 C CA . ARG B 1 259 ? 4.859 36.031 13.547 1 92.88 259 ARG B CA 1
ATOM 6014 C C . ARG B 1 259 ? 5.773 36.625 14.625 1 92.88 259 ARG B C 1
ATOM 6016 O O . ARG B 1 259 ? 5.941 36.031 15.695 1 92.88 259 ARG B O 1
ATOM 6023 N N . TYR B 1 260 ? 6.297 37.75 14.312 1 91.88 260 TYR B N 1
ATOM 6024 C CA . TYR B 1 260 ? 7.129 38.469 15.273 1 91.88 260 TYR B CA 1
ATOM 6025 C C . TYR B 1 260 ? 6.352 38.781 16.547 1 91.88 260 TYR B C 1
ATOM 6027 O O . TYR B 1 260 ? 6.93 38.844 17.641 1 91.88 260 TYR B O 1
ATOM 6035 N N . ASP B 1 261 ? 5.098 38.969 16.453 1 91.38 261 ASP B N 1
ATOM 6036 C CA . ASP B 1 261 ? 4.234 39.25 17.594 1 91.38 261 ASP B CA 1
ATOM 6037 C C . ASP B 1 261 ? 4.336 38.156 18.641 1 91.38 261 ASP B C 1
ATOM 6039 O O . ASP B 1 261 ? 4.312 38.438 19.844 1 91.38 261 ASP B O 1
ATOM 6043 N N . LEU B 1 262 ? 4.438 36.938 18.25 1 93.5 262 LEU B N 1
ATOM 6044 C CA . LEU B 1 262 ? 4.547 35.812 19.188 1 93.5 262 LEU B CA 1
ATOM 6045 C C . LEU B 1 262 ? 5.879 35.844 19.922 1 93.5 262 LEU B C 1
ATOM 6047 O O . LEU B 1 262 ? 5.953 35.469 21.094 1 93.5 262 LEU B O 1
ATOM 6051 N N . PHE B 1 263 ? 6.91 36.281 19.297 1 91.06 263 PHE B N 1
ATOM 6052 C CA . PHE B 1 263 ? 8.203 36.438 19.938 1 91.06 263 PHE B CA 1
ATOM 6053 C C . PHE B 1 263 ? 8.148 37.562 21 1 91.06 263 PHE B C 1
ATOM 6055 O O . PHE B 1 263 ? 8.75 37.438 22.062 1 91.06 263 PHE B O 1
ATOM 6062 N N . GLN B 1 264 ? 7.496 38.594 20.625 1 90.81 264 GLN B N 1
ATOM 6063 C CA . GLN B 1 264 ? 7.328 39.688 21.578 1 90.81 264 GLN B CA 1
ATOM 6064 C C . GLN B 1 264 ? 6.582 39.219 22.828 1 90.81 264 GLN B C 1
ATOM 6066 O O . GLN B 1 264 ? 6.953 39.594 23.938 1 90.81 264 GLN B O 1
ATOM 6071 N N . LEU B 1 265 ? 5.602 38.5 22.578 1 93.56 265 LEU B N 1
ATOM 6072 C CA . LEU B 1 265 ? 4.852 37.969 23.703 1 93.56 265 LEU B CA 1
ATOM 6073 C C . LEU B 1 265 ? 5.75 37.094 24.594 1 93.56 265 LEU B C 1
ATOM 6075 O O . LEU B 1 265 ? 5.762 37.25 25.812 1 93.56 265 LEU B O 1
ATOM 6079 N N . GLN B 1 266 ? 6.434 36.219 24.047 1 91 266 GLN B N 1
ATOM 6080 C CA . GLN B 1 266 ? 7.328 35.344 24.781 1 91 266 GLN B CA 1
ATOM 6081 C C . GLN B 1 266 ? 8.32 36.156 25.609 1 91 266 GLN B C 1
ATOM 6083 O O . GLN B 1 266 ? 8.562 35.812 26.781 1 91 266 GLN B O 1
ATOM 6088 N N . ALA B 1 267 ? 8.852 37.125 24.984 1 89.56 267 ALA B N 1
ATOM 6089 C CA . ALA B 1 267 ? 9.844 37.969 25.672 1 89.56 267 ALA B CA 1
ATOM 6090 C C . ALA B 1 267 ? 9.211 38.719 26.844 1 89.56 267 ALA B C 1
ATOM 6092 O O . ALA B 1 267 ? 9.844 38.906 27.891 1 89.56 267 ALA B O 1
ATOM 6093 N N . SER B 1 268 ? 8.023 39.094 26.703 1 92.12 268 SER B N 1
ATOM 6094 C CA . SER B 1 268 ? 7.34 39.906 27.703 1 92.12 268 SER B CA 1
ATOM 6095 C C . SER B 1 268 ? 6.949 39.062 28.922 1 92.12 268 SER B C 1
ATOM 6097 O O . SER B 1 268 ? 6.918 39.562 30.047 1 92.12 268 SER B O 1
ATOM 6099 N N . ILE B 1 269 ? 6.66 37.781 28.672 1 92.62 269 ILE B N 1
ATOM 6100 C CA . ILE B 1 269 ? 6.082 37 29.75 1 92.62 269 ILE B CA 1
ATOM 6101 C C . ILE B 1 269 ? 7.176 36.188 30.422 1 92.62 269 ILE B C 1
ATOM 6103 O O . ILE B 1 269 ? 7.02 35.75 31.578 1 92.62 269 ILE B O 1
ATOM 6107 N N . ARG B 1 270 ? 8.234 35.969 29.875 1 89.94 270 ARG B N 1
ATOM 6108 C CA . ARG B 1 270 ? 9.266 35.031 30.281 1 89.94 270 ARG B CA 1
ATOM 6109 C C . ARG B 1 270 ? 9.773 35.344 31.688 1 89.94 270 ARG B C 1
ATOM 6111 O O . ARG B 1 270 ? 10.117 34.438 32.438 1 89.94 270 ARG B O 1
ATOM 6118 N N . HIS B 1 271 ? 9.875 36.625 32.062 1 89.75 271 HIS B N 1
ATOM 6119 C CA . HIS B 1 271 ? 10.531 36.969 33.312 1 89.75 271 HIS B CA 1
ATOM 6120 C C . HIS B 1 271 ? 9.578 37.688 34.281 1 89.75 271 HIS B C 1
ATOM 6122 O O . HIS B 1 271 ? 10.008 38.281 35.25 1 89.75 271 HIS B O 1
ATOM 6128 N N . VAL B 1 272 ? 8.359 37.562 33.969 1 91.69 272 VAL B N 1
ATOM 6129 C CA . VAL B 1 272 ? 7.395 38.25 34.844 1 91.69 272 VAL B CA 1
ATOM 6130 C C . VAL B 1 272 ? 7.359 37.531 36.188 1 91.69 272 VAL B C 1
ATOM 6132 O O . VAL B 1 272 ? 7.145 36.312 36.281 1 91.69 272 VAL B O 1
ATOM 6135 N N . PRO B 1 273 ? 7.598 38.219 37.25 1 87.75 273 PRO B N 1
ATOM 6136 C CA . PRO B 1 273 ? 7.785 37.594 38.562 1 87.75 273 PRO B CA 1
ATOM 6137 C C . PRO B 1 273 ? 6.473 37.375 39.312 1 87.75 273 PRO B C 1
ATOM 6139 O O . PRO B 1 273 ? 6.426 36.594 40.281 1 87.75 273 PRO B O 1
ATOM 6142 N N . ASN B 1 274 ? 5.387 38.156 39.031 1 90 274 ASN B N 1
ATOM 6143 C CA . ASN B 1 274 ? 4.156 38.031 39.812 1 90 274 ASN B CA 1
ATOM 6144 C C . ASN B 1 274 ? 2.975 37.625 38.906 1 90 274 ASN B C 1
ATOM 6146 O O . ASN B 1 274 ? 2.994 37.875 37.719 1 90 274 ASN B O 1
ATOM 6150 N N . GLN B 1 275 ? 1.994 37.156 39.562 1 90 275 GLN B N 1
ATOM 6151 C CA . GLN B 1 275 ? 0.817 36.594 38.906 1 90 275 GLN B CA 1
ATOM 6152 C C . GLN B 1 275 ? 0.021 37.719 38.188 1 90 275 GLN B C 1
ATOM 6154 O O . GLN B 1 275 ? -0.435 37.531 37.062 1 90 275 GLN B O 1
ATOM 6159 N N . ASP B 1 276 ? -0.14 38.781 38.906 1 91.19 276 ASP B N 1
ATOM 6160 C CA . ASP B 1 276 ? -0.965 39.875 38.375 1 91.19 276 ASP B CA 1
ATOM 6161 C C . ASP B 1 276 ? -0.397 40.406 37.062 1 91.19 276 ASP B C 1
ATOM 6163 O O . ASP B 1 276 ? -1.139 40.625 36.094 1 91.19 276 ASP B O 1
ATOM 6167 N N . ASP B 1 277 ? 0.887 40.562 37 1 93.31 277 ASP B N 1
ATOM 6168 C CA . ASP B 1 277 ? 1.536 41.062 35.781 1 93.31 277 ASP B CA 1
ATOM 6169 C C . ASP B 1 277 ? 1.487 40 34.688 1 93.31 277 ASP B C 1
ATOM 6171 O O . ASP B 1 277 ? 1.299 40.344 33.5 1 93.31 277 ASP B O 1
ATOM 6175 N N . TYR B 1 278 ? 1.684 38.812 35.125 1 93.56 278 TYR B N 1
ATOM 6176 C CA . TYR B 1 278 ? 1.62 37.719 34.156 1 93.56 278 TYR B CA 1
ATOM 6177 C C . TYR B 1 278 ? 0.268 37.688 33.438 1 93.56 278 TYR B C 1
ATOM 6179 O O . TYR B 1 278 ? 0.201 37.625 32.219 1 93.56 278 TYR B O 1
ATOM 6187 N N . VAL B 1 279 ? -0.807 37.75 34.219 1 93.06 279 VAL B N 1
ATOM 6188 C CA . VAL B 1 279 ? -2.162 37.656 33.688 1 93.06 279 VAL B CA 1
ATOM 6189 C C . VAL B 1 279 ? -2.477 38.906 32.844 1 93.06 279 VAL B C 1
ATOM 6191 O O . VAL B 1 279 ? -3.145 38.812 31.812 1 93.06 279 VAL B O 1
ATOM 6194 N N . ARG B 1 280 ? -2.01 40 33.281 1 93.69 280 ARG B N 1
ATOM 6195 C CA . ARG B 1 280 ? -2.246 41.25 32.562 1 93.69 280 ARG B CA 1
ATOM 6196 C C . ARG B 1 280 ? -1.619 41.188 31.172 1 93.69 280 ARG B C 1
ATOM 6198 O O . ARG B 1 280 ? -2.266 41.531 30.188 1 93.69 280 ARG B O 1
ATOM 6205 N N . ILE B 1 281 ? -0.392 40.781 31.125 1 93.38 281 ILE B N 1
ATOM 6206 C CA . ILE B 1 281 ? 0.308 40.719 29.844 1 93.38 281 ILE B CA 1
ATOM 6207 C C . ILE B 1 281 ? -0.377 39.688 28.938 1 93.38 281 ILE B C 1
ATOM 6209 O O . ILE B 1 281 ? -0.663 39.969 27.781 1 93.38 281 ILE B O 1
ATOM 6213 N N . LEU B 1 282 ? -0.645 38.562 29.516 1 93.62 282 LEU B N 1
ATOM 6214 C CA . LEU B 1 282 ? -1.281 37.5 28.734 1 93.62 282 LEU B CA 1
ATOM 6215 C C . LEU B 1 282 ? -2.639 37.969 28.219 1 93.62 282 LEU B C 1
ATOM 6217 O O . LEU B 1 282 ? -2.975 37.719 27.047 1 93.62 282 LEU B O 1
ATOM 6221 N N . SER B 1 283 ? -3.434 38.562 29.031 1 92.94 283 SER B N 1
ATOM 6222 C CA . SER B 1 283 ? -4.77 39.031 28.672 1 92.94 283 SER B CA 1
ATOM 6223 C C . SER B 1 283 ? -4.711 40.031 27.531 1 92.94 283 SER B C 1
ATOM 6225 O O . SER B 1 283 ? -5.621 40.094 26.703 1 92.94 283 SER B O 1
ATOM 6227 N N . SER B 1 284 ? -3.688 40.781 27.469 1 92.94 284 SER B N 1
ATOM 6228 C CA . SER B 1 284 ? -3.562 41.781 26.438 1 92.94 284 SER B CA 1
ATOM 6229 C C . SER B 1 284 ? -3.32 41.156 25.062 1 92.94 284 SER B C 1
ATOM 6231 O O . SER B 1 284 ? -3.592 41.781 24.031 1 92.94 284 SER B O 1
ATOM 6233 N N . TYR B 1 285 ? -2.844 39.969 25.016 1 93.25 285 TYR B N 1
ATOM 6234 C CA . TYR B 1 285 ? -2.541 39.312 23.766 1 93.25 285 TYR B CA 1
ATOM 6235 C C . TYR B 1 285 ? -3.652 38.344 23.375 1 93.25 285 TYR B C 1
ATOM 6237 O O . TYR B 1 285 ? -3.736 37.906 22.219 1 93.25 285 TYR B O 1
ATOM 6245 N N . CYS B 1 286 ? -4.523 37.969 24.359 1 93.38 286 CYS B N 1
ATOM 6246 C CA . CYS B 1 286 ? -5.551 36.969 24.109 1 93.38 286 CYS B CA 1
ATOM 6247 C C . CYS B 1 286 ? -6.699 37.562 23.312 1 93.38 286 CYS B C 1
ATOM 6249 O O . CYS B 1 286 ? -7.074 38.719 23.5 1 93.38 286 CYS B O 1
ATOM 6251 N N . PRO B 1 287 ? -7.242 36.844 22.328 1 95.25 287 PRO B N 1
ATOM 6252 C CA . PRO B 1 287 ? -6.871 35.5 21.953 1 95.25 287 PRO B CA 1
ATOM 6253 C C . PRO B 1 287 ? -5.594 35.438 21.125 1 95.25 287 PRO B C 1
ATOM 6255 O O . PRO B 1 287 ? -5.375 36.281 20.266 1 95.25 287 PRO B O 1
ATOM 6258 N N . ILE B 1 288 ? -4.758 34.469 21.469 1 96.19 288 ILE B N 1
ATOM 6259 C CA . ILE B 1 288 ? -3.508 34.25 20.734 1 96.19 288 ILE B CA 1
ATOM 6260 C C . ILE B 1 288 ? -3.703 33.188 19.656 1 96.19 288 ILE B C 1
ATOM 6262 O O . ILE B 1 288 ? -4.133 32.062 19.953 1 96.19 288 ILE B O 1
ATOM 6266 N N . ASN B 1 289 ? -3.416 33.531 18.484 1 95.25 289 ASN B N 1
ATOM 6267 C CA . ASN B 1 289 ? -3.5 32.562 17.375 1 95.25 289 ASN B CA 1
ATOM 6268 C C . ASN B 1 289 ? -2.117 32.094 16.938 1 95.25 289 ASN B C 1
ATOM 6270 O O . ASN B 1 289 ? -1.286 32.906 16.516 1 95.25 289 ASN B O 1
ATOM 6274 N N . ILE B 1 290 ? -1.916 30.859 16.984 1 95.44 290 ILE B N 1
ATOM 6275 C CA . ILE B 1 290 ? -0.625 30.266 16.641 1 95.44 290 ILE B CA 1
ATOM 6276 C C . ILE B 1 290 ? -0.787 29.312 15.469 1 95.44 290 ILE B C 1
ATOM 6278 O O . ILE B 1 290 ? -1.382 28.234 15.609 1 95.44 290 ILE B O 1
ATOM 6282 N N . PRO B 1 291 ? -0.216 29.641 14.32 1 92.25 291 PRO B N 1
ATOM 6283 C CA . PRO B 1 291 ? -0.236 28.672 13.227 1 92.25 291 PRO B CA 1
ATOM 6284 C C . PRO B 1 291 ? 0.6 27.422 13.523 1 92.25 291 PRO B C 1
ATOM 6286 O O . PRO B 1 291 ? 1.724 27.531 14.016 1 92.25 291 PRO B O 1
ATOM 6289 N N . LEU B 1 292 ? 0.073 26.281 13.188 1 91.12 292 LEU B N 1
ATOM 6290 C CA . LEU B 1 292 ? 0.78 25.047 13.477 1 91.12 292 LEU B CA 1
ATOM 6291 C C . LEU B 1 292 ? 2.082 24.969 12.688 1 91.12 292 LEU B C 1
ATOM 6293 O O . LEU B 1 292 ? 3.07 24.406 13.164 1 91.12 292 LEU B O 1
ATOM 6297 N N . ALA B 1 293 ? 2.041 25.453 11.484 1 86.38 293 ALA B N 1
ATOM 6298 C CA . ALA B 1 293 ? 3.268 25.469 10.688 1 86.38 293 ALA B CA 1
ATOM 6299 C C . ALA B 1 293 ? 4.379 26.219 11.414 1 86.38 293 ALA B C 1
ATOM 6301 O O . ALA B 1 293 ? 5.527 25.766 11.445 1 86.38 293 ALA B O 1
ATOM 6302 N N . TRP B 1 294 ? 4.043 27.297 11.93 1 89.44 294 TRP B N 1
ATOM 6303 C CA . TRP B 1 294 ? 4.996 28.109 12.672 1 89.44 294 TRP B CA 1
ATOM 6304 C C . TRP B 1 294 ? 5.527 27.344 13.883 1 89.44 294 TRP B C 1
ATOM 6306 O O . TRP B 1 294 ? 6.734 27.359 14.148 1 89.44 294 TRP B O 1
ATOM 6316 N N . GLN B 1 295 ? 4.633 26.781 14.594 1 89.94 295 GLN B N 1
ATOM 6317 C CA . GLN B 1 295 ? 4.996 26.016 15.781 1 89.94 295 GLN B CA 1
ATOM 6318 C C . GLN B 1 295 ? 5.965 24.891 15.422 1 89.94 295 GLN B C 1
ATOM 6320 O O . GLN B 1 295 ? 6.934 24.641 16.156 1 89.94 295 GLN B O 1
ATOM 6325 N N . ARG B 1 296 ? 5.668 24.234 14.43 1 84.12 296 ARG B N 1
ATOM 6326 C CA . ARG B 1 296 ? 6.512 23.125 14.008 1 84.12 296 ARG B CA 1
ATOM 6327 C C . ARG B 1 296 ? 7.922 23.594 13.672 1 84.12 296 ARG B C 1
ATOM 6329 O O . ARG B 1 296 ? 8.898 22.906 13.969 1 84.12 296 ARG B O 1
ATOM 6336 N N . ASN B 1 297 ? 8 24.656 13.047 1 81.56 297 ASN B N 1
ATOM 6337 C CA . ASN B 1 297 ? 9.305 25.234 12.734 1 81.56 297 ASN B CA 1
ATOM 6338 C C . ASN B 1 297 ? 10.078 25.594 14 1 81.56 297 ASN B C 1
ATOM 6340 O O . ASN B 1 297 ? 11.289 25.391 14.078 1 81.56 297 ASN B O 1
ATOM 6344 N N . ARG B 1 298 ? 9.383 26.109 14.914 1 83.19 298 ARG B N 1
ATOM 6345 C CA . ARG B 1 298 ? 10 26.438 16.203 1 83.19 298 ARG B CA 1
ATOM 6346 C C . ARG B 1 298 ? 10.547 25.188 16.875 1 83.19 298 ARG B C 1
ATOM 6348 O O . ARG B 1 298 ? 11.688 25.188 17.359 1 83.19 298 ARG B O 1
ATOM 6355 N N . ILE B 1 299 ? 9.758 24.219 16.891 1 82.75 299 ILE B N 1
ATOM 6356 C CA . ILE B 1 299 ? 10.133 22.969 17.547 1 82.75 299 ILE B CA 1
ATOM 6357 C C . ILE B 1 299 ? 11.305 22.328 16.812 1 82.75 299 ILE B C 1
ATOM 6359 O O . ILE B 1 299 ? 12.25 21.844 17.438 1 82.75 299 ILE B O 1
ATOM 6363 N N . ALA B 1 300 ? 11.203 22.297 15.539 1 75.25 300 ALA B N 1
ATOM 6364 C CA . ALA B 1 300 ? 12.273 21.719 14.734 1 75.25 300 ALA B CA 1
ATOM 6365 C C . ALA B 1 300 ? 13.602 22.406 15 1 75.25 300 ALA B C 1
ATOM 6367 O O . ALA B 1 300 ? 14.648 21.766 15.07 1 75.25 300 ALA B O 1
ATOM 6368 N N . LYS B 1 301 ? 13.586 23.672 15.055 1 72.62 301 LYS B N 1
ATOM 6369 C CA . LYS B 1 301 ? 14.789 24.438 15.336 1 72.62 301 LYS B CA 1
ATOM 6370 C C . LYS B 1 301 ? 15.359 24.094 16.703 1 72.62 301 LYS B C 1
ATOM 6372 O O . LYS B 1 301 ? 16.578 23.953 16.859 1 72.62 301 LYS B O 1
ATOM 6377 N N . GLU B 1 302 ? 14.43 23.938 17.562 1 73.81 302 GLU B N 1
ATOM 6378 C CA . GLU B 1 302 ? 14.859 23.578 18.922 1 73.81 302 GLU B CA 1
ATOM 6379 C C . GLU B 1 302 ? 15.438 22.156 18.953 1 73.81 302 GLU B C 1
ATOM 6381 O O . GLU B 1 302 ? 16.406 21.906 19.656 1 73.81 302 GLU B O 1
ATOM 6386 N N . GLU B 1 303 ? 14.758 21.312 18.219 1 72.38 303 GLU B N 1
ATOM 6387 C CA . GLU B 1 303 ? 15.242 19.938 18.156 1 72.38 303 GLU B CA 1
ATOM 6388 C C . GLU B 1 303 ? 16.641 19.875 17.531 1 72.38 303 GLU B C 1
ATOM 6390 O O . GLU B 1 303 ? 17.484 19.094 17.984 1 72.38 303 GLU B O 1
ATOM 6395 N N . LYS B 1 304 ? 16.859 20.562 16.516 1 63.56 304 LYS B N 1
ATOM 6396 C CA . LYS B 1 304 ? 18.172 20.609 15.883 1 63.56 304 LYS B CA 1
ATOM 6397 C C . LYS B 1 304 ? 19.234 21.125 16.844 1 63.56 304 LYS B C 1
ATOM 6399 O O . LYS B 1 304 ? 20.359 20.641 16.859 1 63.56 304 LYS B O 1
ATOM 6404 N N . GLN B 1 305 ? 18.812 22.031 17.625 1 62.12 305 GLN B N 1
ATOM 6405 C CA . GLN B 1 305 ? 19.734 22.641 18.578 1 62.12 305 GLN B CA 1
ATOM 6406 C C . GLN B 1 305 ? 20.016 21.734 19.766 1 62.12 305 GLN B C 1
ATOM 6408 O O . GLN B 1 305 ? 21.141 21.625 20.234 1 62.12 305 GLN B O 1
ATOM 6413 N N . THR B 1 306 ? 18.938 21.109 20.156 1 63.19 306 THR B N 1
ATOM 6414 C CA . THR B 1 306 ? 19.062 20.297 21.375 1 63.19 306 THR B CA 1
ATOM 6415 C C . THR B 1 306 ? 19.375 18.844 21.016 1 63.19 306 THR B C 1
ATOM 6417 O O . THR B 1 306 ? 19.875 18.094 21.859 1 63.19 306 THR B O 1
ATOM 6420 N N . GLY B 1 307 ? 19.031 18.406 19.719 1 57.69 307 GLY B N 1
ATOM 6421 C CA . GLY B 1 307 ? 19.219 17.016 19.312 1 57.69 307 GLY B CA 1
ATOM 6422 C C . GLY B 1 307 ? 18.078 16.109 19.688 1 57.69 307 GLY B C 1
ATOM 6423 O O . GLY B 1 307 ? 18.047 14.938 19.328 1 57.69 307 GLY B O 1
ATOM 6424 N N . ILE B 1 308 ? 17.156 16.625 20.406 1 49.56 308 ILE B N 1
ATOM 6425 C CA . ILE B 1 308 ? 16.031 15.812 20.859 1 49.56 308 ILE B CA 1
ATOM 6426 C C . ILE B 1 308 ? 14.93 15.805 19.797 1 49.56 308 ILE B C 1
ATOM 6428 O O . ILE B 1 308 ? 14.492 16.859 19.344 1 49.56 308 ILE B O 1
ATOM 6432 N N . GLN B 1 309 ? 14.664 14.602 19.25 1 55.91 309 GLN B N 1
ATOM 6433 C CA . GLN B 1 309 ? 13.656 14.469 18.203 1 55.91 309 GLN B CA 1
ATOM 6434 C C . GLN B 1 309 ? 12.273 14.211 18.797 1 55.91 309 GLN B C 1
ATOM 6436 O O . GLN B 1 309 ? 12.102 13.32 19.625 1 55.91 309 GLN B O 1
ATOM 6441 N N . ARG B 1 310 ? 11.438 15.242 18.609 1 53.78 310 ARG B N 1
ATOM 6442 C CA . ARG B 1 310 ? 10.047 15.039 19.016 1 53.78 310 ARG B CA 1
ATOM 6443 C C . ARG B 1 310 ? 9.258 14.312 17.938 1 53.78 310 ARG B C 1
ATOM 6445 O O . ARG B 1 310 ? 9.594 14.398 16.75 1 53.78 310 ARG B O 1
ATOM 6452 N N . ARG B 1 311 ? 8.406 13.461 18.25 1 48.56 311 ARG B N 1
ATOM 6453 C CA . ARG B 1 311 ? 7.613 12.609 17.359 1 48.56 311 ARG B CA 1
ATOM 6454 C C . ARG B 1 311 ? 6.699 13.445 16.469 1 48.56 311 ARG B C 1
ATOM 6456 O O . ARG B 1 311 ? 6.062 14.391 16.953 1 48.56 311 ARG B O 1
ATOM 6463 N N . ASP B 1 312 ? 6.859 13.398 15.211 1 49.53 312 ASP B N 1
ATOM 6464 C CA . ASP B 1 312 ? 6.047 14.117 14.234 1 49.53 312 ASP B CA 1
ATOM 6465 C C . ASP B 1 312 ? 4.613 13.586 14.211 1 49.53 312 ASP B C 1
ATOM 6467 O O . ASP B 1 312 ? 4.395 12.375 14.156 1 49.53 312 ASP B O 1
ATOM 6471 N N . SER B 1 313 ? 3.598 14.406 14.508 1 49.59 313 SER B N 1
ATOM 6472 C CA . SER B 1 313 ? 2.16 14.156 14.5 1 49.59 313 SER B CA 1
ATOM 6473 C C . SER B 1 313 ? 1.718 13.508 13.188 1 49.59 313 SER B C 1
ATOM 6475 O O . SER B 1 313 ? 0.761 12.734 13.172 1 49.59 313 SER B O 1
ATOM 6477 N N . LYS B 1 314 ? 2.275 13.938 12.023 1 53.03 314 LYS B N 1
ATOM 6478 C CA . LYS B 1 314 ? 1.783 13.516 10.711 1 53.03 314 LYS B CA 1
ATOM 6479 C C . LYS B 1 314 ? 1.896 12 10.547 1 53.03 314 LYS B C 1
ATOM 6481 O O . LYS B 1 314 ? 1.181 11.406 9.742 1 53.03 314 LYS B O 1
ATOM 6486 N N . ASN B 1 315 ? 2.592 11.508 11.445 1 61.06 315 ASN B N 1
ATOM 6487 C CA . ASN B 1 315 ? 2.855 10.086 11.242 1 61.06 315 ASN B CA 1
ATOM 6488 C C . ASN B 1 315 ? 2.215 9.234 12.336 1 61.06 315 ASN B C 1
ATOM 6490 O O . ASN B 1 315 ? 2.721 8.164 12.672 1 61.06 315 ASN B O 1
ATOM 6494 N N . MET B 1 316 ? 1.133 9.852 12.742 1 71.44 316 MET B N 1
ATOM 6495 C CA . MET B 1 316 ? 0.489 9.078 13.797 1 71.44 316 MET B CA 1
ATOM 6496 C C . MET B 1 316 ? -0.069 7.77 13.25 1 71.44 316 MET B C 1
ATOM 6498 O O . MET B 1 316 ? -0.794 7.77 12.258 1 71.44 316 MET B O 1
ATOM 6502 N N . PRO B 1 317 ? 0.27 6.703 13.906 1 75.19 317 PRO B N 1
ATOM 6503 C CA . PRO B 1 317 ? -0.287 5.422 13.469 1 75.19 317 PRO B CA 1
ATOM 6504 C C . PRO B 1 317 ? -1.801 5.344 13.656 1 75.19 317 PRO B C 1
ATOM 6506 O O . PRO B 1 317 ? -2.338 5.891 14.625 1 75.19 317 PRO B O 1
ATOM 6509 N N . MET B 1 318 ? -2.471 4.715 12.789 1 80.5 318 MET B N 1
ATOM 6510 C CA . MET B 1 318 ? -3.92 4.555 12.844 1 80.5 318 MET B CA 1
ATOM 6511 C C . MET B 1 318 ? -4.344 3.85 14.125 1 80.5 318 MET B C 1
ATOM 6513 O O . MET B 1 318 ? -5.426 4.105 14.656 1 80.5 318 MET B O 1
ATOM 6517 N N . LEU B 1 319 ? -3.471 3.037 14.617 1 81.94 319 LEU B N 1
ATOM 6518 C CA . LEU B 1 319 ? -3.783 2.35 15.867 1 81.94 319 LEU B CA 1
ATOM 6519 C C . LEU B 1 319 ? -4.039 3.35 16.984 1 81.94 319 LEU B C 1
ATOM 6521 O O . LEU B 1 319 ? -4.992 3.199 17.75 1 81.94 319 LEU B O 1
ATOM 6525 N N . GLN B 1 320 ? -3.223 4.379 17.078 1 84.62 320 GLN B N 1
ATOM 6526 C CA . GLN B 1 320 ? -3.408 5.406 18.109 1 84.62 320 GLN B CA 1
ATOM 6527 C C . GLN B 1 320 ? -4.68 6.211 17.844 1 84.62 320 GLN B C 1
ATOM 6529 O O . GLN B 1 320 ? -5.391 6.57 18.797 1 84.62 320 GLN B O 1
ATOM 6534 N N . VAL B 1 321 ? -4.961 6.48 16.625 1 87.06 321 VAL B N 1
ATOM 6535 C CA . VAL B 1 321 ? -6.164 7.223 16.266 1 87.06 321 VAL B CA 1
ATOM 6536 C C . VAL B 1 321 ? -7.398 6.457 16.719 1 87.06 321 VAL B C 1
ATOM 6538 O O . VAL B 1 321 ? -8.312 7.039 17.312 1 87.06 321 VAL B O 1
ATOM 6541 N N . ILE B 1 322 ? -7.363 5.188 16.516 1 85.62 322 ILE B N 1
ATOM 6542 C CA . ILE B 1 322 ? -8.508 4.359 16.875 1 85.62 322 ILE B CA 1
ATOM 6543 C C . ILE B 1 322 ? -8.648 4.312 18.391 1 85.62 322 ILE B C 1
ATOM 6545 O O . ILE B 1 322 ? -9.758 4.352 18.922 1 85.62 322 ILE B O 1
ATOM 6549 N N . LYS B 1 323 ? -7.609 4.203 19.094 1 84.31 323 LYS B N 1
ATOM 6550 C CA . LYS B 1 323 ? -7.645 4.246 20.547 1 84.31 323 LYS B CA 1
ATOM 6551 C C . LYS B 1 323 ? -8.258 5.551 21.047 1 84.31 323 LYS B C 1
ATOM 6553 O O . LYS B 1 323 ? -9.055 5.551 21.984 1 84.31 323 LYS B O 1
ATOM 6558 N N . ASP B 1 324 ? -7.855 6.629 20.422 1 87.44 324 ASP B N 1
ATOM 6559 C CA . ASP B 1 324 ? -8.398 7.93 20.797 1 87.44 324 ASP B CA 1
ATOM 6560 C C . ASP B 1 324 ? -9.898 7.996 20.516 1 87.44 324 ASP B C 1
ATOM 6562 O O . ASP B 1 324 ? -10.664 8.516 21.344 1 87.44 324 ASP B O 1
ATOM 6566 N N . ILE B 1 325 ? -10.281 7.469 19.406 1 86.81 325 ILE B N 1
ATOM 6567 C CA . ILE B 1 325 ? -11.695 7.504 19.031 1 86.81 325 ILE B CA 1
ATOM 6568 C C . ILE B 1 325 ? -12.508 6.707 20.047 1 86.81 325 ILE B C 1
ATOM 6570 O O . ILE B 1 325 ? -13.625 7.094 20.391 1 86.81 325 ILE B O 1
ATOM 6574 N N . GLU B 1 326 ? -11.977 5.66 20.453 1 82.38 326 GLU B N 1
ATOM 6575 C CA . GLU B 1 326 ? -12.656 4.805 21.422 1 82.38 326 GLU B CA 1
ATOM 6576 C C . GLU B 1 326 ? -12.891 5.539 22.75 1 82.38 326 GLU B C 1
ATOM 6578 O O . GLU B 1 326 ? -13.898 5.312 23.422 1 82.38 326 GLU B O 1
ATOM 6583 N N . ARG B 1 327 ? -12.008 6.32 23.062 1 81.62 327 ARG B N 1
ATOM 6584 C CA . ARG B 1 327 ? -12.039 6.984 24.359 1 81.62 327 ARG B CA 1
ATOM 6585 C C . ARG B 1 327 ? -12.781 8.312 24.281 1 81.62 327 ARG B C 1
ATOM 6587 O O . ARG B 1 327 ? -13.32 8.797 25.281 1 81.62 327 ARG B O 1
ATOM 6594 N N . ASP B 1 328 ? -12.914 8.852 23.156 1 85.94 328 ASP B N 1
ATOM 6595 C CA . ASP B 1 328 ? -13.375 10.227 23.016 1 85.94 328 ASP B CA 1
ATOM 6596 C C . ASP B 1 328 ? -14.852 10.273 22.625 1 85.94 328 ASP B C 1
ATOM 6598 O O . ASP B 1 328 ? -15.461 9.234 22.359 1 85.94 328 ASP B O 1
ATOM 6602 N N . SER B 1 329 ? -15.328 11.422 22.781 1 87.19 329 SER B N 1
ATOM 6603 C CA . SER B 1 329 ? -16.656 11.727 22.266 1 87.19 329 SER B CA 1
ATOM 6604 C C . SER B 1 329 ? -16.594 12.727 21.109 1 87.19 329 SER B C 1
ATOM 6606 O O . SER B 1 329 ? -15.664 13.523 21.031 1 87.19 329 SER B O 1
ATOM 6608 N N . TYR B 1 330 ? -17.641 12.594 20.25 1 91.06 330 TYR B N 1
ATOM 6609 C CA . TYR B 1 330 ? -17.672 13.453 19.078 1 91.06 330 TYR B CA 1
ATOM 6610 C C . TYR B 1 330 ? -19.031 14.148 18.953 1 91.06 330 TYR B C 1
ATOM 6612 O O . TYR B 1 330 ? -20.062 13.586 19.328 1 91.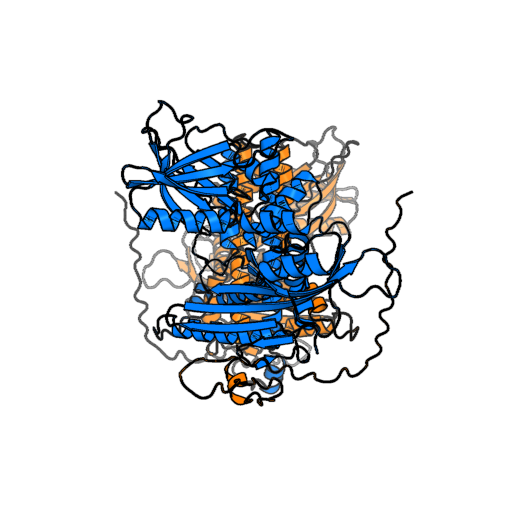06 330 TYR B O 1
ATOM 6620 N N . VAL B 1 331 ? -18.969 15.336 18.578 1 92.81 331 VAL B N 1
ATOM 6621 C CA . VAL B 1 331 ? -20.156 16.047 18.125 1 92.81 331 VAL B CA 1
ATOM 6622 C C . VAL B 1 331 ? -20.016 16.422 16.641 1 92.81 331 VAL B C 1
ATOM 6624 O O . VAL B 1 331 ? -19.172 17.25 16.297 1 92.81 331 VAL B O 1
ATOM 6627 N N . ILE B 1 332 ? -20.828 15.766 15.805 1 92.56 332 ILE B N 1
ATOM 6628 C CA . ILE B 1 332 ? -20.766 16 14.367 1 92.56 332 ILE B CA 1
ATOM 6629 C C . ILE B 1 332 ? -22.031 16.719 13.898 1 92.56 332 ILE B C 1
ATOM 6631 O O . ILE B 1 332 ? -23.125 16.156 14 1 92.56 332 ILE B O 1
ATOM 6635 N N . ASP B 1 333 ? -21.844 17.844 13.359 1 91.06 333 ASP B N 1
ATOM 6636 C CA . ASP B 1 333 ? -22.969 18.656 12.914 1 91.06 333 ASP B CA 1
ATOM 6637 C C . ASP B 1 333 ? -24.031 18.781 14.008 1 91.06 333 ASP B C 1
ATOM 6639 O O . ASP B 1 333 ? -25.219 18.594 13.758 1 91.06 333 ASP B O 1
ATOM 6643 N N . GLY B 1 334 ? -23.531 18.938 15.219 1 88.38 334 GLY B N 1
ATOM 6644 C CA . GLY B 1 334 ? -24.422 19.125 16.359 1 88.38 334 GLY B CA 1
ATOM 6645 C C . GLY B 1 334 ? -24.938 17.828 16.938 1 88.38 334 GLY B C 1
ATOM 6646 O O . GLY B 1 334 ? -25.625 17.844 17.969 1 88.38 334 GLY B O 1
ATOM 6647 N N . ILE B 1 335 ? -24.594 16.719 16.328 1 86.31 335 ILE B N 1
ATOM 6648 C CA . ILE B 1 335 ? -25.062 15.414 16.797 1 86.31 335 ILE B CA 1
ATOM 6649 C C . ILE B 1 335 ? -23.969 14.758 17.656 1 86.31 335 ILE B C 1
ATOM 6651 O O . ILE B 1 335 ? -22.859 14.547 17.172 1 86.31 335 ILE B O 1
ATOM 6655 N N . THR B 1 336 ? -24.375 14.422 18.828 1 87.31 336 THR B N 1
ATOM 6656 C CA . THR B 1 336 ? -23.422 13.742 19.703 1 87.31 336 THR B CA 1
ATOM 6657 C C . THR B 1 336 ? -23.328 12.266 19.359 1 87.31 336 THR B C 1
ATOM 6659 O O . THR B 1 336 ? -24.344 11.57 19.297 1 87.31 336 THR B O 1
ATOM 6662 N N . MET B 1 337 ? -22.203 11.906 19.016 1 83.06 337 MET B N 1
ATOM 6663 C CA . MET B 1 337 ? -21.953 10.5 18.719 1 83.06 337 MET B CA 1
ATOM 6664 C C . MET B 1 337 ? -21.203 9.82 19.859 1 83.06 337 MET B C 1
ATOM 6666 O O . MET B 1 337 ? -20.203 10.344 20.344 1 83.06 337 MET B O 1
ATOM 6670 N N . THR B 1 338 ? -21.859 8.852 20.453 1 69.75 338 THR B N 1
ATOM 6671 C CA . THR B 1 338 ? -21.172 8.117 21.516 1 69.75 338 THR B CA 1
ATOM 6672 C C . THR B 1 338 ? -20.391 6.941 20.938 1 69.75 338 THR B C 1
ATOM 6674 O O . THR B 1 338 ? -20.828 6.293 20 1 69.75 338 THR B O 1
ATOM 6677 N N . THR B 1 339 ? -19.234 6.906 21.281 1 66.88 339 THR B N 1
ATOM 6678 C CA . THR B 1 339 ? -18.359 5.828 20.812 1 66.88 339 THR B CA 1
ATOM 6679 C C . THR B 1 339 ? -18.547 4.582 21.672 1 66.88 339 THR B C 1
ATOM 6681 O O . THR B 1 339 ? -17.859 3.576 21.469 1 66.88 339 THR B O 1
ATOM 6684 N N . THR B 1 340 ? -19.453 4.727 22.594 1 60.03 340 THR B N 1
ATOM 6685 C CA . THR B 1 340 ? -19.734 3.547 23.406 1 60.03 340 THR B CA 1
ATOM 6686 C C . THR B 1 340 ? -20.234 2.4 22.531 1 60.03 340 THR B C 1
ATOM 6688 O O . THR B 1 340 ? -19.984 1.231 22.828 1 60.03 340 THR B O 1
ATOM 6691 N N . ASP B 1 341 ? -20.969 2.824 21.531 1 56.59 341 ASP B N 1
ATOM 6692 C CA . ASP B 1 341 ? -21.562 1.79 20.688 1 56.59 341 ASP B CA 1
ATOM 6693 C C . ASP B 1 341 ? -20.578 1.313 19.625 1 56.59 341 ASP B C 1
ATOM 6695 O O . ASP B 1 341 ? -20.906 0.446 18.812 1 56.59 341 ASP B O 1
ATOM 6699 N N . GLY B 1 342 ? -19.406 1.933 19.672 1 65.94 342 GLY B N 1
ATOM 6700 C CA . GLY B 1 342 ? -18.406 1.411 18.75 1 65.94 342 GLY B CA 1
ATOM 6701 C C . GLY B 1 342 ? -17.719 2.49 17.922 1 65.94 342 GLY B C 1
ATOM 6702 O O . GLY B 1 342 ? -18.375 3.463 17.531 1 65.94 342 GLY B O 1
ATOM 6703 N N . VAL B 1 343 ? -16.484 2.4 17.719 1 73.31 343 VAL B N 1
ATOM 6704 C CA . VAL B 1 343 ? -15.625 3.311 16.969 1 73.31 343 VAL B CA 1
ATOM 6705 C C . VAL B 1 343 ? -16.141 3.445 15.539 1 73.31 343 VAL B C 1
ATOM 6707 O O . VAL B 1 343 ? -16 4.5 14.914 1 73.31 343 VAL B O 1
ATOM 6710 N N . ASN B 1 344 ? -16.984 2.539 15.148 1 81.94 344 ASN B N 1
ATOM 6711 C CA . ASN B 1 344 ? -17.391 2.475 13.742 1 81.94 344 ASN B CA 1
ATOM 6712 C C . ASN B 1 344 ? -18.484 3.479 13.43 1 81.94 344 ASN B C 1
ATOM 6714 O O . ASN B 1 344 ? -18.641 3.906 12.289 1 81.94 344 ASN B O 1
ATOM 6718 N N . ASN B 1 345 ? -19.156 4.004 14.445 1 83.5 345 ASN B N 1
ATOM 6719 C CA . ASN B 1 345 ? -20.266 4.91 14.188 1 83.5 345 ASN B CA 1
ATOM 6720 C C . ASN B 1 345 ? -19.781 6.246 13.633 1 83.5 345 ASN B C 1
ATOM 6722 O O . ASN B 1 345 ? -20.375 6.777 12.688 1 83.5 345 ASN B O 1
ATOM 6726 N N . VAL B 1 346 ? -18.75 6.746 14.242 1 87.94 346 VAL B N 1
ATOM 6727 C CA . VAL B 1 346 ? -18.203 8.023 13.812 1 87.94 346 VAL B CA 1
ATOM 6728 C C . VAL B 1 346 ? -17.688 7.914 12.375 1 87.94 346 VAL B C 1
ATOM 6730 O O . VAL B 1 346 ? -18 8.758 11.531 1 87.94 346 VAL B O 1
ATOM 6733 N N . ILE B 1 347 ? -17.031 6.844 12.141 1 90.06 347 ILE B N 1
ATOM 6734 C CA . ILE B 1 347 ? -16.422 6.637 10.828 1 90.06 347 ILE B CA 1
ATOM 6735 C C . ILE B 1 347 ? -17.531 6.434 9.781 1 90.06 347 ILE B C 1
ATOM 6737 O O . ILE B 1 347 ? -17.484 7.031 8.703 1 90.06 347 ILE B O 1
ATOM 6741 N N . GLN B 1 348 ? -18.516 5.656 10.133 1 89.69 348 GLN B N 1
ATOM 6742 C CA . GLN B 1 348 ? -19.609 5.352 9.219 1 89.69 348 GLN B CA 1
ATOM 6743 C C . GLN B 1 348 ? -20.391 6.613 8.859 1 89.69 348 GLN B C 1
ATOM 6745 O O . GLN B 1 348 ? -20.766 6.801 7.699 1 89.69 348 GLN B O 1
ATOM 6750 N N . TYR B 1 349 ? -20.547 7.387 9.828 1 89.12 349 TYR B N 1
ATOM 6751 C CA . TYR B 1 349 ? -21.297 8.625 9.586 1 89.12 349 TYR B CA 1
ATOM 6752 C C . TYR B 1 349 ? -20.516 9.539 8.641 1 89.12 349 TYR B C 1
ATOM 6754 O O . TYR B 1 349 ? -21.078 10.055 7.668 1 89.12 349 TYR B O 1
ATOM 6762 N N . LEU B 1 350 ? -19.312 9.766 8.906 1 92.81 350 LEU B N 1
ATOM 6763 C CA . LEU B 1 350 ? -18.484 10.648 8.086 1 92.81 350 LEU B CA 1
ATOM 6764 C C . LEU B 1 350 ? -18.391 10.125 6.664 1 92.81 350 LEU B C 1
ATOM 6766 O O . LEU B 1 350 ? -18.531 10.883 5.703 1 92.81 350 LEU B O 1
ATOM 6770 N N . VAL B 1 351 ? -18.172 8.82 6.539 1 92.88 351 VAL B N 1
ATOM 6771 C CA . VAL B 1 351 ? -18.078 8.227 5.211 1 92.88 351 VAL B CA 1
ATOM 6772 C C . VAL B 1 351 ? -19.406 8.391 4.469 1 92.88 351 VAL B C 1
ATOM 6774 O O . VAL B 1 351 ? -19.422 8.703 3.275 1 92.88 351 VAL B O 1
ATOM 6777 N N . GLY B 1 352 ? -20.438 8.148 5.195 1 90.62 352 GLY B N 1
ATOM 6778 C CA . GLY B 1 352 ? -21.75 8.328 4.602 1 90.62 352 GLY B CA 1
ATOM 6779 C C . GLY B 1 352 ? -21.953 9.711 4.027 1 90.62 352 GLY B C 1
ATOM 6780 O O . GLY B 1 352 ? -22.469 9.859 2.912 1 90.62 352 GLY B O 1
ATOM 6781 N N . ARG B 1 353 ? -21.516 10.711 4.723 1 92 353 ARG B N 1
ATOM 6782 C CA . ARG B 1 353 ? -21.672 12.094 4.281 1 92 353 ARG B CA 1
ATOM 6783 C C . ARG B 1 353 ? -20.812 12.383 3.055 1 92 353 ARG B C 1
ATOM 6785 O O . ARG B 1 353 ? -21.25 13.086 2.139 1 92 353 ARG B O 1
ATOM 6792 N N . VAL B 1 354 ? -19.609 11.898 3.039 1 92.88 354 VAL B N 1
ATOM 6793 C CA . VAL B 1 354 ? -18.719 12.109 1.907 1 92.88 354 VAL B CA 1
ATOM 6794 C C . VAL B 1 354 ? -19.281 11.406 0.672 1 92.88 354 VAL B C 1
ATOM 6796 O O . VAL B 1 354 ? -19.25 11.953 -0.431 1 92.88 354 VAL B O 1
ATOM 6799 N N . MET B 1 355 ? -19.781 10.188 0.869 1 89.94 355 MET B N 1
ATOM 6800 C CA . MET B 1 355 ? -20.328 9.406 -0.234 1 89.94 355 MET B CA 1
ATOM 6801 C C . MET B 1 355 ? -21.531 10.117 -0.858 1 89.94 355 MET B C 1
ATOM 6803 O O . MET B 1 355 ? -21.688 10.133 -2.08 1 89.94 355 MET B O 1
ATOM 6807 N N . GLU B 1 356 ? -22.312 10.641 -0.041 1 87.38 356 GLU B N 1
ATOM 6808 C CA . GLU B 1 356 ? -23.453 11.414 -0.533 1 87.38 356 GLU B CA 1
ATOM 6809 C C . GLU B 1 356 ? -23 12.547 -1.444 1 87.38 356 GLU B C 1
ATOM 6811 O O . GLU B 1 356 ? -23.578 12.766 -2.51 1 87.38 356 GLU B O 1
ATOM 6816 N N . TYR B 1 357 ? -22.047 13.219 -1.038 1 89.44 357 TYR B N 1
ATOM 6817 C CA . TYR B 1 357 ? -21.484 14.328 -1.812 1 89.44 357 TYR B CA 1
ATOM 6818 C C . TYR B 1 357 ? -20.922 13.836 -3.139 1 89.44 357 TYR B C 1
ATOM 6820 O O . TYR B 1 357 ? -21.188 14.422 -4.188 1 89.44 357 TYR B O 1
ATOM 6828 N N . LEU B 1 358 ? -20.172 12.758 -3.078 1 87 358 LEU B N 1
ATOM 6829 C CA . LEU B 1 358 ? -19.5 12.258 -4.273 1 87 358 LEU B CA 1
ATOM 6830 C C . LEU B 1 358 ? -20.516 11.688 -5.266 1 87 358 LEU B C 1
ATOM 6832 O O . LEU B 1 358 ? -20.312 11.773 -6.477 1 87 358 LEU B O 1
ATOM 6836 N N . GLN B 1 359 ? -21.5 11.102 -4.785 1 80.06 359 GLN B N 1
ATOM 6837 C CA . GLN B 1 359 ? -22.531 10.57 -5.656 1 80.06 359 GLN B CA 1
ATOM 6838 C C . GLN B 1 359 ? -23.312 11.695 -6.344 1 80.06 359 GLN B C 1
ATOM 6840 O O . GLN B 1 359 ? -23.734 11.547 -7.488 1 80.06 359 GLN B O 1
ATOM 6845 N N . ASP B 1 360 ? -23.406 12.727 -5.613 1 79 360 ASP B N 1
ATOM 6846 C CA . ASP B 1 360 ? -24.109 13.875 -6.168 1 79 360 ASP B CA 1
ATOM 6847 C C . ASP B 1 360 ? -23.266 14.578 -7.227 1 79 360 ASP B C 1
ATOM 6849 O O . ASP B 1 360 ? -23.812 15.156 -8.172 1 79 360 ASP B O 1
ATOM 6853 N N . THR B 1 361 ? -21.953 14.648 -7.016 1 73.88 361 THR B N 1
ATOM 6854 C CA . THR B 1 361 ? -21.062 15.391 -7.906 1 73.88 361 THR B CA 1
ATOM 6855 C C . THR B 1 361 ? -20.609 14.508 -9.07 1 73.88 361 THR B C 1
ATOM 6857 O O . THR B 1 361 ? -20.188 15.023 -10.109 1 73.88 361 THR B O 1
ATOM 6860 N N . ASP B 1 362 ? -20.391 13.305 -8.758 1 62.19 362 ASP B N 1
ATOM 6861 C CA . ASP B 1 362 ? -19.984 12.414 -9.836 1 62.19 362 ASP B CA 1
ATOM 6862 C C . ASP B 1 362 ? -21.016 12.383 -10.953 1 62.19 362 ASP B C 1
ATOM 6864 O O . ASP B 1 362 ? -22.219 12.508 -10.695 1 62.19 362 ASP B O 1
ATOM 6868 N N . ASP B 1 363 ? -20.719 12.945 -12.086 1 52.5 363 ASP B N 1
ATOM 6869 C CA . ASP B 1 363 ? -21.5 13.016 -13.32 1 52.5 363 ASP B CA 1
ATOM 6870 C C . ASP B 1 363 ? -22.562 11.922 -13.359 1 52.5 363 ASP B C 1
ATOM 6872 O O . ASP B 1 363 ? -22.266 10.758 -13.102 1 52.5 363 ASP B O 1
ATOM 6876 N N . PRO B 1 364 ? -23.859 12.398 -13.273 1 44 364 PRO B N 1
ATOM 6877 C CA . PRO B 1 364 ? -25.094 11.617 -13.375 1 44 364 PRO B CA 1
ATOM 6878 C C . PRO B 1 364 ? -24.953 10.43 -14.336 1 44 364 PRO B C 1
ATOM 6880 O O . PRO B 1 364 ? -25.953 9.797 -14.688 1 44 364 PRO B O 1
ATOM 6883 N N . ALA B 1 365 ? -24.203 10.508 -15.305 1 38.03 365 ALA B N 1
ATOM 6884 C CA . ALA B 1 365 ? -24.531 9.484 -16.297 1 38.03 365 ALA B CA 1
ATOM 6885 C C . ALA B 1 365 ? -24.891 8.156 -15.609 1 38.03 365 ALA B C 1
ATOM 6887 O O . ALA B 1 365 ? -24.156 7.699 -14.727 1 38.03 365 ALA B O 1
ATOM 6888 N N . PRO B 1 366 ? -26.172 7.98 -15.477 1 38.94 366 PRO B N 1
ATOM 6889 C CA . PRO B 1 366 ? -26.812 6.758 -15 1 38.94 366 PRO B CA 1
ATOM 6890 C C . PRO B 1 366 ? -25.875 5.551 -15.016 1 38.94 366 PRO B C 1
ATOM 6892 O O . PRO B 1 366 ? -26.344 4.406 -14.953 1 38.94 366 PRO B O 1
ATOM 6895 N N . THR B 1 367 ? -24.906 5.574 -15.906 1 40.47 367 THR B N 1
ATOM 6896 C CA . THR B 1 367 ? -24.422 4.312 -16.438 1 40.47 367 THR B CA 1
ATOM 6897 C C . THR B 1 367 ? -24.172 3.307 -15.32 1 40.47 367 THR B C 1
ATOM 6899 O O . THR B 1 367 ? -23.609 3.658 -14.273 1 40.47 367 THR B O 1
ATOM 6902 N N . VAL B 1 368 ? -25.047 2.43 -15.203 1 45.62 368 VAL B N 1
ATOM 6903 C CA . VAL B 1 368 ? -24.875 1.118 -14.594 1 45.62 368 VAL B CA 1
ATOM 6904 C C . VAL B 1 368 ? -23.391 0.825 -14.414 1 45.62 368 VAL B C 1
ATOM 6906 O O . VAL B 1 368 ? -22.719 0.412 -15.367 1 45.62 368 VAL B O 1
ATOM 6909 N N . THR B 1 369 ? -22.562 1.702 -13.891 1 55.34 369 THR B N 1
ATOM 6910 C CA . THR B 1 369 ? -21.109 1.649 -14.016 1 55.34 369 THR B CA 1
ATOM 6911 C C . THR B 1 369 ? -20.578 0.307 -13.523 1 55.34 369 THR B C 1
ATOM 6913 O O . THR B 1 369 ? -20.938 -0.15 -12.438 1 55.34 369 THR B O 1
ATOM 6916 N N . SER B 1 370 ? -20.438 -0.542 -14.406 1 69.38 370 SER B N 1
ATOM 6917 C CA . SER B 1 370 ? -19.812 -1.851 -14.273 1 69.38 370 SER B CA 1
ATOM 6918 C C . SER B 1 370 ? -18.875 -1.9 -13.062 1 69.38 370 SER B C 1
ATOM 6920 O O . SER B 1 370 ? -18.359 -0.871 -12.633 1 69.38 370 SER B O 1
ATOM 6922 N N . PRO B 1 371 ? -19.156 -2.863 -12.281 1 74.06 371 PRO B N 1
ATOM 6923 C CA . PRO B 1 371 ? -18.203 -3.057 -11.18 1 74.06 371 PRO B CA 1
ATOM 6924 C C . PRO B 1 371 ? -16.781 -2.66 -11.547 1 74.06 371 PRO B C 1
ATOM 6926 O O . PRO B 1 371 ? -16.062 -2.098 -10.719 1 74.06 371 PRO B O 1
ATOM 6929 N N . ALA B 1 372 ? -16.562 -2.812 -12.797 1 74.38 372 ALA B N 1
ATOM 6930 C CA . ALA B 1 372 ? -15.219 -2.445 -13.25 1 74.38 372 ALA B CA 1
ATOM 6931 C C . ALA B 1 372 ? -15.039 -0.929 -13.258 1 74.38 372 ALA B C 1
ATOM 6933 O O . ALA B 1 372 ? -13.984 -0.422 -12.883 1 74.38 372 ALA B O 1
ATOM 6934 N N . ALA B 1 373 ? -16.062 -0.261 -13.68 1 75.25 373 ALA B N 1
ATOM 6935 C CA . ALA B 1 373 ? -16 1.197 -13.695 1 75.25 373 ALA B CA 1
ATOM 6936 C C . ALA B 1 373 ? -15.914 1.759 -12.281 1 75.25 373 ALA B C 1
ATOM 6938 O O . ALA B 1 373 ? -15.188 2.719 -12.023 1 75.25 373 ALA B O 1
ATOM 6939 N N . ARG B 1 374 ? -16.609 1.163 -11.461 1 78.38 374 ARG B N 1
ATOM 6940 C CA . ARG B 1 374 ? -16.578 1.572 -10.062 1 78.38 374 ARG B CA 1
ATOM 6941 C C . ARG B 1 374 ? -15.195 1.351 -9.461 1 78.38 374 ARG B C 1
ATOM 6943 O O . ARG B 1 374 ? -14.695 2.191 -8.711 1 78.38 374 ARG B O 1
ATOM 6950 N N . MET B 1 375 ? -14.68 0.245 -9.789 1 79.88 375 MET B N 1
ATOM 6951 C CA . MET B 1 375 ? -13.344 -0.083 -9.312 1 79.88 375 MET B CA 1
ATOM 6952 C C . MET B 1 375 ? -12.32 0.938 -9.805 1 79.88 375 MET B C 1
ATOM 6954 O O . MET B 1 375 ? -11.469 1.395 -9.039 1 79.88 375 MET B O 1
ATOM 6958 N N . ALA B 1 376 ? -12.461 1.28 -10.992 1 77.12 376 ALA B N 1
ATOM 6959 C CA . ALA B 1 376 ? -11.508 2.211 -11.594 1 77.12 376 ALA B CA 1
ATOM 6960 C C . ALA B 1 376 ? -11.625 3.596 -10.961 1 77.12 376 ALA B C 1
ATOM 6962 O O . ALA B 1 376 ? -10.617 4.27 -10.742 1 77.12 376 ALA B O 1
ATOM 6963 N N . LYS B 1 377 ? -12.812 3.992 -10.664 1 81.56 377 LYS B N 1
ATOM 6964 C CA . LYS B 1 377 ? -13.039 5.309 -10.07 1 81.56 377 LYS B CA 1
ATOM 6965 C C . LYS B 1 377 ? -12.617 5.332 -8.609 1 81.56 377 LYS B C 1
ATOM 6967 O O . LYS B 1 377 ? -12.227 6.375 -8.086 1 81.56 377 LYS B O 1
ATOM 6972 N N . ALA B 1 378 ? -12.742 4.281 -7.895 1 88.5 378 ALA B N 1
ATOM 6973 C CA . ALA B 1 378 ? -12.312 4.078 -6.516 1 88.5 378 ALA B CA 1
ATOM 6974 C C . ALA B 1 378 ? -12.961 5.098 -5.582 1 88.5 378 ALA B C 1
ATOM 6976 O O . ALA B 1 378 ? -12.305 5.648 -4.695 1 88.5 378 ALA B O 1
ATOM 6977 N N . THR B 1 379 ? -14.234 5.367 -5.84 1 87.88 379 THR B N 1
ATOM 6978 C CA . THR B 1 379 ? -14.961 6.398 -5.113 1 87.88 379 THR B CA 1
ATOM 6979 C C . THR B 1 379 ? -15.016 6.07 -3.623 1 87.88 379 THR B C 1
ATOM 6981 O O . THR B 1 379 ? -14.805 6.949 -2.781 1 87.88 379 THR B O 1
ATOM 6984 N N . GLU B 1 380 ? -15.273 4.859 -3.312 1 90.44 380 GLU B N 1
ATOM 6985 C CA . GLU B 1 380 ? -15.422 4.457 -1.917 1 90.44 380 GLU B CA 1
ATOM 6986 C C . GLU B 1 380 ? -14.094 4.551 -1.169 1 90.44 380 GLU B C 1
ATOM 6988 O O . GLU B 1 380 ? -14.047 5.031 -0.035 1 90.44 380 GLU B O 1
ATOM 6993 N N . ALA B 1 381 ? -13.062 4.082 -1.794 1 92.25 381 ALA B N 1
ATOM 6994 C CA . ALA B 1 381 ? -11.742 4.16 -1.168 1 92.25 381 ALA B CA 1
ATOM 6995 C C . ALA B 1 381 ? -11.305 5.613 -0.988 1 92.25 381 ALA B C 1
ATOM 6997 O O . ALA B 1 381 ? -10.664 5.957 0.007 1 92.25 381 ALA B O 1
ATOM 6998 N N . LYS B 1 382 ? -11.625 6.441 -1.938 1 92 382 LYS B N 1
ATOM 6999 C CA . LYS B 1 382 ? -11.312 7.863 -1.833 1 92 382 LYS B CA 1
ATOM 7000 C C . LYS B 1 382 ? -12.039 8.5 -0.655 1 92 382 LYS B C 1
ATOM 7002 O O . LYS B 1 382 ? -11.461 9.289 0.091 1 92 382 LYS B O 1
ATOM 7007 N N . ALA B 1 383 ? -13.273 8.164 -0.54 1 93 383 ALA B N 1
ATOM 7008 C CA . ALA B 1 383 ? -14.062 8.672 0.579 1 93 383 ALA B CA 1
ATOM 7009 C C . ALA B 1 383 ? -13.453 8.258 1.915 1 93 383 ALA B C 1
ATOM 7011 O O . ALA B 1 383 ? -13.305 9.086 2.818 1 93 383 ALA B O 1
ATOM 7012 N N . LEU B 1 384 ? -13.125 7.051 2.023 1 93.12 384 LEU B N 1
ATOM 7013 C CA . LEU B 1 384 ? -12.531 6.531 3.25 1 93.12 384 LEU B CA 1
ATOM 7014 C C . LEU B 1 384 ? -11.188 7.199 3.533 1 93.12 384 LEU B C 1
ATOM 7016 O O . LEU B 1 384 ? -10.867 7.488 4.688 1 93.12 384 LEU B O 1
ATOM 7020 N N . SER B 1 385 ? -10.398 7.359 2.553 1 92.31 385 SER B N 1
ATOM 7021 C CA . SER B 1 385 ? -9.102 8.016 2.705 1 92.31 385 SER B CA 1
ATOM 7022 C C . SER B 1 385 ? -9.258 9.438 3.221 1 92.31 385 SER B C 1
ATOM 7024 O O . SER B 1 385 ? -8.477 9.891 4.062 1 92.31 385 SER B O 1
ATOM 7026 N N . PHE B 1 386 ? -10.219 10.141 2.713 1 93.56 386 PHE B N 1
ATOM 7027 C CA . PHE B 1 386 ? -10.5 11.484 3.193 1 93.56 386 PHE B CA 1
ATOM 7028 C C . PHE B 1 386 ? -10.883 11.469 4.668 1 93.56 386 PHE B C 1
ATOM 7030 O O . PHE B 1 386 ? -10.406 12.297 5.449 1 93.56 386 PHE B O 1
ATOM 7037 N N . VAL B 1 387 ? -11.703 10.555 4.996 1 93.69 387 VAL B N 1
ATOM 7038 C CA . VAL B 1 387 ? -12.141 10.438 6.383 1 93.69 387 VAL B CA 1
ATOM 7039 C C . VAL B 1 387 ? -10.945 10.094 7.273 1 93.69 387 VAL B C 1
ATOM 7041 O O . VAL B 1 387 ? -10.836 10.594 8.391 1 93.69 387 VAL B O 1
ATOM 7044 N N . GLU B 1 388 ? -10.125 9.227 6.809 1 91.38 388 GLU B N 1
ATOM 7045 C CA . GLU B 1 388 ? -8.914 8.906 7.555 1 91.38 388 GLU B CA 1
ATOM 7046 C C . GLU B 1 388 ? -8.102 10.156 7.859 1 91.38 388 GLU B C 1
ATOM 7048 O O . GLU B 1 388 ? -7.586 10.312 8.969 1 91.38 388 GLU B O 1
ATOM 7053 N N . ARG B 1 389 ? -7.93 11.016 6.914 1 90.75 389 ARG B N 1
ATOM 7054 C CA . ARG B 1 389 ? -7.207 12.266 7.109 1 90.75 389 ARG B CA 1
ATOM 7055 C C . ARG B 1 389 ? -7.848 13.109 8.211 1 90.75 389 ARG B C 1
ATOM 7057 O O . ARG B 1 389 ? -7.148 13.688 9.039 1 90.75 389 ARG B O 1
ATOM 7064 N N . ILE B 1 390 ? -9.117 13.156 8.18 1 93.19 390 ILE B N 1
ATOM 7065 C CA . ILE B 1 390 ? -9.859 13.922 9.172 1 93.19 390 ILE B CA 1
ATOM 7066 C C . ILE B 1 390 ? -9.617 13.336 10.562 1 93.19 390 ILE B C 1
ATOM 7068 O O . ILE B 1 390 ? -9.328 14.07 11.508 1 93.19 390 ILE B O 1
ATOM 7072 N N . LEU B 1 391 ? -9.711 12.062 10.641 1 91.31 391 LEU B N 1
ATOM 7073 C CA . LEU B 1 391 ? -9.562 11.398 11.93 1 91.31 391 LEU B CA 1
ATOM 7074 C C . LEU B 1 391 ? -8.148 11.555 12.477 1 91.31 391 LEU B C 1
ATOM 7076 O O . LEU B 1 391 ? -7.961 11.789 13.664 1 91.31 391 LEU B O 1
ATOM 7080 N N . ARG B 1 392 ? -7.215 11.445 11.672 1 88.56 392 ARG B N 1
ATOM 7081 C CA . ARG B 1 392 ? -5.832 11.648 12.086 1 88.56 392 ARG B CA 1
ATOM 7082 C C . ARG B 1 392 ? -5.613 13.086 12.562 1 88.56 392 ARG B C 1
ATOM 7084 O O . ARG B 1 392 ? -4.914 13.312 13.555 1 88.56 392 ARG B O 1
ATOM 7091 N N . GLY B 1 393 ? -6.164 14.008 11.859 1 88.94 393 GLY B N 1
ATOM 7092 C CA . GLY B 1 393 ? -6 15.414 12.188 1 88.94 393 GLY B CA 1
ATOM 7093 C C . GLY B 1 393 ? -6.797 15.844 13.406 1 88.94 393 GLY B C 1
ATOM 7094 O O . GLY B 1 393 ? -6.586 16.938 13.938 1 88.94 393 GLY B O 1
ATOM 7095 N N . SER B 1 394 ? -7.703 14.992 13.875 1 89.75 394 SER B N 1
ATOM 7096 C CA . SER B 1 394 ? -8.57 15.344 14.992 1 89.75 394 SER B CA 1
ATOM 7097 C C . SER B 1 394 ? -8.242 14.5 16.219 1 89.75 394 SER B C 1
ATOM 7099 O O . SER B 1 394 ? -8.938 14.586 17.234 1 89.75 394 SER B O 1
ATOM 7101 N N . SER B 1 395 ? -7.262 13.688 16.078 1 89.62 395 SER B N 1
ATOM 7102 C CA . SER B 1 395 ? -6.91 12.828 17.203 1 89.62 395 SER B CA 1
ATOM 7103 C C . SER B 1 395 ? -6.531 13.641 18.438 1 89.62 395 SER B C 1
ATOM 7105 O O . SER B 1 395 ? -5.75 14.594 18.344 1 89.62 395 SER B O 1
ATOM 7107 N N . ARG B 1 396 ? -6.992 13.266 19.562 1 87.69 396 ARG B N 1
ATOM 7108 C CA . ARG B 1 396 ? -6.789 14.023 20.812 1 87.69 396 ARG B CA 1
ATOM 7109 C C . ARG B 1 396 ? -5.332 13.961 21.25 1 87.69 396 ARG B C 1
ATOM 7111 O O . ARG B 1 396 ? -4.805 14.922 21.797 1 87.69 396 ARG B O 1
ATOM 7118 N N . THR B 1 397 ? -4.754 12.82 21.062 1 87 397 THR B N 1
ATOM 7119 C CA . THR B 1 397 ? -3.357 12.68 21.469 1 87 397 THR B CA 1
ATOM 7120 C C . THR B 1 397 ? -2.48 13.688 20.734 1 87 397 THR B C 1
ATOM 7122 O O . THR B 1 397 ? -1.688 14.398 21.344 1 87 397 THR B O 1
ATOM 7125 N N . GLN B 1 398 ? -2.648 13.797 19.5 1 87.56 398 GLN B N 1
ATOM 7126 C CA . GLN B 1 398 ? -1.842 14.727 18.719 1 87.56 398 GLN B CA 1
ATOM 7127 C C . GLN B 1 398 ? -2.301 16.172 18.953 1 87.56 398 GLN B C 1
ATOM 7129 O O . GLN B 1 398 ? -1.476 17.062 19.109 1 87.56 398 GLN B O 1
ATOM 7134 N N . SER B 1 399 ? -3.541 16.375 18.859 1 90 399 SER B N 1
ATOM 7135 C CA . SER B 1 399 ? -4.082 17.719 19.047 1 90 399 SER B CA 1
ATOM 7136 C C . SER B 1 399 ? -3.746 18.25 20.438 1 90 399 SER B C 1
ATOM 7138 O O . SER B 1 399 ? -3.408 19.422 20.594 1 90 399 SER B O 1
ATOM 7140 N N . GLY B 1 400 ? -3.857 17.375 21.422 1 89.69 400 GLY B N 1
ATOM 7141 C CA . GLY B 1 400 ? -3.465 17.766 22.766 1 89.69 400 GLY B CA 1
ATOM 7142 C C . GLY B 1 400 ? -1.994 18.125 22.875 1 89.69 400 GLY B C 1
ATOM 7143 O O . GLY B 1 400 ? -1.631 19.094 23.547 1 89.69 400 GLY B O 1
ATOM 7144 N N . GLY B 1 401 ? -1.18 17.344 22.234 1 89.12 401 GLY B N 1
ATOM 7145 C CA . GLY B 1 401 ? 0.239 17.656 22.188 1 89.12 401 GLY B CA 1
ATOM 7146 C C . GLY B 1 401 ? 0.532 18.969 21.5 1 89.12 401 GLY B C 1
ATOM 7147 O O . GLY B 1 401 ? 1.369 19.75 21.969 1 89.12 401 GLY B O 1
ATOM 7148 N N . ASP B 1 402 ? -0.119 19.219 20.422 1 91.44 402 ASP B N 1
ATOM 7149 C CA . ASP B 1 402 ? 0.065 20.469 19.703 1 91.44 402 ASP B CA 1
ATOM 7150 C C . ASP B 1 402 ? -0.352 21.656 20.547 1 91.44 402 ASP B C 1
ATOM 7152 O O . ASP B 1 402 ? 0.338 22.688 20.578 1 91.44 402 ASP B O 1
ATOM 7156 N N . ILE B 1 403 ? -1.449 21.531 21.203 1 93.94 403 ILE B N 1
ATOM 7157 C CA . ILE B 1 403 ? -1.94 22.609 22.062 1 93.94 403 ILE B CA 1
ATOM 7158 C C . ILE B 1 403 ? -0.973 22.844 23.219 1 93.94 403 ILE B C 1
ATOM 7160 O O . ILE B 1 403 ? -0.636 23.984 23.547 1 93.94 403 ILE B O 1
ATOM 7164 N N . TYR B 1 404 ? -0.571 21.812 23.797 1 92.94 404 TYR B N 1
ATOM 7165 C CA . TYR B 1 404 ? 0.403 21.906 24.875 1 92.94 404 TYR B CA 1
ATOM 7166 C C . TYR B 1 404 ? 1.657 22.641 24.406 1 92.94 404 TYR B C 1
ATOM 7168 O O . TYR B 1 404 ? 2.152 23.531 25.109 1 92.94 404 TYR B O 1
ATOM 7176 N N . ASP B 1 405 ? 2.154 22.219 23.344 1 92.06 405 ASP B N 1
ATOM 7177 C CA . ASP B 1 405 ? 3.355 22.844 22.797 1 92.06 405 ASP B CA 1
ATOM 7178 C C . ASP B 1 405 ? 3.133 24.328 22.547 1 92.06 405 ASP B C 1
ATOM 7180 O O . ASP B 1 405 ? 4.004 25.156 22.844 1 92.06 405 ASP B O 1
ATOM 7184 N N . ALA B 1 406 ? 2.043 24.625 22 1 95 406 ALA B N 1
ATOM 7185 C CA . ALA B 1 406 ? 1.734 26.031 21.719 1 95 406 ALA B CA 1
ATOM 7186 C C . ALA B 1 406 ? 1.744 26.844 23 1 95 406 ALA B C 1
ATOM 7188 O O . ALA B 1 406 ? 2.391 27.906 23.062 1 95 406 ALA B O 1
ATOM 7189 N N . ILE B 1 407 ? 1.096 26.344 23.984 1 94.31 407 ILE B N 1
ATOM 7190 C CA . ILE B 1 407 ? 1.002 27.047 25.25 1 94.31 407 ILE B CA 1
ATOM 7191 C C . ILE B 1 407 ? 2.381 27.125 25.906 1 94.31 407 ILE B C 1
ATOM 7193 O O . ILE B 1 407 ? 2.779 28.172 26.406 1 94.31 407 ILE B O 1
ATOM 7197 N N . SER B 1 408 ? 3.084 26.062 25.797 1 91.12 408 SER B N 1
ATOM 7198 C CA . SER B 1 408 ? 4.41 26 26.406 1 91.12 408 SER B CA 1
ATOM 7199 C C . SER B 1 408 ? 5.371 26.969 25.734 1 91.12 408 SER B C 1
ATOM 7201 O O . SER B 1 408 ? 6.262 27.531 26.391 1 91.12 408 SER B O 1
ATOM 7203 N N . ILE B 1 409 ? 5.203 27.172 24.516 1 90.5 409 ILE B N 1
ATOM 7204 C CA . ILE B 1 409 ? 6.105 28.031 23.766 1 90.5 409 ILE B CA 1
ATOM 7205 C C . ILE B 1 409 ? 5.789 29.5 24.062 1 90.5 409 ILE B C 1
ATOM 7207 O O . ILE B 1 409 ? 6.691 30.297 24.328 1 90.5 409 ILE B O 1
ATOM 7211 N N . VAL B 1 410 ? 4.531 29.828 24.062 1 91.81 410 VAL B N 1
ATOM 7212 C CA . VAL B 1 410 ? 4.176 31.234 24.047 1 91.81 410 VAL B CA 1
ATOM 7213 C C . VAL B 1 410 ? 3.904 31.719 25.484 1 91.81 410 VAL B C 1
ATOM 7215 O O . VAL B 1 410 ? 4.062 32.906 25.781 1 91.81 410 VAL B O 1
ATOM 7218 N N . CYS B 1 411 ? 3.545 30.828 26.359 1 89.31 411 CYS B N 1
ATOM 7219 C CA . CYS B 1 411 ? 3.17 31.234 27.719 1 89.31 411 CYS B CA 1
ATOM 7220 C C . CYS B 1 411 ? 4.223 30.797 28.734 1 89.31 411 CYS B C 1
ATOM 7222 O O . CYS B 1 411 ? 3.967 30.797 29.938 1 89.31 411 CYS B O 1
ATOM 7224 N N . SER B 1 412 ? 5.289 30.484 28.219 1 83.69 412 SER B N 1
ATOM 7225 C CA . SER B 1 412 ? 6.344 29.953 29.078 1 83.69 412 SER B CA 1
ATOM 7226 C C . SER B 1 412 ? 6.906 31.031 30 1 83.69 412 SER B C 1
ATOM 7228 O O . SER B 1 412 ? 7.066 32.188 29.594 1 83.69 412 SER B O 1
ATOM 7230 N N . ASN B 1 413 ? 7.023 30.672 31.156 1 88.88 413 ASN B N 1
ATOM 7231 C CA . ASN B 1 413 ? 7.691 31.422 32.219 1 88.88 413 ASN B CA 1
ATOM 7232 C C . ASN B 1 413 ? 8.641 30.531 33 1 88.88 413 ASN B C 1
ATOM 7234 O O . ASN B 1 413 ? 8.352 29.359 33.25 1 88.88 413 ASN B O 1
ATOM 7238 N N . LYS B 1 414 ? 9.844 31.047 33.406 1 82.69 414 LYS B N 1
ATOM 7239 C CA . LYS B 1 414 ? 10.898 30.281 34.062 1 82.69 414 LYS B CA 1
ATOM 7240 C C . LYS B 1 414 ? 10.422 29.672 35.375 1 82.69 414 LYS B C 1
ATOM 7242 O O . LYS B 1 414 ? 10.938 28.641 35.812 1 82.69 414 LYS B O 1
ATOM 7247 N N . GLN B 1 415 ? 9.453 30.219 35.938 1 84.31 415 GLN B N 1
ATOM 7248 C CA . GLN B 1 415 ? 9.031 29.781 37.281 1 84.31 415 GLN B CA 1
ATOM 7249 C C . GLN B 1 415 ? 7.73 28.984 37.219 1 84.31 415 GLN B C 1
ATOM 7251 O O . GLN B 1 415 ? 7.242 28.5 38.25 1 84.31 415 GLN B O 1
ATOM 7256 N N . LEU B 1 416 ? 7.176 28.922 36.062 1 88.5 416 LEU B N 1
ATOM 7257 C CA . LEU B 1 416 ? 5.824 28.375 36 1 88.5 416 LEU B CA 1
ATOM 7258 C C . LEU B 1 416 ? 5.812 27.062 35.219 1 88.5 416 LEU B C 1
ATOM 7260 O O . LEU B 1 416 ? 6.715 26.812 34.406 1 88.5 416 LEU B O 1
ATOM 7264 N N . LEU B 1 417 ? 4.816 26.234 35.5 1 88.88 417 LEU B N 1
ATOM 7265 C CA . LEU B 1 417 ? 4.574 24.969 34.812 1 88.88 417 LEU B CA 1
ATOM 7266 C C . LEU B 1 417 ? 3.201 24.969 34.156 1 88.88 417 LEU B C 1
ATOM 7268 O O . LEU B 1 417 ? 2.25 25.547 34.688 1 88.88 417 LEU B O 1
ATOM 7272 N N . VAL B 1 418 ? 3.152 24.359 33.031 1 90.75 418 VAL B N 1
ATOM 7273 C CA . VAL B 1 418 ? 1.895 24.141 32.312 1 90.75 418 VAL B CA 1
ATOM 7274 C C . VAL B 1 418 ? 1.37 22.734 32.625 1 90.75 418 VAL B C 1
ATOM 7276 O O . VAL B 1 418 ? 2.061 21.734 32.375 1 90.75 418 VAL B O 1
ATOM 7279 N N . CYS B 1 419 ? 0.141 22.578 33.156 1 89.12 419 CYS B N 1
ATOM 7280 C CA . CYS B 1 419 ? -0.439 21.297 33.5 1 89.12 419 CYS B CA 1
ATOM 7281 C C . CYS B 1 419 ? -1.812 21.125 32.844 1 89.12 419 CYS B C 1
ATOM 7283 O O . CYS B 1 419 ? -2.674 21.984 32.969 1 89.12 419 CYS B O 1
ATOM 7285 N N . PRO B 1 420 ? -1.935 20.016 32.188 1 88.5 420 PRO B N 1
ATOM 7286 C CA . PRO B 1 420 ? -3.277 19.766 31.656 1 88.5 420 PRO B CA 1
ATOM 7287 C C . PRO B 1 420 ? -4.32 19.594 32.75 1 88.5 420 PRO B C 1
ATOM 7289 O O . PRO B 1 420 ? -4.02 19.047 33.812 1 88.5 420 PRO B O 1
ATOM 7292 N N . VAL B 1 421 ? -5.48 20.109 32.531 1 82.12 421 VAL B N 1
ATOM 7293 C CA . VAL B 1 421 ? -6.582 19.938 33.469 1 82.12 421 VAL B CA 1
ATOM 7294 C C . VAL B 1 421 ? -7.312 18.625 33.156 1 82.12 421 VAL B C 1
ATOM 7296 O O . VAL B 1 421 ? -7.668 18.359 32 1 82.12 421 VAL B O 1
ATOM 7299 N N . SER B 1 422 ? -7.043 17.406 33.844 1 64.25 422 SER B N 1
ATOM 7300 C CA . SER B 1 422 ? -7.492 16.031 33.625 1 64.25 422 SER B CA 1
ATOM 7301 C C . SER B 1 422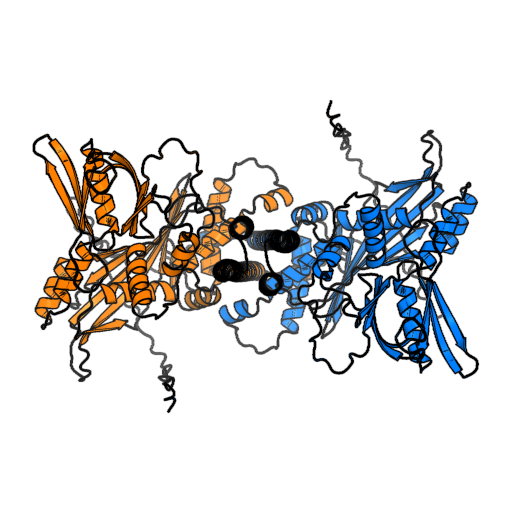 ? -9.008 15.969 33.5 1 64.25 422 SER B C 1
ATOM 7303 O O . SER B 1 422 ? -9.547 14.977 32.969 1 64.25 422 SER B O 1
ATOM 7305 N N . HIS B 1 423 ? -9.875 16.891 34 1 59.25 423 HIS B N 1
ATOM 7306 C CA . HIS B 1 423 ? -11.25 16.406 34.062 1 59.25 423 HIS B CA 1
ATOM 7307 C C . HIS B 1 423 ? -11.781 16.031 32.688 1 59.25 423 HIS B C 1
ATOM 7309 O O . HIS B 1 423 ? -11.008 15.672 31.797 1 59.25 423 HIS B O 1
ATOM 7315 N N . ASP B 1 424 ? -13.133 16.391 32.344 1 59.12 424 ASP B N 1
ATOM 7316 C CA . ASP B 1 424 ? -14.07 15.977 31.312 1 59.12 424 ASP B CA 1
ATOM 7317 C C . ASP B 1 424 ? -13.594 16.438 29.938 1 59.12 424 ASP B C 1
ATOM 7319 O O . ASP B 1 424 ? -13.578 17.641 29.656 1 59.12 424 ASP B O 1
ATOM 7323 N N . ALA B 1 425 ? -12.773 15.586 29.281 1 69.94 425 ALA B N 1
ATOM 7324 C CA . ALA B 1 425 ? -12.383 15.891 27.906 1 69.94 425 ALA B CA 1
ATOM 7325 C C . ALA B 1 425 ? -13.578 16.359 27.078 1 69.94 425 ALA B C 1
ATOM 7327 O O . ALA B 1 425 ? -14.641 15.734 27.125 1 69.94 425 ALA B O 1
ATOM 7328 N N . LEU B 1 426 ? -13.5 17.609 26.656 1 86 426 LEU B N 1
ATOM 7329 C CA . LEU B 1 426 ? -14.531 18.125 25.766 1 86 426 LEU B CA 1
ATOM 7330 C C . LEU B 1 426 ? -14.578 17.297 24.469 1 86 426 LEU B C 1
ATOM 7332 O O . LEU B 1 426 ? -13.547 16.797 24.016 1 86 426 LEU B O 1
ATOM 7336 N N . PRO B 1 427 ? -15.766 17.109 23.984 1 91.25 427 PRO B N 1
ATOM 7337 C CA . P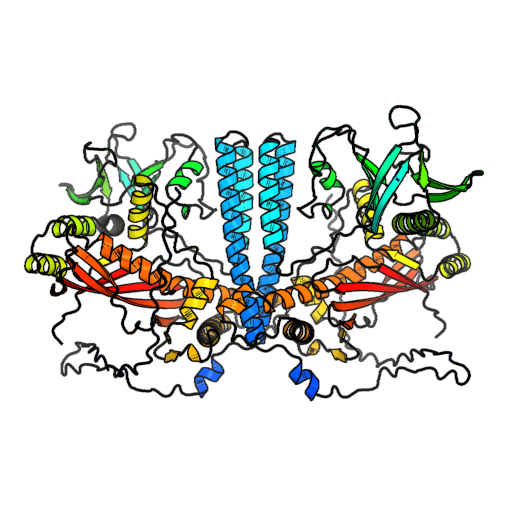RO B 1 427 ? -15.875 16.328 22.75 1 91.25 427 PRO B CA 1
ATOM 7338 C C . PRO B 1 427 ? -15.18 17 21.578 1 91.25 427 PRO B C 1
ATOM 7340 O O . PRO B 1 427 ? -15.07 18.234 21.516 1 91.25 427 PRO B O 1
ATOM 7343 N N . VAL B 1 428 ? -14.711 16.188 20.719 1 93.88 428 VAL B N 1
ATOM 7344 C CA . VAL B 1 428 ? -14.211 16.688 19.453 1 93.88 428 VAL B CA 1
ATOM 7345 C C . VAL B 1 428 ? -15.383 17.188 18.594 1 93.88 428 VAL B C 1
ATOM 7347 O O . VAL B 1 428 ? -16.359 16.453 18.406 1 93.88 428 VAL B O 1
ATOM 7350 N N . GLN B 1 429 ? -15.234 18.375 18.172 1 95.25 429 GLN B N 1
ATOM 7351 C CA . GLN B 1 429 ? -16.297 18.953 17.359 1 95.25 429 GLN B CA 1
ATOM 7352 C C . GLN B 1 429 ? -15.945 18.891 15.875 1 95.25 429 GLN B C 1
ATOM 7354 O O . GLN B 1 429 ? -14.852 19.312 15.477 1 95.25 429 GLN B O 1
ATOM 7359 N N . ILE B 1 430 ? -16.875 18.391 15.078 1 95.81 430 ILE B N 1
ATOM 7360 C CA . ILE B 1 430 ? -16.688 18.312 13.633 1 95.81 430 ILE B CA 1
ATOM 7361 C C . ILE B 1 430 ? -17.891 18.938 12.93 1 95.81 430 ILE B C 1
ATOM 7363 O O . ILE B 1 430 ? -19.031 18.547 13.164 1 95.81 430 ILE B O 1
ATOM 7367 N N . ASP B 1 431 ? -17.641 19.938 12.133 1 96.12 431 ASP B N 1
ATOM 7368 C CA . ASP B 1 431 ? -18.672 20.594 11.336 1 96.12 431 ASP B CA 1
ATOM 7369 C C . ASP B 1 431 ? -18.453 20.359 9.844 1 96.12 431 ASP B C 1
ATOM 7371 O O . ASP B 1 431 ? -17.375 20.594 9.32 1 96.12 431 ASP B O 1
ATOM 7375 N N . ILE B 1 432 ? -19.484 19.922 9.188 1 96 432 ILE B N 1
ATOM 7376 C CA . ILE B 1 432 ? -19.391 19.609 7.762 1 96 432 ILE B CA 1
ATOM 7377 C C . ILE B 1 432 ? -20.141 20.672 6.957 1 96 432 ILE B C 1
ATOM 7379 O O . ILE B 1 432 ? -21.297 20.969 7.227 1 96 432 ILE B O 1
ATOM 7383 N N . THR B 1 433 ? -19.453 21.281 6.035 1 94.5 433 THR B N 1
ATOM 7384 C CA . THR B 1 433 ? -20.047 22.234 5.102 1 94.5 433 THR B CA 1
ATOM 7385 C C . THR B 1 433 ? -20 21.688 3.676 1 94.5 433 THR B C 1
ATOM 7387 O O . THR B 1 433 ? -18.922 21.359 3.166 1 94.5 433 THR B O 1
ATOM 7390 N N . VAL B 1 434 ? -21.141 21.625 3.062 1 92.31 434 VAL B N 1
ATOM 7391 C CA . VAL B 1 434 ? -21.219 21.094 1.705 1 92.31 434 VAL B CA 1
ATOM 7392 C C . VAL B 1 434 ? -21.641 22.203 0.744 1 92.31 434 VAL B C 1
ATOM 7394 O O . VAL B 1 434 ? -22.688 22.828 0.932 1 92.31 434 VAL B O 1
ATOM 7397 N N . ALA B 1 435 ? -20.781 22.5 -0.119 1 87.69 435 ALA B N 1
ATOM 7398 C CA . ALA B 1 435 ? -21.062 23.375 -1.255 1 87.69 435 ALA B CA 1
ATOM 7399 C C . ALA B 1 435 ? -21.047 22.594 -2.564 1 87.69 435 ALA B C 1
ATOM 7401 O O . ALA B 1 435 ? -20.641 21.438 -2.598 1 87.69 435 ALA B O 1
ATOM 7402 N N . PRO B 1 436 ? -21.625 23.078 -3.639 1 82.44 436 PRO B N 1
ATOM 7403 C CA . PRO B 1 436 ? -21.688 22.328 -4.898 1 82.44 436 PRO B CA 1
ATOM 7404 C C . PRO B 1 436 ? -20.328 21.812 -5.352 1 82.44 436 PRO B C 1
ATOM 7406 O O . PRO B 1 436 ? -20.219 20.703 -5.863 1 82.44 436 PRO B O 1
ATOM 7409 N N . ASP B 1 437 ? -19.328 22.625 -5.023 1 84.25 437 ASP B N 1
ATOM 7410 C CA . ASP B 1 437 ? -18.047 22.172 -5.559 1 84.25 437 ASP B CA 1
ATOM 7411 C C . ASP B 1 437 ? -17.031 21.938 -4.441 1 84.25 437 ASP B C 1
ATOM 7413 O O . ASP B 1 437 ? -15.82 21.891 -4.684 1 84.25 437 ASP B O 1
ATOM 7417 N N . ALA B 1 438 ? -17.625 21.859 -3.309 1 91.25 438 ALA B N 1
ATOM 7418 C CA . ALA B 1 438 ? -16.656 21.703 -2.229 1 91.25 438 ALA B CA 1
ATOM 7419 C C . ALA B 1 438 ? -17.281 20.984 -1.032 1 91.25 438 ALA B C 1
ATOM 7421 O O . ALA B 1 438 ? -18.406 21.266 -0.644 1 91.25 438 ALA B O 1
ATOM 7422 N N . PHE B 1 439 ? -16.625 19.984 -0.604 1 94.56 439 PHE B N 1
ATOM 7423 C CA . PHE B 1 439 ? -16.938 19.312 0.652 1 94.56 439 PHE B CA 1
ATOM 7424 C C . PHE B 1 439 ? -15.883 19.625 1.708 1 94.56 439 PHE B C 1
ATOM 7426 O O . PHE B 1 439 ? -14.75 19.156 1.619 1 94.56 439 PHE B O 1
ATOM 7433 N N . GLN B 1 440 ? -16.297 20.391 2.705 1 95.56 440 GLN B N 1
ATOM 7434 C CA . GLN B 1 440 ? -15.352 20.875 3.701 1 95.56 440 GLN B CA 1
ATOM 7435 C C . GLN B 1 440 ? -15.734 20.406 5.102 1 95.56 440 GLN B C 1
ATOM 7437 O O . GLN B 1 440 ? -16.922 20.406 5.457 1 95.56 440 GLN B O 1
ATOM 7442 N N . VAL B 1 441 ? -14.703 19.969 5.824 1 96.62 441 VAL B N 1
ATOM 7443 C CA . VAL B 1 441 ? -14.891 19.531 7.207 1 96.62 441 VAL B CA 1
ATOM 7444 C C . VAL B 1 441 ? -14.023 20.375 8.133 1 96.62 441 VAL B C 1
ATOM 7446 O O . VAL B 1 441 ? -12.805 20.484 7.938 1 96.62 441 VAL B O 1
ATOM 7449 N N . ASN B 1 442 ? -14.648 20.984 9.109 1 95.94 442 ASN B N 1
ATOM 7450 C CA . ASN B 1 442 ? -13.938 21.766 10.133 1 95.94 442 ASN B CA 1
ATOM 7451 C C . ASN B 1 442 ? -13.898 21.016 11.461 1 95.94 442 ASN B C 1
ATOM 7453 O O . ASN B 1 442 ? -14.93 20.531 11.938 1 95.94 442 ASN B O 1
ATOM 7457 N N . VAL B 1 443 ? -12.719 20.922 11.984 1 96.44 443 VAL B N 1
ATOM 7458 C CA . VAL B 1 443 ? -12.516 20.172 13.219 1 96.44 443 VAL B CA 1
ATOM 7459 C C . VAL B 1 443 ? -12.039 21.109 14.32 1 96.44 443 VAL B C 1
ATOM 7461 O O . VAL B 1 443 ? -11.18 21.969 14.086 1 96.44 443 VAL B O 1
ATOM 7464 N N . PHE B 1 444 ? -12.602 20.938 15.523 1 95.88 444 PHE B N 1
ATOM 7465 C CA . PHE B 1 444 ? -12.211 21.703 16.703 1 95.88 444 PHE B CA 1
ATOM 7466 C C . PHE B 1 444 ? -11.914 20.781 17.875 1 95.88 444 PHE B C 1
ATOM 7468 O O . PHE B 1 444 ? -12.742 19.938 18.234 1 95.88 444 PHE B O 1
ATOM 7475 N N . VAL B 1 445 ? -10.812 20.875 18.406 1 94.69 445 VAL B N 1
ATOM 7476 C CA . VAL B 1 445 ? -10.438 20.156 19.609 1 94.69 445 VAL B CA 1
ATOM 7477 C C . VAL B 1 445 ? -10.07 21.156 20.719 1 94.69 445 VAL B C 1
ATOM 7479 O O . VAL B 1 445 ? -9.211 22.016 20.516 1 94.69 445 VAL B O 1
ATOM 7482 N N . VAL B 1 446 ? -10.68 21.016 21.875 1 93.81 446 VAL B N 1
ATOM 7483 C CA . VAL B 1 446 ? -10.484 21.969 22.953 1 93.81 446 VAL B CA 1
ATOM 7484 C C . VAL B 1 446 ? -9.867 21.266 24.172 1 93.81 446 VAL B C 1
ATOM 7486 O O . VAL B 1 446 ? -10.289 20.172 24.531 1 93.81 446 VAL B O 1
ATOM 7489 N N . MET B 1 447 ? -8.867 21.859 24.672 1 92.94 447 MET B N 1
ATOM 7490 C CA . MET B 1 447 ? -8.242 21.375 25.906 1 92.94 447 MET B CA 1
ATOM 7491 C C . MET B 1 447 ? -7.992 22.516 26.875 1 92.94 447 MET B C 1
ATOM 7493 O O . MET B 1 447 ? -7.797 23.672 26.469 1 92.94 447 MET B O 1
ATOM 7497 N N . HIS B 1 448 ? -7.961 22.172 28.188 1 92.31 448 HIS B N 1
ATOM 7498 C CA . HIS B 1 448 ? -7.715 23.156 29.234 1 92.31 448 HIS B CA 1
ATOM 7499 C C . HIS B 1 448 ? -6.41 22.875 29.969 1 92.31 448 HIS B C 1
ATOM 7501 O O . HIS B 1 448 ? -6.066 21.719 30.203 1 92.31 448 HIS B O 1
ATOM 7507 N N . PHE B 1 449 ? -5.754 23.938 30.25 1 91.81 449 PHE B N 1
ATOM 7508 C CA . PHE B 1 449 ? -4.492 23.859 30.969 1 91.81 449 PHE B CA 1
ATOM 7509 C C . PHE B 1 449 ? -4.473 24.844 32.125 1 91.81 449 PHE B C 1
ATOM 7511 O O . PHE B 1 449 ? -5.184 25.844 32.125 1 91.81 449 PHE B O 1
ATOM 7518 N N . LYS B 1 450 ? -3.729 24.453 33.188 1 90.31 450 LYS B N 1
ATOM 7519 C CA . LYS B 1 450 ? -3.471 25.375 34.281 1 90.31 450 LYS B CA 1
ATOM 7520 C C . LYS B 1 450 ? -1.991 25.75 34.344 1 90.31 450 LYS B C 1
ATOM 7522 O O . LYS B 1 450 ? -1.126 24.922 34.062 1 90.31 450 LYS B O 1
ATOM 7527 N N . ILE B 1 451 ? -1.766 27 34.594 1 91.19 451 ILE B N 1
ATOM 7528 C CA . ILE B 1 451 ? -0.416 27.516 34.812 1 91.19 451 ILE B CA 1
ATOM 7529 C C . ILE B 1 451 ? -0.167 27.656 36.312 1 91.19 451 ILE B C 1
ATOM 7531 O O . ILE B 1 451 ? -0.89 28.375 37 1 91.19 451 ILE B O 1
ATOM 7535 N N . MET B 1 452 ? 0.845 26.938 36.75 1 88.44 452 MET B N 1
ATOM 7536 C CA . MET B 1 452 ? 1.087 26.953 38.188 1 88.44 452 MET B CA 1
ATOM 7537 C C . MET B 1 452 ? 2.576 27.094 38.5 1 88.44 452 MET B C 1
ATOM 7539 O O . MET B 1 452 ? 3.412 26.875 37.625 1 88.44 452 MET B O 1
ATOM 7543 N N . THR B 1 453 ? 2.875 27.516 39.688 1 84.25 453 THR B N 1
ATOM 7544 C CA . THR B 1 453 ? 4.262 27.656 40.125 1 84.25 453 THR B CA 1
ATOM 7545 C C . THR B 1 453 ? 4.895 26.281 40.375 1 84.25 453 THR B C 1
ATOM 7547 O O . THR B 1 453 ? 4.195 25.312 40.656 1 84.25 453 THR B O 1
ATOM 7550 N N . GLN B 1 454 ? 6.195 26.125 40.031 1 74.31 454 GLN B N 1
ATOM 7551 C CA . GLN B 1 454 ? 6.941 24.891 40.219 1 74.31 454 GLN B CA 1
ATOM 7552 C C . GLN B 1 454 ? 6.969 24.5 41.688 1 74.31 454 GLN B C 1
ATOM 7554 O O . GLN B 1 454 ? 7.09 23.312 42.031 1 74.31 454 GLN B O 1
ATOM 7559 N N . ASP B 1 455 ? 7.078 25.469 42.625 1 62.56 455 ASP B N 1
ATOM 7560 C CA . ASP B 1 455 ? 7.188 25.172 44.062 1 62.56 455 ASP B CA 1
ATOM 7561 C C . ASP B 1 455 ? 5.934 24.469 44.562 1 62.56 455 ASP B C 1
ATOM 7563 O O . ASP B 1 455 ? 4.824 24.984 44.406 1 62.56 455 ASP B O 1
ATOM 7567 N N . THR B 1 456 ? 5.988 23.172 44.5 1 55.19 456 THR B N 1
ATOM 7568 C CA . THR B 1 456 ? 4.977 22.203 44.906 1 55.19 456 THR B CA 1
ATOM 7569 C C . THR B 1 456 ? 4.406 22.547 46.25 1 55.19 456 THR B C 1
ATOM 7571 O O . THR B 1 456 ? 3.701 21.75 46.875 1 55.19 456 THR B O 1
ATOM 7574 N N . SER B 1 457 ? 4.824 23.453 46.938 1 51.09 457 SER B N 1
ATOM 7575 C CA . SER B 1 457 ? 4.129 23.5 48.219 1 51.09 457 SER B CA 1
ATOM 7576 C C . SER B 1 457 ? 2.625 23.688 48.031 1 51.09 457 SER B C 1
ATOM 7578 O O . SER B 1 457 ? 2.188 24.234 47 1 51.09 457 SER B O 1
ATOM 7580 N N . ALA B 1 458 ? 1.797 22.922 48.781 1 51.47 458 ALA B N 1
ATOM 7581 C CA . ALA B 1 458 ? 0.386 22.547 48.781 1 51.47 458 ALA B CA 1
ATOM 7582 C C . ALA B 1 458 ? -0.49 23.656 48.219 1 51.47 458 ALA B C 1
ATOM 7584 O O . ALA B 1 458 ? -1.557 23.406 47.656 1 51.47 458 ALA B O 1
ATOM 7585 N N . SER B 1 459 ? -0.35 24.875 48.781 1 48.19 459 SER B N 1
ATOM 7586 C CA . SER B 1 459 ? -1.439 25.844 48.719 1 48.19 459 SER B CA 1
ATOM 7587 C C . SER B 1 459 ? -1.366 26.688 47.438 1 48.19 459 SER B C 1
ATOM 7589 O O . SER B 1 459 ? -2.002 27.734 47.344 1 48.19 459 SER B O 1
ATOM 7591 N N . VAL B 1 460 ? -0.426 26.422 46.531 1 55.66 460 VAL B N 1
ATOM 7592 C CA . VAL B 1 460 ? -0.168 27.547 45.625 1 55.66 460 VAL B CA 1
ATOM 7593 C C . VAL B 1 460 ? -1.198 27.547 44.5 1 55.66 460 VAL B C 1
ATOM 7595 O O . VAL B 1 460 ? -1.427 26.516 43.875 1 55.66 460 VAL B O 1
ATOM 7598 N N . ALA B 1 461 ? -2.1 28.609 44.406 1 66.06 461 ALA B N 1
ATOM 7599 C CA . ALA B 1 461 ? -3.172 29 43.5 1 66.06 461 ALA B CA 1
ATOM 7600 C C . ALA B 1 461 ? -2.68 29.016 42.062 1 66.06 461 ALA B C 1
ATOM 7602 O O . ALA B 1 461 ? -1.517 29.328 41.781 1 66.06 461 ALA B O 1
ATOM 7603 N N . ASP B 1 462 ? -3.346 28.469 41.062 1 83.12 462 ASP B N 1
ATOM 7604 C CA . ASP B 1 462 ? -3.152 28.578 39.625 1 83.12 462 ASP B CA 1
ATOM 7605 C C . ASP B 1 462 ? -2.994 30.047 39.219 1 83.12 462 ASP B C 1
ATOM 7607 O O . ASP B 1 462 ? -3.742 30.906 39.688 1 83.12 462 ASP B O 1
ATOM 7611 N N . TRP B 1 463 ? -1.822 30.312 38.594 1 88.94 463 TRP B N 1
ATOM 7612 C CA . TRP B 1 463 ? -1.662 31.656 38.062 1 88.94 463 TRP B CA 1
ATOM 7613 C C . TRP B 1 463 ? -2.723 31.969 37.031 1 88.94 463 TRP B C 1
ATOM 7615 O O . TRP B 1 463 ? -3.266 33.094 37 1 88.94 463 TRP B O 1
ATOM 7625 N N . ALA B 1 464 ? -2.982 31 36.188 1 91.62 464 ALA B N 1
ATOM 7626 C CA . ALA B 1 464 ? -3.953 31.203 35.094 1 91.62 464 ALA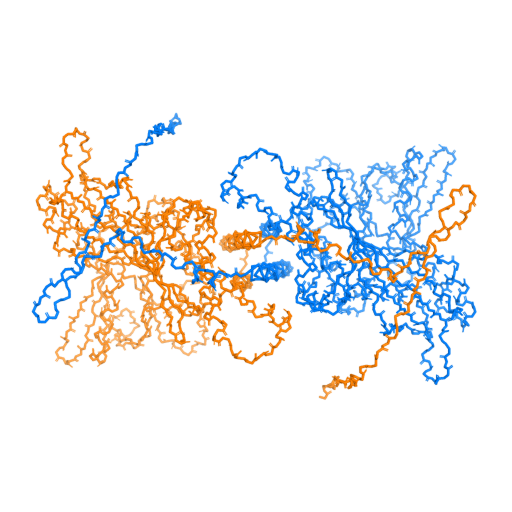 B CA 1
ATOM 7627 C C . ALA B 1 464 ? -4.488 29.859 34.594 1 91.62 464 ALA B C 1
ATOM 7629 O O . ALA B 1 464 ? -3.863 28.812 34.812 1 91.62 464 ALA B O 1
ATOM 7630 N N . ARG B 1 465 ? -5.699 29.922 34.094 1 92 465 ARG B N 1
ATOM 7631 C CA . ARG B 1 465 ? -6.285 28.812 33.344 1 92 465 ARG B CA 1
ATOM 7632 C C . ARG B 1 465 ? -6.473 29.156 31.891 1 92 465 ARG B C 1
ATOM 7634 O O . ARG B 1 465 ? -7.043 30.203 31.562 1 92 465 ARG B O 1
ATOM 7641 N N . LEU B 1 466 ? -5.934 28.328 31.109 1 93.81 466 LEU B N 1
ATOM 7642 C CA . LEU B 1 466 ? -5.93 28.609 29.672 1 93.81 466 LEU B CA 1
ATOM 7643 C C . LEU B 1 466 ? -6.746 27.578 28.906 1 93.81 466 LEU B C 1
ATOM 7645 O O . LEU B 1 466 ? -6.781 26.406 29.297 1 93.81 466 LEU B O 1
ATOM 7649 N N . GLU B 1 467 ? -7.426 28.047 27.922 1 94.25 467 GLU B N 1
ATOM 7650 C CA . GLU B 1 467 ? -8.102 27.188 26.953 1 94.25 467 GLU B CA 1
ATOM 7651 C C . GLU B 1 467 ? -7.383 27.219 25.609 1 94.25 467 GLU B C 1
ATOM 7653 O O . GLU B 1 467 ? -7.113 28.297 25.062 1 94.25 467 GLU B O 1
ATOM 7658 N N . GLY B 1 468 ? -6.98 26.047 25.188 1 95.5 468 GLY B N 1
ATOM 7659 C CA . GLY B 1 468 ? -6.438 25.906 23.844 1 95.5 468 GLY B CA 1
ATOM 7660 C C . GLY B 1 468 ? -7.391 25.203 22.891 1 95.5 468 GLY B C 1
ATOM 7661 O O . GLY B 1 468 ? -7.949 24.156 23.219 1 95.5 468 GLY B O 1
ATOM 7662 N N . THR B 1 469 ? -7.652 25.828 21.766 1 95.69 469 THR B N 1
ATOM 7663 C CA . THR B 1 469 ? -8.516 25.25 20.734 1 95.69 469 THR B CA 1
ATOM 7664 C C . THR B 1 469 ? -7.746 25.031 19.438 1 95.69 469 THR B C 1
ATOM 7666 O O . THR B 1 469 ? -7.27 25.984 18.828 1 95.69 469 THR B O 1
ATOM 7669 N N . LEU B 1 470 ? -7.629 23.781 19.094 1 96.25 470 LEU B N 1
ATOM 7670 C CA . LEU B 1 470 ? -7.082 23.469 17.781 1 96.25 470 LEU B CA 1
ATOM 7671 C C . LEU B 1 470 ? -8.164 23.531 16.719 1 96.25 470 LEU B C 1
ATOM 7673 O O . LEU B 1 470 ? -9.242 22.953 16.875 1 96.25 470 LEU B O 1
ATOM 7677 N N . LYS B 1 471 ? -7.898 24.281 15.711 1 96.12 471 LYS B N 1
ATOM 7678 C CA . LYS B 1 471 ? -8.789 24.406 14.562 1 96.12 471 LYS B CA 1
ATOM 7679 C C . LYS B 1 471 ? -8.125 23.906 13.289 1 96.12 471 LYS B C 1
ATOM 7681 O O . LYS B 1 471 ? -7.055 24.375 12.906 1 96.12 471 LYS B O 1
ATOM 7686 N N . ARG B 1 472 ? -8.742 22.984 12.633 1 94.81 472 ARG B N 1
ATOM 7687 C CA . ARG B 1 472 ? -8.258 22.453 11.359 1 94.81 472 ARG B CA 1
ATOM 7688 C C . ARG B 1 472 ? -9.391 22.344 10.352 1 94.81 472 ARG B C 1
ATOM 7690 O O . ARG B 1 472 ? -10.539 22.094 10.719 1 94.81 472 ARG B O 1
ATOM 7697 N N . SER B 1 473 ? -9.016 22.547 9.141 1 93.38 473 SER B N 1
ATOM 7698 C CA . SER B 1 473 ? -9.977 22.406 8.055 1 93.38 473 SER B CA 1
ATOM 7699 C C . SER B 1 473 ? -9.477 21.422 6.992 1 93.38 473 SER B C 1
ATOM 7701 O O . SER B 1 473 ? -8.297 21.438 6.641 1 93.38 473 SER B O 1
ATOM 7703 N N . PHE B 1 474 ? -10.391 20.609 6.582 1 94 474 PHE B N 1
ATOM 7704 C CA . PHE B 1 474 ? -10.117 19.641 5.523 1 94 474 PHE B CA 1
ATOM 7705 C C . PHE B 1 474 ? -11.109 19.812 4.371 1 94 474 PHE B C 1
ATOM 7707 O O . PHE B 1 474 ? -12.312 19.891 4.594 1 94 474 PHE B O 1
ATOM 7714 N N . THR B 1 475 ? -10.602 19.953 3.223 1 93.81 475 THR B N 1
ATOM 7715 C CA . THR B 1 475 ? -11.43 19.984 2.021 1 93.81 475 THR B CA 1
ATOM 7716 C C . THR B 1 475 ? -11.109 18.812 1.106 1 93.81 475 THR B C 1
ATOM 7718 O O . THR B 1 475 ? -9.945 18.547 0.802 1 93.81 475 THR B O 1
ATOM 7721 N N . TYR B 1 476 ? -12.148 18.141 0.666 1 92.94 476 TYR B N 1
ATOM 7722 C CA . TYR B 1 476 ? -11.938 16.984 -0.202 1 92.94 476 TYR B CA 1
ATOM 7723 C C . TYR B 1 476 ? -11.211 17.391 -1.477 1 92.94 476 TYR B C 1
ATOM 7725 O O . TYR B 1 476 ? -11.586 18.359 -2.131 1 92.94 476 TYR B O 1
ATOM 7733 N N . GLY B 1 477 ? -10.188 16.656 -1.814 1 89.75 477 GLY B N 1
ATOM 7734 C CA . GLY B 1 477 ? -9.445 16.875 -3.049 1 89.75 477 GLY B CA 1
ATOM 7735 C C . GLY B 1 477 ? -8.383 17.953 -2.924 1 89.75 477 GLY B C 1
ATOM 7736 O O . GLY B 1 477 ? -7.645 18.219 -3.875 1 89.75 477 GLY B O 1
ATOM 7737 N N . LEU B 1 478 ? -8.305 18.516 -1.763 1 88.81 478 LEU B N 1
ATOM 7738 C CA . LEU B 1 478 ? -7.316 19.578 -1.568 1 88.81 478 LEU B CA 1
ATOM 7739 C C . LEU B 1 478 ? -6.363 19.219 -0.432 1 88.81 478 LEU B C 1
ATOM 7741 O O . LEU B 1 478 ? -6.727 18.484 0.486 1 88.81 478 LEU B O 1
ATOM 7745 N N . VAL B 1 479 ? -5.254 19.766 -0.564 1 83.88 479 VAL B N 1
ATOM 7746 C CA . VAL B 1 479 ? -4.27 19.578 0.493 1 83.88 479 VAL B CA 1
ATOM 7747 C C . VAL B 1 479 ? -4.746 20.25 1.775 1 83.88 479 VAL B C 1
ATOM 7749 O O . VAL B 1 479 ? -5.289 21.359 1.735 1 83.88 479 VAL B O 1
ATOM 7752 N N . ALA B 1 480 ? -4.496 19.406 2.832 1 76.38 480 ALA B N 1
ATOM 7753 C CA . ALA B 1 480 ? -4.938 19.938 4.125 1 76.38 480 ALA B CA 1
ATOM 7754 C C . ALA B 1 480 ? -4.016 21.047 4.605 1 76.38 480 ALA B C 1
ATOM 7756 O O . ALA B 1 480 ? -2.797 20.969 4.445 1 76.38 480 ALA B O 1
ATOM 7757 N N . GLN B 1 481 ? -4.641 22.047 5.117 1 75.12 481 GLN B N 1
ATOM 7758 C CA . GLN B 1 481 ? -3.881 23.078 5.828 1 75.12 481 GLN B CA 1
ATOM 7759 C C . GLN B 1 481 ? -3.537 22.625 7.246 1 75.12 481 GLN B C 1
ATOM 7761 O O . GLN B 1 481 ? -4.297 21.875 7.863 1 75.12 481 GLN B O 1
ATOM 7766 N N . PRO B 1 482 ? -2.404 22.891 7.699 1 79.5 482 PRO B N 1
ATOM 7767 C CA . PRO B 1 482 ? -1.995 22.422 9.023 1 79.5 482 PRO B CA 1
ATOM 7768 C C . PRO B 1 482 ? -2.979 22.828 10.125 1 79.5 482 PRO B C 1
ATOM 7770 O O . PRO B 1 482 ? -3.242 22.031 11.031 1 79.5 482 PRO B O 1
ATOM 7773 N N . GLY B 1 483 ? -3.525 23.984 10.062 1 89.44 483 GLY B N 1
ATOM 7774 C CA . GLY B 1 483 ? -4.422 24.469 11.102 1 89.44 483 GLY B CA 1
ATOM 7775 C C . GLY B 1 483 ? -3.771 25.469 12.031 1 89.44 483 GLY B C 1
ATOM 7776 O O . GLY B 1 483 ? -2.74 26.047 11.703 1 89.44 483 GLY B O 1
ATOM 7777 N N . SER B 1 484 ? -4.5 25.859 13.07 1 94.31 484 SER B N 1
ATOM 7778 C CA . SER B 1 484 ? -4.027 26.828 14.047 1 94.31 484 SER B CA 1
ATOM 7779 C C . SER B 1 484 ? -4.543 26.516 15.445 1 94.31 484 SER B C 1
ATOM 7781 O O . SER B 1 484 ? -5.496 25.75 15.602 1 94.31 484 SER B O 1
ATOM 7783 N N . ILE B 1 485 ? -3.844 27.047 16.328 1 96.31 485 ILE B N 1
ATOM 7784 C CA . ILE B 1 485 ? -4.25 26.922 17.734 1 96.31 485 ILE B CA 1
ATOM 7785 C C . ILE B 1 485 ? -4.621 28.312 18.281 1 96.31 485 ILE B C 1
ATOM 7787 O O . ILE B 1 485 ? -3.883 29.281 18.094 1 96.31 485 ILE B O 1
ATOM 7791 N N . GLU B 1 486 ? -5.75 28.391 18.875 1 97.5 486 GLU B N 1
ATOM 7792 C CA . GLU B 1 486 ? -6.191 29.594 19.562 1 97.5 486 GLU B CA 1
ATOM 7793 C C . GLU B 1 486 ? -6.145 29.422 21.078 1 97.5 486 GLU B C 1
ATOM 7795 O O . GLU B 1 486 ? -6.684 28.453 21.609 1 97.5 486 GLU B O 1
ATOM 7800 N N . ILE B 1 487 ? -5.465 30.266 21.75 1 96.75 487 ILE B N 1
ATOM 7801 C CA . ILE B 1 487 ? -5.34 30.219 23.203 1 96.75 487 ILE B CA 1
ATOM 7802 C C . ILE B 1 487 ? -6.105 31.375 23.828 1 96.75 487 ILE B C 1
ATOM 7804 O O . ILE B 1 487 ? -5.977 32.531 23.375 1 96.75 487 ILE B O 1
ATOM 7808 N N . ASP B 1 488 ? -6.855 31.078 24.797 1 95.94 488 ASP B N 1
ATOM 7809 C CA . ASP B 1 488 ? -7.582 32.094 25.531 1 95.94 488 ASP B CA 1
ATOM 7810 C C . ASP B 1 488 ? -7.52 31.828 27.031 1 95.94 488 ASP B C 1
ATOM 7812 O O . ASP B 1 488 ? -7.25 30.703 27.469 1 95.94 488 ASP B O 1
ATOM 7816 N N . ILE B 1 489 ? -7.699 32.875 27.859 1 94.19 489 ILE B N 1
ATOM 7817 C CA . ILE B 1 489 ? -7.73 32.75 29.312 1 94.19 489 ILE B CA 1
ATOM 7818 C C . ILE B 1 489 ? -9.156 32.438 29.781 1 94.19 489 ILE B C 1
ATOM 7820 O O . ILE B 1 489 ? -10.117 33.031 29.281 1 94.19 489 ILE B O 1
ATOM 7824 N N . ILE B 1 490 ? -9.258 31.359 30.594 1 88.38 490 ILE B N 1
ATOM 7825 C CA . ILE B 1 490 ? -10.547 31 31.188 1 88.38 490 ILE B CA 1
ATOM 7826 C C . ILE B 1 490 ? -10.758 31.797 32.469 1 88.38 490 ILE B C 1
ATOM 7828 O O . ILE B 1 490 ? -9.883 31.844 33.344 1 88.38 490 ILE B O 1
ATOM 7832 N N . SER B 1 491 ? -11.805 32.656 32.594 1 75.12 491 SER B N 1
ATOM 7833 C CA . SER B 1 491 ? -12.094 33.438 33.812 1 75.12 491 SER B CA 1
ATOM 7834 C C . SER B 1 491 ? -12.539 32.531 34.938 1 75.12 491 SER B C 1
ATOM 7836 O O . SER B 1 491 ? -13.344 31.609 34.75 1 75.12 491 SER B O 1
ATOM 7838 N N . THR B 1 492 ? -11.672 32.188 35.844 1 57.34 492 THR B N 1
ATOM 7839 C CA . THR B 1 492 ? -12.047 31.469 37.062 1 57.34 492 THR B CA 1
ATOM 7840 C C . THR B 1 492 ? -13.281 32.094 37.688 1 57.34 492 THR B C 1
ATOM 7842 O O . THR B 1 492 ? -13.695 31.688 38.781 1 57.34 492 THR B O 1
ATOM 7845 N N . GLN B 1 493 ? -13.875 33.156 37.438 1 44.28 493 GLN B N 1
ATOM 7846 C CA . GLN B 1 493 ? -14.898 33.562 38.406 1 44.28 493 GLN B CA 1
ATOM 7847 C C . GLN B 1 493 ? -15.922 32.438 38.594 1 44.28 493 GLN B C 1
ATOM 7849 O O . GLN B 1 493 ? -16.641 32.438 39.625 1 44.28 493 GLN B O 1
ATOM 7854 N N . GLU B 1 494 ? -16.422 31.703 37.594 1 38.38 494 GLU B N 1
ATOM 7855 C CA . GLU B 1 494 ? -17.562 30.938 38.062 1 38.38 494 GLU B CA 1
ATOM 7856 C C . GLU B 1 494 ? -17.109 29.719 38.875 1 38.38 494 GLU B C 1
ATOM 7858 O O . GLU B 1 494 ? -16.188 29.016 38.469 1 38.38 494 GLU B O 1
#